Protein AF-A0A1H3ZYV4-F1 (afdb_monomer_lite)

Foldseek 3Di:
DDDDDDDDDDDDDDDDDDDDDDDDDDDDDPPDPPPPVVVVVVVVVVVVVPPPPDPDPDDDQQVVVDDPLQAAFWADQAQLARAWHQHRQAIDHPLWGWGFPDWDDDPFWIWTWTQTPVGDIKIWTWGDDPQWTAIDIPPDPDDPRDTIGRDSVNHPYQQADDADPAQFWDWFKEKEKEFEPPDAQFKKKKKWADLQQRHIDIDIFTQHRRRMTIDIGTDGGFTWIFMGDRDPLDPGTQTFTFGGPWYWYWYCPPSDTGIHGPSRSLRVLCVCLCPVCQFHQPSVVLVVCQVVDDLPDQDDLVRLLVVLVVSLVVSLVVLVVCVVVSVHHPHSSLQRNLSSLLLSLLVSLQSLVSSVVNRCVSPVPPPPPPPVSQDADDLVSNLSCAPVLDSSSPSYPSNSSSLLCLLCCVVGRHPPDLCVPPPVCPDFDQLQLLLVQQQVADDWVVHDDPVLNVLSVVLNPDDDPVVNVVSCVVCVVVRVVSCVLCVLSSCLVPSLVSSQVVCCVSRVHDADPSSLSSSCSVVSVVLLPDPRIQHGLVCLDDPNDVHPRNVSSVVVSVVSVVVVVVVVVVVVLVVVVVVDDLLDPPDLCSLVDDDLSLFPDWDWDDDPLAIEIETENDPPQDPVLVVLLVVLCVQQLVVLCVLANVPFDSYAYEYCDCSDPDCWAERQRYIYHNSVNCVVQVQPSLVSQLHSNCSSLVLVVVPCPPVQLSQLLSQLSSLQRPDRCVVRVHDLDQDDPPDDCSPHHSSVSLLVQVCCVPFNVCLSSVQSNCSSVVNDDQVSCCVRGVDGPVVSRVVCVVPVDGDSPPRPPD

Radius of gyration: 37.61 Å; chains: 1; bounding box: 82×132×107 Å

InterPro domains:
  IPR007541 Uncharacterised protein family, basic secretory protein [PF04450] (668-796)
  IPR007541 Uncharacterised protein family, basic secretory protein [PTHR33321] (632-797)

pLDDT: mean 78.01, std 20.16, range [24.0, 98.56]

Organism: NCBI:txid551991

Structure (mmCIF, N/CA/C/O backbone):
data_AF-A0A1H3ZYV4-F1
#
_entry.id   AF-A0A1H3ZYV4-F1
#
loop_
_atom_site.group_PDB
_atom_site.id
_atom_site.type_symbol
_atom_site.label_atom_id
_atom_site.label_alt_id
_atom_site.label_comp_id
_atom_site.label_asym_id
_atom_site.label_entity_id
_atom_site.label_seq_id
_atom_site.pdbx_PDB_ins_code
_atom_site.Cartn_x
_atom_site.Cartn_y
_atom_site.Cartn_z
_atom_site.occupancy
_atom_site.B_iso_or_equiv
_atom_site.auth_seq_id
_atom_site.auth_comp_id
_atom_site.auth_asym_id
_atom_site.auth_atom_id
_atom_site.pdbx_PDB_model_num
ATOM 1 N N . MET A 1 1 ? -34.036 -83.876 -21.770 1.00 35.72 1 MET A N 1
ATOM 2 C CA . MET A 1 1 ? -32.597 -83.712 -22.046 1.00 35.72 1 MET A CA 1
ATOM 3 C C . MET A 1 1 ? -32.273 -82.273 -21.639 1.00 35.72 1 MET A C 1
ATOM 5 O O . MET A 1 1 ? -33.030 -81.389 -21.999 1.00 35.72 1 MET A O 1
ATOM 9 N N . SER A 1 2 ? -31.324 -81.966 -20.748 1.00 33.44 2 SER A N 1
ATOM 10 C CA . SER A 1 2 ? -29.905 -81.975 -21.112 1.00 33.44 2 SER A CA 1
ATOM 11 C C . SER A 1 2 ? -29.776 -81.327 -22.521 1.00 33.44 2 SER A C 1
ATOM 13 O O . SER A 1 2 ? -30.367 -81.786 -23.480 1.00 33.44 2 SER A O 1
ATOM 15 N N . GLN A 1 3 ? -29.052 -80.257 -22.776 1.00 31.23 3 GLN A N 1
ATOM 16 C CA . GLN A 1 3 ? -27.620 -80.110 -22.582 1.00 31.23 3 GLN A CA 1
ATOM 17 C C . GLN A 1 3 ? -27.322 -78.694 -23.115 1.00 31.23 3 GLN A C 1
ATOM 19 O O . GLN A 1 3 ? -27.789 -78.353 -24.200 1.00 31.23 3 GLN A O 1
ATOM 24 N N . PRO A 1 4 ? -26.727 -77.812 -22.305 1.00 36.84 4 PRO A N 1
ATOM 25 C CA . PRO A 1 4 ? -27.565 -76.760 -21.711 1.00 36.84 4 PRO A CA 1
ATOM 26 C C . PRO A 1 4 ? -26.936 -75.356 -21.851 1.00 36.84 4 PRO A C 1
ATOM 28 O O . PRO A 1 4 ? -25.721 -75.233 -21.832 1.00 36.84 4 PRO A O 1
ATOM 31 N N . ASN A 1 5 ? -27.632 -74.220 -21.909 1.00 26.91 5 ASN A N 1
ATOM 32 C CA . ASN A 1 5 ? -29.025 -73.862 -22.182 1.00 26.91 5 ASN A CA 1
ATOM 33 C C . ASN A 1 5 ? -29.018 -72.348 -22.546 1.00 26.91 5 ASN A C 1
ATOM 35 O O . ASN A 1 5 ? -28.490 -71.561 -21.769 1.00 26.91 5 ASN A O 1
ATOM 39 N N . TYR A 1 6 ? -29.582 -72.014 -23.720 1.00 24.09 6 TYR A N 1
ATOM 40 C CA . TYR A 1 6 ? -30.326 -70.808 -24.186 1.00 24.09 6 TYR A CA 1
ATOM 41 C C . TYR A 1 6 ? -29.887 -69.375 -23.768 1.00 24.09 6 TYR A C 1
ATOM 43 O O . TYR A 1 6 ? -29.737 -69.086 -22.591 1.00 24.09 6 TYR A O 1
ATOM 51 N N . ALA A 1 7 ? -29.602 -68.429 -24.688 1.00 26.94 7 ALA A N 1
ATOM 52 C CA . ALA A 1 7 ? -30.517 -67.659 -25.578 1.00 26.94 7 ALA A CA 1
ATOM 53 C C . ALA A 1 7 ? -31.512 -66.765 -24.784 1.00 26.94 7 ALA A C 1
ATOM 55 O O . ALA A 1 7 ? -32.012 -67.203 -23.761 1.00 26.94 7 ALA A O 1
ATOM 56 N N . HIS A 1 8 ? -31.858 -65.509 -25.099 1.00 27.94 8 HIS A N 1
ATOM 57 C CA . HIS A 1 8 ? -32.074 -64.746 -26.341 1.00 27.94 8 HIS A CA 1
ATOM 58 C C . HIS A 1 8 ? -31.883 -63.232 -26.034 1.00 27.94 8 HIS A C 1
ATOM 60 O O . HIS A 1 8 ? -32.117 -62.801 -24.912 1.00 27.94 8 HIS A O 1
ATOM 66 N N . LEU A 1 9 ? -31.313 -62.402 -26.919 1.00 26.95 9 LEU A N 1
ATOM 67 C CA . LEU A 1 9 ? -31.995 -61.632 -27.980 1.00 26.95 9 LEU A CA 1
ATOM 68 C C . LEU A 1 9 ? -33.207 -60.800 -27.506 1.00 26.95 9 LEU A C 1
ATOM 70 O O . LEU A 1 9 ? -34.259 -61.357 -27.218 1.00 26.95 9 LEU A O 1
ATOM 74 N N . ASN A 1 10 ? -33.095 -59.467 -27.585 1.00 24.00 10 ASN A N 1
ATOM 75 C CA . ASN A 1 10 ? -34.075 -58.675 -28.333 1.00 24.00 10 ASN A CA 1
ATOM 76 C C . ASN A 1 10 ? -33.533 -57.310 -28.788 1.00 24.00 10 ASN A C 1
ATOM 78 O O . ASN A 1 10 ? -32.707 -56.674 -28.141 1.00 24.00 10 ASN A O 1
ATOM 82 N N . VAL A 1 11 ? -34.000 -56.939 -29.974 1.00 26.08 11 VAL A N 1
ATOM 83 C CA . VAL A 1 11 ? -33.519 -55.923 -30.916 1.00 26.08 11 VAL A CA 1
ATOM 84 C C . VAL A 1 11 ? -34.548 -54.780 -31.005 1.00 26.08 11 VAL A C 1
ATOM 86 O O . VAL A 1 11 ? -35.728 -55.040 -30.814 1.00 26.08 11 VAL A O 1
ATOM 89 N N . LEU A 1 12 ? -34.060 -53.557 -31.293 1.00 33.66 12 LEU A N 1
ATOM 90 C CA . LEU A 1 12 ? -34.658 -52.352 -31.942 1.00 33.66 12 LEU A CA 1
ATOM 91 C C . LEU A 1 12 ? -36.190 -52.244 -32.182 1.00 33.66 12 LEU A C 1
ATOM 93 O O . LEU A 1 12 ? -36.869 -53.218 -32.480 1.00 33.66 12 LEU A O 1
ATOM 97 N N . PRO A 1 13 ? -36.707 -51.002 -32.309 1.00 34.00 13 PRO A N 1
ATOM 98 C CA . PRO A 1 13 ? -37.053 -50.495 -33.658 1.00 34.00 13 PRO A CA 1
ATOM 99 C C . PRO A 1 13 ? -36.666 -49.006 -33.851 1.00 34.00 13 PRO A C 1
ATOM 101 O O . PRO A 1 13 ? -36.748 -48.208 -32.928 1.00 34.00 13 PRO A O 1
ATOM 104 N N . ALA A 1 14 ? -36.057 -48.561 -34.959 1.00 26.88 14 ALA A N 1
ATOM 105 C CA . ALA A 1 14 ? -36.556 -48.437 -36.340 1.00 26.88 14 ALA A CA 1
ATOM 106 C C . ALA A 1 14 ? -37.714 -47.426 -36.517 1.00 26.88 14 ALA A C 1
ATOM 108 O O . ALA A 1 14 ? -38.840 -47.723 -36.148 1.00 26.88 14 ALA A O 1
ATOM 109 N N . LEU A 1 15 ? -37.445 -46.267 -37.151 1.00 24.42 15 LEU A N 1
ATOM 110 C CA . LEU A 1 15 ? -37.963 -45.858 -38.479 1.00 24.42 15 LEU A CA 1
ATOM 111 C C . LEU A 1 15 ? -37.970 -44.333 -38.703 1.00 24.42 15 LEU A C 1
ATOM 113 O O . LEU A 1 15 ? -38.639 -43.561 -38.025 1.00 24.42 15 LEU A O 1
ATOM 117 N N . LYS A 1 16 ? -37.270 -43.935 -39.772 1.00 33.53 16 LYS A N 1
ATOM 118 C CA . LYS A 1 16 ? -37.384 -42.654 -40.482 1.00 33.53 16 LYS A CA 1
ATOM 119 C C . LYS A 1 16 ? -38.711 -42.582 -41.255 1.00 33.53 16 LYS A C 1
ATOM 121 O O . LYS A 1 16 ? -39.090 -43.564 -41.894 1.00 33.53 16 LYS A O 1
ATOM 126 N N . LYS A 1 17 ? -39.309 -41.388 -41.367 1.00 27.23 17 LYS A N 1
ATOM 127 C CA . LYS A 1 17 ? -40.244 -41.034 -42.455 1.00 27.23 17 LYS A CA 1
ATOM 128 C C . LYS A 1 17 ? -39.946 -39.640 -43.028 1.00 27.23 17 LYS A C 1
ATOM 130 O O . LYS A 1 17 ? -39.654 -38.700 -42.302 1.00 27.23 17 LYS A O 1
ATOM 135 N N . LYS A 1 18 ? -39.980 -39.587 -44.365 1.00 32.25 18 LYS A N 1
ATOM 136 C CA . LYS A 1 18 ? -39.853 -38.442 -45.291 1.00 32.25 18 LYS A CA 1
ATOM 137 C C . LYS A 1 18 ? -41.095 -37.530 -45.239 1.00 32.25 18 LYS A C 1
ATOM 139 O O . LYS A 1 18 ? -42.152 -38.040 -44.894 1.00 32.25 18 LYS A O 1
ATOM 144 N N . VAL A 1 19 ? -41.007 -36.293 -45.761 1.00 24.94 19 VAL A N 1
ATOM 145 C CA . VAL A 1 19 ? -41.682 -35.814 -47.006 1.00 24.94 19 VAL A CA 1
ATOM 146 C C . VAL A 1 19 ? -41.334 -34.333 -47.316 1.00 24.94 19 VAL A C 1
ATOM 148 O O . VAL A 1 19 ? -41.085 -33.538 -46.420 1.00 24.94 19 VAL A O 1
ATOM 151 N N . LYS A 1 20 ? -41.260 -34.038 -48.627 1.00 30.52 20 LYS A N 1
ATOM 152 C CA . LYS A 1 20 ? -40.975 -32.784 -49.366 1.00 30.52 20 LYS A CA 1
ATOM 153 C C . LYS A 1 20 ? -42.080 -31.712 -49.271 1.00 30.52 20 LYS A C 1
ATOM 155 O O . LYS A 1 20 ? -43.233 -32.104 -49.200 1.00 30.52 20 LYS A O 1
ATOM 160 N N . LEU A 1 21 ? -41.739 -30.439 -49.539 1.00 24.98 21 LEU A N 1
ATOM 161 C CA . LEU A 1 21 ? -42.482 -29.431 -50.355 1.00 24.98 21 LEU A CA 1
ATOM 162 C C . LEU A 1 21 ? -41.554 -28.194 -50.546 1.00 24.98 21 LEU A C 1
ATOM 164 O O . LEU A 1 21 ? -40.990 -27.737 -49.563 1.00 24.98 21 LEU A O 1
ATOM 168 N N . PHE A 1 22 ? -41.053 -27.848 -51.744 1.00 27.11 22 PHE A N 1
ATOM 169 C CA . PHE A 1 22 ? -41.604 -27.076 -52.889 1.00 27.11 22 PHE A CA 1
ATOM 170 C C . PHE A 1 22 ? -41.620 -25.531 -52.749 1.00 27.11 22 PHE A C 1
ATOM 172 O O . PHE A 1 22 ? -42.124 -25.017 -51.761 1.00 27.11 22 PHE A O 1
ATOM 179 N N . TYR A 1 23 ? -41.165 -24.869 -53.838 1.00 27.00 23 TYR A N 1
ATOM 180 C CA . TYR A 1 23 ? -41.274 -23.450 -54.283 1.00 27.00 23 TYR A CA 1
ATOM 181 C C . TYR A 1 23 ? -40.025 -22.527 -54.193 1.00 27.00 23 TYR A C 1
ATOM 183 O O . TYR A 1 23 ? -39.120 -22.801 -53.410 1.00 27.00 23 TYR A O 1
ATOM 191 N N . PRO A 1 24 ? -39.875 -21.545 -55.123 1.00 32.59 24 PRO A N 1
ATOM 192 C CA . PRO A 1 24 ? -38.646 -21.289 -55.875 1.00 32.59 24 PRO A CA 1
ATOM 193 C C . PRO A 1 24 ? -38.006 -19.927 -55.550 1.00 32.59 24 PRO A C 1
ATOM 195 O O . PRO A 1 24 ? -38.642 -19.011 -55.038 1.00 32.59 24 PRO A O 1
ATOM 198 N N . LEU A 1 25 ? -36.733 -19.770 -55.907 1.00 31.17 25 LEU A N 1
ATOM 199 C CA . LEU A 1 25 ? -36.038 -18.480 -55.874 1.00 31.17 25 LEU A CA 1
ATOM 200 C C . LEU A 1 25 ? -36.397 -17.633 -57.108 1.00 31.17 25 LEU A C 1
ATOM 202 O O . LEU A 1 25 ? -36.357 -18.168 -58.219 1.00 31.17 25 LEU A O 1
ATOM 206 N N . PRO A 1 26 ? -36.632 -16.315 -56.970 1.00 29.66 26 PRO A N 1
ATOM 207 C CA . PRO A 1 26 ? -36.554 -15.392 -58.090 1.00 29.66 26 PRO A CA 1
ATOM 208 C C . PRO A 1 26 ? -35.098 -15.045 -58.417 1.00 29.66 26 PRO A C 1
ATOM 210 O O . PRO A 1 26 ? -34.250 -14.856 -57.545 1.00 29.66 26 PRO A O 1
ATOM 213 N N . HIS A 1 27 ? -34.842 -14.952 -59.717 1.00 30.94 27 HIS A N 1
ATOM 214 C CA . HIS A 1 27 ? -33.617 -14.489 -60.347 1.00 30.94 27 HIS A CA 1
ATOM 215 C C . HIS A 1 27 ? -33.128 -13.138 -59.811 1.00 30.94 27 HIS A C 1
ATOM 217 O O . HIS A 1 27 ? -33.881 -12.171 -59.822 1.00 30.94 27 HIS A O 1
ATOM 223 N N . ASN A 1 28 ? -31.839 -13.050 -59.465 1.00 29.92 28 ASN A N 1
ATOM 224 C CA . ASN A 1 28 ? -30.900 -12.103 -60.079 1.00 29.92 28 ASN A CA 1
ATOM 225 C C . ASN A 1 28 ? -29.454 -12.358 -59.615 1.00 29.92 28 ASN A C 1
ATOM 227 O O . ASN A 1 28 ? -29.213 -12.872 -58.530 1.00 29.92 28 ASN A O 1
ATOM 231 N N . TYR A 1 29 ? -28.507 -11.974 -60.475 1.00 27.39 29 TYR A N 1
ATOM 232 C CA . TYR A 1 29 ? -27.042 -12.050 -60.336 1.00 27.39 29 TYR A CA 1
ATOM 233 C C . TYR A 1 29 ? -26.347 -13.347 -60.761 1.00 27.39 29 TYR A C 1
ATOM 235 O O . TYR A 1 29 ? -25.610 -14.021 -60.045 1.00 27.39 29 TYR A O 1
ATOM 243 N N . ARG A 1 30 ? -26.480 -13.588 -62.064 1.00 32.22 30 ARG A N 1
ATOM 244 C CA . ARG A 1 30 ? -25.521 -14.311 -62.897 1.00 32.22 30 ARG A CA 1
ATOM 245 C C . ARG A 1 30 ? -24.300 -13.408 -63.171 1.00 32.22 30 ARG A C 1
ATOM 247 O O . ARG A 1 30 ? -24.237 -12.822 -64.234 1.00 32.22 30 ARG A O 1
ATOM 254 N N . PHE A 1 31 ? -23.356 -13.273 -62.235 1.00 36.19 31 PHE A N 1
ATOM 255 C CA . PHE A 1 31 ? -21.993 -12.755 -62.497 1.00 36.19 31 PHE A CA 1
ATOM 256 C C . PHE A 1 31 ? -21.086 -13.027 -61.287 1.00 36.19 31 PHE A C 1
ATOM 258 O O . PHE A 1 31 ? -20.996 -12.189 -60.406 1.00 36.19 31 PHE A O 1
ATOM 265 N N . LEU A 1 32 ? -20.463 -14.215 -61.220 1.00 31.61 32 LEU A N 1
ATOM 266 C CA . LEU A 1 32 ? -19.211 -14.519 -60.478 1.00 31.61 32 LEU A CA 1
ATOM 267 C C . LEU A 1 32 ? -18.930 -16.037 -60.480 1.00 31.61 32 LEU A C 1
ATOM 269 O O . LEU A 1 32 ? -18.719 -16.665 -59.446 1.00 31.61 32 LEU A O 1
ATOM 273 N N . LYS A 1 33 ? -18.916 -16.670 -61.660 1.00 31.67 33 LYS A N 1
ATOM 274 C CA . LYS A 1 33 ? -18.620 -18.109 -61.788 1.00 31.67 33 LYS A CA 1
ATOM 275 C C . LYS A 1 33 ? -17.341 -18.373 -62.585 1.00 31.67 33 LYS A C 1
ATOM 277 O O . LYS A 1 33 ? -17.356 -19.101 -63.563 1.00 31.67 33 LYS A O 1
ATOM 282 N N . THR A 1 34 ? -16.228 -17.798 -62.115 1.00 34.66 34 THR A N 1
ATOM 283 C CA . THR A 1 34 ? -14.864 -18.229 -62.509 1.00 34.66 34 THR A CA 1
ATOM 284 C C . THR A 1 34 ? -13.753 -17.900 -61.496 1.00 34.66 34 THR A C 1
ATOM 286 O O . THR A 1 34 ? -12.579 -18.081 -61.801 1.00 34.66 34 THR A O 1
ATOM 289 N N . ARG A 1 35 ? -14.081 -17.477 -60.262 1.00 34.62 35 ARG A N 1
ATOM 290 C CA . ARG A 1 35 ? -13.092 -17.283 -59.173 1.00 34.62 35 ARG A CA 1
ATOM 291 C C . ARG A 1 35 ? -13.277 -18.196 -57.953 1.00 34.62 35 ARG A C 1
ATOM 293 O O . ARG A 1 35 ? -12.326 -18.395 -57.209 1.00 34.62 35 ARG A O 1
ATOM 300 N N . TYR A 1 36 ? -14.436 -18.836 -57.793 1.00 33.41 36 TYR A N 1
ATOM 301 C CA . TYR A 1 36 ? -14.737 -19.654 -56.608 1.00 33.41 36 TYR A CA 1
ATOM 302 C C . TYR A 1 36 ? -14.225 -21.106 -56.650 1.00 33.41 36 TYR A C 1
ATOM 304 O O . TYR A 1 36 ? -14.119 -21.732 -55.600 1.00 33.41 36 TYR A O 1
ATOM 312 N N . LEU A 1 37 ? -13.825 -21.640 -57.813 1.00 30.67 37 LEU A N 1
ATOM 313 C CA . LEU A 1 37 ? -13.341 -23.031 -57.911 1.00 30.67 37 LEU A CA 1
ATOM 314 C C . LEU A 1 37 ? -11.841 -23.230 -57.610 1.00 30.67 37 LEU A C 1
ATOM 316 O O . LEU A 1 37 ? -11.401 -24.369 -57.511 1.00 30.67 37 LEU A O 1
ATOM 320 N N . ARG A 1 38 ? -11.051 -22.162 -57.411 1.00 31.94 38 ARG A N 1
ATOM 321 C CA . ARG A 1 38 ? -9.659 -22.273 -56.911 1.00 31.94 38 ARG A CA 1
ATOM 322 C C . ARG A 1 38 ? -9.531 -22.020 -55.405 1.00 31.94 38 ARG A C 1
ATOM 324 O O . ARG A 1 38 ? -8.592 -22.514 -54.793 1.00 31.94 38 ARG A O 1
ATOM 331 N N . CYS A 1 39 ? -10.499 -21.338 -54.791 1.00 33.56 39 CYS A N 1
ATOM 332 C CA . CYS A 1 39 ? -10.522 -21.098 -53.345 1.00 33.56 39 CYS A CA 1
ATOM 333 C C . CYS A 1 39 ? -11.041 -22.304 -52.540 1.00 33.56 39 CYS A C 1
ATOM 335 O O . CYS A 1 39 ? -10.696 -22.445 -51.371 1.00 33.56 39 CYS A O 1
ATOM 337 N N . PHE A 1 40 ? -11.807 -23.213 -53.157 1.00 29.83 40 PHE A N 1
ATOM 338 C CA . PHE A 1 40 ? -12.381 -24.368 -52.454 1.00 29.83 40 PHE A CA 1
ATOM 339 C C . PHE A 1 40 ? -11.393 -25.536 -52.250 1.00 29.83 40 PHE A C 1
ATOM 341 O O . PHE A 1 40 ? -11.533 -26.285 -51.290 1.00 29.83 40 PHE A O 1
ATOM 348 N N . ASN A 1 41 ? -10.335 -25.642 -53.068 1.00 30.41 41 ASN A N 1
ATOM 349 C CA . ASN A 1 41 ? -9.283 -26.656 -52.875 1.00 30.41 41 ASN A CA 1
ATOM 350 C C . ASN A 1 41 ? -8.196 -26.239 -51.867 1.00 30.41 41 ASN A C 1
ATOM 352 O O . ASN A 1 41 ? -7.517 -27.106 -51.329 1.00 30.41 41 ASN A O 1
ATOM 356 N N . PHE A 1 42 ? -8.062 -24.945 -51.550 1.00 33.44 42 PHE A N 1
ATOM 357 C CA . PHE A 1 42 ? -7.188 -24.485 -50.460 1.00 33.44 42 PHE A CA 1
ATOM 358 C C . PHE A 1 42 ? -7.864 -24.584 -49.084 1.00 33.44 42 PHE A C 1
ATOM 360 O O . PHE A 1 42 ? -7.190 -24.830 -48.091 1.00 33.44 42 PHE A O 1
ATOM 367 N N . LEU A 1 43 ? -9.195 -24.467 -49.015 1.00 32.16 43 LEU A N 1
ATOM 368 C CA . LEU A 1 43 ? -9.945 -24.586 -47.757 1.00 32.16 43 LEU A CA 1
ATOM 369 C C . LEU A 1 43 ? -10.108 -26.036 -47.266 1.00 32.16 43 LEU A C 1
ATOM 371 O O . LEU A 1 43 ? -10.264 -26.248 -46.066 1.00 32.16 43 LEU A O 1
ATOM 375 N N . LEU A 1 44 ? -10.013 -27.036 -48.149 1.00 29.44 44 LEU A N 1
ATOM 376 C CA . LEU A 1 44 ? -10.146 -28.447 -47.762 1.00 29.44 44 LEU A CA 1
ATOM 377 C C . LEU A 1 44 ? -8.835 -29.063 -47.233 1.00 29.44 44 LEU A C 1
ATOM 379 O O . LEU A 1 44 ? -8.881 -29.979 -46.417 1.00 29.44 44 LEU A O 1
ATOM 383 N N . ILE A 1 45 ? -7.671 -28.526 -47.616 1.00 34.91 45 ILE A N 1
ATOM 384 C CA . ILE A 1 45 ? -6.370 -28.949 -47.059 1.00 34.91 45 ILE A CA 1
ATOM 385 C C . ILE A 1 45 ? -6.139 -28.313 -45.674 1.00 34.91 45 ILE A C 1
ATOM 387 O O . ILE A 1 45 ? -5.536 -28.933 -44.801 1.00 34.91 45 ILE A O 1
ATOM 391 N N . SER A 1 46 ? -6.721 -27.138 -45.416 1.00 31.97 46 SER A N 1
ATOM 392 C CA . SER A 1 46 ? -6.664 -26.467 -44.109 1.00 31.97 46 SER A CA 1
ATOM 393 C C . SER A 1 46 ? -7.632 -27.044 -43.065 1.00 31.97 46 SER A C 1
ATOM 395 O O . SER A 1 46 ? -7.370 -26.910 -41.874 1.00 31.97 46 SER A O 1
ATOM 397 N N . LEU A 1 47 ? -8.725 -27.710 -43.470 1.00 29.36 47 LEU A N 1
ATOM 398 C CA . LEU A 1 47 ? -9.667 -28.336 -42.526 1.00 29.36 47 LEU A CA 1
ATOM 399 C C . LEU A 1 47 ? -9.290 -29.771 -42.119 1.00 29.36 47 LEU A C 1
ATOM 401 O O . LEU A 1 47 ? -9.672 -30.203 -41.036 1.00 29.36 47 LEU A O 1
ATOM 405 N N . ILE A 1 48 ? -8.503 -30.496 -42.920 1.00 31.25 48 ILE A N 1
ATOM 406 C CA . ILE A 1 48 ? -8.052 -31.861 -42.575 1.00 31.25 48 ILE A CA 1
ATOM 407 C C . ILE A 1 48 ? -6.855 -31.838 -41.598 1.00 31.25 48 ILE A C 1
ATOM 409 O O . ILE A 1 48 ? -6.605 -32.817 -40.899 1.00 31.25 48 ILE A O 1
ATOM 413 N N . ALA A 1 49 ? -6.172 -30.697 -41.446 1.00 32.22 49 ALA A N 1
ATOM 414 C CA . ALA A 1 49 ? -5.132 -30.509 -40.430 1.00 32.22 49 ALA A CA 1
ATOM 415 C C . ALA A 1 49 ? -5.674 -30.131 -39.031 1.00 32.22 49 ALA A C 1
ATOM 417 O O . ALA A 1 49 ? -4.921 -30.173 -38.062 1.00 32.22 49 ALA A O 1
ATOM 418 N N . ILE A 1 50 ? -6.966 -29.791 -38.896 1.00 35.94 50 ILE A N 1
ATOM 419 C CA . ILE A 1 50 ? -7.558 -29.302 -37.631 1.00 35.94 50 ILE A CA 1
ATOM 420 C C . ILE A 1 50 ? -8.302 -30.405 -36.846 1.00 35.94 50 ILE A C 1
ATOM 422 O O . ILE A 1 50 ? -8.595 -30.229 -35.669 1.00 35.94 50 ILE A O 1
ATOM 426 N N . THR A 1 51 ? -8.522 -31.599 -37.409 1.00 30.64 51 THR A N 1
ATOM 427 C CA . THR A 1 51 ? -9.181 -32.718 -36.693 1.00 30.64 51 THR A CA 1
ATOM 428 C C . THR A 1 51 ? -8.246 -33.856 -36.278 1.00 30.64 51 THR A C 1
ATOM 430 O O . THR A 1 51 ? -8.713 -34.948 -35.976 1.00 30.64 51 THR A O 1
ATOM 433 N N . ASN A 1 52 ? -6.933 -33.618 -36.215 1.00 30.55 52 ASN A N 1
ATOM 434 C CA . ASN A 1 52 ? -5.968 -34.582 -35.668 1.00 30.55 52 ASN A CA 1
ATOM 435 C C . ASN A 1 52 ? -5.049 -33.970 -34.599 1.00 30.55 52 ASN A C 1
ATOM 437 O O . ASN A 1 52 ? -3.901 -34.381 -34.439 1.00 30.55 52 ASN A O 1
ATOM 441 N N . VAL A 1 53 ? -5.568 -33.030 -33.804 1.00 33.16 53 VAL A N 1
ATOM 442 C CA . VAL A 1 53 ? -4.959 -32.719 -32.506 1.00 33.16 53 VAL A CA 1
ATOM 443 C C . VAL A 1 53 ? -5.378 -33.825 -31.543 1.00 33.16 53 VAL A C 1
ATOM 445 O O . VAL A 1 53 ? -6.386 -33.734 -30.845 1.00 33.16 53 VAL A O 1
ATOM 448 N N . LYS A 1 54 ? -4.605 -34.917 -31.536 1.00 29.11 54 LYS A N 1
ATOM 449 C CA . LYS A 1 54 ? -4.538 -35.778 -30.356 1.00 29.11 54 LYS A CA 1
ATOM 450 C C . LYS A 1 54 ? -4.220 -34.872 -29.171 1.00 29.11 54 LYS A C 1
ATOM 452 O O . LYS A 1 54 ? -3.267 -34.099 -29.226 1.00 29.11 54 LYS A O 1
ATOM 457 N N . SER A 1 55 ? -5.010 -34.987 -28.112 1.00 34.78 55 SER A N 1
ATOM 458 C CA . SER A 1 55 ? -4.672 -34.481 -26.790 1.00 34.78 55 SER A CA 1
ATOM 459 C C . SER A 1 55 ? -3.317 -35.062 -26.370 1.00 34.78 55 SER A C 1
ATOM 461 O O . SER A 1 55 ? -3.242 -36.180 -25.861 1.00 34.78 55 SER A O 1
ATOM 463 N N . GLN A 1 56 ? -2.238 -34.328 -26.627 1.00 28.31 56 GLN A N 1
ATOM 464 C CA . GLN A 1 56 ? -0.946 -34.565 -26.003 1.00 28.31 56 GLN A CA 1
ATOM 465 C C . GLN A 1 56 ? -0.863 -33.674 -24.770 1.00 28.31 56 GLN A C 1
ATOM 467 O O . GLN A 1 56 ? -0.497 -32.504 -24.824 1.00 28.31 56 GLN A O 1
ATOM 472 N N . SER A 1 57 ? -1.248 -34.254 -23.639 1.00 34.81 57 SER A N 1
ATOM 473 C CA . SER A 1 57 ? -0.773 -33.828 -22.333 1.00 34.81 57 SER A CA 1
ATOM 474 C C . SER A 1 57 ? 0.665 -34.321 -22.158 1.00 34.81 57 SER A C 1
ATOM 476 O O . SER A 1 57 ? 0.876 -35.511 -21.947 1.00 34.81 57 SER A O 1
ATOM 478 N N . SER A 1 58 ? 1.633 -33.417 -22.257 1.00 34.78 58 SER A N 1
ATOM 479 C CA . SER A 1 58 ? 2.926 -33.449 -21.556 1.00 34.78 58 SER A CA 1
ATOM 480 C C . SER A 1 58 ? 3.788 -32.340 -22.142 1.00 34.78 58 SER A C 1
ATOM 482 O O . SER A 1 58 ? 3.878 -32.240 -23.361 1.00 34.78 58 SER A O 1
ATOM 484 N N . SER A 1 59 ? 4.413 -31.537 -21.284 1.00 40.09 59 SER A N 1
ATOM 485 C CA . SER A 1 59 ? 5.572 -30.687 -21.581 1.00 40.09 59 SER A CA 1
ATOM 486 C C . SER A 1 59 ? 6.370 -31.150 -22.812 1.00 40.09 59 SER A C 1
ATOM 488 O O . SER A 1 59 ? 7.224 -32.032 -22.697 1.00 40.09 59 SER A O 1
ATOM 490 N N . ALA A 1 60 ? 6.137 -30.576 -23.996 1.00 46.12 60 ALA A N 1
ATOM 491 C CA . ALA A 1 60 ? 7.206 -30.599 -24.986 1.00 46.12 60 ALA A CA 1
ATOM 492 C C . ALA A 1 60 ? 8.402 -29.818 -24.397 1.00 46.12 60 ALA A C 1
ATOM 494 O O . ALA A 1 60 ? 8.307 -29.099 -23.398 1.00 46.12 60 ALA A O 1
ATOM 495 N N . ASN A 1 61 ? 9.580 -30.016 -24.951 1.00 54.50 61 ASN A N 1
ATOM 496 C CA . ASN A 1 61 ? 10.783 -29.354 -24.471 1.00 54.50 61 ASN A CA 1
ATOM 497 C C . ASN A 1 61 ? 11.232 -28.403 -25.585 1.00 54.50 61 ASN A C 1
ATOM 499 O O . ASN A 1 61 ? 12.203 -28.666 -26.296 1.00 54.50 61 ASN A O 1
ATOM 503 N N . TRP A 1 62 ? 10.478 -27.308 -25.775 1.00 60.66 62 TRP A N 1
ATOM 504 C CA . TRP A 1 62 ? 10.736 -26.267 -26.790 1.00 60.66 62 TRP A CA 1
ATOM 505 C C . TRP A 1 62 ? 12.130 -25.646 -26.645 1.00 60.66 62 TRP A C 1
ATOM 507 O O . TRP A 1 62 ? 12.682 -25.128 -27.617 1.00 60.66 62 TRP A O 1
ATOM 517 N N . ALA A 1 63 ? 12.735 -25.790 -25.461 1.00 58.06 63 ALA A N 1
ATOM 518 C CA . ALA A 1 63 ? 14.141 -25.527 -25.187 1.00 58.06 63 ALA A CA 1
ATOM 519 C C . ALA A 1 63 ? 15.092 -26.090 -26.262 1.00 58.06 63 ALA A C 1
ATOM 521 O O . ALA A 1 63 ? 16.109 -25.467 -26.567 1.00 58.06 63 ALA A O 1
ATOM 522 N N . SER A 1 64 ? 14.759 -27.233 -26.869 1.00 59.53 64 SER A N 1
ATOM 523 C CA . SER A 1 64 ? 15.583 -27.888 -27.896 1.00 59.53 64 SER A CA 1
ATOM 524 C C . SER A 1 64 ? 15.277 -27.461 -29.342 1.00 59.53 64 SER A C 1
ATOM 526 O O . SER A 1 64 ? 16.114 -27.645 -30.225 1.00 59.53 64 SER A O 1
ATOM 528 N N . GLU A 1 65 ? 14.116 -26.852 -29.609 1.00 75.06 65 GLU A N 1
ATOM 529 C CA . GLU A 1 65 ? 13.655 -26.549 -30.975 1.00 75.06 65 GLU A CA 1
ATOM 530 C C . GLU A 1 65 ? 13.898 -25.093 -31.402 1.00 75.06 65 GLU A C 1
ATOM 532 O O . GLU A 1 65 ? 14.117 -24.814 -32.596 1.00 75.06 65 GLU A O 1
ATOM 537 N N . LEU A 1 66 ? 13.884 -24.171 -30.431 1.00 84.25 66 LEU A N 1
ATOM 538 C CA . LEU A 1 66 ? 14.086 -22.741 -30.642 1.00 84.25 66 LEU A CA 1
ATOM 539 C C . LEU A 1 66 ? 15.572 -22.437 -30.928 1.00 84.25 66 LEU A C 1
ATOM 541 O O . LEU A 1 66 ? 16.429 -22.767 -30.104 1.00 84.25 66 LEU A O 1
ATOM 545 N N . PRO A 1 67 ? 15.918 -21.795 -32.061 1.00 85.06 67 PRO A N 1
ATOM 546 C CA . PRO A 1 67 ? 17.313 -21.504 -32.388 1.00 85.06 67 PRO A CA 1
ATOM 547 C C . PRO A 1 67 ? 17.994 -20.641 -31.324 1.00 85.06 67 PRO A C 1
ATOM 549 O O . PRO A 1 67 ? 17.456 -19.611 -30.922 1.00 85.06 67 PRO A O 1
ATOM 552 N N . ALA A 1 68 ? 19.208 -21.024 -30.916 1.00 86.44 68 ALA A N 1
ATOM 553 C CA . ALA A 1 68 ? 19.985 -20.292 -29.911 1.00 86.44 68 ALA A CA 1
ATOM 554 C C . ALA A 1 68 ? 20.205 -18.815 -30.288 1.00 86.44 68 ALA A C 1
ATOM 556 O O . ALA A 1 68 ? 20.205 -17.950 -29.422 1.00 86.44 68 ALA A O 1
ATOM 557 N N . THR A 1 69 ? 20.300 -18.518 -31.586 1.00 87.12 69 THR A N 1
ATOM 558 C CA . THR A 1 69 ? 20.430 -17.158 -32.131 1.00 87.12 69 THR A CA 1
ATOM 559 C C . THR A 1 69 ? 19.183 -16.289 -31.955 1.00 87.12 69 THR A C 1
ATOM 561 O O . THR A 1 69 ? 19.264 -15.082 -32.146 1.00 87.12 69 THR A O 1
ATOM 564 N N . LEU A 1 70 ? 18.021 -16.880 -31.654 1.00 89.25 70 LEU A N 1
ATOM 565 C CA . LEU A 1 70 ? 16.772 -16.156 -31.399 1.00 89.25 70 LEU A CA 1
ATOM 566 C C . LEU A 1 70 ? 16.524 -15.941 -29.900 1.00 89.25 70 LEU A C 1
ATOM 568 O O . LEU A 1 70 ? 15.951 -14.920 -29.521 1.00 89.25 70 LEU A O 1
ATOM 572 N N . LYS A 1 71 ? 16.948 -16.893 -29.059 1.00 90.81 71 LYS A N 1
ATOM 573 C CA . LYS A 1 71 ? 16.723 -16.885 -27.605 1.00 90.81 71 LYS A CA 1
ATOM 574 C C . LYS A 1 71 ? 17.323 -15.655 -26.948 1.00 90.81 71 LYS A C 1
ATOM 576 O O . LYS A 1 71 ? 18.459 -15.345 -27.264 1.00 90.81 71 LYS A O 1
ATOM 581 N N . GLY A 1 72 ? 16.640 -15.018 -26.006 1.00 91.25 72 GLY A N 1
ATOM 582 C CA . GLY A 1 72 ? 17.081 -13.835 -25.262 1.00 91.25 72 GLY A CA 1
ATOM 583 C C . GLY A 1 72 ? 16.338 -12.562 -25.663 1.00 91.25 72 GLY A C 1
ATOM 584 O O . GLY A 1 72 ? 15.292 -12.612 -26.315 1.00 91.25 72 GLY A O 1
ATOM 585 N N . GLU A 1 73 ? 16.894 -11.434 -25.248 1.00 94.38 73 GLU A N 1
ATOM 586 C CA . GLU A 1 73 ? 16.284 -10.110 -25.293 1.00 94.38 73 GLU A CA 1
ATOM 587 C C . GLU A 1 73 ? 16.499 -9.429 -26.650 1.00 94.38 73 GLU A C 1
ATOM 589 O O . GLU A 1 73 ? 17.527 -9.611 -27.313 1.00 94.38 73 GLU A O 1
ATOM 594 N N . TRP A 1 74 ? 15.517 -8.622 -27.056 1.00 94.75 74 TRP A N 1
ATOM 595 C CA . TRP A 1 74 ? 15.537 -7.850 -28.295 1.00 94.75 74 TRP A CA 1
ATOM 596 C C . TRP A 1 74 ? 15.010 -6.435 -28.073 1.00 94.75 74 TRP A C 1
ATOM 598 O O . TRP A 1 74 ? 13.873 -6.219 -27.636 1.00 94.75 74 TRP A O 1
ATOM 608 N N . TYR A 1 75 ? 15.840 -5.458 -28.429 1.00 95.00 75 TYR A N 1
ATOM 609 C CA . TYR A 1 75 ? 15.637 -4.054 -28.101 1.00 95.00 75 TYR A CA 1
ATOM 610 C C . TYR A 1 75 ? 15.155 -3.247 -29.297 1.00 95.00 75 TYR A C 1
ATOM 612 O O . TYR A 1 75 ? 15.680 -3.357 -30.409 1.00 95.00 75 TYR A O 1
ATOM 620 N N . HIS A 1 76 ? 14.157 -2.399 -29.062 1.00 92.88 76 HIS A N 1
ATOM 621 C CA . HIS A 1 76 ? 13.665 -1.482 -30.077 1.00 92.88 76 HIS A CA 1
ATOM 622 C C . HIS A 1 76 ? 14.701 -0.378 -30.348 1.00 92.88 76 HIS A C 1
ATOM 624 O O . HIS A 1 76 ? 15.113 0.323 -29.420 1.00 92.88 76 HIS A O 1
ATOM 630 N N . PRO A 1 77 ? 15.084 -0.145 -31.615 1.00 92.00 77 PRO A N 1
ATOM 631 C CA . PRO A 1 77 ? 16.259 0.655 -31.957 1.00 92.00 77 PRO A CA 1
ATOM 632 C C . PRO A 1 77 ? 16.164 2.129 -31.554 1.00 92.00 77 PRO A C 1
ATOM 634 O O . PRO A 1 77 ? 17.190 2.751 -31.302 1.00 92.00 77 PRO A O 1
ATOM 637 N N . ALA A 1 78 ? 14.953 2.694 -31.503 1.00 90.50 78 ALA A N 1
ATOM 638 C CA . ALA A 1 78 ? 14.752 4.110 -31.190 1.00 90.50 78 ALA A CA 1
ATOM 639 C C . ALA A 1 78 ? 14.447 4.384 -29.712 1.00 90.50 78 ALA A C 1
ATOM 641 O O . ALA A 1 78 ? 14.516 5.531 -29.295 1.00 90.50 78 ALA A O 1
ATOM 642 N N . THR A 1 79 ? 14.077 3.372 -28.927 1.00 88.38 79 THR A N 1
ATOM 643 C CA . THR A 1 79 ? 13.665 3.563 -27.520 1.00 88.38 79 THR A CA 1
ATOM 644 C C . THR A 1 79 ? 14.550 2.797 -26.544 1.00 88.38 79 THR A C 1
ATOM 646 O O . THR A 1 79 ? 14.513 3.071 -25.350 1.00 88.38 79 THR A O 1
ATOM 649 N N . GLY A 1 80 ? 15.330 1.820 -27.021 1.00 92.12 80 GLY A N 1
ATOM 650 C CA . GLY A 1 80 ? 16.085 0.906 -26.167 1.00 92.12 80 GLY A CA 1
ATOM 651 C C . GLY A 1 80 ? 15.194 0.014 -25.296 1.00 92.12 80 GLY A C 1
ATOM 652 O O . GLY A 1 80 ? 15.692 -0.576 -24.343 1.00 92.12 80 GLY A O 1
ATOM 653 N N . SER A 1 81 ? 13.890 -0.059 -25.592 1.00 93.69 81 SER A N 1
ATOM 654 C CA . SER A 1 81 ? 12.910 -0.870 -24.864 1.00 93.69 81 SER A CA 1
ATOM 655 C C . SER A 1 81 ? 13.102 -2.347 -25.196 1.00 93.69 81 SER A C 1
ATOM 657 O O . SER A 1 81 ? 13.122 -2.701 -26.380 1.00 93.69 81 SER A O 1
ATOM 659 N N . CYS A 1 82 ? 13.224 -3.206 -24.182 1.00 94.81 82 CYS A N 1
ATOM 660 C CA . CYS A 1 82 ? 13.219 -4.659 -24.350 1.00 94.81 82 CYS A CA 1
ATOM 661 C C . CYS A 1 82 ? 11.818 -5.091 -24.797 1.00 94.81 82 CYS A C 1
ATOM 663 O O . CYS A 1 82 ? 10.909 -5.246 -23.987 1.00 94.81 82 CYS A O 1
ATOM 665 N N . THR A 1 83 ? 11.623 -5.192 -26.111 1.00 90.44 83 THR A N 1
ATOM 666 C CA . THR A 1 83 ? 10.292 -5.383 -26.706 1.00 90.44 83 THR A CA 1
ATOM 667 C C . THR A 1 83 ? 9.918 -6.855 -26.759 1.00 90.44 83 THR A C 1
ATOM 669 O O . THR A 1 83 ? 8.753 -7.190 -26.578 1.00 90.44 83 THR A O 1
ATOM 672 N N . PHE A 1 84 ? 10.911 -7.719 -26.989 1.00 91.31 84 PHE A N 1
ATOM 673 C CA . PHE A 1 84 ? 10.728 -9.163 -27.046 1.00 91.31 84 PHE A CA 1
ATOM 674 C C . PHE A 1 84 ? 11.787 -9.861 -26.200 1.00 91.31 84 PHE A C 1
ATOM 676 O O . PHE A 1 84 ? 12.963 -9.507 -26.261 1.00 91.31 84 PHE A O 1
ATOM 683 N N . GLY A 1 85 ? 11.372 -10.891 -25.474 1.00 92.69 85 GLY A N 1
ATOM 684 C CA . GLY A 1 85 ? 12.247 -11.884 -24.864 1.00 92.69 85 GLY A CA 1
ATOM 685 C C . GLY A 1 85 ? 11.814 -13.275 -25.307 1.00 92.69 85 GLY A C 1
ATOM 686 O O . GLY A 1 85 ? 10.658 -13.640 -25.117 1.00 92.69 85 GLY A O 1
ATOM 687 N N . PHE A 1 86 ? 12.708 -14.051 -25.919 1.00 92.56 86 PHE A N 1
ATOM 688 C CA . PHE A 1 86 ? 12.414 -15.427 -26.334 1.00 92.56 86 PHE A CA 1
ATOM 689 C C . PHE A 1 86 ? 13.145 -16.416 -25.430 1.00 92.56 86 PHE A C 1
ATOM 691 O O . PHE A 1 86 ? 14.370 -16.495 -25.454 1.00 92.56 86 PHE A O 1
ATOM 698 N N . TYR A 1 87 ? 12.409 -17.203 -24.654 1.00 90.06 87 TYR A N 1
ATOM 699 C CA . TYR A 1 87 ? 12.971 -18.139 -23.679 1.00 90.06 87 TYR A CA 1
ATOM 700 C C . TYR A 1 87 ? 12.461 -19.556 -23.924 1.00 90.06 87 TYR A C 1
ATOM 702 O O . TYR A 1 87 ? 11.575 -19.776 -24.745 1.00 90.06 87 TYR A O 1
ATOM 710 N N . ASP A 1 88 ? 12.999 -20.524 -23.186 1.00 86.56 88 ASP A N 1
ATOM 711 C CA . ASP A 1 88 ? 12.636 -21.939 -23.331 1.00 86.56 88 ASP A CA 1
ATOM 712 C C . ASP A 1 88 ? 11.173 -22.225 -22.972 1.00 86.56 88 ASP A C 1
ATOM 714 O O . ASP A 1 88 ? 10.537 -23.076 -23.591 1.00 86.56 88 ASP A O 1
ATOM 718 N N . ARG A 1 89 ? 10.629 -21.493 -21.992 1.00 82.75 89 ARG A N 1
ATOM 719 C CA . ARG A 1 89 ? 9.241 -21.650 -21.531 1.00 82.75 89 ARG A CA 1
ATOM 720 C C . ARG A 1 89 ? 8.224 -20.959 -22.442 1.00 82.75 89 ARG A C 1
ATOM 722 O O . ARG A 1 89 ? 7.066 -21.360 -22.464 1.00 82.75 89 ARG A O 1
ATOM 729 N N . GLY A 1 90 ? 8.639 -19.920 -23.162 1.00 89.50 90 GLY A N 1
ATOM 730 C CA . GLY A 1 90 ? 7.743 -19.044 -23.910 1.00 89.50 90 GLY A CA 1
ATOM 731 C C . GLY A 1 90 ? 8.425 -17.753 -24.349 1.00 89.50 90 GLY A C 1
ATOM 732 O O . GLY A 1 90 ? 9.615 -17.543 -24.099 1.00 89.50 90 GLY A O 1
ATOM 733 N N . ALA A 1 91 ? 7.658 -16.889 -25.001 1.00 91.38 91 ALA A N 1
ATOM 734 C CA . ALA A 1 91 ? 8.060 -15.539 -25.362 1.00 91.38 91 ALA A CA 1
ATOM 735 C C . ALA A 1 91 ? 7.374 -14.507 -24.454 1.00 91.38 91 ALA A C 1
ATOM 737 O O . ALA A 1 91 ? 6.261 -14.729 -23.983 1.00 91.38 91 ALA A O 1
ATOM 738 N N . VAL A 1 92 ? 8.019 -13.366 -24.237 1.00 91.56 92 VAL A N 1
ATOM 739 C CA . VAL A 1 92 ? 7.463 -12.220 -23.511 1.00 91.56 92 VAL A CA 1
ATOM 740 C C . VAL A 1 92 ? 7.503 -11.008 -24.427 1.00 91.56 92 VAL A C 1
ATOM 742 O O . VAL A 1 92 ? 8.570 -10.642 -24.916 1.00 91.56 92 VAL A O 1
ATOM 745 N N . PHE A 1 93 ? 6.344 -10.408 -24.683 1.00 87.50 93 PHE A N 1
ATOM 746 C CA . PHE A 1 93 ? 6.199 -9.139 -25.400 1.00 87.50 93 PHE A CA 1
ATOM 747 C C . PHE A 1 93 ? 4.829 -8.530 -25.091 1.00 87.50 93 PHE A C 1
ATOM 749 O O . PHE A 1 93 ? 3.914 -9.248 -24.683 1.00 87.50 93 PHE A O 1
ATOM 756 N N . GLU A 1 94 ? 4.702 -7.208 -25.253 1.00 82.19 94 GLU A N 1
ATOM 757 C CA . GLU A 1 94 ? 3.474 -6.455 -24.916 1.00 82.19 94 GLU A CA 1
ATOM 758 C C . GLU A 1 94 ? 2.993 -6.710 -23.478 1.00 82.19 94 GLU A C 1
ATOM 760 O O . GLU A 1 94 ? 1.806 -6.901 -23.221 1.00 82.19 94 GLU A O 1
ATOM 765 N N . GLY A 1 95 ? 3.946 -6.805 -22.546 1.00 83.50 95 GLY A N 1
ATOM 766 C CA . GLY A 1 95 ? 3.658 -7.024 -21.132 1.00 83.50 95 GLY A CA 1
ATOM 767 C C . GLY A 1 95 ? 3.013 -8.364 -20.802 1.00 83.50 95 GLY A C 1
ATOM 768 O O . GLY A 1 95 ? 2.489 -8.505 -19.704 1.00 83.50 95 GLY A O 1
ATOM 769 N N . ARG A 1 96 ? 3.047 -9.343 -21.715 1.00 88.94 96 ARG A N 1
ATOM 770 C CA . ARG A 1 96 ? 2.377 -10.644 -21.574 1.00 88.94 96 ARG A CA 1
ATOM 771 C C . ARG A 1 96 ? 3.317 -11.808 -21.819 1.00 88.94 96 ARG A C 1
ATOM 773 O O . ARG A 1 96 ? 4.265 -11.705 -22.603 1.00 88.94 96 ARG A O 1
ATOM 780 N N . PHE A 1 97 ? 2.983 -12.943 -21.214 1.00 90.88 97 PHE A N 1
ATOM 781 C CA . PHE A 1 97 ? 3.604 -14.223 -21.529 1.00 90.88 97 PHE A CA 1
ATOM 782 C C . PHE A 1 97 ? 2.855 -14.955 -22.647 1.00 90.88 97 PHE A C 1
ATOM 784 O O . PHE A 1 97 ? 1.624 -15.052 -22.652 1.00 90.88 97 PHE A O 1
ATOM 791 N N . TRP A 1 98 ? 3.625 -15.518 -23.573 1.00 91.19 98 TRP A N 1
ATOM 792 C CA . TRP A 1 98 ? 3.152 -16.243 -24.742 1.00 91.19 98 TRP A CA 1
ATOM 793 C C . TRP A 1 98 ? 3.769 -17.638 -24.794 1.00 91.19 98 TRP A C 1
ATOM 795 O O . TRP A 1 98 ? 4.976 -17.804 -24.976 1.00 91.19 98 TRP A O 1
ATOM 805 N N . GLN A 1 99 ? 2.924 -18.656 -24.673 1.00 91.19 99 GLN A N 1
ATOM 806 C CA . GLN A 1 99 ? 3.309 -20.050 -24.835 1.00 91.19 99 GLN A CA 1
ATOM 807 C C . GLN A 1 99 ? 3.457 -20.398 -26.320 1.00 91.19 99 GLN A C 1
ATOM 809 O O . GLN A 1 99 ? 2.670 -19.950 -27.153 1.00 91.19 99 GLN A O 1
ATOM 814 N N . TYR A 1 100 ? 4.442 -21.230 -26.654 1.00 90.81 100 TYR A N 1
ATOM 815 C CA . TYR A 1 100 ? 4.604 -21.765 -28.003 1.00 90.81 100 TYR A CA 1
ATOM 816 C C . TYR A 1 100 ? 3.604 -22.895 -28.278 1.00 90.81 100 TYR A C 1
ATOM 818 O O . TYR A 1 100 ? 3.624 -23.925 -27.607 1.00 90.81 100 TYR A O 1
ATOM 826 N N . ASP A 1 101 ? 2.792 -22.736 -29.319 1.00 88.56 101 ASP A N 1
ATOM 827 C CA . ASP A 1 101 ? 1.935 -23.797 -29.854 1.00 88.56 101 ASP A CA 1
ATOM 828 C C . ASP A 1 101 ? 2.705 -24.678 -30.842 1.00 88.56 101 ASP A C 1
ATOM 830 O O . ASP A 1 101 ? 2.660 -25.903 -30.778 1.00 88.56 101 ASP A O 1
ATOM 834 N N . SER A 1 102 ? 3.394 -24.046 -31.797 1.00 86.75 102 SER A N 1
ATOM 835 C CA . SER A 1 102 ? 4.200 -24.723 -32.817 1.00 86.75 102 SER A CA 1
ATOM 836 C C . SER A 1 102 ? 5.206 -23.767 -33.460 1.00 86.75 102 SER A C 1
ATOM 838 O O . SER A 1 102 ? 5.092 -22.544 -33.341 1.00 86.75 102 SER A O 1
ATOM 840 N N . LEU A 1 103 ? 6.196 -24.326 -34.157 1.00 89.69 103 LEU A N 1
ATOM 841 C CA . LEU A 1 103 ? 7.233 -23.580 -34.865 1.00 89.69 103 LEU A CA 1
ATOM 842 C C . LEU A 1 103 ? 7.416 -24.140 -36.279 1.00 89.69 103 LEU A C 1
ATOM 844 O O . LEU A 1 103 ? 7.451 -25.353 -36.476 1.00 89.69 103 LEU A O 1
ATOM 848 N N . GLN A 1 104 ? 7.582 -23.260 -37.268 1.00 88.75 104 GLN A N 1
ATOM 849 C CA . GLN A 1 104 ? 7.921 -23.639 -38.643 1.00 88.75 104 GLN A CA 1
ATOM 850 C C . GLN A 1 104 ? 9.159 -22.882 -39.125 1.00 88.75 104 GLN A C 1
ATOM 852 O O . GLN A 1 104 ? 9.220 -21.656 -39.056 1.00 88.75 104 GLN A O 1
ATOM 857 N N . LYS A 1 105 ? 10.158 -23.610 -39.634 1.00 86.25 105 LYS A N 1
ATOM 858 C CA . LYS A 1 105 ? 11.396 -23.027 -40.175 1.00 86.25 105 LYS A CA 1
ATOM 859 C C . LYS A 1 105 ? 11.291 -22.912 -41.693 1.00 86.25 105 LYS A C 1
ATOM 861 O O . LYS A 1 105 ? 11.018 -23.896 -42.375 1.00 86.25 105 LYS A O 1
ATOM 866 N N . SER A 1 106 ? 11.550 -21.722 -42.221 1.00 82.31 106 SER A N 1
ATOM 867 C CA . SER A 1 106 ? 11.778 -21.479 -43.645 1.00 82.31 106 SER A CA 1
ATOM 868 C C . SER A 1 106 ? 13.276 -21.252 -43.898 1.00 82.31 106 SER A C 1
ATOM 870 O O . SER A 1 106 ? 14.071 -21.146 -42.965 1.00 82.31 106 SER A O 1
ATOM 872 N N . LYS A 1 107 ? 13.694 -21.143 -45.168 1.00 77.06 107 LYS A N 1
ATOM 873 C CA . LYS A 1 107 ? 15.099 -20.833 -45.507 1.00 77.06 107 LYS A CA 1
ATOM 874 C C . LYS A 1 107 ? 15.574 -19.470 -44.974 1.00 77.06 107 LYS A C 1
ATOM 876 O O . LYS A 1 107 ? 16.779 -19.258 -44.911 1.00 77.06 107 LYS A O 1
ATOM 881 N N . LYS A 1 108 ? 14.662 -18.535 -44.674 1.00 82.25 108 LYS A N 1
ATOM 882 C CA . LYS A 1 108 ? 14.990 -17.138 -44.314 1.00 82.25 108 LYS A CA 1
ATOM 883 C C . LYS A 1 108 ? 14.315 -16.634 -43.034 1.00 82.25 108 LYS A C 1
ATOM 885 O O . LYS A 1 108 ? 14.700 -15.581 -42.538 1.00 82.25 108 LYS A O 1
ATOM 890 N N . SER A 1 109 ? 13.321 -17.353 -42.520 1.00 87.75 109 SER A N 1
ATOM 891 C CA . SER A 1 109 ? 12.488 -16.923 -41.398 1.00 87.75 109 SER A CA 1
ATOM 892 C C . SER A 1 109 ? 12.041 -18.100 -40.533 1.00 87.75 109 SER A C 1
ATOM 894 O O . SER A 1 109 ? 12.056 -19.257 -40.957 1.00 87.75 109 SER A O 1
ATOM 896 N N . ILE A 1 110 ? 11.641 -17.799 -39.303 1.00 90.00 110 ILE A N 1
ATOM 897 C CA . ILE A 1 110 ? 11.055 -18.739 -38.348 1.00 90.00 110 ILE A CA 1
ATOM 898 C C . ILE A 1 110 ? 9.656 -18.228 -38.017 1.00 90.00 110 ILE A C 1
ATOM 900 O O . ILE A 1 110 ? 9.521 -17.097 -37.568 1.00 90.00 110 ILE A O 1
ATOM 904 N N . HIS A 1 111 ? 8.629 -19.044 -38.222 1.00 90.62 111 HIS A N 1
ATOM 905 C CA . HIS A 1 111 ? 7.261 -18.729 -37.821 1.00 90.62 111 HIS A CA 1
ATOM 906 C C . HIS A 1 111 ? 6.970 -19.368 -36.463 1.00 90.62 111 HIS A C 1
ATOM 908 O O . HIS A 1 111 ? 7.053 -20.589 -36.327 1.00 90.62 111 HIS A O 1
ATOM 914 N N . LEU A 1 112 ? 6.640 -18.546 -35.470 1.00 91.38 112 LEU A N 1
ATOM 915 C CA . LEU A 1 112 ? 6.244 -18.956 -34.126 1.00 91.38 112 LEU A CA 1
ATOM 916 C C . LEU A 1 112 ? 4.735 -18.795 -33.985 1.00 91.38 112 LEU A C 1
ATOM 918 O O . LEU A 1 112 ? 4.232 -17.684 -34.121 1.00 91.38 112 LEU A O 1
ATOM 922 N N . TYR A 1 113 ? 4.026 -19.881 -33.697 1.00 90.25 113 TYR A N 1
ATOM 923 C CA . TYR A 1 113 ? 2.603 -19.861 -33.368 1.00 90.25 113 TYR A CA 1
ATOM 924 C C . TYR A 1 113 ? 2.473 -19.832 -31.852 1.00 90.25 113 TYR A C 1
ATOM 926 O O . TYR A 1 113 ? 3.057 -20.677 -31.174 1.00 90.25 113 TYR A O 1
ATOM 934 N N . LEU A 1 114 ? 1.756 -18.844 -31.328 1.00 90.12 114 LEU A N 1
ATOM 935 C CA . LEU A 1 114 ? 1.769 -18.487 -29.917 1.00 90.12 114 LEU A CA 1
ATOM 936 C C . LEU A 1 114 ? 0.359 -18.391 -29.338 1.00 90.12 114 LEU A C 1
ATOM 938 O O . LEU A 1 114 ? -0.559 -17.924 -30.017 1.00 90.12 114 LEU A O 1
ATOM 942 N N . THR A 1 115 ? 0.235 -18.724 -28.054 1.00 88.56 115 THR A N 1
ATOM 943 C CA . THR A 1 115 ? -0.959 -18.487 -27.234 1.00 88.56 115 THR A CA 1
ATOM 944 C C . THR A 1 115 ? -0.610 -17.630 -26.031 1.00 88.56 115 THR A C 1
ATOM 946 O O . THR A 1 115 ? 0.283 -17.991 -25.269 1.00 88.56 115 THR A O 1
ATOM 949 N N . SER A 1 116 ? -1.304 -16.512 -25.831 1.00 84.81 116 SER A N 1
ATOM 950 C CA . SER A 1 116 ? -1.145 -15.719 -24.611 1.00 84.81 116 SER A CA 1
ATOM 951 C C . SER A 1 116 ? -1.744 -16.440 -23.407 1.00 84.81 116 SER A C 1
ATOM 953 O O . SER A 1 116 ? -2.595 -17.319 -23.544 1.00 84.81 116 SER A O 1
ATOM 955 N N . GLU A 1 117 ? -1.380 -16.011 -22.206 1.00 77.00 117 GLU A N 1
ATOM 956 C CA . GLU A 1 117 ? -2.007 -16.476 -20.959 1.00 77.00 117 GLU A CA 1
ATOM 957 C C . GLU A 1 117 ? -3.538 -16.275 -20.899 1.00 77.00 117 GLU A C 1
ATOM 959 O O . GLU A 1 117 ? -4.224 -16.964 -20.149 1.00 77.00 117 GLU A O 1
ATOM 964 N N . TYR A 1 118 ? -4.091 -15.398 -21.747 1.00 78.94 118 TYR A N 1
ATOM 965 C CA . TYR A 1 118 ? -5.532 -15.155 -21.894 1.00 78.94 118 TYR A CA 1
ATOM 966 C C . TYR A 1 118 ? -6.167 -15.914 -23.075 1.00 78.94 118 TYR A C 1
ATOM 968 O O . TYR A 1 118 ? -7.310 -15.646 -23.444 1.00 78.94 118 TYR A O 1
ATOM 976 N N . GLY A 1 119 ? -5.435 -16.830 -23.716 1.00 82.56 119 GLY A N 1
ATOM 977 C CA . GLY A 1 119 ? -5.927 -17.651 -24.827 1.00 82.56 119 GLY A CA 1
ATOM 978 C C . GLY A 1 119 ? -5.924 -16.968 -26.201 1.00 82.56 119 GLY A C 1
ATOM 979 O O . GLY A 1 119 ? -6.441 -17.537 -27.164 1.00 82.56 119 GLY A O 1
ATOM 980 N N . GLN A 1 120 ? -5.345 -15.770 -26.329 1.00 84.88 120 GLN A N 1
ATOM 981 C CA . GLN A 1 120 ? -5.233 -15.083 -27.622 1.00 84.88 120 GLN A CA 1
ATOM 982 C C . GLN A 1 120 ? -4.160 -15.747 -28.481 1.00 84.88 120 GLN A C 1
ATOM 984 O O . GLN A 1 120 ? -3.115 -16.136 -27.969 1.00 84.88 120 GLN A O 1
ATOM 989 N N . LYS A 1 121 ? -4.397 -15.857 -29.790 1.00 86.94 121 LYS A N 1
ATOM 990 C CA . LYS A 1 121 ? -3.460 -16.483 -30.730 1.00 86.94 121 LYS A CA 1
ATOM 991 C C . LYS A 1 121 ? -2.682 -15.432 -31.515 1.00 86.94 121 LYS A C 1
ATOM 993 O O . LYS A 1 121 ? -3.278 -14.482 -32.019 1.00 86.94 121 LYS A O 1
ATOM 998 N N . ALA A 1 122 ? -1.380 -15.643 -31.679 1.00 86.38 122 ALA A N 1
ATOM 999 C CA . ALA A 1 122 ? -0.514 -14.812 -32.512 1.00 86.38 122 ALA A CA 1
ATOM 1000 C C . ALA A 1 122 ? 0.425 -15.672 -33.367 1.00 86.38 122 ALA A C 1
ATOM 1002 O O . ALA A 1 122 ? 0.762 -16.797 -33.000 1.00 86.38 122 ALA A O 1
ATOM 1003 N N . VAL A 1 123 ? 0.861 -15.132 -34.508 1.00 89.00 123 VAL A N 1
ATOM 1004 C CA . VAL A 1 123 ? 1.945 -15.719 -35.308 1.00 89.00 123 VAL A CA 1
ATOM 1005 C C . VAL A 1 123 ? 3.023 -14.668 -35.507 1.00 89.00 123 VAL A C 1
ATOM 1007 O O . VAL A 1 123 ? 2.725 -13.604 -36.049 1.00 89.00 123 VAL A O 1
ATOM 1010 N N . LEU A 1 124 ? 4.253 -14.969 -35.092 1.00 89.31 124 LEU A N 1
ATOM 1011 C CA . LEU A 1 124 ? 5.425 -14.121 -35.311 1.00 89.31 124 LEU A CA 1
ATOM 1012 C C . LEU A 1 124 ? 6.314 -14.728 -36.389 1.00 89.31 124 LEU A C 1
ATOM 1014 O O . LEU A 1 124 ? 6.768 -15.860 -36.259 1.00 89.31 124 LEU A O 1
ATOM 1018 N N . GLU A 1 125 ? 6.589 -13.969 -37.441 1.00 90.62 125 GLU A N 1
ATOM 1019 C CA . GLU A 1 125 ? 7.608 -14.291 -38.431 1.00 90.62 125 GLU A CA 1
ATOM 1020 C C . GLU A 1 125 ? 8.913 -13.576 -38.066 1.00 90.62 125 GLU A C 1
ATOM 1022 O O . GLU A 1 125 ? 9.033 -12.357 -38.177 1.00 90.62 125 GLU A O 1
ATOM 1027 N N . CYS A 1 126 ? 9.902 -14.354 -37.639 1.00 91.12 126 CYS A N 1
ATOM 1028 C CA . CYS A 1 126 ? 11.209 -13.900 -37.186 1.00 91.12 126 CYS A CA 1
ATOM 1029 C C . CYS A 1 126 ? 12.244 -14.066 -38.300 1.00 91.12 126 CYS A C 1
ATOM 1031 O O . CYS A 1 126 ? 12.569 -15.189 -38.684 1.00 91.12 126 CYS A O 1
ATOM 1033 N N . SER A 1 127 ? 12.804 -12.962 -38.795 1.00 91.00 127 SER A N 1
ATOM 1034 C CA . SER A 1 127 ? 13.911 -12.965 -39.761 1.00 91.00 127 SER A CA 1
ATOM 1035 C C . SER A 1 127 ? 15.185 -12.430 -39.108 1.00 91.00 127 SER A C 1
ATOM 1037 O O . SER A 1 127 ? 15.229 -11.267 -38.704 1.00 91.00 127 SER A O 1
ATOM 1039 N N . LEU A 1 128 ? 16.218 -13.270 -39.014 1.00 88.56 128 LEU A N 1
ATOM 1040 C CA . LEU A 1 128 ? 17.493 -12.952 -38.363 1.00 88.56 128 LEU A CA 1
ATOM 1041 C C . LEU A 1 128 ? 18.584 -12.633 -39.393 1.00 88.56 128 LEU A C 1
ATOM 1043 O O . LEU A 1 128 ? 18.772 -13.375 -40.357 1.00 88.56 128 LEU A O 1
ATOM 1047 N N . SER A 1 129 ? 19.334 -11.554 -39.171 1.00 86.12 129 SER A N 1
ATOM 1048 C CA . SER A 1 129 ? 20.532 -11.219 -39.954 1.00 86.12 129 SER A CA 1
ATOM 1049 C C . SER A 1 129 ? 21.479 -10.326 -39.149 1.00 86.12 129 SER A C 1
ATOM 1051 O O . SER A 1 129 ? 21.052 -9.248 -38.748 1.00 86.12 129 SER A O 1
ATOM 1053 N N . ASN A 1 130 ? 22.748 -10.710 -38.967 1.00 82.19 130 ASN A N 1
ATOM 1054 C CA . ASN A 1 130 ? 23.788 -9.902 -38.298 1.00 82.19 130 ASN A CA 1
ATOM 10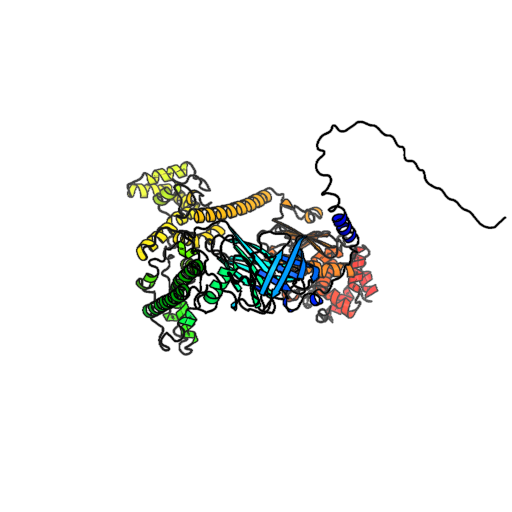55 C C . ASN A 1 130 ? 23.324 -9.281 -36.961 1.00 82.19 130 ASN A C 1
ATOM 1057 O O . ASN A 1 130 ? 23.282 -8.056 -36.842 1.00 82.19 130 ASN A O 1
ATOM 1061 N N . ASP A 1 131 ? 22.890 -10.115 -36.007 1.00 82.19 131 ASP A N 1
ATOM 1062 C CA . ASP A 1 131 ? 22.363 -9.707 -34.686 1.00 82.19 131 ASP A CA 1
ATOM 1063 C C . ASP A 1 131 ? 21.181 -8.727 -34.725 1.00 82.19 131 ASP A C 1
ATOM 1065 O O . ASP A 1 131 ? 20.884 -8.024 -33.756 1.00 82.19 131 ASP A O 1
ATOM 1069 N N . LYS A 1 132 ? 20.477 -8.695 -35.860 1.00 90.25 132 LYS A N 1
ATOM 1070 C CA . LYS A 1 132 ? 19.236 -7.953 -36.044 1.00 90.25 132 LYS A CA 1
ATOM 1071 C C . LYS A 1 132 ? 18.082 -8.908 -36.260 1.00 90.25 132 LYS A C 1
ATOM 1073 O O . LYS A 1 132 ? 18.170 -9.827 -37.078 1.00 90.25 132 LYS A O 1
ATOM 1078 N N . LEU A 1 133 ? 16.978 -8.619 -35.587 1.00 92.00 133 LEU A N 1
ATOM 1079 C CA . LEU A 1 133 ? 15.718 -9.324 -35.742 1.00 92.00 133 LEU A CA 1
ATOM 1080 C C . LEU A 1 133 ? 14.706 -8.408 -36.427 1.00 92.00 133 LEU A C 1
ATOM 1082 O O . LEU A 1 133 ? 14.436 -7.303 -35.963 1.00 92.00 133 LEU A O 1
ATOM 1086 N N . LYS A 1 134 ? 14.132 -8.867 -37.538 1.00 90.81 134 LYS A N 1
ATOM 1087 C CA . LYS A 1 134 ? 12.931 -8.270 -38.134 1.00 90.81 134 LYS A CA 1
ATOM 1088 C C . LYS A 1 134 ? 11.738 -9.156 -37.814 1.00 90.81 134 LYS A C 1
ATOM 1090 O O . LYS A 1 134 ? 11.829 -10.373 -37.976 1.00 90.81 134 LYS A O 1
ATOM 1095 N N . LEU A 1 135 ? 10.644 -8.530 -37.392 1.00 85.94 135 LEU A N 1
ATOM 1096 C CA . LEU A 1 135 ? 9.402 -9.207 -37.036 1.00 85.94 135 LEU A CA 1
ATOM 1097 C C . LEU A 1 135 ? 8.248 -8.735 -37.920 1.00 85.94 135 LEU A C 1
ATOM 1099 O O . LEU A 1 135 ? 8.107 -7.542 -38.193 1.00 85.94 135 LEU A O 1
ATOM 1103 N N . SER A 1 136 ? 7.411 -9.682 -38.326 1.00 78.94 136 SER A N 1
ATOM 1104 C CA . SER A 1 136 ? 6.072 -9.461 -38.885 1.00 78.94 136 SER A CA 1
ATOM 1105 C C . SER A 1 136 ? 5.065 -10.324 -38.126 1.00 78.94 136 SER A C 1
ATOM 1107 O O . SER A 1 136 ? 5.407 -11.421 -37.689 1.00 78.94 136 SER A O 1
ATOM 1109 N N . THR A 1 137 ? 3.824 -9.852 -37.964 1.00 69.38 137 THR A N 1
ATOM 1110 C CA . THR A 1 137 ? 2.739 -10.662 -37.378 1.00 69.38 137 THR A CA 1
ATOM 1111 C C . THR A 1 137 ? 1.585 -10.831 -38.355 1.00 69.38 137 THR A C 1
ATOM 1113 O O . THR A 1 137 ? 1.363 -9.984 -39.223 1.00 69.38 137 THR A O 1
ATOM 1116 N N . SER A 1 138 ? 0.847 -11.937 -38.227 1.00 56.53 138 SER A N 1
ATOM 1117 C CA . SER A 1 138 ? -0.381 -12.161 -39.001 1.00 56.53 138 SER A CA 1
ATOM 1118 C C . SER A 1 138 ? -1.637 -11.585 -38.337 1.00 56.53 138 SER A C 1
ATOM 1120 O O . SER A 1 138 ? -2.671 -11.505 -38.997 1.00 56.53 138 SER A O 1
ATOM 1122 N N . SER A 1 139 ? -1.578 -11.229 -37.047 1.00 50.38 139 SER A N 1
ATOM 1123 C CA . SER A 1 139 ? -2.736 -10.819 -36.239 1.00 50.38 139 SER A CA 1
ATOM 1124 C C . SER A 1 139 ? -2.838 -9.308 -36.000 1.00 50.38 139 SER A C 1
ATOM 1126 O O . SER A 1 139 ? -3.921 -8.853 -35.649 1.00 50.38 139 SER A O 1
ATOM 1128 N N . GLU A 1 140 ? -1.794 -8.510 -36.267 1.00 46.03 140 GLU A N 1
ATOM 1129 C CA . GLU A 1 140 ? -1.848 -7.046 -36.132 1.00 46.03 140 GLU A CA 1
ATOM 1130 C C . GLU A 1 140 ? -1.059 -6.292 -37.216 1.00 46.03 140 GLU A C 1
ATOM 1132 O O . GLU A 1 140 ? 0.074 -6.625 -37.556 1.00 46.03 140 GLU A O 1
ATOM 1137 N N . LYS A 1 141 ? -1.644 -5.202 -37.735 1.00 47.31 141 LYS A N 1
ATOM 1138 C CA . LYS A 1 141 ? -1.039 -4.318 -38.754 1.00 47.31 141 LYS A CA 1
ATOM 1139 C C . LYS A 1 141 ? 0.049 -3.367 -38.214 1.00 47.31 141 LYS A C 1
ATOM 1141 O O . LYS A 1 141 ? 0.587 -2.593 -39.005 1.00 47.31 141 LYS A O 1
ATOM 1146 N N . ASN A 1 142 ? 0.371 -3.406 -36.918 1.00 52.12 142 ASN A N 1
ATOM 1147 C CA . ASN A 1 142 ? 1.002 -2.276 -36.223 1.00 52.12 142 ASN A CA 1
ATOM 1148 C C . ASN A 1 142 ? 2.393 -2.526 -35.616 1.00 52.12 142 ASN A C 1
ATOM 1150 O O . ASN A 1 142 ? 2.958 -1.574 -35.077 1.00 52.12 142 ASN A O 1
ATOM 1154 N N . LEU A 1 143 ? 2.997 -3.722 -35.728 1.00 64.81 143 LEU A N 1
ATOM 1155 C CA . LEU A 1 143 ? 4.401 -3.856 -35.315 1.00 64.81 143 LEU A CA 1
ATOM 1156 C C . LEU A 1 143 ? 5.284 -2.926 -36.167 1.00 64.81 143 LEU A C 1
ATOM 1158 O O . LEU A 1 143 ? 5.212 -2.975 -37.404 1.00 64.81 143 LEU A O 1
ATOM 1162 N N . PRO A 1 144 ? 6.133 -2.087 -35.543 1.00 67.25 144 PRO A N 1
ATOM 1163 C CA . PRO A 1 144 ? 7.041 -1.227 -36.278 1.00 67.25 144 PRO A CA 1
ATOM 1164 C C . PRO A 1 144 ? 7.916 -2.068 -37.207 1.00 67.25 144 PRO A C 1
ATOM 1166 O O . PRO A 1 144 ? 8.570 -3.018 -36.779 1.00 67.25 144 PRO A O 1
ATOM 1169 N N . LYS A 1 145 ? 7.968 -1.698 -38.491 1.00 78.06 145 LYS A N 1
ATOM 1170 C CA . LYS A 1 145 ? 8.871 -2.318 -39.474 1.00 78.06 145 LYS A CA 1
ATOM 1171 C C . LYS A 1 145 ? 10.307 -1.849 -39.241 1.00 78.06 145 LYS A C 1
ATOM 1173 O O . LYS A 1 145 ? 10.884 -1.132 -40.055 1.00 78.06 145 LYS A O 1
ATOM 1178 N N . VAL A 1 146 ? 10.868 -2.239 -38.106 1.00 87.44 146 VAL A N 1
ATOM 1179 C CA . VAL A 1 146 ? 12.224 -1.912 -37.669 1.00 87.44 146 VAL A CA 1
ATOM 1180 C C . VAL A 1 146 ? 13.039 -3.187 -37.484 1.00 87.44 146 VAL A C 1
ATOM 1182 O O . VAL A 1 146 ? 12.524 -4.302 -37.532 1.00 87.44 146 VAL A O 1
ATOM 1185 N N . SER A 1 147 ? 14.350 -3.022 -37.339 1.00 91.75 147 SER A N 1
ATOM 1186 C CA . SER A 1 147 ? 15.253 -4.107 -36.962 1.00 91.75 147 SER A CA 1
ATOM 1187 C C . SER A 1 147 ? 15.601 -3.950 -35.489 1.00 91.75 147 SER A C 1
ATOM 1189 O O . SER A 1 147 ? 16.199 -2.944 -35.115 1.00 91.75 147 SER A O 1
ATOM 1191 N N . TYR A 1 148 ? 15.183 -4.916 -34.680 1.00 93.62 148 TYR A N 1
ATOM 1192 C CA . TYR A 1 148 ? 15.491 -4.989 -33.259 1.00 93.62 148 TYR A CA 1
ATOM 1193 C C . TYR A 1 148 ? 16.926 -5.462 -33.071 1.00 93.62 148 TYR A C 1
ATOM 1195 O O . TYR A 1 148 ? 17.419 -6.274 -33.858 1.00 93.62 148 TYR A O 1
ATOM 1203 N N . PHE A 1 149 ? 17.582 -4.950 -32.038 1.00 94.94 149 PHE A N 1
ATOM 1204 C CA . PHE A 1 149 ? 18.975 -5.254 -31.735 1.00 94.94 149 PHE A CA 1
ATOM 1205 C C . PHE A 1 149 ? 19.097 -6.247 -30.596 1.00 94.94 149 PHE A C 1
ATOM 1207 O O . PHE A 1 149 ? 18.255 -6.277 -29.699 1.00 94.94 149 PHE A O 1
ATOM 1214 N N . ARG A 1 150 ? 20.177 -7.025 -30.627 1.00 91.50 150 ARG A N 1
ATOM 1215 C CA . ARG A 1 150 ? 20.510 -7.960 -29.560 1.00 91.50 150 ARG A CA 1
ATOM 1216 C C . ARG A 1 150 ? 20.988 -7.261 -28.290 1.00 91.50 150 ARG A C 1
ATOM 1218 O O . ARG A 1 150 ? 20.664 -7.694 -27.192 1.00 91.50 150 ARG A O 1
ATOM 1225 N N . PHE A 1 151 ? 21.746 -6.183 -28.452 1.00 91.31 151 PHE A N 1
ATOM 1226 C CA . PHE A 1 151 ? 22.333 -5.428 -27.352 1.00 91.31 151 PHE A CA 1
ATOM 1227 C C . PHE A 1 151 ? 21.794 -4.002 -27.364 1.00 91.31 151 PHE A C 1
ATOM 1229 O O . PHE A 1 151 ? 21.687 -3.372 -28.422 1.00 91.31 151 PHE A O 1
ATOM 1236 N N . ARG A 1 152 ? 21.437 -3.477 -26.190 1.00 91.88 152 ARG A N 1
ATOM 1237 C CA . ARG A 1 152 ? 20.839 -2.141 -26.078 1.00 91.88 152 ARG A CA 1
ATOM 1238 C C . ARG A 1 152 ? 21.815 -1.051 -26.521 1.00 91.88 152 ARG A C 1
ATOM 1240 O O . ARG A 1 152 ? 21.394 -0.056 -27.097 1.00 91.88 152 ARG A O 1
ATOM 1247 N N . GLU A 1 153 ? 23.108 -1.265 -26.324 1.00 91.94 153 GLU A N 1
ATOM 1248 C CA . GLU A 1 153 ? 24.214 -0.376 -26.698 1.00 91.94 153 GLU A CA 1
ATOM 1249 C C . GLU A 1 153 ? 24.286 -0.138 -28.214 1.00 91.94 153 GLU A C 1
ATOM 1251 O O . GLU A 1 153 ? 24.853 0.853 -28.665 1.00 91.94 153 GLU A O 1
ATOM 1256 N N . GLN A 1 154 ? 23.686 -1.026 -29.013 1.00 93.50 154 GLN A N 1
ATOM 1257 C CA . GLN A 1 154 ? 23.587 -0.883 -30.467 1.00 93.50 154 GLN A CA 1
ATOM 1258 C C . GLN A 1 154 ? 22.430 0.038 -30.896 1.00 93.50 154 GLN A C 1
ATOM 1260 O O . GLN A 1 154 ? 22.323 0.388 -32.073 1.00 93.50 154 GLN A O 1
ATOM 1265 N N . CYS A 1 155 ? 21.539 0.417 -29.974 1.00 93.25 155 CYS A N 1
ATOM 1266 C CA . CYS A 1 155 ? 20.391 1.270 -30.261 1.00 93.25 155 CYS A CA 1
ATOM 1267 C C . CYS A 1 155 ? 20.802 2.746 -30.357 1.00 93.25 155 CYS A C 1
ATOM 1269 O O . CYS A 1 155 ? 21.533 3.265 -29.518 1.00 93.25 155 CYS A O 1
ATOM 1271 N N . SER A 1 156 ? 20.247 3.461 -31.336 1.00 93.44 156 SER A N 1
ATOM 1272 C CA . SER A 1 156 ? 20.328 4.925 -31.416 1.00 93.44 156 SER A CA 1
ATOM 1273 C C . SER A 1 156 ? 19.083 5.528 -30.769 1.00 93.44 156 SER A C 1
ATOM 1275 O O . SER A 1 156 ? 18.103 5.858 -31.444 1.00 93.44 156 SER A O 1
ATOM 1277 N N . ILE A 1 157 ? 19.104 5.594 -29.438 1.00 93.81 157 ILE A N 1
ATOM 1278 C CA . ILE A 1 157 ? 17.952 5.981 -28.619 1.00 93.81 157 ILE A CA 1
ATOM 1279 C C . ILE A 1 157 ? 17.573 7.445 -28.878 1.00 93.81 157 ILE A C 1
ATOM 1281 O O . ILE A 1 157 ? 18.419 8.336 -28.913 1.00 93.81 157 ILE A O 1
ATOM 1285 N N . LYS A 1 158 ? 16.275 7.694 -29.061 1.00 93.75 158 LYS A N 1
ATOM 1286 C CA . LYS A 1 158 ? 15.689 9.027 -29.192 1.00 93.75 158 LYS A CA 1
ATOM 1287 C C . LYS A 1 158 ? 15.169 9.486 -27.835 1.00 93.75 158 LYS A C 1
ATOM 1289 O O . LYS A 1 158 ? 14.102 9.068 -27.402 1.00 93.75 158 LYS A O 1
ATOM 1294 N N . HIS A 1 159 ? 15.911 10.381 -27.201 1.00 94.56 159 HIS A N 1
ATOM 1295 C CA . HIS A 1 159 ? 15.585 10.960 -25.900 1.00 94.56 159 HIS A CA 1
ATOM 1296 C C . HIS A 1 159 ? 14.590 12.129 -26.036 1.00 94.56 159 HIS A C 1
ATOM 1298 O O . HIS A 1 159 ? 14.970 13.302 -26.002 1.00 94.56 159 HIS A O 1
ATOM 1304 N N . ASN A 1 160 ? 13.312 11.820 -26.281 1.00 94.25 160 ASN A N 1
ATOM 1305 C CA . ASN A 1 160 ? 12.291 12.797 -26.679 1.00 94.25 160 ASN A CA 1
ATOM 1306 C C . ASN A 1 160 ? 11.013 12.818 -25.818 1.00 94.25 160 ASN A C 1
ATOM 1308 O O . ASN A 1 160 ? 9.993 13.331 -26.281 1.00 94.25 160 ASN A O 1
ATOM 1312 N N . LEU A 1 161 ? 11.043 12.302 -24.586 1.00 94.75 161 LEU A N 1
ATOM 1313 C CA . LEU A 1 161 ? 9.894 12.411 -23.678 1.00 94.75 161 LEU A CA 1
ATOM 1314 C C . LEU A 1 161 ? 9.595 13.891 -23.360 1.00 94.75 161 LEU A C 1
ATOM 1316 O O . LEU A 1 161 ? 10.487 14.603 -22.881 1.00 94.75 161 LEU A O 1
ATOM 1320 N N . PRO A 1 162 ? 8.368 14.377 -23.616 1.00 94.31 162 PRO A N 1
ATOM 1321 C CA . PRO A 1 162 ? 8.032 15.784 -23.446 1.00 94.31 162 PRO A CA 1
ATOM 1322 C C . PRO A 1 162 ? 8.002 16.173 -21.965 1.00 94.31 162 PRO A C 1
ATOM 1324 O O . PRO A 1 162 ? 7.495 15.426 -21.132 1.00 94.31 162 PRO A O 1
ATOM 1327 N N . ALA A 1 163 ? 8.516 17.364 -21.648 1.00 92.88 163 ALA A N 1
ATOM 1328 C CA . ALA A 1 163 ? 8.371 17.946 -20.317 1.00 92.88 163 ALA A CA 1
ATOM 1329 C C . ALA A 1 163 ? 6.886 18.143 -19.976 1.00 92.88 163 ALA A C 1
ATOM 1331 O O . ALA A 1 163 ? 6.060 18.413 -20.855 1.00 92.88 163 ALA A O 1
ATOM 1332 N N . ILE A 1 164 ? 6.546 18.022 -18.697 1.00 88.94 164 ILE A N 1
ATOM 1333 C CA . ILE A 1 164 ? 5.178 18.203 -18.220 1.00 88.94 164 ILE A CA 1
ATOM 1334 C C . ILE A 1 164 ? 4.959 19.694 -17.972 1.00 88.94 164 ILE A C 1
ATOM 1336 O O . ILE A 1 164 ? 5.620 20.293 -17.129 1.00 88.94 164 ILE A O 1
ATOM 1340 N N . ALA A 1 165 ? 4.022 20.290 -18.711 1.00 76.88 165 ALA A N 1
ATOM 1341 C CA . ALA A 1 165 ? 3.762 21.731 -18.672 1.00 76.88 165 ALA A CA 1
ATOM 1342 C C . ALA A 1 165 ? 3.007 22.198 -17.415 1.00 76.88 165 ALA A C 1
ATOM 1344 O O . ALA A 1 165 ? 3.080 23.368 -17.060 1.00 76.88 165 ALA A O 1
ATOM 1345 N N . ARG A 1 166 ? 2.235 21.311 -16.774 1.00 69.88 166 ARG A N 1
ATOM 1346 C CA . ARG A 1 166 ? 1.564 21.546 -15.488 1.00 69.88 166 ARG A CA 1
ATOM 1347 C C . ARG A 1 166 ? 1.431 20.204 -14.789 1.00 69.88 166 ARG A C 1
ATOM 1349 O O . ARG A 1 166 ? 0.712 19.351 -15.302 1.00 69.88 166 ARG A O 1
ATOM 1356 N N . PRO A 1 167 ? 2.063 19.981 -13.639 1.00 63.12 167 PRO A N 1
ATOM 1357 C CA . PRO A 1 167 ? 2.027 18.673 -13.003 1.00 63.12 167 PRO A CA 1
ATOM 1358 C C . PRO A 1 167 ? 0.837 18.514 -12.069 1.00 63.12 167 PRO A C 1
ATOM 1360 O O . PRO A 1 167 ? 0.895 17.756 -11.103 1.00 63.12 167 PRO A O 1
ATOM 1363 N N . GLY A 1 168 ? -0.250 19.224 -12.393 1.00 64.25 168 GLY A N 1
ATOM 1364 C CA . GLY A 1 168 ? -1.532 19.081 -11.735 1.00 64.25 168 GLY A CA 1
ATOM 1365 C C . GLY A 1 168 ? -1.869 17.605 -11.638 1.00 64.25 168 GLY A C 1
ATOM 1366 O O . GLY A 1 168 ? -1.746 16.854 -12.606 1.00 64.25 168 GLY A O 1
ATOM 1367 N N . PHE A 1 169 ? -2.216 17.193 -10.432 1.00 75.19 169 PHE A N 1
ATOM 1368 C CA . PHE A 1 169 ? -2.553 15.816 -10.185 1.00 75.19 169 PHE A CA 1
ATOM 1369 C C . PHE A 1 169 ? -3.727 15.368 -11.072 1.00 75.19 169 PHE A C 1
ATOM 1371 O O . PHE A 1 169 ? -4.663 16.131 -11.326 1.00 75.19 169 PHE A O 1
ATOM 1378 N N . SER A 1 170 ? -3.708 14.107 -11.484 1.00 72.94 170 SER A N 1
ATOM 1379 C CA . SER A 1 170 ? -4.824 13.450 -12.164 1.00 72.94 170 SER A CA 1
ATOM 1380 C C . SER A 1 170 ? -5.209 12.175 -11.422 1.00 72.94 170 SER A C 1
ATOM 1382 O O . SER A 1 170 ? -4.443 11.650 -10.622 1.00 72.94 170 SER A O 1
ATOM 1384 N N . LYS A 1 171 ? -6.423 11.665 -11.637 1.00 75.56 171 LYS A N 1
ATOM 1385 C CA . LYS A 1 171 ? -6.760 10.301 -11.222 1.00 75.56 171 LYS A CA 1
ATOM 1386 C C . LYS A 1 171 ? -6.394 9.382 -12.376 1.00 75.56 171 LYS A C 1
ATOM 1388 O O . LYS A 1 171 ? -7.024 9.455 -13.425 1.00 75.56 171 LYS A O 1
ATOM 1393 N N . ASP A 1 172 ? -5.364 8.571 -12.188 1.00 84.38 172 ASP A N 1
ATOM 1394 C CA . ASP A 1 172 ? -4.802 7.751 -13.255 1.00 84.38 172 ASP A CA 1
ATOM 1395 C C . ASP A 1 172 ? -4.144 6.487 -12.679 1.00 84.38 172 ASP A C 1
ATOM 1397 O O . ASP A 1 172 ? -4.256 6.183 -11.488 1.00 84.38 172 ASP A O 1
ATOM 1401 N N . THR A 1 173 ? -3.492 5.703 -13.529 1.00 85.50 173 THR A N 1
ATOM 1402 C CA . THR A 1 173 ? -2.916 4.403 -13.201 1.00 85.50 173 THR A CA 1
ATOM 1403 C C . THR A 1 173 ? -1.612 4.190 -13.954 1.00 85.50 173 THR A C 1
ATOM 1405 O O . THR A 1 173 ? -1.471 4.596 -15.102 1.00 85.50 173 THR A O 1
ATOM 1408 N N . VAL A 1 174 ? -0.656 3.524 -13.313 1.00 90.12 174 VAL A N 1
ATOM 1409 C CA . VAL A 1 174 ? 0.473 2.896 -14.008 1.00 90.12 174 VAL A CA 1
ATOM 1410 C C . VAL A 1 174 ? 0.271 1.393 -14.032 1.00 90.12 174 VAL A C 1
ATOM 1412 O O . VAL A 1 174 ? -0.215 0.804 -13.064 1.00 90.12 174 VAL A O 1
ATOM 1415 N N . TYR A 1 175 ? 0.652 0.773 -15.140 1.00 90.00 175 TYR A N 1
ATOM 1416 C CA . TYR A 1 175 ? 0.563 -0.670 -15.323 1.00 90.00 175 TYR A CA 1
ATOM 1417 C C . TYR A 1 175 ? 1.960 -1.260 -15.169 1.00 90.00 175 TYR A C 1
ATOM 1419 O O . TYR A 1 175 ? 2.850 -1.003 -15.981 1.00 90.00 175 TYR A O 1
ATOM 1427 N N . PHE A 1 176 ? 2.167 -2.004 -14.087 1.00 94.69 176 PHE A N 1
ATOM 1428 C CA . PHE A 1 176 ? 3.435 -2.659 -13.803 1.00 94.69 176 PHE A CA 1
ATOM 1429 C C . PHE A 1 176 ? 3.306 -4.152 -14.083 1.00 94.69 176 PHE A C 1
ATOM 1431 O O . PHE A 1 176 ? 2.525 -4.859 -13.439 1.00 94.69 176 PHE A O 1
ATOM 1438 N N . ASN A 1 177 ? 4.102 -4.616 -15.039 1.00 94.00 177 ASN A N 1
ATOM 1439 C CA . ASN A 1 177 ? 4.270 -6.019 -15.366 1.00 94.00 177 ASN A CA 1
ATOM 1440 C C . ASN A 1 177 ? 5.671 -6.460 -14.942 1.00 94.00 177 ASN A C 1
ATOM 1442 O O . ASN A 1 177 ? 6.644 -5.724 -15.116 1.00 94.00 177 ASN A O 1
ATOM 1446 N N . TYR A 1 178 ? 5.791 -7.677 -14.429 1.00 93.69 178 TYR A N 1
ATOM 1447 C CA . TYR A 1 178 ? 7.080 -8.283 -14.121 1.00 93.69 178 TYR A CA 1
ATOM 1448 C C . TYR A 1 178 ? 7.130 -9.714 -14.641 1.00 93.69 178 TYR A C 1
ATOM 1450 O O . TYR A 1 178 ? 6.137 -10.432 -14.562 1.00 93.69 178 TYR A O 1
ATOM 1458 N N . TYR A 1 179 ? 8.284 -10.114 -15.169 1.00 92.38 179 TYR A N 1
ATOM 1459 C CA . TYR A 1 179 ? 8.560 -11.477 -15.600 1.00 92.38 179 TYR A CA 1
ATOM 1460 C C . TYR A 1 179 ? 9.841 -11.978 -14.940 1.00 92.38 179 TYR A C 1
ATOM 1462 O O . TYR A 1 179 ? 10.900 -11.386 -15.136 1.00 92.38 179 TYR A O 1
ATOM 1470 N N . SER A 1 180 ? 9.765 -13.103 -14.230 1.00 89.62 180 SER A N 1
ATOM 1471 C CA . SER A 1 180 ? 10.947 -13.826 -13.757 1.00 89.62 180 SER A CA 1
ATOM 1472 C C . SER A 1 180 ? 11.195 -15.075 -14.586 1.00 89.62 180 SER A C 1
ATOM 1474 O O . SER A 1 180 ? 10.320 -15.943 -14.711 1.00 89.62 180 SER A O 1
ATOM 1476 N N . GLN A 1 181 ? 12.421 -15.223 -15.090 1.00 83.75 181 GLN A N 1
ATOM 1477 C CA . GLN A 1 181 ? 12.853 -16.466 -15.725 1.00 83.75 181 GLN A CA 1
ATOM 1478 C C . GLN A 1 181 ? 12.957 -17.627 -14.722 1.00 83.75 181 GLN A C 1
ATOM 1480 O O . GLN A 1 181 ? 12.666 -18.764 -15.096 1.00 83.75 181 GLN A O 1
ATOM 1485 N N . ASN A 1 182 ? 13.334 -17.342 -13.467 1.00 76.12 182 ASN A N 1
ATOM 1486 C CA . ASN A 1 182 ? 13.775 -18.353 -12.497 1.00 76.12 182 ASN A CA 1
ATOM 1487 C C . ASN A 1 182 ? 12.907 -18.451 -11.226 1.00 76.12 182 ASN A C 1
ATOM 1489 O O . ASN A 1 182 ? 12.861 -19.517 -10.617 1.00 76.12 182 ASN A O 1
ATOM 1493 N N . ALA A 1 183 ? 12.211 -17.389 -10.808 1.00 66.94 183 ALA A N 1
ATOM 1494 C CA . ALA A 1 183 ? 11.531 -17.324 -9.506 1.00 66.94 183 ALA A CA 1
ATOM 1495 C C . ALA A 1 183 ? 10.026 -17.658 -9.568 1.00 66.94 183 ALA A C 1
ATOM 1497 O O . ALA A 1 183 ? 9.175 -16.884 -9.132 1.00 66.94 183 ALA A O 1
ATOM 1498 N N . VAL A 1 184 ? 9.666 -18.819 -10.121 1.00 65.88 184 VAL A N 1
ATOM 1499 C CA . VAL A 1 184 ? 8.255 -19.244 -10.202 1.00 65.88 184 VAL A CA 1
ATOM 1500 C C . VAL A 1 184 ? 7.698 -19.556 -8.810 1.00 65.88 184 VAL A C 1
ATOM 1502 O O . VAL A 1 184 ? 8.308 -20.314 -8.060 1.00 65.88 184 VAL A O 1
ATOM 1505 N N . GLY A 1 185 ? 6.533 -18.992 -8.467 1.00 61.00 185 GLY A N 1
ATOM 1506 C CA . GLY A 1 185 ? 5.898 -19.181 -7.156 1.00 61.00 185 GLY A CA 1
ATOM 1507 C C . GLY A 1 185 ? 6.514 -18.358 -6.016 1.00 61.00 185 GLY A C 1
ATOM 1508 O O . GLY A 1 185 ? 6.138 -18.553 -4.862 1.00 61.00 185 GLY A O 1
ATOM 1509 N N . GLY A 1 186 ? 7.454 -17.454 -6.322 1.00 77.50 186 GLY A N 1
ATOM 1510 C CA . GLY A 1 186 ? 7.953 -16.448 -5.382 1.00 77.50 186 GLY A CA 1
ATOM 1511 C C . GLY A 1 186 ? 6.994 -15.263 -5.214 1.00 77.50 186 GLY A C 1
ATOM 1512 O O . GLY A 1 186 ? 5.935 -15.198 -5.837 1.00 77.50 186 GLY A O 1
ATOM 1513 N N . GLN A 1 187 ? 7.384 -14.289 -4.391 1.00 82.69 187 GLN A N 1
ATOM 1514 C CA . GLN A 1 187 ? 6.618 -13.065 -4.149 1.00 82.69 187 GLN A CA 1
ATOM 1515 C C . GLN A 1 187 ? 7.502 -11.832 -4.341 1.00 82.69 187 GLN A C 1
ATOM 1517 O O . GLN A 1 187 ? 8.634 -11.806 -3.866 1.00 82.69 187 GLN A O 1
ATOM 1522 N N . ILE A 1 188 ? 6.965 -10.802 -4.988 1.00 85.38 188 ILE A N 1
ATOM 1523 C CA . ILE A 1 188 ? 7.570 -9.468 -5.056 1.00 85.38 188 ILE A CA 1
ATOM 1524 C C . ILE A 1 188 ? 6.698 -8.465 -4.302 1.00 85.38 188 ILE A C 1
ATOM 1526 O O . ILE A 1 188 ? 5.518 -8.726 -4.048 1.00 85.38 188 ILE A O 1
ATOM 1530 N N . SER A 1 189 ? 7.241 -7.295 -3.980 1.00 86.94 189 SER A N 1
ATOM 1531 C CA . SER A 1 189 ? 6.426 -6.166 -3.529 1.00 86.94 189 SER A CA 1
ATOM 1532 C C . SER A 1 189 ? 6.716 -4.899 -4.312 1.00 86.94 189 SER A C 1
ATOM 1534 O O . SER A 1 189 ? 7.860 -4.642 -4.670 1.00 86.94 189 SER A O 1
ATOM 1536 N N . VAL A 1 190 ? 5.683 -4.091 -4.541 1.00 87.19 190 VAL A N 1
ATOM 1537 C CA . VAL A 1 190 ? 5.798 -2.759 -5.141 1.00 87.19 190 VAL A CA 1
ATOM 1538 C C . VAL A 1 190 ? 5.325 -1.726 -4.127 1.00 87.19 190 VAL A C 1
ATOM 1540 O O . VAL A 1 190 ? 4.145 -1.687 -3.784 1.00 87.19 190 VAL A O 1
ATOM 1543 N N . GLY A 1 191 ? 6.246 -0.911 -3.627 1.00 85.69 191 GLY A N 1
ATOM 1544 C CA . GLY A 1 191 ? 5.972 0.194 -2.717 1.00 85.69 191 GLY A CA 1
ATOM 1545 C C . GLY A 1 191 ? 5.698 1.497 -3.461 1.00 85.69 191 GLY A C 1
ATOM 1546 O O . GLY A 1 191 ? 6.394 1.847 -4.416 1.00 85.69 191 GLY A O 1
ATOM 1547 N N . VAL A 1 192 ? 4.677 2.225 -3.007 1.00 86.38 192 VAL A N 1
ATOM 1548 C CA . VAL A 1 192 ? 4.262 3.526 -3.543 1.00 86.38 192 VAL A CA 1
ATOM 1549 C C . VAL A 1 192 ? 4.027 4.483 -2.388 1.00 86.38 192 VAL A C 1
ATOM 1551 O O . VAL A 1 192 ? 3.146 4.267 -1.559 1.00 86.38 192 VAL A O 1
ATOM 1554 N N . LYS A 1 193 ? 4.792 5.571 -2.320 1.00 81.62 193 LYS A N 1
ATOM 1555 C CA . LYS A 1 193 ? 4.664 6.540 -1.225 1.00 81.62 193 LYS A CA 1
ATOM 1556 C C . LYS A 1 193 ? 3.676 7.653 -1.583 1.00 81.62 193 LYS A C 1
ATOM 1558 O O . LYS A 1 193 ? 3.820 8.296 -2.625 1.00 81.62 193 LYS A O 1
ATOM 1563 N N . SER A 1 194 ? 2.698 7.928 -0.713 1.00 78.12 194 SER A N 1
ATOM 1564 C CA . SER A 1 194 ? 1.825 9.096 -0.882 1.00 78.12 194 SER A CA 1
ATOM 1565 C C . SER A 1 194 ? 2.560 10.377 -0.502 1.00 78.12 194 SER A C 1
ATOM 1567 O O . SER A 1 194 ? 3.291 10.420 0.487 1.00 78.12 194 SER A O 1
ATOM 1569 N N . LEU A 1 195 ? 2.340 11.424 -1.300 1.00 79.56 195 LEU A N 1
ATOM 1570 C CA . LEU A 1 195 ? 2.743 12.794 -0.979 1.00 79.56 195 LEU A CA 1
ATOM 1571 C C . LEU A 1 195 ? 1.646 13.523 -0.196 1.00 79.56 195 LEU A C 1
ATOM 1573 O O . LEU A 1 195 ? 1.931 14.221 0.764 1.00 79.56 195 LEU A O 1
ATOM 1577 N N . ILE A 1 196 ? 0.380 13.364 -0.595 1.00 78.19 196 ILE A N 1
ATOM 1578 C CA . ILE A 1 196 ? -0.724 14.116 0.017 1.00 78.19 196 ILE A CA 1
ATOM 1579 C C . ILE A 1 196 ? -0.995 13.602 1.437 1.00 78.19 196 ILE A C 1
ATOM 1581 O O . ILE A 1 196 ? -1.146 14.410 2.345 1.00 78.19 196 ILE A O 1
ATOM 1585 N N . LEU A 1 197 ? -1.008 12.277 1.630 1.00 68.00 197 LEU A N 1
ATOM 1586 C CA . LEU A 1 197 ? -1.456 11.636 2.875 1.00 68.00 197 LEU A CA 1
ATOM 1587 C C . LEU A 1 197 ? -0.317 11.208 3.820 1.00 68.00 197 LEU A C 1
ATOM 1589 O O . LEU A 1 197 ? -0.604 10.581 4.833 1.00 68.00 197 LEU A O 1
ATOM 1593 N N . SER A 1 198 ? 0.952 11.431 3.459 1.00 66.31 198 SER A N 1
ATOM 1594 C CA . SER A 1 198 ? 2.152 10.953 4.185 1.00 66.31 198 SER A CA 1
ATOM 1595 C C . SER A 1 198 ? 2.275 9.429 4.396 1.00 66.31 198 SER A C 1
ATOM 1597 O O . SER A 1 198 ? 3.327 8.956 4.816 1.00 66.31 198 SER A O 1
ATOM 1599 N N . ILE A 1 199 ? 1.260 8.627 4.056 1.00 65.19 199 ILE A N 1
ATOM 1600 C CA . ILE A 1 199 ? 1.258 7.159 4.175 1.00 65.19 199 ILE A CA 1
ATOM 1601 C C . ILE A 1 199 ? 1.585 6.466 2.844 1.00 65.19 199 ILE A C 1
ATOM 1603 O O . ILE A 1 199 ? 1.150 6.892 1.776 1.00 65.19 199 ILE A O 1
ATOM 1607 N N . GLY A 1 200 ? 2.366 5.386 2.884 1.00 68.00 200 GLY A N 1
ATOM 1608 C CA . GLY A 1 200 ? 2.663 4.556 1.711 1.00 68.00 200 GLY A CA 1
ATOM 1609 C C . GLY A 1 200 ? 1.666 3.414 1.511 1.00 68.00 200 GLY A C 1
ATOM 1610 O O . GLY A 1 200 ? 0.929 3.041 2.420 1.00 68.00 200 GLY A O 1
ATOM 1611 N N . THR A 1 201 ? 1.665 2.828 0.318 1.00 76.19 201 THR A N 1
ATOM 1612 C CA . THR A 1 201 ? 0.946 1.594 -0.012 1.00 76.19 201 THR A CA 1
ATOM 1613 C C . THR A 1 201 ? 1.937 0.587 -0.579 1.00 76.19 201 THR A C 1
ATOM 1615 O O . THR A 1 201 ? 2.665 0.906 -1.516 1.00 76.19 201 THR A O 1
ATOM 1618 N N . ASN A 1 202 ? 1.952 -0.625 -0.026 1.00 78.81 202 ASN A N 1
ATOM 1619 C CA . ASN A 1 202 ? 2.747 -1.739 -0.537 1.00 78.81 202 ASN A CA 1
ATOM 1620 C C . ASN A 1 202 ? 1.822 -2.774 -1.181 1.00 78.81 202 ASN A C 1
ATOM 1622 O O . ASN A 1 202 ? 0.902 -3.277 -0.536 1.00 78.81 202 ASN A O 1
ATOM 1626 N N . TYR A 1 203 ? 2.087 -3.107 -2.440 1.00 78.44 203 TYR A N 1
ATOM 1627 C CA . TYR A 1 203 ? 1.407 -4.168 -3.176 1.00 78.44 203 TYR A CA 1
ATOM 1628 C C . TYR A 1 203 ? 2.257 -5.429 -3.104 1.00 78.44 203 TYR A C 1
ATOM 1630 O O . TYR A 1 203 ? 3.333 -5.468 -3.692 1.00 78.44 203 TYR A O 1
ATOM 1638 N N . TYR A 1 204 ? 1.794 -6.456 -2.397 1.00 79.19 204 TYR A N 1
ATOM 1639 C CA . TYR A 1 204 ? 2.480 -7.745 -2.304 1.00 79.19 204 TYR A CA 1
ATOM 1640 C C . TYR A 1 204 ? 1.924 -8.706 -3.358 1.00 79.19 204 TYR A C 1
ATOM 1642 O O . TYR A 1 204 ? 0.752 -9.074 -3.310 1.00 79.19 204 TYR A O 1
ATOM 1650 N N . LEU A 1 205 ? 2.753 -9.110 -4.319 1.00 78.12 205 LEU A N 1
ATOM 1651 C CA . LEU A 1 205 ? 2.318 -9.749 -5.561 1.00 78.12 205 LEU A CA 1
ATOM 1652 C C . LEU A 1 205 ? 2.968 -11.123 -5.724 1.00 78.12 205 LEU A C 1
ATOM 1654 O O . LEU A 1 205 ? 4.187 -11.262 -5.649 1.00 78.12 205 LEU A O 1
ATOM 1658 N N . GLN A 1 206 ? 2.144 -12.141 -5.957 1.00 80.81 206 GLN A N 1
ATOM 1659 C CA . GLN A 1 206 ? 2.596 -13.515 -6.179 1.00 80.81 206 GLN A CA 1
ATOM 1660 C C . GLN A 1 206 ? 2.999 -13.716 -7.641 1.00 80.81 206 GLN A C 1
ATOM 1662 O O . GLN A 1 206 ? 2.226 -13.384 -8.542 1.00 80.81 206 GLN A O 1
ATOM 1667 N N . ILE A 1 207 ? 4.182 -14.287 -7.867 1.00 81.50 207 ILE A N 1
ATOM 1668 C CA . ILE A 1 207 ? 4.677 -14.634 -9.200 1.00 81.50 207 ILE A CA 1
ATOM 1669 C C . ILE A 1 207 ? 3.920 -15.871 -9.687 1.00 81.50 207 ILE A C 1
ATOM 1671 O O . ILE A 1 207 ? 3.991 -16.944 -9.084 1.00 81.50 207 ILE A O 1
ATOM 1675 N N . GLN A 1 208 ? 3.196 -15.721 -10.794 1.00 81.12 208 GLN A N 1
ATOM 1676 C CA . GLN A 1 208 ? 2.396 -16.789 -11.387 1.00 81.12 208 GLN A CA 1
ATOM 1677 C C . GLN A 1 208 ? 3.276 -17.921 -11.948 1.00 81.12 208 GLN A C 1
ATOM 1679 O O . GLN A 1 208 ? 4.482 -17.771 -12.147 1.00 81.12 208 GLN A O 1
ATOM 1684 N N . ASN A 1 209 ? 2.667 -19.070 -12.265 1.00 81.06 209 ASN A N 1
ATOM 1685 C CA . ASN A 1 209 ? 3.381 -20.250 -12.780 1.00 81.06 209 ASN A CA 1
ATOM 1686 C C . ASN A 1 209 ? 4.144 -19.991 -14.094 1.00 81.06 209 ASN A C 1
ATOM 1688 O O . ASN A 1 209 ? 5.168 -20.617 -14.365 1.00 81.06 209 ASN A O 1
ATOM 1692 N N . ASN A 1 210 ? 3.658 -19.057 -14.911 1.00 80.31 210 ASN A N 1
ATOM 1693 C CA . ASN A 1 210 ? 4.320 -18.611 -16.136 1.00 80.31 210 ASN A CA 1
ATOM 1694 C C . ASN A 1 210 ? 5.465 -17.607 -15.875 1.00 80.31 210 ASN A C 1
ATOM 1696 O O . ASN A 1 210 ? 6.155 -17.217 -16.810 1.00 80.31 210 ASN A O 1
ATOM 1700 N N . GLY A 1 211 ? 5.705 -17.225 -14.618 1.00 86.06 211 GLY A N 1
ATOM 1701 C CA . GLY A 1 211 ? 6.698 -16.234 -14.213 1.00 86.06 211 GLY A CA 1
ATOM 1702 C C . GLY A 1 211 ? 6.190 -14.791 -14.205 1.00 86.06 211 GLY A C 1
ATOM 1703 O O . GLY A 1 211 ? 6.992 -13.909 -13.912 1.00 86.06 211 GLY A O 1
ATOM 1704 N N . MET A 1 212 ? 4.913 -14.538 -14.523 1.00 87.12 212 MET A N 1
ATOM 1705 C CA . MET A 1 212 ? 4.359 -13.187 -14.647 1.00 87.12 212 MET A CA 1
ATOM 1706 C C . MET A 1 212 ? 3.773 -12.639 -13.344 1.00 87.12 212 MET A C 1
ATOM 1708 O O . MET A 1 212 ? 3.245 -13.367 -12.502 1.00 87.12 212 MET A O 1
ATOM 1712 N N . VAL A 1 213 ? 3.798 -11.315 -13.237 1.00 86.56 213 VAL A N 1
ATOM 1713 C CA . VAL A 1 213 ? 2.999 -10.503 -12.320 1.00 86.56 213 VAL A CA 1
ATOM 1714 C C . VAL A 1 213 ? 2.403 -9.350 -13.117 1.00 86.56 213 VAL A C 1
ATOM 1716 O O . VAL A 1 213 ? 3.100 -8.739 -13.925 1.00 86.56 213 VAL A O 1
ATOM 1719 N N . HIS A 1 214 ? 1.144 -9.020 -12.832 1.00 84.19 214 HIS A N 1
ATOM 1720 C CA . HIS A 1 214 ? 0.467 -7.841 -13.364 1.00 84.19 214 HIS A CA 1
ATOM 1721 C C . HIS A 1 214 ? -0.189 -7.076 -12.223 1.00 84.19 214 HIS A C 1
ATOM 1723 O O . HIS A 1 214 ? -0.900 -7.667 -11.407 1.00 84.19 214 HIS A O 1
ATOM 1729 N N . VAL A 1 215 ? 0.014 -5.763 -12.176 1.00 84.62 215 VAL A N 1
ATOM 1730 C CA . VAL A 1 215 ? -0.692 -4.890 -11.238 1.00 84.62 215 VAL A CA 1
ATOM 1731 C C . VAL A 1 215 ? -0.976 -3.533 -11.876 1.00 84.62 215 VAL A C 1
ATOM 1733 O O . VAL A 1 215 ? -0.132 -2.935 -12.544 1.00 84.62 215 VAL A O 1
ATOM 1736 N N . ALA A 1 216 ? -2.193 -3.048 -11.654 1.00 83.94 216 ALA A N 1
ATOM 1737 C CA . ALA A 1 216 ? -2.595 -1.681 -11.933 1.00 83.94 216 ALA A CA 1
ATOM 1738 C C . ALA A 1 216 ? -2.461 -0.879 -10.636 1.00 83.94 216 ALA A C 1
ATOM 1740 O O . ALA A 1 216 ? -3.105 -1.202 -9.638 1.00 83.94 216 ALA A O 1
ATOM 1741 N N . ILE A 1 217 ? -1.607 0.138 -10.640 1.00 85.38 217 ILE A N 1
ATOM 1742 C CA . ILE A 1 217 ? -1.292 0.936 -9.456 1.00 85.38 217 ILE A CA 1
ATOM 1743 C C . ILE A 1 217 ? -1.855 2.343 -9.661 1.00 85.38 217 ILE A C 1
ATOM 1745 O O . ILE A 1 217 ? -1.354 3.072 -10.525 1.00 85.38 217 ILE A O 1
ATOM 1749 N N . PRO A 1 218 ? -2.866 2.760 -8.879 1.00 83.38 218 PRO A N 1
ATOM 1750 C CA . PRO A 1 218 ? -3.370 4.123 -8.919 1.00 83.38 218 PRO A CA 1
ATOM 1751 C C . PRO A 1 218 ? -2.270 5.111 -8.535 1.00 83.38 218 PRO A C 1
ATOM 1753 O O . PRO A 1 218 ? -1.712 5.049 -7.438 1.00 83.38 218 PRO A O 1
ATOM 1756 N N . VAL A 1 219 ? -1.970 6.047 -9.430 1.00 85.56 219 VAL A N 1
ATOM 1757 C CA . VAL A 1 219 ? -0.999 7.118 -9.187 1.00 85.56 219 VAL A CA 1
ATOM 1758 C C . VAL A 1 219 ? -1.581 8.440 -9.645 1.00 85.56 219 VAL A C 1
ATOM 1760 O O . VAL A 1 219 ? -2.351 8.498 -10.600 1.00 85.56 219 VAL A O 1
ATOM 1763 N N . LYS A 1 220 ? -1.215 9.514 -8.943 1.00 84.50 220 LYS A N 1
ATOM 1764 C CA . LYS A 1 220 ? -1.792 10.843 -9.187 1.00 84.50 220 LYS A CA 1
ATOM 1765 C C . LYS A 1 220 ? -0.858 11.817 -9.897 1.00 84.50 220 LYS A C 1
ATOM 1767 O O . LYS A 1 220 ? -1.252 12.919 -10.248 1.00 84.50 220 LYS A O 1
ATOM 1772 N N . ARG A 1 221 ? 0.403 11.424 -10.046 1.00 87.75 221 ARG A N 1
ATOM 1773 C CA . ARG A 1 221 ? 1.520 12.233 -10.535 1.00 87.75 221 ARG A CA 1
ATOM 1774 C C . ARG A 1 221 ? 2.659 11.303 -10.955 1.00 87.75 221 ARG A C 1
ATOM 1776 O O . ARG A 1 221 ? 2.614 10.120 -10.591 1.00 87.75 221 ARG A O 1
ATOM 1783 N N . PRO A 1 222 ? 3.696 11.802 -11.646 1.00 90.44 222 PRO A N 1
ATOM 1784 C CA . PRO A 1 222 ? 4.941 11.060 -11.793 1.00 90.44 222 PRO A CA 1
ATOM 1785 C C . PRO A 1 222 ? 5.426 10.554 -10.428 1.00 90.44 222 PRO A C 1
ATOM 1787 O O . PRO A 1 222 ? 5.494 11.321 -9.468 1.00 90.44 222 PRO A O 1
ATOM 1790 N N . THR A 1 223 ? 5.661 9.250 -10.321 1.00 88.06 223 THR A N 1
ATOM 1791 C CA . THR A 1 223 ? 5.837 8.549 -9.044 1.00 88.06 223 THR A CA 1
ATOM 1792 C C . THR A 1 223 ? 6.970 7.538 -9.152 1.00 88.06 223 THR A C 1
ATOM 1794 O O . THR A 1 223 ? 7.114 6.860 -10.169 1.00 88.06 223 THR A O 1
ATOM 1797 N N . LEU A 1 224 ? 7.762 7.436 -8.086 1.00 90.94 224 LEU A N 1
ATOM 1798 C CA . LEU A 1 224 ? 8.791 6.417 -7.937 1.00 90.94 224 LEU A CA 1
ATOM 1799 C C . LEU A 1 224 ? 8.171 5.143 -7.355 1.00 90.94 224 LEU A C 1
ATOM 1801 O O . LEU A 1 224 ? 7.612 5.184 -6.258 1.00 90.94 224 LEU A O 1
ATOM 1805 N N . LEU A 1 225 ? 8.276 4.034 -8.080 1.00 92.44 225 LEU A N 1
ATOM 1806 C CA . LEU A 1 225 ? 7.956 2.700 -7.578 1.00 92.44 225 LEU A CA 1
ATOM 1807 C C . LEU A 1 225 ? 9.206 2.096 -6.930 1.00 92.44 225 LEU A C 1
ATOM 1809 O O . LEU A 1 225 ? 10.278 2.112 -7.537 1.00 92.44 225 LEU A O 1
ATOM 1813 N N . GLU A 1 226 ? 9.065 1.551 -5.723 1.00 90.31 226 GLU A N 1
ATOM 1814 C CA . GLU A 1 226 ? 10.121 0.811 -5.019 1.00 90.31 226 GLU A CA 1
ATOM 1815 C C . GLU A 1 226 ? 9.802 -0.687 -5.089 1.00 90.31 226 GLU A C 1
ATOM 1817 O O . GLU A 1 226 ? 8.922 -1.179 -4.384 1.00 90.31 226 GLU A O 1
ATOM 1822 N N . VAL A 1 227 ? 10.468 -1.414 -5.987 1.00 91.00 227 VAL A N 1
ATOM 1823 C CA . VAL A 1 227 ? 10.173 -2.825 -6.264 1.00 91.00 227 VAL A CA 1
ATOM 1824 C C . VAL A 1 227 ? 11.166 -3.733 -5.546 1.00 91.00 227 VAL A C 1
ATOM 1826 O O . VAL A 1 227 ? 12.348 -3.768 -5.881 1.00 91.00 227 VAL A O 1
ATOM 1829 N N . THR A 1 228 ? 10.685 -4.514 -4.586 1.00 88.50 228 THR A N 1
ATOM 1830 C CA . THR A 1 228 ? 11.468 -5.558 -3.914 1.00 88.50 228 THR A CA 1
ATOM 1831 C C . THR A 1 228 ? 11.246 -6.884 -4.631 1.00 88.50 228 THR A C 1
ATOM 1833 O O . THR A 1 228 ? 10.124 -7.391 -4.681 1.00 88.50 228 THR A O 1
ATOM 1836 N N . LEU A 1 229 ? 12.316 -7.434 -5.204 1.00 85.56 229 LEU A N 1
ATOM 1837 C CA . LEU A 1 229 ? 12.294 -8.697 -5.943 1.00 85.56 229 LEU A CA 1
ATOM 1838 C C . LEU A 1 229 ? 12.545 -9.889 -5.009 1.00 85.56 229 LEU A C 1
ATOM 1840 O O . LEU A 1 229 ? 13.188 -9.747 -3.973 1.00 85.56 229 LEU A O 1
ATOM 1844 N N . SER A 1 230 ? 12.062 -11.076 -5.389 1.00 67.31 230 SER A N 1
ATOM 1845 C CA . SER A 1 230 ? 12.244 -12.306 -4.600 1.00 67.31 230 SER A CA 1
ATOM 1846 C C . SER A 1 230 ? 13.663 -12.875 -4.678 1.00 67.31 230 SER A C 1
ATOM 1848 O O . SER A 1 230 ? 14.067 -13.668 -3.832 1.00 67.31 230 SER A O 1
ATOM 1850 N N . SER A 1 231 ? 14.399 -12.544 -5.741 1.00 61.06 231 SER A N 1
ATOM 1851 C CA . SER A 1 231 ? 15.760 -13.017 -5.984 1.00 61.06 231 SER A CA 1
ATOM 1852 C C . SER A 1 231 ? 16.759 -12.339 -5.043 1.00 61.06 231 SER A C 1
ATOM 1854 O O . SER A 1 231 ? 16.690 -11.128 -4.842 1.00 61.06 231 SER A O 1
ATOM 1856 N N . THR A 1 232 ? 17.772 -13.071 -4.582 1.00 49.19 232 THR A N 1
ATOM 1857 C CA . THR A 1 232 ? 18.918 -12.588 -3.781 1.00 49.19 232 THR A CA 1
ATOM 1858 C C . THR A 1 232 ? 19.805 -11.531 -4.467 1.00 49.19 232 THR A C 1
ATOM 1860 O O . THR A 1 232 ? 20.841 -11.165 -3.915 1.00 49.19 232 THR A O 1
ATOM 1863 N N . TYR A 1 233 ? 19.434 -11.039 -5.655 1.00 48.03 233 TYR A N 1
ATOM 1864 C CA . TYR A 1 233 ? 20.265 -10.177 -6.497 1.00 48.03 233 TYR A CA 1
ATOM 1865 C C . TYR A 1 233 ? 20.484 -8.769 -5.932 1.00 48.03 233 TYR A C 1
ATOM 1867 O O . TYR A 1 233 ? 21.555 -8.211 -6.139 1.00 48.03 233 TYR A O 1
ATOM 1875 N N . ASN A 1 234 ? 19.527 -8.216 -5.179 1.00 51.16 234 ASN A N 1
ATOM 1876 C CA . ASN A 1 234 ? 19.650 -6.881 -4.595 1.00 51.16 234 ASN A CA 1
ATOM 1877 C C . ASN A 1 234 ? 19.197 -6.874 -3.131 1.00 51.16 234 ASN A C 1
ATOM 1879 O O . ASN A 1 234 ? 18.077 -7.269 -2.818 1.00 51.16 234 ASN A O 1
ATOM 1883 N N . LYS A 1 235 ? 20.053 -6.361 -2.236 1.00 58.56 235 LYS A N 1
ATOM 1884 C CA . LYS A 1 235 ? 19.639 -5.971 -0.875 1.00 58.56 235 LYS A CA 1
ATOM 1885 C C . LYS A 1 235 ? 18.720 -4.738 -0.885 1.00 58.56 235 LYS A C 1
ATOM 1887 O O . LYS A 1 235 ? 18.025 -4.506 0.095 1.00 58.56 235 LYS A O 1
ATOM 1892 N N . GLU A 1 236 ? 18.701 -3.993 -1.994 1.00 72.50 236 GLU A N 1
ATOM 1893 C CA . GLU A 1 236 ? 17.971 -2.733 -2.158 1.00 72.50 236 GLU A CA 1
ATOM 1894 C C . GLU A 1 236 ? 16.805 -2.848 -3.160 1.00 72.50 236 GLU A C 1
ATOM 1896 O O . GLU A 1 236 ? 16.933 -3.530 -4.183 1.00 72.50 236 GLU A O 1
ATOM 1901 N N . PRO A 1 237 ? 15.672 -2.161 -2.928 1.00 83.25 237 PRO A N 1
ATOM 1902 C CA . PRO A 1 237 ? 14.575 -2.101 -3.891 1.00 83.25 237 PRO A CA 1
ATOM 1903 C C . PRO A 1 237 ? 14.995 -1.480 -5.233 1.00 83.25 237 PRO A C 1
ATOM 1905 O O . PRO A 1 237 ? 15.704 -0.473 -5.281 1.00 83.25 237 PRO A O 1
ATOM 1908 N N . VAL A 1 238 ? 14.484 -2.026 -6.339 1.00 87.88 238 VAL A N 1
ATOM 1909 C CA . VAL A 1 238 ? 14.620 -1.436 -7.678 1.00 87.88 238 VAL A CA 1
ATOM 1910 C C . VAL A 1 238 ? 13.740 -0.188 -7.757 1.00 87.88 238 VAL A C 1
ATOM 1912 O O . VAL A 1 238 ? 12.529 -0.256 -7.548 1.00 87.88 238 VAL A O 1
ATOM 1915 N N . LYS A 1 239 ? 14.344 0.959 -8.071 1.00 89.00 239 LYS A N 1
ATOM 1916 C CA . LYS A 1 239 ? 13.673 2.264 -8.136 1.00 89.00 239 LYS A CA 1
ATOM 1917 C C . LYS A 1 239 ? 13.261 2.587 -9.574 1.00 89.00 239 LYS A C 1
ATOM 1919 O O . LYS A 1 239 ? 14.119 2.829 -10.418 1.00 89.00 239 LYS A O 1
ATOM 1924 N N . ILE A 1 240 ? 11.957 2.625 -9.856 1.00 92.62 240 ILE A N 1
ATOM 1925 C CA . ILE A 1 240 ? 11.422 2.837 -11.214 1.00 92.62 240 ILE A CA 1
ATOM 1926 C C . ILE A 1 240 ? 10.567 4.101 -11.246 1.00 92.62 240 ILE A C 1
ATOM 1928 O O . ILE A 1 240 ? 9.506 4.158 -10.628 1.00 92.62 240 ILE A O 1
ATOM 1932 N N . MET A 1 241 ? 11.014 5.119 -11.985 1.00 93.06 241 MET A N 1
ATOM 1933 C CA . MET A 1 241 ? 10.238 6.344 -12.185 1.00 93.06 241 MET A CA 1
ATOM 1934 C C . MET A 1 241 ? 9.183 6.139 -13.274 1.00 93.06 241 MET A C 1
ATOM 1936 O O . MET A 1 241 ? 9.521 5.798 -14.407 1.00 93.06 241 MET A O 1
ATOM 1940 N N . MET A 1 242 ? 7.919 6.387 -12.939 1.00 93.06 242 MET A N 1
ATOM 1941 C CA . MET A 1 242 ? 6.772 6.170 -13.822 1.00 93.06 242 MET A CA 1
ATOM 1942 C C . MET A 1 242 ? 5.904 7.422 -13.928 1.00 93.06 242 MET A C 1
ATOM 1944 O O . MET A 1 242 ? 5.842 8.223 -12.995 1.00 93.06 242 MET A O 1
ATOM 1948 N N . VAL A 1 243 ? 5.190 7.565 -15.046 1.00 91.75 243 VAL A N 1
ATOM 1949 C CA . VAL A 1 243 ? 4.168 8.608 -15.235 1.00 91.75 243 VAL A CA 1
ATOM 1950 C C . VAL A 1 243 ? 2.765 8.000 -15.314 1.00 91.75 243 VAL A C 1
ATOM 1952 O O . VAL A 1 243 ? 2.622 6.923 -15.892 1.00 91.75 243 VAL A O 1
ATOM 1955 N N . PRO A 1 244 ? 1.732 8.674 -14.779 1.00 90.19 244 PRO A N 1
ATOM 1956 C CA . PRO A 1 244 ? 0.324 8.361 -15.026 1.00 90.19 244 PRO A CA 1
ATOM 1957 C C . PRO A 1 244 ? 0.033 7.917 -16.471 1.00 90.19 244 PRO A C 1
ATOM 1959 O O . PRO A 1 244 ? 0.542 8.523 -17.416 1.00 90.19 244 PRO A O 1
ATOM 1962 N N . GLY A 1 245 ? -0.721 6.829 -16.635 1.00 87.19 245 GLY A N 1
ATOM 1963 C CA . GLY A 1 245 ? -1.123 6.266 -17.925 1.00 87.19 245 GLY A CA 1
ATOM 1964 C C . GLY A 1 245 ? -0.069 5.402 -18.628 1.00 87.19 245 GLY A C 1
ATOM 1965 O O . GLY A 1 245 ? -0.342 4.870 -19.704 1.00 87.19 245 GLY A O 1
ATOM 1966 N N . SER A 1 246 ? 1.135 5.250 -18.064 1.00 91.12 246 SER A N 1
ATOM 1967 C CA . SER A 1 246 ? 2.204 4.449 -18.679 1.00 91.12 246 SER A CA 1
ATOM 1968 C C . SER A 1 246 ? 2.224 2.988 -18.221 1.00 91.12 246 SER A C 1
ATOM 1970 O O . SER A 1 246 ? 1.814 2.643 -17.111 1.00 91.12 246 SER A O 1
ATOM 1972 N N . GLU A 1 247 ? 2.751 2.126 -19.091 1.00 93.12 247 GLU A N 1
ATOM 1973 C CA . GLU A 1 247 ? 2.995 0.707 -18.828 1.00 93.12 247 GLU A CA 1
ATOM 1974 C C . GLU A 1 247 ? 4.496 0.413 -18.851 1.00 93.12 247 GLU A C 1
ATOM 1976 O O . GLU A 1 247 ? 5.213 0.883 -19.743 1.00 93.12 247 GLU A O 1
ATOM 1981 N N . ILE A 1 248 ? 4.961 -0.408 -17.911 1.00 95.38 248 ILE A N 1
ATOM 1982 C CA . ILE A 1 248 ? 6.310 -0.968 -17.923 1.00 95.38 248 ILE A CA 1
ATOM 1983 C C . ILE A 1 248 ? 6.277 -2.478 -17.711 1.00 95.38 248 ILE A C 1
ATOM 1985 O O . ILE A 1 248 ? 5.488 -2.995 -16.926 1.00 95.38 248 ILE A O 1
ATOM 1989 N N . THR A 1 249 ? 7.171 -3.180 -18.398 1.00 95.31 249 THR A N 1
ATOM 1990 C CA . THR A 1 249 ? 7.472 -4.591 -18.145 1.00 95.31 249 THR A CA 1
ATOM 1991 C C . THR A 1 249 ? 8.903 -4.708 -17.654 1.00 95.31 249 THR A C 1
ATOM 1993 O O . THR A 1 249 ? 9.827 -4.364 -18.387 1.00 95.31 249 THR A O 1
ATOM 1996 N N . LEU A 1 250 ? 9.092 -5.179 -16.425 1.00 94.81 250 LEU A N 1
ATOM 1997 C CA . LEU A 1 250 ? 10.398 -5.489 -15.856 1.00 94.81 250 LEU A CA 1
ATOM 1998 C C . LEU A 1 250 ? 10.690 -6.981 -16.049 1.00 94.81 250 LEU A C 1
ATOM 2000 O O . LEU A 1 250 ? 10.011 -7.822 -15.467 1.00 94.81 250 LEU A O 1
ATOM 2004 N N . LEU A 1 251 ? 11.683 -7.321 -16.866 1.00 93.44 251 LEU A N 1
ATOM 2005 C CA . LEU A 1 251 ? 12.100 -8.703 -17.089 1.00 93.44 251 LEU A CA 1
ATOM 2006 C C . LEU A 1 251 ? 13.365 -8.981 -16.276 1.00 93.44 251 LEU A C 1
ATOM 2008 O O . LEU A 1 251 ? 14.365 -8.291 -16.451 1.00 93.44 251 LEU A O 1
ATOM 2012 N N . GLU A 1 252 ? 13.319 -9.991 -15.412 1.00 90.88 252 GLU A N 1
ATOM 2013 C CA . GLU A 1 252 ? 14.473 -10.523 -14.691 1.00 90.88 252 GLU A CA 1
ATOM 2014 C C . GLU A 1 252 ? 14.921 -11.837 -15.336 1.00 90.88 252 GLU A C 1
ATOM 2016 O O . GLU A 1 252 ? 14.331 -12.907 -15.130 1.00 90.88 252 GLU A O 1
ATOM 2021 N N . THR A 1 253 ? 15.971 -11.743 -16.143 1.00 88.00 253 THR A N 1
ATOM 2022 C CA . THR A 1 253 ? 16.466 -12.829 -16.993 1.00 88.00 253 THR A CA 1
ATOM 2023 C C . THR A 1 253 ? 17.983 -12.883 -16.927 1.00 88.00 253 THR A C 1
ATOM 2025 O O . THR A 1 253 ? 18.652 -11.856 -16.931 1.00 88.00 253 THR A O 1
ATOM 2028 N N . ASN A 1 254 ? 18.545 -14.090 -16.824 1.00 83.06 254 ASN A N 1
ATOM 2029 C CA . ASN A 1 254 ? 19.997 -14.316 -16.717 1.00 83.06 254 ASN A CA 1
ATOM 2030 C C . ASN A 1 254 ? 20.719 -13.440 -15.663 1.00 83.06 254 ASN A C 1
ATOM 2032 O O . ASN A 1 254 ? 21.870 -13.054 -15.859 1.00 83.06 254 ASN A O 1
ATOM 2036 N N . GLY A 1 255 ? 20.048 -13.114 -14.551 1.00 78.94 255 GLY A N 1
ATOM 2037 C CA . GLY A 1 255 ? 20.612 -12.260 -13.501 1.00 78.94 255 GLY A CA 1
ATOM 2038 C C . GLY A 1 255 ? 20.729 -10.778 -13.881 1.00 78.94 255 GLY A C 1
ATOM 2039 O O . GLY A 1 255 ? 21.520 -10.049 -13.290 1.00 78.94 255 GLY A O 1
ATOM 2040 N N . GLN A 1 256 ? 19.977 -10.325 -14.885 1.00 86.62 256 GLN A N 1
ATOM 2041 C CA . GLN A 1 256 ? 19.900 -8.931 -15.308 1.00 86.62 256 GLN A CA 1
ATOM 2042 C C . GLN A 1 256 ? 18.448 -8.458 -15.363 1.00 86.62 256 GLN A C 1
ATOM 2044 O O . GLN A 1 256 ? 17.518 -9.251 -15.517 1.00 86.62 256 GLN A O 1
ATOM 2049 N N . LEU A 1 257 ? 18.273 -7.143 -15.223 1.00 91.25 257 LEU A N 1
ATOM 2050 C CA . LEU A 1 257 ? 16.984 -6.477 -15.347 1.00 91.25 257 LEU A CA 1
ATOM 2051 C C . LEU A 1 257 ? 16.881 -5.776 -16.696 1.00 91.25 257 LEU A C 1
ATOM 2053 O O . LEU A 1 257 ? 17.767 -5.014 -17.087 1.00 91.25 257 LEU A O 1
ATOM 2057 N N . HIS A 1 258 ? 15.759 -5.987 -17.371 1.00 93.56 258 HIS A N 1
ATOM 2058 C CA . HIS A 1 258 ? 15.451 -5.371 -18.652 1.00 93.56 258 HIS A CA 1
ATOM 2059 C C . HIS A 1 258 ? 14.097 -4.672 -18.585 1.00 93.56 258 HIS A C 1
ATOM 2061 O O . HIS A 1 258 ? 13.160 -5.154 -17.952 1.00 93.56 258 HIS A O 1
ATOM 2067 N N . TYR A 1 259 ? 13.988 -3.535 -19.267 1.00 95.06 259 TYR A N 1
ATOM 2068 C CA . TYR A 1 259 ? 12.813 -2.671 -19.201 1.00 95.06 259 TYR A CA 1
ATOM 2069 C C . TYR A 1 259 ? 12.127 -2.611 -20.566 1.00 95.06 259 TYR A C 1
ATOM 2071 O O . TYR A 1 259 ? 12.719 -2.164 -21.553 1.00 95.06 259 TYR A O 1
ATOM 2079 N N . GLY A 1 260 ? 10.878 -3.060 -20.616 1.00 94.00 260 GLY A N 1
ATOM 2080 C CA . GLY A 1 260 ? 9.996 -3.051 -21.780 1.00 94.00 260 GLY A CA 1
ATOM 2081 C C . GLY A 1 260 ? 8.788 -2.131 -21.595 1.00 94.00 260 GLY A C 1
ATOM 2082 O O . GLY A 1 260 ? 8.468 -1.725 -20.478 1.00 94.00 260 GLY A O 1
ATOM 2083 N N . GLY A 1 261 ? 8.096 -1.811 -22.688 1.00 90.81 261 GLY A N 1
ATOM 2084 C CA . GLY A 1 261 ? 6.880 -0.989 -22.671 1.00 90.81 261 GLY A CA 1
ATOM 2085 C C . GLY A 1 261 ? 7.134 0.517 -22.789 1.00 90.81 261 GLY A C 1
ATOM 2086 O O . GLY A 1 261 ? 8.273 0.978 -22.870 1.00 90.81 261 GLY A O 1
ATOM 2087 N N . ALA A 1 262 ? 6.055 1.301 -22.831 1.00 90.00 262 ALA A N 1
ATOM 2088 C CA . ALA A 1 262 ? 6.115 2.746 -23.072 1.00 90.00 262 ALA A CA 1
ATOM 2089 C C . ALA A 1 262 ? 6.821 3.526 -21.945 1.00 90.00 262 ALA A C 1
ATOM 2091 O O . ALA A 1 262 ? 7.462 4.542 -22.207 1.00 90.00 262 ALA A O 1
ATOM 2092 N N . GLY A 1 263 ? 6.746 3.037 -20.704 1.00 93.31 263 GLY A N 1
ATOM 2093 C CA . GLY A 1 263 ? 7.420 3.618 -19.541 1.00 93.31 263 GLY A CA 1
ATOM 2094 C C . GLY A 1 263 ? 8.924 3.332 -19.476 1.00 93.31 263 GLY A C 1
ATOM 2095 O O . GLY A 1 263 ? 9.631 3.968 -18.694 1.00 93.31 263 GLY A O 1
ATOM 2096 N N . SER A 1 264 ? 9.452 2.419 -20.305 1.00 94.50 264 SER A N 1
ATOM 2097 C CA . SER A 1 264 ? 10.840 1.960 -20.175 1.00 94.50 264 SER A CA 1
ATOM 2098 C C . SER A 1 264 ? 11.869 3.061 -20.426 1.00 94.50 264 SER A C 1
ATOM 2100 O O . SER A 1 264 ? 12.909 3.068 -19.777 1.00 94.50 264 SER A O 1
ATOM 2102 N N . LEU A 1 265 ? 11.608 3.988 -21.358 1.00 95.00 265 LEU A N 1
ATOM 2103 C CA . LEU A 1 265 ? 12.559 5.057 -21.681 1.00 95.00 265 LEU A CA 1
ATOM 2104 C C . LEU A 1 265 ? 12.791 5.974 -20.474 1.00 95.00 265 LEU A C 1
ATOM 2106 O O . LEU A 1 265 ? 13.939 6.271 -20.161 1.00 95.00 265 LEU A O 1
ATOM 2110 N N . LEU A 1 266 ? 11.724 6.360 -19.764 1.00 95.00 266 LEU A N 1
ATOM 2111 C CA . LEU A 1 266 ? 11.847 7.179 -18.558 1.00 95.00 266 LEU A CA 1
ATOM 2112 C C . LEU A 1 266 ? 12.596 6.423 -17.460 1.00 95.00 266 LEU A C 1
ATOM 2114 O O . LEU A 1 266 ? 13.538 6.962 -16.890 1.00 95.00 266 LEU A O 1
ATOM 2118 N N . ALA A 1 267 ? 12.216 5.168 -17.198 1.00 93.12 267 ALA A N 1
ATOM 2119 C CA . ALA A 1 267 ? 12.881 4.338 -16.197 1.00 93.12 267 ALA A CA 1
ATOM 2120 C C . ALA A 1 267 ? 14.395 4.234 -16.458 1.00 93.12 267 ALA A C 1
ATOM 2122 O O . ALA A 1 267 ? 15.197 4.461 -15.556 1.00 93.12 267 ALA A O 1
ATOM 2123 N N . LEU A 1 268 ? 14.780 3.980 -17.713 1.00 91.56 268 LEU A N 1
ATOM 2124 C CA . LEU A 1 268 ? 16.174 3.850 -18.139 1.00 91.56 268 LEU A CA 1
ATOM 2125 C C . LEU A 1 268 ? 16.952 5.171 -18.099 1.00 91.56 268 LEU A C 1
ATOM 2127 O O . LEU A 1 268 ? 18.139 5.160 -17.793 1.00 91.56 268 LEU A O 1
ATOM 2131 N N . GLU A 1 269 ? 16.327 6.302 -18.433 1.00 92.88 269 GLU A N 1
ATOM 2132 C CA . GLU A 1 269 ? 16.977 7.618 -18.336 1.00 92.88 269 GLU A CA 1
ATOM 2133 C C . GLU A 1 269 ? 17.163 8.062 -16.879 1.00 92.88 269 GLU A C 1
ATOM 2135 O O . GLU A 1 269 ? 18.152 8.723 -16.562 1.00 92.88 269 GLU A O 1
ATOM 2140 N N . MET A 1 270 ? 16.243 7.680 -15.987 1.00 90.12 270 MET A N 1
ATOM 2141 C CA . MET A 1 270 ? 16.302 8.026 -14.565 1.00 90.12 270 MET A CA 1
ATOM 2142 C C . MET A 1 270 ? 17.231 7.110 -13.759 1.00 90.12 270 MET A C 1
ATOM 2144 O O . MET A 1 270 ? 17.830 7.566 -12.789 1.00 90.12 270 MET A O 1
ATOM 2148 N N . GLN A 1 271 ? 17.405 5.849 -14.161 1.00 84.19 271 GLN A N 1
ATOM 2149 C CA . GLN A 1 271 ? 18.266 4.881 -13.475 1.00 84.19 271 GLN A CA 1
ATOM 2150 C C . GLN A 1 271 ? 19.701 5.391 -13.215 1.00 84.19 271 GLN A C 1
ATOM 2152 O O . GLN A 1 271 ? 20.093 5.432 -12.049 1.00 84.19 271 GLN A O 1
ATOM 2157 N N . PRO A 1 272 ? 20.485 5.864 -14.210 1.00 78.88 272 PRO A N 1
ATOM 2158 C CA . PRO A 1 272 ? 21.841 6.357 -13.955 1.00 78.88 272 PRO A CA 1
ATOM 2159 C C . PRO A 1 272 ? 21.866 7.644 -13.121 1.00 78.88 272 PRO A C 1
ATOM 2161 O O . PRO A 1 272 ? 22.874 7.934 -12.477 1.00 78.88 272 PRO A O 1
ATOM 2164 N N . LEU A 1 273 ? 20.775 8.416 -13.121 1.00 79.31 273 LEU A N 1
ATOM 2165 C CA . LEU A 1 273 ? 20.626 9.572 -12.241 1.00 79.31 273 LEU A CA 1
ATOM 2166 C C . LEU A 1 273 ? 20.467 9.080 -10.785 1.00 79.31 273 LEU A C 1
ATOM 2168 O O . LEU A 1 273 ? 21.142 9.569 -9.880 1.00 79.31 273 LEU A O 1
ATOM 2172 N N . PHE A 1 274 ? 19.669 8.038 -10.554 1.00 72.69 274 PHE A N 1
ATOM 2173 C CA . PHE A 1 274 ? 19.459 7.462 -9.224 1.00 72.69 274 PHE A CA 1
ATOM 2174 C C . PHE A 1 274 ? 20.648 6.641 -8.691 1.00 72.69 274 PHE A C 1
ATOM 2176 O O . PHE A 1 274 ? 20.949 6.733 -7.503 1.00 72.69 274 PHE A O 1
ATOM 2183 N N . GLU A 1 275 ? 21.335 5.868 -9.537 1.00 63.16 275 GLU A N 1
ATOM 2184 C CA . GLU A 1 275 ? 22.394 4.922 -9.139 1.00 63.16 275 GLU A CA 1
ATOM 2185 C C . GLU A 1 275 ? 23.751 5.576 -8.860 1.00 63.16 275 GLU A C 1
ATOM 2187 O O . GLU A 1 275 ? 24.512 5.081 -8.032 1.00 63.16 275 GLU A O 1
ATOM 2192 N N . LYS A 1 276 ? 24.075 6.707 -9.497 1.00 54.88 276 LYS A N 1
ATOM 2193 C CA . LYS A 1 276 ? 25.387 7.362 -9.334 1.00 54.88 276 LYS A CA 1
ATOM 2194 C C . LYS A 1 276 ? 25.593 8.070 -7.983 1.00 54.88 276 LYS A C 1
ATOM 2196 O O . LYS A 1 276 ? 26.433 8.948 -7.908 1.00 54.88 276 LYS A O 1
ATOM 2201 N N . GLN A 1 277 ? 24.841 7.748 -6.927 1.00 51.31 277 GLN A N 1
ATOM 2202 C CA . GLN A 1 277 ? 24.887 8.444 -5.621 1.00 51.31 277 GLN A CA 1
ATOM 2203 C C . GLN A 1 277 ? 24.692 9.979 -5.712 1.00 51.31 277 GLN A C 1
ATOM 2205 O O . GLN A 1 277 ? 25.054 10.721 -4.802 1.00 51.31 277 GLN A O 1
ATOM 2210 N N . HIS A 1 278 ? 24.120 10.486 -6.811 1.00 50.59 278 HIS A N 1
ATOM 2211 C CA . HIS A 1 278 ? 24.115 11.922 -7.117 1.00 50.59 278 HIS A CA 1
ATOM 2212 C C . HIS A 1 278 ? 22.722 12.509 -7.406 1.00 50.59 278 HIS A C 1
ATOM 2214 O O . HIS A 1 278 ? 22.579 13.727 -7.349 1.00 50.59 278 HIS A O 1
ATOM 2220 N N . TYR A 1 279 ? 21.686 11.705 -7.707 1.00 48.09 279 TYR A N 1
ATOM 2221 C CA . TYR A 1 279 ? 20.378 12.257 -8.113 1.00 48.09 279 TYR A CA 1
ATOM 2222 C C . TYR A 1 279 ? 19.132 11.436 -7.701 1.00 48.09 279 TYR A C 1
ATOM 2224 O O . TYR A 1 279 ? 18.084 11.601 -8.322 1.00 48.09 279 TYR A O 1
ATOM 2232 N N . GLY A 1 280 ? 19.199 10.565 -6.683 1.00 42.72 280 GLY A N 1
ATOM 2233 C CA . GLY A 1 280 ? 18.068 9.743 -6.192 1.00 42.72 280 GLY A CA 1
ATOM 2234 C C . GLY A 1 280 ? 17.149 10.399 -5.147 1.00 42.72 280 GLY A C 1
ATOM 2235 O O . GLY A 1 280 ? 17.464 11.465 -4.622 1.00 42.72 280 GLY A O 1
ATOM 2236 N N . SER A 1 281 ? 16.020 9.748 -4.817 1.00 42.56 281 SER A N 1
ATOM 2237 C CA . SER A 1 281 ? 15.363 9.924 -3.505 1.00 42.56 281 SER A CA 1
ATOM 2238 C C . SER A 1 281 ? 16.278 9.328 -2.437 1.00 42.56 281 SER A C 1
ATOM 2240 O O . SER A 1 281 ? 16.732 8.186 -2.588 1.00 42.56 281 SER A O 1
ATOM 2242 N N . GLY A 1 282 ? 16.616 10.113 -1.416 1.00 50.41 282 GLY A N 1
ATOM 2243 C CA . GLY A 1 282 ? 17.769 9.810 -0.565 1.00 50.41 282 GLY A CA 1
ATOM 2244 C C . GLY A 1 282 ? 19.089 10.032 -1.304 1.00 50.41 282 GLY A C 1
ATOM 2245 O O . GLY A 1 282 ? 19.939 9.148 -1.353 1.00 50.41 282 GLY A O 1
ATOM 2246 N N . LEU A 1 283 ? 19.229 11.198 -1.939 1.00 57.06 283 LEU A N 1
ATOM 2247 C CA . LEU A 1 283 ? 20.517 11.731 -2.371 1.00 57.06 283 LEU A CA 1
ATOM 2248 C C . LEU A 1 283 ? 21.448 11.615 -1.151 1.00 57.06 283 LEU A C 1
ATOM 2250 O O . LEU A 1 283 ? 21.210 12.277 -0.141 1.00 57.06 283 LEU A O 1
ATOM 2254 N N . ASP A 1 284 ? 22.432 10.714 -1.197 1.00 60.31 284 ASP A N 1
ATOM 2255 C CA . ASP A 1 284 ? 23.367 10.500 -0.089 1.00 60.31 284 ASP A CA 1
ATOM 2256 C C . ASP A 1 284 ? 24.360 11.663 -0.068 1.00 60.31 284 ASP A C 1
ATOM 2258 O O . ASP A 1 284 ? 25.541 11.534 -0.382 1.00 60.31 284 ASP A O 1
ATOM 2262 N N . ILE A 1 285 ? 23.854 12.862 0.221 1.00 61.28 285 ILE A N 1
ATOM 2263 C CA . ILE A 1 285 ? 24.663 14.072 0.209 1.00 61.28 285 ILE A CA 1
ATOM 2264 C C . ILE A 1 285 ? 25.736 13.981 1.297 1.00 61.28 285 ILE A C 1
ATOM 2266 O O . ILE A 1 285 ? 26.800 14.568 1.122 1.00 61.28 285 ILE A O 1
ATOM 2270 N N . LEU A 1 286 ? 25.516 13.171 2.344 1.00 56.69 286 LEU A N 1
ATOM 2271 C CA . LEU A 1 286 ? 26.536 12.827 3.334 1.00 56.69 286 LEU A CA 1
ATOM 2272 C C . LEU A 1 286 ? 27.782 12.238 2.665 1.00 56.69 286 LEU A C 1
ATOM 2274 O O . LEU A 1 286 ? 28.886 12.728 2.904 1.00 56.69 286 LEU A O 1
ATOM 2278 N N . SER A 1 287 ? 27.622 11.272 1.757 1.00 62.44 287 SER A N 1
ATOM 2279 C CA . SER A 1 287 ? 28.748 10.752 0.968 1.00 62.44 287 SER A CA 1
ATOM 2280 C C . SER A 1 287 ? 29.446 11.831 0.122 1.00 62.44 287 SER A C 1
ATOM 2282 O O . SER A 1 287 ? 30.661 11.780 -0.059 1.00 62.44 287 SER A O 1
ATOM 2284 N N . LEU A 1 288 ? 28.716 12.853 -0.347 1.00 62.66 288 LEU A N 1
ATOM 2285 C CA . LEU A 1 288 ? 29.245 13.927 -1.205 1.00 62.66 288 LEU A CA 1
ATOM 2286 C C . LEU A 1 288 ? 29.984 15.031 -0.455 1.00 62.66 288 LEU A C 1
ATOM 2288 O O . LEU A 1 288 ? 30.784 15.746 -1.074 1.00 62.66 288 LEU A O 1
ATOM 2292 N N . ILE A 1 289 ? 29.705 15.190 0.838 1.00 60.56 289 ILE A N 1
ATOM 2293 C CA . ILE A 1 289 ? 30.438 16.086 1.740 1.00 60.56 289 ILE A CA 1
ATOM 2294 C C . ILE A 1 289 ? 31.556 15.367 2.499 1.00 60.56 289 ILE A C 1
ATOM 2296 O O . ILE A 1 289 ? 32.405 16.039 3.088 1.00 60.56 289 ILE A O 1
ATOM 2300 N N . LYS A 1 290 ? 31.596 14.027 2.459 1.00 60.19 290 LYS A N 1
ATOM 2301 C CA . LYS A 1 290 ? 32.654 13.218 3.071 1.00 60.19 290 LYS A CA 1
ATOM 2302 C C . LYS A 1 290 ? 34.031 13.664 2.563 1.00 60.19 290 LYS A C 1
ATOM 2304 O O . LYS A 1 290 ? 34.269 13.730 1.358 1.00 60.19 290 LYS A O 1
ATOM 2309 N N . GLY A 1 291 ? 34.920 14.037 3.486 1.00 57.22 291 GLY A N 1
ATOM 2310 C CA . GLY A 1 291 ? 36.257 14.568 3.183 1.00 57.22 291 GLY A CA 1
ATOM 2311 C C . GLY A 1 291 ? 36.312 16.005 2.632 1.00 57.22 291 GLY A C 1
ATOM 2312 O O . GLY A 1 291 ? 37.407 16.506 2.391 1.00 57.22 291 GLY A O 1
ATOM 2313 N N . LYS A 1 292 ? 35.169 16.685 2.434 1.00 61.91 292 LYS A N 1
ATOM 2314 C CA . LYS A 1 292 ? 35.105 18.101 2.002 1.00 61.91 292 LYS A CA 1
ATOM 2315 C C . LYS A 1 292 ? 34.934 19.090 3.157 1.00 61.91 292 LYS A C 1
ATOM 2317 O O . LYS A 1 292 ? 35.108 20.290 2.966 1.00 61.91 292 LYS A O 1
ATOM 2322 N N . LEU A 1 293 ? 34.590 18.600 4.344 1.00 61.75 293 LEU A N 1
ATOM 2323 C CA . LEU A 1 293 ? 34.564 19.371 5.586 1.00 61.75 293 LEU A CA 1
ATOM 2324 C C . LEU A 1 293 ? 35.895 19.154 6.324 1.00 61.75 293 LEU A C 1
ATOM 2326 O O . LEU A 1 293 ? 36.458 18.062 6.262 1.00 61.75 293 LEU A O 1
ATOM 2330 N N . GLN A 1 294 ? 36.438 20.188 6.975 1.00 56.38 294 GLN A N 1
ATOM 2331 C CA . GLN A 1 294 ? 37.737 20.085 7.654 1.00 56.38 294 GLN A CA 1
ATOM 2332 C C . GLN A 1 294 ? 37.689 19.022 8.765 1.00 56.38 294 GLN A C 1
ATOM 2334 O O . GLN A 1 294 ? 36.784 19.040 9.595 1.00 56.38 294 GLN A O 1
ATOM 2339 N N . ALA A 1 295 ? 38.683 18.128 8.803 1.00 55.25 295 ALA A N 1
ATOM 2340 C CA . ALA A 1 295 ? 38.691 16.936 9.662 1.00 55.25 295 ALA A CA 1
ATOM 2341 C C . ALA A 1 295 ? 38.612 17.227 11.177 1.00 55.25 295 ALA A C 1
ATOM 2343 O O . ALA A 1 295 ? 38.169 16.374 11.940 1.00 55.25 295 ALA A O 1
ATOM 2344 N N . ASN A 1 296 ? 38.970 18.443 11.610 1.00 55.09 296 ASN A N 1
ATOM 2345 C CA . ASN A 1 296 ? 39.232 18.749 13.020 1.00 55.09 296 ASN A CA 1
ATOM 2346 C C . ASN A 1 296 ? 38.235 19.741 13.655 1.00 55.09 296 ASN A C 1
ATOM 2348 O O . ASN A 1 296 ? 38.434 20.143 14.798 1.00 55.09 296 ASN A O 1
ATOM 2352 N N . GLN A 1 297 ? 37.176 20.166 12.948 1.00 60.56 297 GLN A N 1
ATOM 2353 C CA . GLN A 1 297 ? 36.166 21.075 13.508 1.00 60.56 297 GLN A CA 1
ATOM 2354 C C . GLN A 1 297 ? 34.787 20.853 12.868 1.00 60.56 297 GLN A C 1
ATOM 2356 O O . GLN A 1 297 ? 34.672 20.801 11.643 1.00 60.56 297 GLN A O 1
ATOM 2361 N N . LYS A 1 298 ? 33.727 20.772 13.691 1.00 68.69 298 LYS A N 1
ATOM 2362 C CA . LYS A 1 298 ? 32.331 20.776 13.219 1.00 68.69 298 LYS A CA 1
ATOM 2363 C C . LYS A 1 298 ? 32.111 22.006 12.319 1.00 68.69 298 LYS A C 1
ATOM 2365 O O . LYS A 1 298 ? 32.400 23.120 12.766 1.00 68.69 298 LYS A O 1
ATOM 2370 N N . PRO A 1 299 ? 31.612 21.852 11.076 1.00 74.06 299 PRO A N 1
ATOM 2371 C CA . PRO A 1 299 ? 31.365 23.002 10.216 1.00 74.06 299 PRO A CA 1
ATOM 2372 C C . PRO A 1 299 ? 30.322 23.911 10.856 1.00 74.06 299 PRO A C 1
ATOM 2374 O O . PRO A 1 299 ? 29.330 23.431 11.394 1.00 74.06 299 PRO A O 1
ATOM 2377 N N . THR A 1 300 ? 30.514 25.223 10.769 1.00 80.94 300 THR A N 1
ATOM 2378 C CA . THR A 1 300 ? 29.466 26.175 11.162 1.00 80.94 300 THR A CA 1
ATOM 2379 C C . THR A 1 300 ? 28.235 26.015 10.255 1.00 80.94 300 THR A C 1
ATOM 2381 O O . THR A 1 300 ? 28.386 25.593 9.101 1.00 80.94 300 THR A O 1
ATOM 2384 N N . PRO A 1 301 ? 27.023 26.414 10.694 1.00 84.44 301 PRO A N 1
ATOM 2385 C CA . PRO A 1 301 ? 25.838 26.380 9.836 1.00 84.44 301 PRO A CA 1
ATOM 2386 C C . PRO A 1 301 ? 26.055 27.094 8.493 1.00 84.44 301 PRO A C 1
ATOM 2388 O O . PRO A 1 301 ? 25.678 26.579 7.444 1.00 84.44 301 PRO A O 1
ATOM 2391 N N . ALA A 1 302 ? 26.746 28.238 8.493 1.00 86.75 302 ALA A N 1
ATOM 2392 C CA . ALA A 1 302 ? 27.069 28.977 7.272 1.00 86.75 302 ALA A CA 1
ATOM 2393 C C . ALA A 1 302 ? 27.963 28.173 6.307 1.00 86.75 302 ALA A C 1
ATOM 2395 O O . ALA A 1 302 ? 27.682 28.119 5.109 1.00 86.75 302 ALA A O 1
ATOM 2396 N N . GLN A 1 303 ? 29.006 27.509 6.819 1.00 84.19 303 GLN A N 1
ATOM 2397 C CA . GLN A 1 303 ? 29.897 26.664 6.013 1.00 84.19 303 GLN A CA 1
ATOM 2398 C C . GLN A 1 303 ? 29.166 25.442 5.451 1.00 84.19 303 GLN A C 1
ATOM 2400 O O . GLN A 1 303 ? 29.307 25.137 4.267 1.00 84.19 303 GLN A O 1
ATOM 2405 N N . TYR A 1 304 ? 28.353 24.775 6.276 1.00 83.75 304 TYR A N 1
ATOM 2406 C CA . TYR A 1 304 ? 27.533 23.647 5.839 1.00 83.75 304 TYR A CA 1
ATOM 2407 C C . TYR A 1 304 ? 26.565 24.078 4.735 1.00 83.75 304 TYR A C 1
ATOM 2409 O O . TYR A 1 304 ? 26.562 23.496 3.653 1.00 83.75 304 TYR A O 1
ATOM 2417 N N . LYS A 1 305 ? 25.813 25.165 4.955 1.00 88.56 305 LYS A N 1
ATOM 2418 C CA . LYS A 1 305 ? 24.896 25.724 3.956 1.00 88.56 305 LYS A CA 1
ATOM 2419 C C . LYS A 1 305 ? 25.611 25.997 2.636 1.00 88.56 305 LYS A C 1
ATOM 2421 O O . LYS A 1 305 ? 25.170 25.513 1.597 1.00 88.56 305 LYS A O 1
ATOM 2426 N N . GLN A 1 306 ? 26.732 26.717 2.672 1.00 89.94 306 GLN A N 1
ATOM 2427 C CA . GLN A 1 306 ? 27.477 27.059 1.463 1.00 89.94 306 GLN A CA 1
ATOM 2428 C C . GLN A 1 306 ? 27.957 25.814 0.704 1.00 89.94 306 GLN A C 1
ATOM 2430 O O . GLN A 1 306 ? 27.831 25.762 -0.517 1.00 89.94 306 GLN A O 1
ATOM 2435 N N . GLN A 1 307 ? 28.451 24.792 1.407 1.00 85.50 307 GLN A N 1
ATOM 2436 C CA . GLN A 1 307 ? 28.931 23.559 0.780 1.00 85.50 307 GLN A CA 1
ATOM 2437 C C . GLN A 1 307 ? 27.819 22.820 0.022 1.00 85.50 307 GLN A C 1
ATOM 2439 O O . GLN A 1 307 ? 28.026 22.369 -1.106 1.00 85.50 307 GLN A O 1
ATOM 2444 N N . PHE A 1 308 ? 26.630 22.716 0.614 1.00 87.19 308 PHE A N 1
ATOM 2445 C CA . PHE A 1 308 ? 25.475 22.080 -0.023 1.00 87.19 308 PHE A CA 1
ATOM 2446 C C . PHE A 1 308 ? 24.947 22.891 -1.210 1.00 87.19 308 PHE A C 1
ATOM 2448 O O . PHE A 1 308 ? 24.572 22.313 -2.231 1.00 87.19 308 PHE A O 1
ATOM 2455 N N . LEU A 1 309 ? 24.965 24.225 -1.120 1.00 91.44 309 LEU A N 1
ATOM 2456 C CA . LEU A 1 309 ? 24.607 25.090 -2.247 1.00 91.44 309 LEU A CA 1
ATOM 2457 C C . LEU A 1 309 ? 25.589 24.930 -3.419 1.00 91.44 309 LEU A C 1
ATOM 2459 O O . LEU A 1 309 ? 25.135 24.830 -4.558 1.00 91.44 309 LEU A O 1
ATOM 2463 N N . THR A 1 310 ? 26.894 24.802 -3.157 1.00 90.25 310 THR A N 1
ATOM 2464 C CA . THR A 1 310 ? 27.895 24.477 -4.189 1.00 90.25 310 THR A CA 1
ATOM 2465 C C . THR A 1 310 ? 27.628 23.107 -4.821 1.00 90.25 310 THR A C 1
ATOM 2467 O O . THR A 1 310 ? 27.600 22.987 -6.043 1.00 90.25 310 THR A O 1
ATOM 2470 N N . ILE A 1 311 ? 27.346 22.077 -4.010 1.00 85.94 311 ILE A N 1
ATOM 2471 C CA . ILE A 1 311 ? 27.004 20.733 -4.513 1.00 85.94 311 ILE A CA 1
ATOM 2472 C C . ILE A 1 311 ? 25.784 20.791 -5.435 1.00 85.94 311 ILE A C 1
ATOM 2474 O O . ILE A 1 311 ? 25.794 20.194 -6.509 1.00 85.94 311 ILE A O 1
ATOM 2478 N N . ARG A 1 312 ? 24.745 21.540 -5.052 1.00 90.44 312 ARG A N 1
ATOM 2479 C CA . ARG A 1 312 ? 23.558 21.748 -5.888 1.00 90.44 312 ARG A CA 1
ATOM 2480 C C . ARG A 1 312 ? 23.928 22.318 -7.256 1.00 90.44 312 ARG A C 1
ATOM 2482 O O . ARG A 1 312 ? 23.435 21.828 -8.266 1.00 90.44 312 ARG A O 1
ATOM 2489 N N . GLU A 1 313 ? 24.774 23.345 -7.295 1.00 93.44 313 GLU A N 1
ATOM 2490 C CA . GLU A 1 313 ? 25.213 23.970 -8.546 1.00 93.44 313 GLU A CA 1
ATOM 2491 C C . GLU A 1 313 ? 26.013 23.010 -9.427 1.00 93.44 313 GLU A C 1
ATOM 2493 O O . GLU A 1 313 ? 25.771 22.948 -10.631 1.00 93.44 313 GLU A O 1
ATOM 2498 N N . ASP A 1 314 ? 26.927 22.235 -8.847 1.00 89.00 314 ASP A N 1
ATOM 2499 C CA . ASP A 1 314 ? 27.737 21.265 -9.589 1.00 89.00 314 ASP A CA 1
ATOM 2500 C C . ASP A 1 314 ? 26.876 20.137 -10.171 1.00 89.00 314 ASP A C 1
ATOM 2502 O O . ASP A 1 314 ? 27.015 19.778 -11.346 1.00 89.00 314 ASP A O 1
ATOM 2506 N N . LEU A 1 315 ? 25.924 19.630 -9.383 1.00 88.06 315 LEU A N 1
ATOM 2507 C CA . LEU A 1 315 ? 24.969 18.619 -9.827 1.00 88.06 315 LEU A CA 1
ATOM 2508 C C . LEU A 1 315 ? 24.082 19.139 -10.965 1.00 88.06 315 LEU A C 1
ATOM 2510 O O . LEU A 1 315 ? 23.853 18.407 -11.932 1.00 88.06 315 LEU A O 1
ATOM 2514 N N . LEU A 1 316 ? 23.615 20.390 -10.877 1.00 92.81 316 LEU A N 1
ATOM 2515 C CA . LEU A 1 316 ? 22.825 21.037 -11.927 1.00 92.81 316 LEU A CA 1
ATOM 2516 C C . LEU A 1 316 ? 23.645 21.258 -13.206 1.00 92.81 316 LEU A C 1
ATOM 2518 O O . LEU A 1 316 ? 23.167 20.909 -14.281 1.00 92.81 316 LEU A O 1
ATOM 2522 N N . LYS A 1 317 ? 24.893 21.735 -13.105 1.00 94.31 317 LYS A N 1
ATOM 2523 C CA . LYS A 1 317 ? 25.799 21.889 -14.262 1.00 94.31 317 LYS A CA 1
ATOM 2524 C C . LYS A 1 317 ? 26.048 20.557 -14.967 1.00 94.31 317 LYS A C 1
ATOM 2526 O O . LYS A 1 317 ? 26.060 20.495 -16.197 1.00 94.31 317 LYS A O 1
ATOM 2531 N N . HIS A 1 318 ? 26.237 19.478 -14.207 1.00 90.25 318 HIS A N 1
ATOM 2532 C CA . HIS A 1 318 ? 26.375 18.147 -14.792 1.00 90.25 318 HIS A CA 1
ATOM 2533 C C . HIS A 1 318 ? 25.089 17.713 -15.508 1.00 90.25 318 HIS A C 1
ATOM 2535 O O . HIS A 1 318 ? 25.156 17.258 -16.649 1.00 90.25 318 HIS A O 1
ATOM 2541 N N . LEU A 1 319 ? 23.921 17.911 -14.890 1.00 92.25 319 LEU A N 1
ATOM 2542 C CA . LEU A 1 319 ? 22.633 17.599 -15.511 1.00 92.25 319 LEU A CA 1
ATOM 2543 C C . LEU A 1 319 ? 22.404 18.404 -16.808 1.00 92.25 319 LEU A C 1
ATOM 2545 O O . LEU A 1 319 ? 21.949 17.841 -17.807 1.00 92.25 319 LEU A O 1
ATOM 2549 N N . ASP A 1 320 ? 22.768 19.689 -16.826 1.00 96.00 320 ASP A N 1
ATOM 2550 C CA . ASP A 1 320 ? 22.715 20.552 -18.015 1.00 96.00 320 ASP A CA 1
ATOM 2551 C C . ASP A 1 320 ? 23.623 20.027 -19.142 1.00 96.00 320 ASP A C 1
ATOM 2553 O O . ASP A 1 320 ? 23.231 20.022 -20.314 1.00 96.00 320 ASP A O 1
ATOM 2557 N N . SER A 1 321 ? 24.813 19.523 -18.797 1.00 95.19 321 SER A N 1
ATOM 2558 C CA . SER A 1 321 ? 25.737 18.886 -19.745 1.00 95.19 321 SER A CA 1
ATOM 2559 C C . SER A 1 321 ? 25.147 17.603 -20.344 1.00 95.19 321 SER A C 1
ATOM 2561 O O . SER A 1 321 ? 25.114 17.451 -21.567 1.00 95.19 321 SER A O 1
ATOM 2563 N N . VAL A 1 322 ? 24.576 16.725 -19.512 1.00 92.38 322 VAL A N 1
ATOM 2564 C CA . VAL A 1 322 ? 23.901 15.487 -19.953 1.00 92.38 322 VAL A CA 1
ATOM 2565 C C . VAL A 1 322 ? 22.720 15.805 -20.884 1.00 92.38 322 VAL A C 1
ATOM 2567 O O . VAL A 1 322 ? 22.551 15.170 -21.931 1.00 92.38 322 VAL A O 1
ATOM 2570 N N . LYS A 1 323 ? 21.923 16.834 -20.560 1.00 94.88 323 LYS A N 1
ATOM 2571 C CA . LYS A 1 323 ? 20.821 17.301 -21.416 1.00 94.88 323 LYS A CA 1
ATOM 2572 C C . LYS A 1 323 ? 21.313 17.850 -22.755 1.00 94.88 323 LYS A C 1
ATOM 2574 O O . LYS A 1 323 ? 20.690 17.560 -23.782 1.00 94.88 323 LYS A O 1
ATOM 2579 N N . SER A 1 324 ? 22.389 18.636 -22.742 1.00 95.94 324 SER A N 1
ATOM 2580 C CA . SER A 1 324 ? 22.982 19.259 -23.936 1.00 95.94 324 SER A CA 1
ATOM 2581 C C . SER A 1 324 ? 23.638 18.230 -24.856 1.00 95.94 324 SER A C 1
ATOM 2583 O O . SER A 1 324 ? 23.558 18.357 -26.074 1.00 95.94 324 SER A O 1
ATOM 2585 N N . ALA A 1 325 ? 24.194 17.159 -24.286 1.00 94.69 325 ALA A N 1
ATOM 2586 C CA . ALA A 1 325 ? 24.705 16.003 -25.020 1.00 94.69 325 ALA A CA 1
ATOM 2587 C C . ALA A 1 325 ? 23.596 15.124 -25.639 1.00 94.69 325 ALA A C 1
ATOM 2589 O O . ALA A 1 325 ? 23.898 14.140 -26.311 1.00 94.69 325 ALA A O 1
ATOM 2590 N N . GLY A 1 326 ? 22.315 15.447 -25.413 1.00 92.94 326 GLY A N 1
ATOM 2591 C CA . GLY A 1 326 ? 21.182 14.701 -25.964 1.00 92.94 326 GLY A CA 1
ATOM 2592 C C . GLY A 1 326 ? 20.982 13.317 -25.344 1.00 92.94 326 GLY A C 1
ATOM 2593 O O . GLY A 1 326 ? 20.349 12.475 -25.969 1.00 92.94 326 GLY A O 1
ATOM 2594 N N . GLN A 1 327 ? 21.511 13.079 -24.139 1.00 91.94 327 GLN A N 1
ATOM 2595 C CA . GLN A 1 327 ? 21.491 11.772 -23.466 1.00 91.94 327 GLN A CA 1
ATOM 2596 C C . GLN A 1 327 ? 20.230 11.527 -22.625 1.00 91.94 327 GLN A C 1
ATOM 2598 O O . GLN A 1 327 ? 19.997 10.408 -22.176 1.00 91.94 327 GLN A O 1
ATOM 2603 N N . ILE A 1 328 ? 19.435 12.573 -22.382 1.00 94.94 328 ILE A N 1
ATOM 2604 C CA . ILE A 1 328 ? 18.180 12.504 -21.627 1.00 94.94 328 ILE A CA 1
ATOM 2605 C C . ILE A 1 328 ? 17.100 13.382 -22.257 1.00 94.94 328 ILE A C 1
ATOM 2607 O O . ILE A 1 328 ? 17.366 14.414 -22.895 1.00 94.94 328 ILE A O 1
ATOM 2611 N N . SER A 1 329 ? 15.858 12.964 -22.046 1.00 96.69 329 SER A N 1
ATOM 2612 C CA . SER A 1 329 ? 14.667 13.639 -22.531 1.00 96.69 329 SER A CA 1
ATOM 2613 C C . SER A 1 329 ? 14.375 14.928 -21.751 1.00 96.69 329 SER A C 1
ATOM 2615 O O . SER A 1 329 ? 14.787 15.059 -20.594 1.00 96.69 329 SER A O 1
ATOM 2617 N N . PRO A 1 330 ? 13.621 15.883 -22.334 1.00 96.81 330 PRO A N 1
ATOM 2618 C CA . PRO A 1 330 ? 13.102 17.045 -21.607 1.00 96.81 330 PRO A CA 1
ATOM 2619 C C . PRO A 1 330 ? 12.413 16.700 -20.277 1.00 96.81 330 PRO A C 1
ATOM 2621 O O . PRO A 1 330 ? 12.662 17.378 -19.284 1.00 96.81 330 PRO A O 1
ATOM 2624 N N . LEU A 1 331 ? 11.613 15.627 -20.232 1.00 95.25 331 LEU A N 1
ATOM 2625 C CA . LEU A 1 331 ? 10.969 15.158 -19.000 1.00 95.25 331 LEU A CA 1
ATOM 2626 C C . LEU A 1 331 ? 11.971 14.737 -17.917 1.00 95.25 331 LEU A C 1
ATOM 2628 O O . LEU A 1 331 ? 11.887 15.195 -16.780 1.00 95.25 331 LEU A O 1
ATOM 2632 N N . SER A 1 332 ? 12.930 13.880 -18.263 1.00 94.44 332 SER A N 1
ATOM 2633 C CA . SER A 1 332 ? 13.928 13.360 -17.319 1.00 94.44 332 SER A CA 1
ATOM 2634 C C . SER A 1 332 ? 14.823 14.472 -16.777 1.00 94.44 332 SER A C 1
ATOM 2636 O O . SER A 1 332 ? 15.143 14.491 -15.592 1.00 94.44 332 SER A O 1
ATOM 2638 N N . TYR A 1 333 ? 15.156 15.459 -17.615 1.00 95.25 333 TYR A N 1
ATOM 2639 C CA . TYR A 1 333 ? 15.829 16.680 -17.174 1.00 95.25 333 TYR A CA 1
ATOM 2640 C C . TYR A 1 333 ? 14.985 17.484 -16.179 1.00 95.25 333 TYR A C 1
ATOM 2642 O O . TYR A 1 333 ? 15.498 17.896 -15.141 1.00 95.25 333 TYR A O 1
ATOM 2650 N N . GLN A 1 334 ? 13.692 17.674 -16.458 1.00 94.81 334 GLN A N 1
ATOM 2651 C CA . GLN A 1 334 ? 12.778 18.389 -15.566 1.00 94.81 334 GLN A CA 1
ATOM 2652 C C . GLN A 1 334 ? 12.680 17.699 -14.191 1.00 94.81 334 GLN A C 1
ATOM 2654 O O . GLN A 1 334 ? 12.865 18.352 -13.164 1.00 94.81 334 GLN A O 1
ATOM 2659 N N . ILE A 1 335 ? 12.465 16.376 -14.166 1.00 92.56 335 ILE A N 1
ATOM 2660 C CA . ILE A 1 335 ? 12.411 15.577 -12.928 1.00 92.56 335 ILE A CA 1
ATOM 2661 C C . ILE A 1 335 ? 13.752 15.644 -12.189 1.00 92.56 335 ILE A C 1
ATOM 2663 O O . ILE A 1 335 ? 13.774 15.939 -10.995 1.00 92.56 335 ILE A O 1
ATOM 2667 N N . GLY A 1 336 ? 14.869 15.416 -12.889 1.00 91.31 336 GLY A N 1
ATOM 2668 C CA . GLY A 1 336 ? 16.211 15.444 -12.306 1.00 91.31 336 GLY A CA 1
ATOM 2669 C C . GLY A 1 336 ? 16.552 16.794 -11.675 1.00 91.31 336 GLY A C 1
ATOM 2670 O O . GLY A 1 336 ? 17.054 16.839 -10.553 1.00 91.31 336 GLY A O 1
ATOM 2671 N N . ARG A 1 337 ? 16.205 17.900 -12.344 1.00 93.50 337 ARG A N 1
ATOM 2672 C CA . ARG A 1 337 ? 16.432 19.264 -11.847 1.00 93.50 337 ARG A CA 1
ATOM 2673 C C . ARG A 1 337 ? 15.712 19.502 -10.522 1.00 93.50 337 ARG A C 1
ATOM 2675 O O . ARG A 1 337 ? 16.337 19.964 -9.568 1.00 93.50 337 ARG A O 1
ATOM 2682 N N . TYR A 1 338 ? 14.424 19.164 -10.436 1.00 92.94 338 TYR A N 1
ATOM 2683 C CA . TYR A 1 338 ? 13.682 19.288 -9.179 1.00 92.94 338 TYR A CA 1
ATOM 2684 C C . TYR A 1 338 ? 14.167 18.301 -8.120 1.00 92.94 338 TYR A C 1
ATOM 2686 O O . TYR A 1 338 ? 14.228 18.656 -6.948 1.00 92.94 338 TYR A O 1
ATOM 2694 N N . ASN A 1 339 ? 14.574 17.091 -8.499 1.00 90.62 339 ASN A N 1
ATOM 2695 C CA . ASN A 1 339 ? 15.114 16.140 -7.534 1.00 90.62 339 ASN A CA 1
ATOM 2696 C C . ASN A 1 339 ? 16.376 16.671 -6.842 1.00 90.62 339 ASN A C 1
ATOM 2698 O O . ASN A 1 339 ? 16.454 16.612 -5.620 1.00 90.62 339 ASN A O 1
ATOM 2702 N N . ILE A 1 340 ? 17.300 17.290 -7.584 1.00 90.31 340 ILE A N 1
ATOM 2703 C CA . ILE A 1 340 ? 18.498 17.932 -7.012 1.00 90.31 340 ILE A CA 1
ATOM 2704 C C . ILE A 1 340 ? 18.121 19.068 -6.059 1.00 90.31 340 ILE A C 1
ATOM 2706 O O . ILE A 1 340 ? 18.617 19.127 -4.937 1.00 90.31 340 ILE A O 1
ATOM 2710 N N . ILE A 1 341 ? 17.258 19.986 -6.513 1.00 93.00 341 ILE A N 1
ATOM 2711 C CA . ILE A 1 341 ? 16.897 21.188 -5.749 1.00 93.00 341 ILE A CA 1
ATOM 2712 C C . ILE A 1 341 ? 16.297 20.803 -4.396 1.00 93.00 341 ILE A C 1
ATOM 2714 O O . ILE A 1 341 ? 16.736 21.320 -3.369 1.00 93.00 341 ILE A O 1
ATOM 2718 N N . TYR A 1 342 ? 15.329 19.885 -4.397 1.00 92.00 342 TYR A N 1
ATOM 2719 C CA . TYR A 1 342 ? 14.593 19.533 -3.188 1.00 92.00 342 TYR A CA 1
ATOM 2720 C C . TYR A 1 342 ? 15.338 18.555 -2.290 1.00 92.00 342 TYR A C 1
ATOM 2722 O O . TYR A 1 342 ? 15.220 18.679 -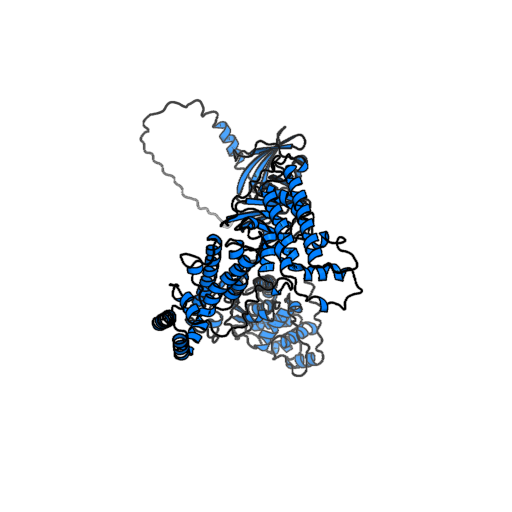1.081 1.00 92.00 342 TYR A O 1
ATOM 2730 N N . ALA A 1 343 ? 16.171 17.663 -2.829 1.00 88.50 343 ALA A N 1
ATOM 2731 C CA . ALA A 1 343 ? 17.020 16.821 -1.990 1.00 88.50 343 ALA A CA 1
ATOM 2732 C C . ALA A 1 343 ? 18.095 17.628 -1.245 1.00 88.50 343 ALA A C 1
ATOM 2734 O O . ALA A 1 343 ? 18.402 17.341 -0.093 1.00 88.50 343 ALA A O 1
ATOM 2735 N N . VAL A 1 344 ? 18.666 18.660 -1.880 1.00 88.88 344 VAL A N 1
ATOM 2736 C CA . VAL A 1 344 ? 19.603 19.560 -1.190 1.00 88.88 344 VAL A CA 1
ATOM 2737 C C . VAL A 1 344 ? 18.878 20.404 -0.146 1.00 88.88 344 VAL A C 1
ATOM 2739 O O . VAL A 1 344 ? 19.398 20.574 0.953 1.00 88.88 344 VAL A O 1
ATOM 2742 N N . ALA A 1 345 ? 17.688 20.921 -0.466 1.00 90.25 345 ALA A N 1
ATOM 2743 C CA . ALA A 1 345 ? 16.876 21.658 0.501 1.00 90.25 345 ALA A CA 1
ATOM 2744 C C . ALA A 1 345 ? 16.504 20.785 1.710 1.00 90.25 345 ALA A C 1
ATOM 2746 O O . ALA A 1 345 ? 16.637 21.236 2.841 1.00 90.25 345 ALA A O 1
ATOM 2747 N N . ASP A 1 346 ? 16.116 19.534 1.467 1.00 87.31 346 ASP A N 1
ATOM 2748 C CA . ASP A 1 346 ? 15.852 18.533 2.496 1.00 87.31 346 ASP A CA 1
ATOM 2749 C C . ASP A 1 346 ? 17.075 18.310 3.397 1.00 87.31 346 ASP A C 1
ATOM 2751 O O . ASP A 1 346 ? 17.002 18.484 4.608 1.00 87.31 346 ASP A O 1
ATOM 2755 N N . ALA A 1 347 ? 18.256 18.056 2.833 1.00 82.94 347 ALA A N 1
ATOM 2756 C CA . ALA A 1 347 ? 19.454 17.842 3.645 1.00 82.94 347 ALA A CA 1
ATOM 2757 C C . ALA A 1 347 ? 19.933 19.089 4.417 1.00 82.94 347 ALA A C 1
ATOM 2759 O O . ALA A 1 347 ? 20.591 18.955 5.454 1.00 82.94 347 ALA A O 1
ATOM 2760 N N . LEU A 1 348 ? 19.602 20.296 3.944 1.00 86.06 348 LEU A N 1
ATOM 2761 C CA . LEU A 1 348 ? 19.820 21.545 4.682 1.00 86.06 348 LEU A CA 1
ATOM 2762 C C . LEU A 1 348 ? 18.883 21.684 5.892 1.00 86.06 348 LEU A C 1
ATOM 2764 O O . LEU A 1 348 ? 19.256 22.336 6.861 1.00 86.06 348 LEU A O 1
ATOM 2768 N N . LEU A 1 349 ? 17.703 21.056 5.883 1.00 83.94 349 LEU A N 1
ATOM 2769 C CA . LEU A 1 349 ? 16.810 21.030 7.048 1.00 83.94 349 LEU A CA 1
ATOM 2770 C C . LEU A 1 349 ? 17.338 20.148 8.194 1.00 83.94 349 LEU A C 1
ATOM 2772 O O . LEU A 1 349 ? 16.884 20.310 9.320 1.00 83.94 349 LEU A O 1
ATOM 2776 N N . HIS A 1 350 ? 18.310 19.264 7.935 1.00 79.56 350 HIS A N 1
ATOM 2777 C CA . HIS A 1 350 ? 18.808 18.260 8.889 1.00 79.56 350 HIS A CA 1
ATOM 2778 C C . HIS A 1 350 ? 20.245 18.528 9.378 1.00 79.56 350 HIS A C 1
ATOM 2780 O O . HIS A 1 350 ? 20.995 17.593 9.657 1.00 79.56 350 HIS A O 1
ATOM 2786 N N . TYR A 1 351 ? 20.689 19.786 9.429 1.00 79.25 351 TYR A N 1
ATOM 2787 C CA . TYR A 1 351 ? 22.076 20.144 9.758 1.00 79.25 351 TYR A CA 1
ATOM 2788 C C . TYR A 1 351 ? 22.635 19.466 11.024 1.00 79.25 351 TYR A C 1
ATOM 2790 O O . TYR A 1 351 ? 23.741 18.923 10.991 1.00 79.25 351 TYR A O 1
ATOM 2798 N N . THR A 1 352 ? 21.915 19.482 12.141 1.00 73.00 352 THR A N 1
ATOM 2799 C CA . THR A 1 352 ? 22.358 18.916 13.418 1.00 73.00 352 THR A CA 1
ATOM 2800 C C . THR A 1 352 ? 22.408 17.403 13.380 1.00 73.00 352 THR A C 1
ATOM 2802 O O . THR A 1 352 ? 23.421 16.846 13.791 1.00 73.00 352 THR A O 1
ATOM 2805 N N . GLU A 1 353 ? 21.384 16.735 12.844 1.00 70.56 353 GLU A N 1
ATOM 2806 C CA . GLU A 1 353 ? 21.399 15.276 12.659 1.00 70.56 353 GLU A CA 1
ATOM 2807 C C . GLU A 1 353 ? 22.589 14.862 11.780 1.00 70.56 353 GLU A C 1
ATOM 2809 O O . GLU A 1 353 ? 23.416 14.038 12.163 1.00 70.56 353 GLU A O 1
ATOM 2814 N N . LYS A 1 354 ? 22.743 15.512 10.625 1.00 69.81 354 LYS A N 1
ATOM 2815 C CA . LYS A 1 354 ? 23.756 15.166 9.624 1.00 69.81 354 LYS A CA 1
ATOM 2816 C C . LYS A 1 354 ? 25.179 15.501 10.066 1.00 69.81 354 LYS A C 1
ATOM 2818 O O . LYS A 1 354 ? 26.106 14.758 9.745 1.00 69.81 354 LYS A O 1
ATOM 2823 N N . THR A 1 355 ? 25.376 16.578 10.828 1.00 67.19 355 THR A N 1
ATOM 2824 C CA . THR A 1 355 ? 26.679 16.858 11.452 1.00 67.19 355 THR A CA 1
ATOM 2825 C C . THR A 1 355 ? 26.957 15.941 12.638 1.00 67.19 355 THR A C 1
ATOM 2827 O O . THR A 1 355 ? 28.113 15.588 12.843 1.00 67.19 355 THR A O 1
ATOM 2830 N N . LYS A 1 356 ? 25.937 15.494 13.381 1.00 62.22 356 LYS A N 1
ATOM 2831 C CA . LYS A 1 356 ? 26.096 14.518 14.465 1.00 62.22 356 LYS A CA 1
ATOM 2832 C C . LYS A 1 356 ? 26.520 13.143 13.933 1.00 62.22 356 LYS A C 1
ATOM 2834 O O . LYS A 1 356 ? 27.530 12.608 14.382 1.00 62.22 356 LYS A O 1
ATOM 2839 N N . ASP A 1 357 ? 25.810 12.615 12.941 1.00 57.38 357 ASP A N 1
ATOM 2840 C CA . ASP A 1 357 ? 26.055 11.271 12.402 1.00 57.38 357 ASP A CA 1
ATOM 2841 C C . ASP A 1 357 ? 27.306 11.206 11.509 1.00 57.38 357 ASP A C 1
ATOM 2843 O O . ASP A 1 357 ? 28.015 10.202 11.505 1.00 57.38 357 ASP A O 1
ATOM 2847 N N . GLY A 1 358 ? 27.612 12.282 10.772 1.00 55.12 358 GLY A N 1
ATOM 2848 C CA . GLY A 1 358 ? 28.760 12.337 9.862 1.00 55.12 358 GLY A CA 1
ATOM 2849 C C . GLY A 1 358 ? 30.098 12.712 10.515 1.00 55.12 358 GLY A C 1
ATOM 2850 O O . GLY A 1 358 ? 31.129 12.197 10.099 1.00 55.12 358 GLY A O 1
ATOM 2851 N N . TRP A 1 359 ? 30.114 13.597 11.523 1.00 55.59 359 TRP A N 1
ATOM 2852 C CA . TRP A 1 359 ? 31.363 14.101 12.128 1.00 55.59 359 TRP A CA 1
ATOM 2853 C C . TRP A 1 359 ? 31.847 13.265 13.322 1.00 55.59 359 TRP A C 1
ATOM 2855 O O . TRP A 1 359 ? 33.040 12.980 13.422 1.00 55.59 359 TRP A O 1
ATOM 2865 N N . TYR A 1 360 ? 30.949 12.844 14.224 1.00 54.91 360 TYR A N 1
ATOM 2866 C CA . TYR A 1 360 ? 31.343 12.095 15.430 1.00 54.91 360 TYR A CA 1
ATOM 2867 C C . TYR A 1 360 ? 31.679 10.625 15.134 1.00 54.91 360 TYR A C 1
ATOM 2869 O O . TYR A 1 360 ? 32.453 10.020 15.871 1.00 54.91 360 TYR A O 1
ATOM 2877 N N . ALA A 1 361 ? 31.152 10.051 14.046 1.00 52.81 361 ALA A N 1
ATOM 2878 C CA . ALA A 1 361 ? 31.490 8.690 13.622 1.00 52.81 361 ALA A CA 1
ATOM 2879 C C . ALA A 1 361 ? 32.946 8.550 13.127 1.00 52.81 361 ALA A C 1
ATOM 2881 O O . ALA A 1 361 ? 33.500 7.454 13.173 1.00 52.81 361 ALA A O 1
ATOM 2882 N N . GLU A 1 362 ? 33.575 9.645 12.679 1.00 50.25 362 GLU A N 1
ATOM 2883 C CA . GLU A 1 362 ? 34.963 9.665 12.183 1.00 50.25 362 GLU A CA 1
ATOM 2884 C C . GLU A 1 362 ? 35.979 10.159 13.237 1.00 50.25 362 GLU A C 1
ATOM 2886 O O . GLU A 1 362 ? 37.177 9.959 13.061 1.00 50.25 362 GLU A O 1
ATOM 2891 N N . ASN A 1 363 ? 35.518 10.735 14.358 1.00 52.81 363 ASN A N 1
ATOM 2892 C CA . ASN A 1 363 ? 36.355 11.310 15.419 1.00 52.81 363 ASN A CA 1
ATOM 2893 C C . ASN A 1 363 ? 36.002 10.711 16.798 1.00 52.81 363 ASN A C 1
ATOM 2895 O O . ASN A 1 363 ? 35.259 11.295 17.587 1.00 52.81 363 ASN A O 1
ATOM 2899 N N . SER A 1 364 ? 36.557 9.533 17.106 1.00 48.94 364 SER A N 1
ATOM 2900 C CA . SER A 1 364 ? 36.249 8.730 18.305 1.00 48.94 364 SER A CA 1
ATOM 2901 C C . SER A 1 364 ? 36.678 9.332 19.657 1.00 48.94 364 SER A C 1
ATOM 2903 O O . SER A 1 364 ? 36.409 8.731 20.693 1.00 48.94 364 SER A O 1
ATOM 2905 N N . GLU A 1 365 ? 37.339 10.493 19.683 1.00 50.19 365 GLU A N 1
ATOM 2906 C CA . GLU A 1 365 ? 37.885 11.108 20.909 1.00 50.19 365 GLU A CA 1
ATOM 2907 C C . GLU A 1 365 ? 36.968 12.169 21.556 1.00 50.19 365 GLU A C 1
ATOM 2909 O O . GLU A 1 365 ? 37.298 12.722 22.607 1.00 50.19 365 GLU A O 1
ATOM 2914 N N . HIS A 1 366 ? 35.790 12.453 20.983 1.00 50.72 366 HIS A N 1
ATOM 2915 C CA . HIS A 1 366 ? 34.913 13.552 21.429 1.00 50.72 366 HIS A CA 1
ATOM 2916 C C . HIS A 1 366 ? 33.472 13.122 21.756 1.00 50.72 366 HIS A C 1
ATOM 2918 O O . HIS A 1 366 ? 32.515 13.859 21.526 1.00 50.72 366 HIS A O 1
ATOM 2924 N N . THR A 1 367 ? 33.294 11.941 22.355 1.00 47.09 367 THR A N 1
ATOM 2925 C CA . THR A 1 367 ? 31.974 11.403 22.751 1.00 47.09 367 THR A CA 1
ATOM 2926 C C . THR A 1 367 ? 31.297 12.153 23.908 1.00 47.09 367 THR A C 1
ATOM 2928 O O . THR A 1 367 ? 30.132 11.895 24.195 1.00 47.09 367 THR A O 1
ATOM 2931 N N . ASN A 1 368 ? 31.996 13.078 24.577 1.00 45.50 368 ASN A N 1
ATOM 2932 C CA . ASN A 1 368 ? 31.493 13.782 25.766 1.00 45.50 368 ASN A CA 1
ATOM 2933 C C . ASN A 1 368 ? 30.856 15.155 25.475 1.00 45.50 368 ASN A C 1
ATOM 2935 O O . ASN A 1 368 ? 30.324 15.771 26.395 1.00 45.50 368 ASN A O 1
ATOM 2939 N N . ASP A 1 369 ? 30.859 15.627 24.223 1.00 50.72 369 ASP A N 1
ATOM 2940 C CA . ASP A 1 369 ? 30.340 16.956 23.845 1.00 50.72 369 ASP A CA 1
ATOM 2941 C C . ASP A 1 369 ? 29.003 16.881 23.079 1.00 50.72 369 ASP A C 1
ATOM 2943 O O . ASP A 1 369 ? 28.703 17.668 22.186 1.00 50.72 369 ASP A O 1
ATOM 2947 N N . VAL A 1 370 ? 28.175 15.885 23.411 1.00 46.19 370 VAL A N 1
ATOM 2948 C CA . VAL A 1 370 ? 26.836 15.690 22.818 1.00 46.19 370 VAL A CA 1
ATOM 2949 C C . VAL A 1 370 ? 25.822 16.712 23.372 1.00 46.19 370 VAL A C 1
ATOM 2951 O O . VAL A 1 370 ? 24.760 16.923 22.792 1.00 46.19 370 VAL A O 1
ATOM 2954 N N . ASN A 1 371 ? 26.161 17.410 24.462 1.00 42.25 371 ASN A N 1
ATOM 2955 C CA . ASN A 1 371 ? 25.286 18.381 25.128 1.00 42.25 371 ASN A CA 1
ATOM 2956 C C . ASN A 1 371 ? 25.369 19.812 24.551 1.00 42.25 371 ASN A C 1
ATOM 2958 O O . ASN A 1 371 ? 24.519 20.637 24.881 1.00 42.25 371 ASN A O 1
ATOM 2962 N N . SER A 1 372 ? 26.327 20.118 23.664 1.00 48.62 372 SER A N 1
ATOM 2963 C CA . SER A 1 372 ? 26.421 21.407 22.944 1.00 48.62 372 SER A CA 1
ATOM 2964 C C . SER A 1 372 ? 25.650 21.426 21.608 1.00 48.62 372 SER A C 1
ATOM 2966 O O . SER A 1 372 ? 25.680 22.406 20.863 1.00 48.62 372 SER A O 1
ATOM 2968 N N . ILE A 1 373 ? 24.912 20.350 21.310 1.00 51.12 373 ILE A N 1
ATOM 2969 C CA . ILE A 1 373 ? 24.228 20.090 20.034 1.00 51.12 373 ILE A CA 1
ATOM 2970 C C . ILE A 1 373 ? 22.964 20.958 19.818 1.00 51.12 373 ILE A C 1
ATOM 2972 O O . ILE A 1 373 ? 22.485 21.060 18.695 1.00 51.12 373 ILE A O 1
ATOM 2976 N N . ASN A 1 374 ? 22.480 21.670 20.840 1.00 52.25 374 ASN A N 1
ATOM 2977 C CA . ASN A 1 374 ? 21.168 22.339 20.829 1.00 52.25 374 ASN A CA 1
ATOM 2978 C C . ASN A 1 374 ? 21.200 23.863 20.571 1.00 52.25 374 ASN A C 1
ATOM 2980 O O . ASN A 1 374 ? 20.264 24.570 20.946 1.00 52.25 374 ASN A O 1
ATOM 2984 N N . ALA A 1 375 ? 22.267 24.413 19.982 1.00 57.25 375 ALA A N 1
ATOM 2985 C CA . ALA A 1 375 ? 22.287 25.837 19.639 1.00 57.25 375 ALA A CA 1
ATOM 2986 C C . ALA A 1 375 ? 21.313 26.126 18.480 1.00 57.25 375 ALA A C 1
ATOM 2988 O O . ALA A 1 375 ? 21.445 25.548 17.402 1.00 57.25 375 ALA A O 1
ATOM 2989 N N . ALA A 1 376 ? 20.357 27.034 18.694 1.00 68.38 376 ALA A N 1
ATOM 2990 C CA . ALA A 1 376 ? 19.381 27.420 17.677 1.00 68.38 376 ALA A CA 1
ATOM 2991 C C . ALA A 1 376 ? 20.070 27.965 16.413 1.00 68.38 376 ALA A C 1
ATOM 2993 O O . ALA A 1 376 ? 20.963 28.814 16.493 1.00 68.38 376 ALA A O 1
ATOM 2994 N N . LEU A 1 377 ? 19.634 27.496 15.241 1.00 78.00 377 LEU A N 1
ATOM 2995 C CA . LEU A 1 377 ? 20.126 27.996 13.959 1.00 78.00 377 LEU A CA 1
ATOM 2996 C C . LEU A 1 377 ? 19.704 29.460 13.747 1.00 78.00 377 LEU A C 1
ATOM 2998 O O . LEU A 1 377 ? 18.568 29.823 14.071 1.00 78.00 377 LEU A O 1
ATOM 3002 N N . PRO A 1 378 ? 20.586 30.319 13.199 1.00 81.06 378 PRO A N 1
ATOM 3003 C CA . PRO A 1 378 ? 20.240 31.711 12.947 1.00 81.06 378 PRO A CA 1
ATOM 3004 C C . PRO A 1 378 ? 19.160 31.799 11.860 1.00 81.06 378 PRO A C 1
ATOM 3006 O O . PRO A 1 378 ? 19.085 30.956 10.967 1.00 81.06 378 PRO A O 1
ATOM 3009 N N . SER A 1 379 ? 18.292 32.810 11.926 1.00 76.00 379 SER A N 1
ATOM 3010 C CA . SER A 1 379 ? 17.123 32.914 11.037 1.00 76.00 379 SER A CA 1
ATOM 3011 C C . SER A 1 379 ? 17.488 33.007 9.549 1.00 76.00 379 SER A C 1
ATOM 3013 O O . SER A 1 379 ? 16.770 32.470 8.707 1.00 76.00 379 SER A O 1
ATOM 3015 N N . ASP A 1 380 ? 18.623 33.628 9.226 1.00 83.88 380 ASP A N 1
ATOM 3016 C CA . ASP A 1 380 ? 19.173 33.757 7.871 1.00 83.88 380 ASP A CA 1
ATOM 3017 C C . ASP A 1 380 ? 19.720 32.434 7.300 1.00 83.88 380 ASP A C 1
ATOM 3019 O O . ASP A 1 380 ? 19.902 32.294 6.081 1.00 83.88 380 ASP A O 1
ATOM 3023 N N . TYR A 1 381 ? 19.921 31.413 8.140 1.00 87.00 381 TYR A N 1
ATOM 3024 C CA . TYR A 1 381 ? 20.249 30.065 7.690 1.00 87.00 381 TYR A CA 1
ATOM 3025 C C . TYR A 1 381 ? 19.183 29.555 6.714 1.00 87.00 381 TYR A C 1
ATOM 3027 O O . TYR A 1 381 ? 19.530 29.090 5.628 1.00 87.00 381 TYR A O 1
ATOM 3035 N N . PHE A 1 382 ? 17.901 29.767 7.015 1.00 87.00 382 PHE A N 1
ATOM 3036 C CA . PHE A 1 382 ? 16.763 29.239 6.251 1.00 87.00 382 PHE A CA 1
ATOM 3037 C C . PHE A 1 382 ? 16.432 29.999 4.963 1.00 87.00 382 PHE A C 1
ATOM 3039 O O . PHE A 1 382 ? 15.516 29.618 4.240 1.00 87.00 382 PHE A O 1
ATOM 3046 N N . ASP A 1 383 ? 17.211 31.018 4.595 1.00 89.62 383 ASP A N 1
ATOM 3047 C CA . ASP A 1 383 ? 17.005 31.771 3.351 1.00 89.62 383 ASP A CA 1
ATOM 3048 C C . ASP A 1 383 ? 17.049 30.911 2.073 1.00 89.62 383 ASP A C 1
ATOM 3050 O O . ASP A 1 383 ? 16.553 31.341 1.033 1.00 89.62 383 ASP A O 1
ATOM 3054 N N . PHE A 1 384 ? 17.594 29.687 2.132 1.00 90.69 384 PHE A N 1
ATOM 3055 C CA . PHE A 1 384 ? 17.560 28.741 1.008 1.00 90.69 384 PHE A CA 1
ATOM 3056 C C . PHE A 1 384 ? 16.143 28.259 0.651 1.00 90.69 384 PHE A C 1
ATOM 3058 O O . PHE A 1 384 ? 15.958 27.714 -0.436 1.00 90.69 384 PHE A O 1
ATOM 3065 N N . LEU A 1 385 ? 15.157 28.458 1.535 1.00 90.62 385 LEU A N 1
ATOM 3066 C CA . LEU A 1 385 ? 13.750 28.128 1.296 1.00 90.62 385 LEU A CA 1
ATOM 3067 C C . LEU A 1 385 ? 13.051 29.128 0.362 1.00 90.62 385 LEU A C 1
ATOM 3069 O O . LEU A 1 385 ? 11.987 28.823 -0.182 1.00 90.62 385 LEU A O 1
ATOM 3073 N N . LYS A 1 386 ? 13.630 30.316 0.144 1.00 91.06 386 LYS A N 1
ATOM 3074 C CA . LYS A 1 386 ? 13.075 31.329 -0.765 1.00 91.06 386 LYS A CA 1
ATOM 3075 C C . LYS A 1 386 ? 12.981 30.765 -2.190 1.00 91.06 386 LYS A C 1
ATOM 3077 O O . LYS A 1 386 ? 13.970 30.289 -2.742 1.00 91.06 386 LYS A O 1
ATOM 3082 N N . GLY A 1 387 ? 11.789 30.837 -2.787 1.00 90.38 387 GLY A N 1
ATOM 3083 C CA . GLY A 1 387 ? 11.519 30.354 -4.148 1.00 90.38 387 GLY A CA 1
ATOM 3084 C C . GLY A 1 387 ? 11.339 28.836 -4.292 1.00 90.38 387 GLY A C 1
ATOM 3085 O O . GLY A 1 387 ? 11.353 28.336 -5.416 1.00 90.38 387 GLY A O 1
ATOM 3086 N N . LEU A 1 388 ? 11.191 28.097 -3.183 1.00 92.00 388 LEU A N 1
ATOM 3087 C CA . LEU A 1 388 ? 10.848 26.667 -3.202 1.00 92.00 388 LEU A CA 1
ATOM 3088 C C . LEU A 1 388 ? 9.332 26.393 -3.219 1.00 92.00 388 LEU A C 1
ATOM 3090 O O . LEU A 1 388 ? 8.933 25.229 -3.268 1.00 92.00 388 LEU A O 1
ATOM 3094 N N . ASP A 1 389 ? 8.485 27.424 -3.238 1.00 89.00 389 ASP A N 1
ATOM 3095 C CA . ASP A 1 389 ? 7.036 27.351 -3.471 1.00 89.00 389 ASP A CA 1
ATOM 3096 C C . ASP A 1 389 ? 6.712 27.099 -4.950 1.00 89.00 389 ASP A C 1
ATOM 3098 O O . ASP A 1 389 ? 6.050 27.881 -5.628 1.00 89.00 389 ASP A O 1
ATOM 3102 N N . ASN A 1 390 ? 7.233 25.991 -5.472 1.00 90.31 390 ASN A N 1
ATOM 3103 C CA . ASN A 1 390 ? 7.091 25.615 -6.866 1.00 90.31 390 ASN A CA 1
ATOM 3104 C C . ASN A 1 390 ? 6.238 24.355 -7.012 1.00 90.31 390 ASN A C 1
ATOM 3106 O O . ASN A 1 390 ? 6.710 23.233 -6.824 1.00 90.31 390 ASN A O 1
ATOM 3110 N N . ASP A 1 391 ? 5.000 24.554 -7.450 1.00 88.25 391 ASP A N 1
ATOM 3111 C CA . ASP A 1 391 ? 4.044 23.492 -7.759 1.00 88.25 391 ASP A CA 1
ATOM 3112 C C . ASP A 1 391 ? 4.580 22.492 -8.791 1.00 88.25 391 ASP A C 1
ATOM 3114 O O . ASP A 1 391 ? 4.193 21.320 -8.778 1.00 88.25 391 ASP A O 1
ATOM 3118 N N . GLU A 1 392 ? 5.510 22.911 -9.660 1.00 89.69 392 GLU A N 1
ATOM 3119 C CA . GLU A 1 392 ? 6.070 22.021 -10.669 1.00 89.69 392 GLU A CA 1
ATOM 3120 C C . GLU A 1 392 ? 6.942 20.902 -10.093 1.00 89.69 392 GLU A C 1
ATOM 3122 O O . GLU A 1 392 ? 7.073 19.823 -10.679 1.00 89.69 392 GLU A O 1
ATOM 3127 N N . ALA A 1 393 ? 7.497 21.133 -8.905 1.00 90.94 393 ALA A N 1
ATOM 3128 C CA . ALA A 1 393 ? 8.406 20.216 -8.244 1.00 90.94 393 ALA A CA 1
ATOM 3129 C C . ALA A 1 393 ? 7.753 18.909 -7.798 1.00 90.94 393 ALA A C 1
ATOM 3131 O O . ALA A 1 393 ? 8.449 17.945 -7.495 1.00 90.94 393 ALA A O 1
ATOM 3132 N N . ILE A 1 394 ? 6.426 18.836 -7.814 1.00 89.00 394 ILE A N 1
ATOM 3133 C CA . ILE A 1 394 ? 5.670 17.661 -7.399 1.00 89.00 394 ILE A CA 1
ATOM 3134 C C . ILE A 1 394 ? 6.000 16.395 -8.203 1.00 89.00 394 ILE A C 1
ATOM 3136 O O . ILE A 1 394 ? 5.761 15.283 -7.741 1.00 89.00 394 ILE A O 1
ATOM 3140 N N . ILE A 1 395 ? 6.567 16.529 -9.402 1.00 89.44 395 ILE A N 1
ATOM 3141 C CA . ILE A 1 395 ? 7.024 15.392 -10.215 1.00 89.44 395 ILE A CA 1
ATOM 3142 C C . ILE A 1 395 ? 8.304 14.746 -9.669 1.00 89.44 395 ILE A C 1
ATOM 3144 O O . ILE A 1 395 ? 8.693 13.674 -10.121 1.00 89.44 395 ILE A O 1
ATOM 3148 N N . SER A 1 396 ? 8.974 15.405 -8.724 1.00 88.81 396 SER A N 1
ATOM 3149 C CA . SER A 1 396 ? 10.202 14.938 -8.094 1.00 88.81 396 SER A CA 1
ATOM 3150 C C . SER A 1 396 ? 9.906 13.986 -6.930 1.00 88.81 396 SER A C 1
ATOM 3152 O O . SER A 1 396 ? 9.048 14.279 -6.089 1.00 88.81 396 SER A O 1
ATOM 3154 N N . PRO A 1 397 ? 10.637 12.867 -6.815 1.00 86.06 397 PRO A N 1
ATOM 3155 C CA . PRO A 1 397 ? 10.654 12.060 -5.601 1.00 86.06 397 PRO A CA 1
ATOM 3156 C C . PRO A 1 397 ? 11.121 12.848 -4.364 1.00 86.06 397 PRO A C 1
ATOM 3158 O O . PRO A 1 397 ? 10.427 12.819 -3.352 1.00 86.06 397 PRO A O 1
ATOM 3161 N N . ALA A 1 398 ? 12.220 13.608 -4.454 1.00 87.88 398 ALA A N 1
ATOM 3162 C CA . ALA A 1 398 ? 12.782 14.353 -3.318 1.00 87.88 398 ALA A CA 1
ATOM 3163 C C . ALA A 1 398 ? 11.896 15.504 -2.812 1.00 87.88 398 ALA A C 1
ATOM 3165 O O . ALA A 1 398 ? 12.026 15.919 -1.665 1.00 87.88 398 ALA A O 1
ATOM 3166 N N . PHE A 1 399 ? 10.968 16.006 -3.637 1.00 89.81 399 PHE A N 1
ATOM 3167 C CA . PHE A 1 399 ? 9.974 16.985 -3.181 1.00 89.81 399 PHE A CA 1
ATOM 3168 C C . PHE A 1 399 ? 9.120 16.428 -2.041 1.00 89.81 399 PHE A C 1
ATOM 3170 O O . PHE A 1 399 ? 8.756 17.161 -1.128 1.00 89.81 399 PHE A O 1
ATOM 3177 N N . ARG A 1 400 ? 8.823 15.123 -2.072 1.00 85.81 400 ARG A N 1
ATOM 3178 C CA . ARG A 1 400 ? 8.103 14.464 -0.984 1.00 85.81 400 ARG A CA 1
ATOM 3179 C C . ARG A 1 400 ? 8.892 14.507 0.310 1.00 85.81 400 ARG A C 1
ATOM 3181 O O . ARG A 1 400 ? 8.324 14.893 1.319 1.00 85.81 400 ARG A O 1
ATOM 3188 N N . ASP A 1 401 ? 10.147 14.083 0.273 1.00 83.38 401 ASP A N 1
ATOM 3189 C CA . ASP A 1 401 ? 10.955 13.960 1.485 1.00 83.38 401 ASP A CA 1
ATOM 3190 C C . ASP A 1 401 ? 11.139 15.347 2.131 1.00 83.38 401 ASP A C 1
ATOM 3192 O O . ASP A 1 401 ? 10.791 15.516 3.295 1.00 83.38 401 ASP A O 1
ATOM 3196 N N . PHE A 1 402 ? 11.428 16.374 1.318 1.00 87.69 402 PHE A N 1
ATOM 3197 C CA . PHE A 1 402 ? 11.422 17.781 1.742 1.00 87.69 402 PHE A CA 1
ATOM 3198 C C . PHE A 1 402 ? 10.109 18.214 2.419 1.00 87.69 402 PHE A C 1
ATOM 3200 O O . PHE A 1 402 ? 10.121 18.860 3.466 1.00 87.69 402 PHE A O 1
ATOM 3207 N N . VAL A 1 403 ? 8.960 17.876 1.823 1.00 85.00 403 VAL A N 1
ATOM 3208 C CA . VAL A 1 403 ? 7.643 18.181 2.400 1.00 85.00 403 VAL A CA 1
ATOM 3209 C C . VAL A 1 403 ? 7.451 17.477 3.744 1.00 85.00 403 VAL A C 1
ATOM 3211 O O . VAL A 1 403 ? 6.963 18.104 4.682 1.00 85.00 403 VAL A O 1
ATOM 3214 N N . GLU A 1 404 ? 7.816 16.198 3.859 1.00 79.56 404 GLU A N 1
ATOM 3215 C CA . GLU A 1 404 ? 7.676 15.438 5.109 1.00 79.56 404 GLU A CA 1
ATOM 3216 C C . GLU A 1 404 ? 8.556 16.002 6.231 1.00 79.56 404 GLU A C 1
ATOM 3218 O O . GLU A 1 404 ? 8.090 16.097 7.369 1.00 79.56 404 GLU A O 1
ATOM 3223 N N . SER A 1 405 ? 9.773 16.447 5.915 1.00 79.56 405 SER A N 1
ATOM 3224 C CA . SER A 1 405 ? 10.673 17.063 6.895 1.00 79.56 405 SER A CA 1
ATOM 3225 C C . SER A 1 405 ? 10.180 18.420 7.389 1.00 79.56 405 SER A C 1
ATOM 3227 O O . SER A 1 405 ? 10.383 18.757 8.553 1.00 79.56 405 SER A O 1
ATOM 3229 N N . ILE A 1 406 ? 9.455 19.179 6.559 1.00 78.38 406 ILE A N 1
ATOM 3230 C CA . ILE A 1 406 ? 8.766 20.399 7.012 1.00 78.38 406 ILE A CA 1
ATOM 3231 C C . ILE A 1 406 ? 7.530 20.064 7.859 1.00 78.38 406 ILE A C 1
ATOM 3233 O O . ILE A 1 406 ? 7.228 20.795 8.802 1.00 78.38 406 ILE A O 1
ATOM 3237 N N . ARG A 1 407 ? 6.802 18.984 7.535 1.00 73.94 407 ARG A N 1
ATOM 3238 C CA . ARG A 1 407 ? 5.594 18.567 8.269 1.00 73.94 407 ARG A CA 1
ATOM 3239 C C . ARG A 1 407 ? 5.891 18.083 9.692 1.00 73.94 407 ARG A C 1
ATOM 3241 O O . ARG A 1 407 ? 5.076 18.342 10.565 1.00 73.94 407 ARG A O 1
ATOM 3248 N N . ASN A 1 408 ? 7.019 17.406 9.932 1.00 66.25 408 ASN A N 1
ATOM 3249 C CA . ASN A 1 408 ? 7.325 16.753 11.215 1.00 66.25 408 ASN A CA 1
ATOM 3250 C C . ASN A 1 408 ? 8.585 17.319 11.910 1.00 66.25 408 ASN A C 1
ATOM 3252 O O . ASN A 1 408 ? 9.547 16.578 12.129 1.00 66.25 408 ASN A O 1
ATOM 3256 N N . PRO A 1 409 ? 8.613 18.601 12.316 1.00 56.22 409 PRO A N 1
ATOM 3257 C CA . PRO A 1 409 ? 9.819 19.215 12.876 1.00 56.22 409 PRO A CA 1
ATOM 3258 C C . PRO A 1 409 ? 10.229 18.613 14.233 1.00 56.22 409 PRO A C 1
ATOM 3260 O O . PRO A 1 409 ? 11.405 18.618 14.562 1.00 56.22 409 PRO A O 1
ATOM 3263 N N . ASN A 1 410 ? 9.320 17.999 15.002 1.00 48.91 410 ASN A N 1
ATOM 3264 C CA . ASN A 1 410 ? 9.675 17.342 16.275 1.00 48.91 410 ASN A CA 1
ATOM 3265 C C . ASN A 1 410 ? 10.599 16.119 16.119 1.00 48.91 410 ASN A C 1
ATOM 3267 O O . ASN A 1 410 ? 11.227 15.704 17.091 1.00 48.91 410 ASN A O 1
ATOM 3271 N N . GLN A 1 411 ? 10.702 15.541 14.916 1.00 50.44 411 GLN A N 1
ATOM 3272 C CA . GLN A 1 411 ? 11.709 14.518 14.603 1.00 50.44 411 GLN A CA 1
ATOM 3273 C C . GLN A 1 411 ? 13.051 15.126 14.150 1.00 50.44 411 GLN A C 1
ATOM 3275 O O . GLN A 1 411 ? 14.048 14.411 14.091 1.00 50.44 411 GLN A O 1
ATOM 3280 N N . HIS A 1 412 ? 13.098 16.434 13.872 1.00 53.75 412 HIS A N 1
ATOM 3281 C CA . HIS A 1 412 ? 14.223 17.128 13.246 1.00 53.75 412 HIS A CA 1
ATOM 3282 C C . HIS A 1 412 ? 14.548 18.423 14.013 1.00 53.75 412 HIS A C 1
ATOM 3284 O O . HIS A 1 412 ? 13.960 19.477 13.791 1.00 53.75 412 HIS A O 1
ATOM 3290 N N . THR A 1 413 ? 15.519 18.349 14.925 1.00 52.38 413 THR A N 1
ATOM 3291 C CA . THR A 1 413 ? 15.834 19.340 15.981 1.00 52.38 413 THR A CA 1
ATOM 3292 C C . THR A 1 413 ? 16.275 20.743 15.520 1.00 52.38 413 THR A C 1
ATOM 3294 O O . THR A 1 413 ? 16.658 21.560 16.353 1.00 52.38 413 THR A O 1
ATOM 3297 N N . ASP A 1 414 ? 16.262 21.033 14.218 1.00 58.34 414 ASP A N 1
ATOM 3298 C CA . ASP A 1 414 ? 16.948 22.179 13.607 1.00 58.34 414 ASP A CA 1
ATOM 3299 C C . ASP A 1 414 ? 16.044 23.260 13.055 1.00 58.34 414 ASP A C 1
ATOM 3301 O O . ASP A 1 414 ? 16.390 24.443 13.081 1.00 58.34 414 ASP A O 1
ATOM 3305 N N . TYR A 1 415 ? 14.908 22.856 12.500 1.00 57.91 415 TYR A N 1
ATOM 3306 C CA . TYR A 1 415 ? 14.002 23.793 11.873 1.00 57.91 415 TYR A CA 1
ATOM 3307 C C . TYR A 1 415 ? 13.230 24.520 12.977 1.00 57.91 415 TYR A C 1
ATOM 3309 O O . TYR A 1 415 ? 12.645 23.845 13.827 1.00 57.91 415 TYR A O 1
ATOM 3317 N N . PRO A 1 416 ? 13.215 25.870 13.018 1.00 51.41 416 PRO A N 1
ATOM 3318 C CA . PRO A 1 416 ? 12.445 26.594 14.014 1.00 51.41 416 PRO A CA 1
ATOM 3319 C C . PRO A 1 416 ? 11.008 26.100 13.896 1.00 51.41 416 PRO A C 1
ATOM 3321 O O . PRO A 1 416 ? 10.427 26.235 12.814 1.00 51.41 416 PRO A O 1
ATOM 3324 N N . PRO A 1 417 ? 10.449 25.501 14.959 1.00 50.59 417 PRO A N 1
ATOM 3325 C CA . PRO A 1 417 ? 9.180 24.829 14.851 1.00 50.59 417 PRO A CA 1
ATOM 3326 C C . PRO A 1 417 ? 8.162 25.813 14.284 1.00 50.59 417 PRO A C 1
ATOM 3328 O O . PRO A 1 417 ? 7.886 26.875 14.857 1.00 50.59 417 PRO A O 1
ATOM 3331 N N . LEU A 1 418 ? 7.570 25.433 13.152 1.00 50.12 418 LEU A N 1
ATOM 3332 C CA . LEU A 1 418 ? 6.231 25.903 12.817 1.00 50.12 418 LEU A CA 1
ATOM 3333 C C . LEU A 1 418 ? 5.260 25.559 13.968 1.00 50.12 418 LEU A C 1
ATOM 3335 O O . LEU A 1 418 ? 4.237 26.217 14.110 1.00 50.12 418 LEU A O 1
ATOM 3339 N N . ASP A 1 419 ? 5.660 24.629 14.844 1.00 41.66 419 ASP A N 1
ATOM 3340 C CA . ASP A 1 419 ? 5.028 24.206 16.094 1.00 41.66 419 ASP A CA 1
ATOM 3341 C C . ASP A 1 419 ? 5.167 25.200 17.266 1.00 41.66 419 ASP A C 1
ATOM 3343 O O . ASP A 1 419 ? 4.508 25.014 18.281 1.00 41.66 419 ASP A O 1
ATOM 3347 N N . ASN A 1 420 ? 5.912 26.314 17.148 1.00 41.59 420 ASN A N 1
ATOM 3348 C CA . ASN A 1 420 ? 5.814 27.413 18.132 1.00 41.59 420 ASN A CA 1
ATOM 3349 C C . ASN A 1 420 ? 4.500 28.214 17.985 1.00 41.59 420 ASN A C 1
ATOM 3351 O O . ASN A 1 420 ? 4.365 29.316 18.522 1.00 41.59 420 ASN A O 1
ATOM 3355 N N . ILE A 1 421 ? 3.519 27.686 17.249 1.00 46.41 421 ILE A 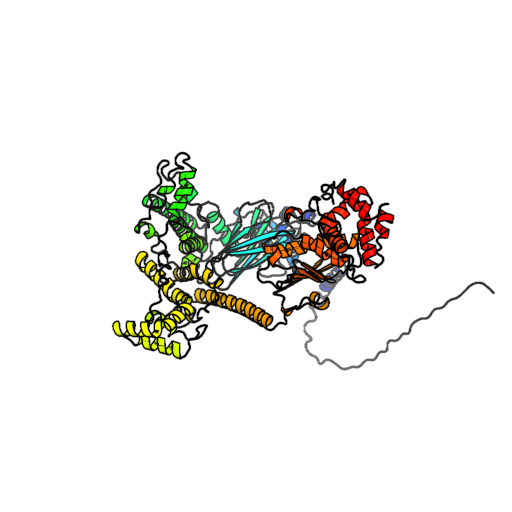N 1
ATOM 3356 C CA . ILE A 1 421 ? 2.113 27.971 17.522 1.00 46.41 421 ILE A CA 1
ATOM 3357 C C . ILE A 1 421 ? 1.827 27.250 18.833 1.00 46.41 421 ILE A C 1
ATOM 3359 O O . ILE A 1 421 ? 1.522 26.064 18.813 1.00 46.41 421 ILE A O 1
ATOM 3363 N N . GLY A 1 422 ? 2.010 27.939 19.961 1.00 41.69 422 GLY A N 1
ATOM 3364 C CA . GLY A 1 422 ? 1.774 27.377 21.286 1.00 41.69 422 GLY A CA 1
ATOM 3365 C C . GLY A 1 422 ? 0.377 26.765 21.382 1.00 41.69 422 GLY A C 1
ATOM 3366 O O . GLY A 1 422 ? -0.581 27.449 21.745 1.00 41.69 422 GLY A O 1
ATOM 3367 N N . MET A 1 423 ? 0.285 25.461 21.105 1.00 43.25 423 MET A N 1
ATOM 3368 C CA . MET A 1 423 ? -0.835 24.601 21.485 1.00 43.25 423 MET A CA 1
ATOM 3369 C C . MET A 1 423 ? -1.052 24.698 23.002 1.00 43.25 423 MET A C 1
ATOM 3371 O O . MET A 1 423 ? -2.148 24.481 23.486 1.00 43.25 423 MET A O 1
ATOM 3375 N N . ASP A 1 424 ? -0.030 25.127 23.743 1.00 39.34 424 ASP A N 1
ATOM 3376 C CA . ASP A 1 424 ? 0.000 25.306 25.192 1.00 39.34 424 ASP A CA 1
ATOM 3377 C C . ASP A 1 424 ? -0.857 26.481 25.701 1.00 39.34 4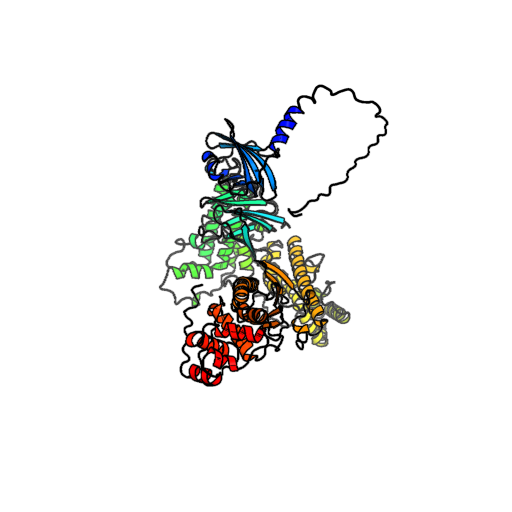24 ASP A C 1
ATOM 3379 O O . ASP A 1 424 ? -0.998 26.667 26.908 1.00 39.34 424 ASP A O 1
ATOM 3383 N N . THR A 1 425 ? -1.491 27.253 24.812 1.00 43.25 425 THR A N 1
ATOM 3384 C CA . THR A 1 425 ? -2.563 28.191 25.192 1.00 43.25 425 THR A CA 1
ATOM 3385 C C . THR A 1 425 ? -3.944 27.627 24.851 1.00 43.25 425 THR A C 1
ATOM 3387 O O . THR A 1 425 ? -4.765 28.266 24.198 1.00 43.25 425 THR A O 1
ATOM 3390 N N . ILE A 1 426 ? -4.232 26.419 25.353 1.00 45.50 426 ILE A N 1
ATOM 3391 C CA . ILE A 1 426 ? -5.593 25.860 25.500 1.00 45.50 426 ILE A CA 1
ATOM 3392 C C . ILE A 1 426 ? -6.324 26.631 26.616 1.00 45.50 426 ILE A C 1
ATOM 3394 O O . ILE A 1 426 ? -6.649 26.120 27.682 1.00 45.50 426 ILE A O 1
ATOM 3398 N N . GLY A 1 427 ? -6.539 27.924 26.379 1.00 48.62 427 GLY A N 1
ATOM 3399 C CA . GLY A 1 427 ? -7.210 28.848 27.283 1.00 48.62 427 GLY A CA 1
ATOM 3400 C C . GLY A 1 427 ? -8.155 29.748 26.501 1.00 48.62 427 GLY A C 1
ATOM 3401 O O . GLY A 1 427 ? -7.871 30.925 26.334 1.00 48.62 427 GLY A O 1
ATOM 3402 N N . HIS A 1 428 ? -9.271 29.172 26.041 1.00 58.09 428 HIS A N 1
ATOM 3403 C CA . HIS A 1 428 ? -10.436 29.832 25.431 1.00 58.09 428 HIS A CA 1
ATOM 3404 C C . HIS A 1 428 ? -10.206 30.506 24.061 1.00 58.09 428 HIS A C 1
ATOM 3406 O O . HIS A 1 428 ? -9.579 31.557 23.946 1.00 58.09 428 HIS A O 1
ATOM 3412 N N . ILE A 1 429 ? -10.807 29.939 23.005 1.00 71.88 429 ILE A N 1
ATOM 3413 C CA . ILE A 1 429 ? -10.958 30.620 21.709 1.00 71.88 429 ILE A CA 1
ATOM 3414 C C . ILE A 1 429 ? -11.742 31.914 21.954 1.00 71.88 429 ILE A C 1
ATOM 3416 O O . ILE A 1 429 ? -12.786 31.894 22.609 1.00 71.88 429 ILE A O 1
ATOM 3420 N N . ALA A 1 430 ? -11.257 33.043 21.430 1.00 83.44 430 ALA A N 1
ATOM 3421 C CA . ALA A 1 430 ? -11.966 34.310 21.568 1.00 83.44 430 ALA A CA 1
ATOM 3422 C C . ALA A 1 430 ? -13.388 34.179 20.976 1.00 83.44 430 ALA A C 1
ATOM 3424 O O . ALA A 1 430 ? -13.514 33.830 19.799 1.00 83.44 430 ALA A O 1
ATOM 3425 N N . PRO A 1 431 ? -14.458 34.495 21.731 1.00 87.50 431 PRO A N 1
ATOM 3426 C CA . PRO A 1 431 ? -15.843 34.295 21.290 1.00 87.50 431 PRO A CA 1
ATOM 3427 C C . PRO A 1 431 ? -16.194 34.920 19.935 1.00 87.50 431 PRO A C 1
ATOM 3429 O O . PRO A 1 431 ? -16.950 34.347 19.156 1.00 87.50 431 PRO A O 1
ATOM 3432 N N . GLN A 1 432 ? -15.601 36.071 19.611 1.00 88.19 432 GLN A N 1
ATOM 3433 C CA . GLN A 1 432 ? -15.793 36.723 18.313 1.00 88.19 432 GLN A CA 1
ATOM 3434 C C . GLN A 1 432 ? -15.063 36.018 17.164 1.00 88.19 432 GLN A C 1
ATOM 3436 O O . GLN A 1 432 ? -15.543 36.057 16.034 1.00 88.19 432 GLN A O 1
ATOM 3441 N N . THR A 1 433 ? -13.918 35.385 17.427 1.00 86.25 433 THR A N 1
ATOM 3442 C CA . THR A 1 433 ? -13.223 34.548 16.438 1.00 86.25 433 THR A CA 1
ATOM 3443 C C . THR A 1 433 ? -14.048 33.299 16.163 1.00 86.25 433 THR A C 1
ATOM 3445 O O . THR A 1 433 ? -14.393 33.040 15.018 1.00 86.25 433 THR A O 1
ATOM 3448 N N . LEU A 1 434 ? -14.510 32.630 17.223 1.00 86.31 434 LEU A N 1
ATOM 3449 C CA . LEU A 1 434 ? -15.404 31.479 17.113 1.00 86.31 434 LEU A CA 1
ATOM 3450 C C . LEU A 1 434 ? -16.679 31.810 16.312 1.00 86.31 434 LEU A C 1
ATOM 3452 O O . LEU A 1 434 ? -17.102 31.034 15.459 1.00 86.31 434 LEU A O 1
ATOM 3456 N N . ALA A 1 435 ? -17.269 32.991 16.529 1.00 90.69 435 ALA A N 1
ATOM 3457 C CA . ALA A 1 435 ? -18.422 33.454 15.757 1.00 90.69 435 ALA A CA 1
ATOM 3458 C C . ALA A 1 435 ? -18.108 33.660 14.267 1.00 90.69 435 ALA A C 1
ATOM 3460 O O . ALA A 1 435 ? -18.910 33.268 13.419 1.00 90.69 435 ALA A O 1
ATOM 3461 N N . LYS A 1 436 ? -16.952 34.246 13.935 1.00 88.88 436 LYS A N 1
ATOM 3462 C CA . LYS A 1 436 ? -16.525 34.459 12.542 1.00 88.88 436 LYS A CA 1
ATOM 3463 C C . LYS A 1 436 ? -16.266 33.151 11.805 1.00 88.88 436 LYS A C 1
ATOM 3465 O O . LYS A 1 436 ? -16.585 33.078 10.623 1.00 88.88 436 LYS A O 1
ATOM 3470 N N . ASP A 1 437 ? -15.751 32.146 12.500 1.00 85.00 437 ASP A N 1
ATOM 3471 C CA . ASP A 1 437 ? -15.404 30.865 11.887 1.00 85.00 437 ASP A CA 1
ATOM 3472 C C . ASP A 1 437 ? -16.651 29.997 11.666 1.00 85.00 437 ASP A C 1
ATOM 3474 O O . ASP A 1 437 ? -16.799 29.366 10.621 1.00 85.00 437 ASP A O 1
ATOM 3478 N N . LEU A 1 438 ? -17.592 29.996 12.620 1.00 89.25 438 LEU A N 1
ATOM 3479 C CA . LEU A 1 438 ? -18.746 29.092 12.584 1.00 89.25 438 LEU A CA 1
ATOM 3480 C C . LEU A 1 438 ? -19.966 29.650 11.841 1.00 89.25 438 LEU A C 1
ATOM 3482 O O . LEU A 1 438 ? -20.670 28.893 11.172 1.00 89.25 438 LEU A O 1
ATOM 3486 N N . LEU A 1 439 ? -20.261 30.953 11.941 1.00 91.56 439 LEU A N 1
ATOM 3487 C CA . LEU A 1 439 ? -21.481 31.523 11.346 1.00 91.56 439 LEU A CA 1
ATOM 3488 C C . LEU A 1 439 ? -21.574 31.390 9.811 1.00 91.56 439 LEU A C 1
ATOM 3490 O O . LEU A 1 439 ? -22.696 31.159 9.339 1.00 91.56 439 LEU A O 1
ATOM 3494 N N . PRO A 1 440 ? -20.474 31.508 9.032 1.00 89.88 440 PRO A N 1
ATOM 3495 C CA . PRO A 1 440 ? -20.495 31.336 7.575 1.00 89.88 440 PRO A CA 1
ATOM 3496 C C . PRO A 1 440 ? -20.707 29.891 7.102 1.00 89.88 440 PRO A C 1
ATOM 3498 O O . PRO A 1 440 ? -20.956 29.674 5.913 1.00 89.88 440 PRO A O 1
ATOM 3501 N N . LEU A 1 441 ? -20.577 28.905 7.994 1.00 87.38 441 LEU A N 1
ATOM 3502 C CA . LEU A 1 441 ? -20.683 27.486 7.663 1.00 87.38 441 LEU A CA 1
ATOM 3503 C C . LEU A 1 441 ? -22.140 27.019 7.724 1.00 87.38 441 LEU A C 1
ATOM 3505 O O . LEU A 1 441 ? -22.891 27.343 8.651 1.00 87.38 441 LEU A O 1
ATOM 3509 N N . GLN A 1 442 ? -22.550 26.264 6.703 1.00 83.12 442 GLN A N 1
ATOM 3510 C CA . GLN A 1 442 ? -23.927 25.792 6.553 1.00 83.12 442 GLN A CA 1
ATOM 3511 C C . GLN A 1 442 ? -24.082 24.344 7.032 1.00 83.12 442 GLN A C 1
ATOM 3513 O O . GLN A 1 442 ? -25.131 24.001 7.571 1.00 83.12 442 GLN A O 1
ATOM 3518 N N . HIS A 1 443 ? -23.037 23.523 6.892 1.00 83.75 443 HIS A N 1
ATOM 3519 C CA . HIS A 1 443 ? -23.063 22.081 7.154 1.00 83.75 443 HIS A CA 1
ATOM 3520 C C . HIS A 1 443 ? -22.063 21.695 8.253 1.00 83.75 443 HIS A C 1
ATOM 3522 O O . HIS A 1 443 ? -21.115 20.941 8.034 1.00 83.75 443 HIS A O 1
ATOM 3528 N N . LEU A 1 444 ? -22.279 22.244 9.448 1.00 84.00 444 LEU A N 1
ATOM 3529 C CA . LEU A 1 444 ? -21.573 21.829 10.659 1.00 84.00 444 LEU A CA 1
ATOM 3530 C C . LEU A 1 444 ? -22.108 20.476 11.153 1.00 84.00 444 LEU A C 1
ATOM 3532 O O . LEU A 1 444 ? -23.306 20.208 11.047 1.00 84.00 444 LEU A O 1
ATOM 3536 N N . ASP A 1 445 ? -21.222 19.648 11.704 1.00 75.75 445 ASP A N 1
ATOM 3537 C CA . ASP A 1 445 ? -21.560 18.349 12.289 1.00 75.75 445 ASP A CA 1
ATOM 3538 C C . ASP A 1 445 ? -20.914 18.214 13.686 1.00 75.75 445 ASP A C 1
ATOM 3540 O O . ASP A 1 445 ? -19.703 17.971 13.763 1.00 75.75 445 ASP A O 1
ATOM 3544 N N . PRO A 1 446 ? -21.680 18.416 14.779 1.00 79.38 446 PRO A N 1
ATOM 3545 C CA . PRO A 1 446 ? -23.129 18.667 14.802 1.00 79.38 446 PRO A CA 1
ATOM 3546 C C . PRO A 1 446 ? -23.512 20.073 14.285 1.00 79.38 446 PRO A C 1
ATOM 3548 O O . PRO A 1 446 ? -22.666 20.963 14.242 1.00 79.38 446 PRO A O 1
ATOM 3551 N N . PRO A 1 447 ? -24.776 20.320 13.886 1.00 87.62 447 PRO A N 1
ATOM 3552 C CA . PRO A 1 447 ? -25.229 21.652 13.484 1.00 87.62 447 PRO A CA 1
ATOM 3553 C C . PRO A 1 447 ? -25.439 22.585 14.690 1.00 87.62 447 PRO A C 1
ATOM 3555 O O . PRO A 1 447 ? -25.904 22.160 15.747 1.00 87.62 447 PRO A O 1
ATOM 3558 N N . LEU A 1 448 ? -25.189 23.891 14.511 1.00 90.38 448 LEU A N 1
ATOM 3559 C CA . LEU A 1 448 ? -25.498 24.909 15.527 1.00 90.38 448 LEU A CA 1
ATOM 3560 C C . LEU A 1 448 ? -27.006 24.997 15.799 1.00 90.38 448 LEU A C 1
ATOM 3562 O O . LEU A 1 448 ? -27.806 25.184 14.879 1.00 90.38 448 LEU A O 1
ATOM 3566 N N . THR A 1 449 ? -27.386 24.978 17.076 1.00 92.88 449 THR A N 1
ATOM 3567 C CA . THR A 1 449 ? -28.757 25.290 17.508 1.00 92.88 449 THR A CA 1
ATOM 3568 C C . THR A 1 449 ? -29.104 26.764 17.262 1.00 92.88 449 THR A C 1
ATOM 3570 O O . THR A 1 449 ? -28.223 27.621 17.157 1.00 92.88 449 THR A O 1
ATOM 3573 N N . ALA A 1 450 ? -30.401 27.092 17.218 1.00 93.12 450 ALA A N 1
ATOM 3574 C CA . ALA A 1 450 ? -30.865 28.474 17.055 1.00 93.12 450 ALA A CA 1
ATOM 3575 C C . ALA A 1 450 ? -30.310 29.407 18.149 1.00 93.12 450 ALA A C 1
ATOM 3577 O O . ALA A 1 450 ? -29.851 30.505 17.845 1.00 93.12 450 ALA A O 1
ATOM 3578 N N . SER A 1 451 ? -30.279 28.943 19.402 1.00 92.94 451 SER A N 1
ATOM 3579 C CA . SER A 1 451 ? -29.738 29.697 20.538 1.00 92.94 451 SER A CA 1
ATOM 3580 C C . SER A 1 451 ? -28.230 29.918 20.427 1.00 92.94 451 SER A C 1
ATOM 3582 O O . SER A 1 451 ? -27.767 31.029 20.657 1.00 92.94 451 SER A O 1
ATOM 3584 N N . GLN A 1 452 ? -27.462 28.903 20.014 1.00 94.31 452 GLN A N 1
ATOM 3585 C CA . GLN A 1 452 ? -26.022 29.058 19.779 1.00 94.31 452 GLN A CA 1
ATOM 3586 C C . GLN A 1 452 ? -25.743 30.030 18.627 1.00 94.31 452 GLN A C 1
ATOM 3588 O O . GLN A 1 452 ? -24.860 30.877 18.734 1.00 94.31 452 GLN A O 1
ATOM 3593 N N . ARG A 1 453 ? -26.512 29.952 17.533 1.00 94.44 453 ARG A N 1
ATOM 3594 C CA . ARG A 1 453 ? -26.376 30.879 16.402 1.00 94.44 453 ARG A CA 1
ATOM 3595 C C . ARG A 1 453 ? -26.685 32.319 16.815 1.00 94.44 453 ARG A C 1
ATOM 3597 O O . ARG A 1 453 ? -25.932 33.211 16.435 1.00 94.44 453 ARG A O 1
ATOM 3604 N N . GLN A 1 454 ? -27.734 32.530 17.610 1.00 95.38 454 GLN A N 1
ATOM 3605 C CA . GLN A 1 454 ? -28.072 33.846 18.150 1.00 95.38 454 GLN A CA 1
ATOM 3606 C C . GLN A 1 454 ? -26.969 34.366 19.083 1.00 95.38 454 GLN A C 1
ATOM 3608 O O . GLN A 1 454 ? -26.501 35.480 18.890 1.00 95.38 454 GLN A O 1
ATOM 3613 N N . LEU A 1 455 ? -26.467 33.537 20.004 1.00 96.25 455 LEU A N 1
ATOM 3614 C CA . LEU A 1 455 ? -25.368 33.890 20.910 1.00 96.25 455 LEU A CA 1
ATOM 3615 C C . LEU A 1 455 ? -24.109 34.353 20.150 1.00 96.25 455 LEU A C 1
ATOM 3617 O O . LEU A 1 455 ? -23.489 35.356 20.510 1.00 96.25 455 LEU A O 1
ATOM 3621 N N . LEU A 1 456 ? -23.743 33.637 19.079 1.00 95.75 456 LEU A N 1
ATOM 3622 C CA . LEU A 1 456 ? -22.609 33.989 18.218 1.00 95.75 456 LEU A CA 1
ATOM 3623 C C . LEU A 1 456 ? -22.857 35.285 17.427 1.00 95.75 456 LEU A C 1
ATOM 3625 O O . LEU A 1 456 ? -21.933 36.074 17.243 1.00 95.75 456 LEU A O 1
ATOM 3629 N N . GLN A 1 457 ? -24.085 35.530 16.965 1.00 96.56 457 GLN A N 1
ATOM 3630 C CA . GLN A 1 457 ? -24.448 36.785 16.295 1.00 96.56 457 GLN A CA 1
ATOM 3631 C C . GLN A 1 457 ? -24.412 37.969 17.264 1.00 96.56 457 GLN A C 1
ATOM 3633 O O . GLN A 1 457 ? -23.875 39.022 16.924 1.00 96.56 457 GLN A O 1
ATOM 3638 N N . ASP A 1 458 ? -24.922 37.785 18.479 1.00 95.81 458 ASP A N 1
ATOM 3639 C CA . ASP A 1 458 ? -24.968 38.820 19.507 1.00 95.81 458 ASP A CA 1
ATOM 3640 C C . ASP A 1 458 ? -23.556 39.258 19.900 1.00 95.81 458 ASP A C 1
ATOM 3642 O O . ASP A 1 458 ? -23.261 40.451 19.861 1.00 95.81 458 ASP A O 1
ATOM 3646 N N . VAL A 1 459 ? -22.640 38.317 20.165 1.00 94.81 459 VAL A N 1
ATOM 3647 C CA . VAL A 1 459 ? -21.247 38.668 20.496 1.00 94.81 459 VAL A CA 1
ATOM 3648 C C . VAL A 1 459 ? -20.494 39.298 19.319 1.00 94.81 459 VAL A C 1
ATOM 3650 O O . VAL A 1 459 ? -19.610 40.132 19.531 1.00 94.81 459 VAL A O 1
ATOM 3653 N N . LEU A 1 460 ? -20.840 38.935 18.079 1.00 94.56 460 LEU A N 1
ATOM 3654 C CA . LEU A 1 460 ? -20.241 39.510 16.872 1.00 94.56 460 LEU A CA 1
ATOM 3655 C C . LEU A 1 460 ? -20.724 40.946 16.606 1.00 94.56 460 LEU A C 1
ATOM 3657 O O . LEU A 1 460 ? -19.969 41.748 16.060 1.00 94.56 460 LEU A O 1
ATOM 3661 N N . ASN A 1 461 ? -21.954 41.276 17.011 1.00 94.44 461 ASN A N 1
ATOM 3662 C CA . ASN A 1 461 ? -22.539 42.612 16.871 1.00 94.44 461 ASN A CA 1
ATOM 3663 C C . ASN A 1 461 ? -22.047 43.604 17.940 1.00 94.44 461 ASN A C 1
ATOM 3665 O O . ASN A 1 461 ? -22.204 44.816 17.772 1.00 94.44 461 ASN A O 1
ATOM 3669 N N . LEU A 1 462 ? -21.451 43.120 19.035 1.00 94.00 462 LEU A N 1
ATOM 3670 C CA . LEU A 1 462 ? -20.838 43.972 20.051 1.00 94.00 462 LEU A CA 1
ATOM 3671 C C . LEU A 1 462 ? -19.502 44.537 19.553 1.00 94.00 462 LEU A C 1
ATOM 3673 O O . LEU A 1 462 ? -18.607 43.803 19.139 1.00 94.00 462 LEU A O 1
ATOM 3677 N N . THR A 1 463 ? -19.349 45.856 19.646 1.00 88.88 463 THR A N 1
ATOM 3678 C CA . THR A 1 463 ? -18.138 46.574 19.214 1.00 88.88 463 THR A CA 1
ATOM 3679 C C . THR A 1 463 ? -17.322 47.145 20.374 1.00 88.88 463 THR A C 1
ATOM 3681 O O . THR A 1 463 ? -16.146 47.453 20.194 1.00 88.88 463 THR A O 1
ATOM 3684 N N . ASP A 1 464 ? -17.918 47.269 21.563 1.00 92.38 464 ASP A N 1
ATOM 3685 C CA . ASP A 1 464 ? -17.278 47.815 22.762 1.00 92.38 464 ASP A CA 1
ATOM 3686 C C . ASP A 1 464 ? -16.651 46.717 23.636 1.00 92.38 464 ASP A C 1
ATOM 3688 O O . ASP A 1 464 ? -17.311 45.745 24.007 1.00 92.38 464 ASP A O 1
ATOM 3692 N N . SER A 1 465 ? -15.384 46.896 24.020 1.00 87.44 465 SER A N 1
ATOM 3693 C CA . SER A 1 465 ? -14.614 45.905 24.783 1.00 87.44 465 SER A CA 1
ATOM 3694 C C . SER A 1 465 ? -15.220 45.579 26.152 1.00 87.44 465 SER A C 1
ATOM 3696 O O . SER A 1 465 ? -15.165 44.424 26.578 1.00 87.44 465 SER A O 1
ATOM 3698 N N . ALA A 1 466 ? -15.813 46.560 26.845 1.00 90.06 466 ALA A N 1
ATOM 3699 C CA . ALA A 1 466 ? -16.426 46.336 28.155 1.00 90.06 466 ALA A CA 1
ATOM 3700 C C . ALA A 1 466 ? -17.761 45.586 28.026 1.00 90.06 466 ALA A C 1
ATOM 3702 O O . ALA A 1 466 ? -18.039 44.669 28.803 1.00 90.06 466 ALA A O 1
ATOM 3703 N N . ALA A 1 467 ? -18.560 45.921 27.009 1.00 89.94 467 ALA A N 1
ATOM 3704 C CA . ALA A 1 467 ? -19.774 45.190 26.664 1.00 89.94 467 ALA A CA 1
ATOM 3705 C C . ALA A 1 467 ? -19.473 43.735 26.271 1.00 89.94 467 ALA A C 1
ATOM 3707 O O . ALA A 1 467 ? -20.155 42.830 26.751 1.00 89.94 467 ALA A O 1
ATOM 3708 N N . ILE A 1 468 ? -18.421 43.499 25.477 1.00 90.12 468 ILE A N 1
ATOM 3709 C CA . ILE A 1 468 ? -17.968 42.151 25.104 1.00 90.12 468 ILE A CA 1
ATOM 3710 C C . ILE A 1 468 ? -17.570 41.361 26.354 1.00 90.12 468 ILE A C 1
ATOM 3712 O O . ILE A 1 468 ? -18.076 40.263 26.559 1.00 90.12 468 ILE A O 1
ATOM 3716 N N . GLN A 1 469 ? -16.717 41.910 27.225 1.00 89.50 469 GLN A N 1
ATOM 3717 C CA . GLN A 1 469 ? -16.289 41.210 28.445 1.00 89.50 469 GLN A CA 1
ATOM 3718 C C . GLN A 1 469 ? -17.463 40.860 29.363 1.00 89.50 469 GLN A C 1
ATOM 3720 O O . GLN A 1 469 ? -17.523 39.747 29.892 1.00 89.50 469 GLN A O 1
ATOM 3725 N N . LYS A 1 470 ? -18.417 41.783 29.529 1.00 92.31 470 LYS A N 1
ATOM 3726 C CA . LYS A 1 470 ? -19.630 41.547 30.317 1.00 92.31 470 LYS A CA 1
ATOM 3727 C C . LYS A 1 470 ? -20.485 40.436 29.708 1.00 92.31 470 LYS A C 1
ATOM 3729 O O . LYS A 1 470 ? -20.888 39.532 30.432 1.00 92.31 470 LYS A O 1
ATOM 3734 N N . PHE A 1 471 ? -20.721 40.485 28.398 1.00 93.38 471 PHE A N 1
ATOM 3735 C CA . PHE A 1 471 ? -21.505 39.483 27.676 1.00 93.38 471 PHE A CA 1
ATOM 3736 C C . PHE A 1 471 ? -20.857 38.095 27.744 1.00 93.38 471 PHE A C 1
ATOM 3738 O O . PHE A 1 471 ? -21.507 37.115 28.093 1.00 93.38 471 PHE A O 1
ATOM 3745 N N . VAL A 1 472 ? -19.547 38.014 27.498 1.00 90.38 472 VAL A N 1
ATOM 3746 C CA . VAL A 1 472 ? -18.786 36.759 27.566 1.00 90.38 472 VAL A CA 1
ATOM 3747 C C . VAL A 1 472 ? -18.785 36.183 28.982 1.00 90.38 472 VAL A C 1
ATOM 3749 O O . VAL A 1 472 ? -18.922 34.976 29.136 1.00 90.38 472 VAL A O 1
ATOM 3752 N N . SER A 1 473 ? -18.694 37.024 30.016 1.00 90.25 473 SER A N 1
ATOM 3753 C CA . SER A 1 473 ? -18.772 36.569 31.413 1.00 90.25 473 SER A CA 1
ATOM 3754 C C . SER A 1 473 ? -20.158 36.021 31.774 1.00 90.25 473 SER A C 1
ATOM 3756 O O . SER A 1 473 ? -20.262 35.079 32.552 1.00 90.25 473 SER A O 1
ATOM 3758 N N . GLN A 1 474 ? -21.227 36.595 31.211 1.00 94.62 474 GLN A N 1
ATOM 3759 C CA . GLN A 1 474 ? -22.602 36.126 31.419 1.00 94.62 474 GLN A CA 1
ATOM 3760 C C . GLN A 1 474 ? -22.888 34.795 30.712 1.00 94.62 474 GLN A C 1
ATOM 3762 O O . GLN A 1 474 ? -23.668 34.004 31.234 1.00 94.62 474 GLN A O 1
ATOM 3767 N N . HIS A 1 475 ? -22.231 34.547 29.575 1.00 93.94 475 HIS A N 1
ATOM 3768 C CA . HIS A 1 475 ? -22.411 33.354 28.740 1.00 93.94 475 HIS A CA 1
ATOM 3769 C C . HIS A 1 475 ? -21.181 32.432 28.721 1.00 93.94 475 HIS A C 1
ATOM 3771 O O . HIS A 1 475 ? -20.868 31.770 27.725 1.00 93.94 475 HIS A O 1
ATOM 3777 N N . GLN A 1 476 ? -20.408 32.441 29.809 1.00 87.62 476 GLN A N 1
ATOM 3778 C CA . GLN A 1 476 ? -19.090 31.813 29.848 1.00 87.62 476 GLN A CA 1
ATOM 3779 C C . GLN A 1 476 ? -19.164 30.310 29.557 1.00 87.62 476 GLN A C 1
ATOM 3781 O O . GLN A 1 476 ? -18.346 29.783 28.802 1.00 87.62 476 GLN A O 1
ATOM 3786 N N . GLN A 1 477 ? -20.156 29.622 30.126 1.00 85.88 477 GLN A N 1
ATOM 3787 C CA . GLN A 1 477 ? -20.296 28.182 29.958 1.00 85.88 477 GLN A CA 1
ATOM 3788 C C . GLN A 1 477 ? -20.716 27.818 28.529 1.00 85.88 477 GLN A C 1
ATOM 3790 O O . GLN A 1 477 ? -20.170 26.865 27.975 1.00 85.88 477 GLN A O 1
ATOM 3795 N N . GLU A 1 478 ? -21.608 28.593 27.897 1.00 90.38 478 GLU A N 1
ATOM 3796 C CA . GLU A 1 478 ? -21.987 28.354 26.501 1.00 90.38 478 GLU A CA 1
ATOM 3797 C C . GLU A 1 478 ? -20.790 28.508 25.550 1.00 90.38 478 GLU A C 1
ATOM 3799 O O . GLU A 1 478 ? -20.621 27.696 24.638 1.00 90.38 478 GLU A O 1
ATOM 3804 N N . PHE A 1 479 ? -19.921 29.500 25.779 1.00 88.56 479 PHE A N 1
ATOM 3805 C CA . PHE A 1 479 ? -18.707 29.675 24.976 1.00 88.56 479 PHE A CA 1
ATOM 3806 C C . PHE A 1 479 ? -17.654 28.594 25.228 1.00 88.56 479 PHE A C 1
ATOM 3808 O O . PHE A 1 479 ? -16.971 28.199 24.281 1.00 88.56 479 PHE A O 1
ATOM 3815 N N . ILE A 1 480 ? -17.527 28.083 26.458 1.00 84.25 480 ILE A N 1
ATOM 3816 C CA . ILE A 1 480 ? -16.656 26.936 26.761 1.00 84.25 480 ILE A CA 1
ATOM 3817 C C . ILE A 1 480 ? -17.136 25.697 26.003 1.00 84.25 480 ILE A C 1
ATOM 3819 O O . ILE A 1 480 ? -16.329 25.036 25.348 1.00 84.25 480 ILE A O 1
ATOM 3823 N N . THR A 1 481 ? -18.439 25.412 26.042 1.00 84.38 481 THR A N 1
ATOM 3824 C CA . THR A 1 481 ? -19.030 24.289 25.308 1.00 84.38 481 THR A CA 1
ATOM 3825 C C . THR A 1 481 ? -18.815 24.439 23.803 1.00 84.38 481 THR A C 1
ATOM 3827 O O . THR A 1 481 ? -18.222 23.555 23.197 1.00 84.38 481 THR A O 1
ATOM 3830 N N . LEU A 1 482 ? -19.163 25.586 23.206 1.00 86.12 482 LEU A N 1
ATOM 3831 C CA . LEU A 1 482 ? -18.953 25.825 21.770 1.00 86.12 482 LEU A CA 1
ATOM 3832 C C . LEU A 1 482 ? -17.477 25.732 21.357 1.00 86.12 482 LEU A C 1
ATOM 3834 O O . LEU A 1 482 ? -17.162 25.172 20.310 1.00 86.12 482 LEU A O 1
ATOM 3838 N N . SER A 1 483 ? -16.564 26.267 22.170 1.00 80.56 483 SER A N 1
ATOM 3839 C CA . SER A 1 483 ? -15.126 26.188 21.885 1.00 80.56 483 SER A CA 1
ATOM 3840 C C . SER A 1 483 ? -14.616 24.750 21.926 1.00 80.56 483 SER A C 1
ATOM 3842 O O . SER A 1 483 ? -13.713 24.414 21.170 1.00 80.56 483 SER A O 1
ATOM 3844 N N . THR A 1 484 ? -15.187 23.916 22.798 1.00 78.19 484 THR A N 1
ATOM 3845 C CA . THR A 1 484 ? -14.839 22.495 22.924 1.00 78.19 484 THR A CA 1
ATOM 3846 C C . THR A 1 484 ? -15.395 21.701 21.742 1.00 78.19 484 THR A C 1
ATOM 3848 O O . THR A 1 484 ? -14.640 21.010 21.063 1.00 78.19 484 THR A O 1
ATOM 3851 N N . ASP A 1 485 ? -16.686 21.866 21.443 1.00 78.38 485 ASP A N 1
ATOM 3852 C CA . ASP A 1 485 ? -17.405 21.108 20.410 1.00 78.38 485 ASP A CA 1
ATOM 3853 C C . ASP A 1 485 ? -16.886 21.376 18.989 1.00 78.38 485 ASP A C 1
ATOM 3855 O O . ASP A 1 485 ? -16.985 20.510 18.122 1.00 78.38 485 ASP A O 1
ATOM 3859 N N . TYR A 1 486 ? -16.330 22.566 18.733 1.00 79.25 486 TYR A N 1
ATOM 3860 C CA . TYR A 1 486 ? -15.858 22.982 17.405 1.00 79.25 486 TYR A CA 1
ATOM 3861 C C . TYR A 1 486 ? -14.363 23.318 17.353 1.00 79.25 486 TYR A C 1
ATOM 3863 O O . TYR A 1 486 ? -13.890 23.940 16.397 1.00 79.25 486 TYR A O 1
ATOM 3871 N N . TYR A 1 487 ? -13.592 22.878 18.348 1.00 75.19 487 TYR A N 1
ATOM 3872 C CA . TYR A 1 487 ? -12.156 23.143 18.447 1.00 75.19 487 TYR A CA 1
ATOM 3873 C C . TYR A 1 487 ? -11.382 22.761 17.173 1.00 75.19 487 TYR A C 1
ATOM 3875 O O . TYR A 1 487 ? -10.555 23.531 16.680 1.00 75.19 487 TYR A O 1
ATOM 3883 N N . LEU A 1 488 ? -11.693 21.598 16.588 1.00 71.12 488 LEU A N 1
ATOM 3884 C CA . LEU A 1 488 ? -11.044 21.116 15.364 1.00 71.12 488 LEU A CA 1
ATOM 3885 C C . LEU A 1 488 ? -11.296 22.036 14.162 1.00 71.12 488 LEU A C 1
ATOM 3887 O O . LEU A 1 488 ? -10.402 22.223 13.340 1.00 71.12 488 LEU A O 1
ATOM 3891 N N . ILE A 1 489 ? -12.483 22.642 14.067 1.00 76.19 489 ILE A N 1
ATOM 3892 C CA . ILE A 1 489 ? -12.824 23.587 12.993 1.00 76.19 489 ILE A CA 1
ATOM 3893 C C . ILE A 1 489 ? -11.998 24.867 13.129 1.00 76.19 489 ILE A C 1
ATOM 3895 O O . ILE A 1 489 ? -11.479 25.360 12.127 1.00 76.19 489 ILE A O 1
ATOM 3899 N N . TYR A 1 490 ? -11.824 25.358 14.357 1.00 75.31 490 TYR A N 1
ATOM 3900 C CA . TYR A 1 490 ? -10.975 26.512 14.651 1.00 75.31 490 TYR A CA 1
ATOM 3901 C C . TYR A 1 490 ? -9.500 26.249 14.315 1.00 75.31 490 TYR A C 1
ATOM 3903 O O . TYR A 1 490 ? -8.872 27.077 13.653 1.00 75.31 490 TYR A O 1
ATOM 3911 N N . ILE A 1 491 ? -8.946 25.089 14.704 1.00 69.81 491 ILE A N 1
ATOM 3912 C CA . ILE A 1 491 ? -7.574 24.708 14.319 1.00 69.81 491 ILE A CA 1
ATOM 3913 C C . ILE A 1 491 ? -7.447 24.692 12.794 1.00 69.81 491 ILE A C 1
ATOM 3915 O O . ILE A 1 491 ? -6.482 25.232 12.251 1.00 69.81 491 ILE A O 1
ATOM 3919 N N . LEU A 1 492 ? -8.414 24.085 12.105 1.00 69.69 492 LEU A N 1
ATOM 3920 C CA . LEU A 1 492 ? -8.396 23.953 10.652 1.00 69.69 492 LEU A CA 1
ATOM 3921 C C . LEU A 1 492 ? -8.464 25.279 9.910 1.00 69.69 492 LEU A C 1
ATOM 3923 O O . LEU A 1 492 ? -7.865 25.408 8.844 1.00 69.69 492 LEU A O 1
ATOM 3927 N N . ASP A 1 493 ? -9.191 26.245 10.457 1.00 72.69 493 ASP A N 1
ATOM 3928 C CA . ASP A 1 493 ? -9.237 27.590 9.903 1.00 72.69 493 ASP A CA 1
ATOM 3929 C C . ASP A 1 493 ? -7.935 28.350 10.194 1.00 72.69 493 ASP A C 1
ATOM 3931 O O . ASP A 1 493 ? -7.325 28.952 9.309 1.00 72.69 493 ASP A O 1
ATOM 3935 N N . THR A 1 494 ? -7.461 28.275 11.435 1.00 70.62 494 THR A N 1
ATOM 3936 C CA . THR A 1 494 ? -6.451 29.202 11.952 1.00 70.62 494 THR A CA 1
ATOM 3937 C C . THR A 1 494 ? -5.021 28.752 11.663 1.00 70.62 494 THR A C 1
ATOM 3939 O O . THR A 1 494 ? -4.191 29.561 11.242 1.00 70.62 494 THR A O 1
ATOM 3942 N N . VAL A 1 495 ? -4.701 27.471 11.864 1.00 68.19 495 VAL A N 1
ATOM 3943 C CA . VAL A 1 495 ? -3.317 26.969 11.791 1.00 68.19 495 VAL A CA 1
ATOM 3944 C C . VAL A 1 495 ? -2.747 27.032 10.370 1.00 68.19 495 VAL A C 1
ATOM 3946 O O . VAL A 1 495 ? -1.656 27.587 10.215 1.00 68.19 495 VAL A O 1
ATOM 3949 N N . PRO A 1 496 ? -3.445 26.567 9.311 1.00 69.31 496 PRO A N 1
ATOM 3950 C CA . PRO A 1 496 ? -2.953 26.707 7.941 1.00 69.31 496 PRO A CA 1
ATOM 3951 C C . PRO A 1 496 ? -2.740 28.165 7.529 1.00 69.31 496 PRO A C 1
ATOM 3953 O O . PRO A 1 496 ? -1.732 28.487 6.902 1.00 69.31 496 PRO A O 1
ATOM 3956 N N . ASN A 1 497 ? -3.653 29.058 7.923 1.00 71.81 497 ASN A N 1
ATOM 3957 C CA . ASN A 1 497 ? -3.554 30.486 7.633 1.00 71.81 497 ASN A CA 1
ATOM 3958 C C . ASN A 1 497 ? -2.357 31.131 8.339 1.00 71.81 497 ASN A C 1
ATOM 3960 O O . ASN A 1 497 ? -1.627 31.910 7.726 1.00 71.81 497 ASN A O 1
ATOM 3964 N N . PHE A 1 498 ? -2.114 30.778 9.601 1.00 71.38 498 PHE A N 1
ATOM 3965 C CA . PHE A 1 498 ? -0.952 31.249 10.349 1.00 71.38 498 PHE A CA 1
ATOM 3966 C C . PHE A 1 498 ? 0.360 30.720 9.758 1.00 71.38 498 PHE A C 1
ATOM 3968 O O . PHE A 1 498 ? 1.300 31.490 9.544 1.00 71.38 498 PHE A O 1
ATOM 3975 N N . LEU A 1 499 ? 0.413 29.422 9.445 1.00 70.56 499 LEU A N 1
ATOM 3976 C CA . LEU A 1 499 ? 1.549 28.781 8.789 1.00 70.56 499 LEU A CA 1
ATOM 3977 C C . LEU A 1 499 ? 1.877 29.483 7.468 1.00 70.56 499 LEU A C 1
ATOM 3979 O O . LEU A 1 499 ? 3.007 29.920 7.251 1.00 70.56 499 LEU A O 1
ATOM 3983 N N . LEU A 1 500 ? 0.871 29.652 6.611 1.00 75.31 500 LEU A N 1
ATOM 3984 C CA . LEU A 1 500 ? 1.006 30.329 5.330 1.00 75.31 500 LEU A CA 1
ATOM 3985 C C . LEU A 1 500 ? 1.458 31.783 5.503 1.00 75.31 500 LEU A C 1
ATOM 3987 O O . LEU A 1 500 ? 2.345 32.234 4.781 1.00 75.31 500 LEU A O 1
ATOM 3991 N N . ALA A 1 501 ? 0.894 32.515 6.468 1.00 78.12 501 ALA A N 1
ATOM 3992 C CA . ALA A 1 501 ? 1.296 33.887 6.763 1.00 78.12 501 ALA A CA 1
ATOM 3993 C C . ALA A 1 501 ? 2.770 33.967 7.187 1.00 78.12 501 ALA A C 1
ATOM 3995 O O . ALA A 1 501 ? 3.500 34.833 6.700 1.00 78.12 501 ALA A O 1
ATOM 3996 N N . ARG A 1 502 ? 3.234 33.032 8.023 1.00 75.44 502 ARG A N 1
ATOM 3997 C CA . ARG A 1 502 ? 4.630 32.951 8.466 1.00 75.44 502 ARG A CA 1
ATOM 3998 C C . ARG A 1 502 ? 5.573 32.577 7.325 1.00 75.44 502 ARG A C 1
ATOM 4000 O O . ARG A 1 502 ? 6.565 33.273 7.118 1.00 75.44 502 ARG A O 1
ATOM 4007 N N . CYS A 1 503 ? 5.244 31.555 6.533 1.00 79.62 503 CYS A N 1
ATOM 4008 C CA . CYS A 1 503 ? 6.008 31.185 5.337 1.00 79.62 503 CYS A CA 1
ATOM 4009 C C . CYS A 1 503 ? 6.074 32.341 4.329 1.00 79.62 503 CYS A C 1
ATOM 4011 O O . CYS A 1 503 ? 7.126 32.603 3.746 1.00 79.62 503 CYS A O 1
ATOM 4013 N N . ARG A 1 504 ? 4.980 33.088 4.158 1.00 84.69 504 ARG A N 1
ATOM 4014 C CA . ARG A 1 504 ? 4.940 34.276 3.302 1.00 84.69 504 ARG A CA 1
ATOM 4015 C C . ARG A 1 504 ? 5.820 35.401 3.842 1.00 84.69 504 ARG A C 1
ATOM 4017 O O . ARG A 1 504 ? 6.553 36.009 3.070 1.00 84.69 504 ARG A O 1
ATOM 4024 N N . GLN A 1 505 ? 5.765 35.674 5.144 1.00 84.19 505 GLN A N 1
ATOM 4025 C CA . GLN A 1 505 ? 6.570 36.717 5.780 1.00 84.19 505 GLN A CA 1
ATOM 4026 C C . GLN A 1 505 ? 8.070 36.397 5.724 1.00 84.19 505 GLN A C 1
ATOM 4028 O O . GLN A 1 505 ? 8.872 37.289 5.463 1.00 84.19 505 GLN A O 1
ATOM 4033 N N . GLN A 1 506 ? 8.446 35.140 5.971 1.00 80.88 506 GLN A N 1
ATOM 4034 C CA . GLN A 1 506 ? 9.846 34.722 6.080 1.00 80.88 506 GLN A CA 1
ATOM 4035 C C . GLN A 1 506 ? 10.474 34.378 4.721 1.00 80.88 506 GLN A C 1
ATOM 4037 O O . GLN A 1 506 ? 11.612 34.760 4.451 1.00 80.88 506 GLN A O 1
ATOM 4042 N N . PHE A 1 507 ? 9.735 33.689 3.846 1.00 86.25 507 PHE A N 1
ATOM 4043 C CA . PHE A 1 507 ? 10.273 33.109 2.608 1.00 86.25 507 PHE A CA 1
ATOM 4044 C C . PHE A 1 507 ? 9.607 33.630 1.331 1.00 86.25 507 PHE A C 1
ATOM 4046 O O . PHE A 1 507 ? 10.063 33.312 0.233 1.00 86.25 507 PHE A O 1
ATOM 4053 N N . GLY A 1 508 ? 8.546 34.435 1.445 1.00 89.19 508 GLY A N 1
ATOM 4054 C CA . GLY A 1 508 ? 7.815 34.973 0.296 1.00 89.19 508 GLY A CA 1
ATOM 4055 C C . GLY A 1 508 ? 6.899 33.967 -0.406 1.00 89.19 508 GLY A C 1
ATOM 4056 O O . GLY A 1 508 ? 6.431 34.265 -1.504 1.00 89.19 508 GLY A O 1
ATOM 4057 N N . TRP A 1 509 ? 6.641 32.806 0.208 1.00 89.50 509 TRP A N 1
ATOM 4058 C CA . TRP A 1 509 ? 5.825 31.746 -0.389 1.00 89.50 509 TRP A CA 1
ATOM 4059 C C . TRP A 1 509 ? 4.392 32.198 -0.668 1.00 89.50 509 TRP A C 1
ATOM 4061 O O . TRP A 1 509 ? 3.770 32.904 0.136 1.00 89.50 509 TRP A O 1
ATOM 4071 N N . LYS A 1 510 ? 3.864 31.769 -1.814 1.00 88.00 510 LYS A N 1
ATOM 4072 C CA . LYS A 1 510 ? 2.485 32.022 -2.240 1.00 88.00 510 LYS A CA 1
ATOM 4073 C C . LYS A 1 510 ? 1.591 30.800 -1.996 1.00 88.00 510 LYS A C 1
ATOM 4075 O O . LYS A 1 510 ? 2.103 29.686 -1.906 1.00 88.00 510 LYS A O 1
ATOM 4080 N N . PRO A 1 511 ? 0.259 30.988 -1.920 1.00 86.06 511 PRO A N 1
ATOM 4081 C CA . PRO A 1 511 ? -0.678 29.869 -1.953 1.00 86.06 511 PRO A CA 1
ATOM 4082 C C . PRO A 1 511 ? -0.472 29.019 -3.217 1.00 86.06 511 PRO A C 1
ATOM 4084 O O . PRO A 1 511 ? -0.427 29.568 -4.320 1.00 86.06 511 PRO A O 1
ATOM 4087 N N . GLY A 1 512 ? -0.360 27.705 -3.044 1.00 86.31 512 GLY A N 1
ATOM 4088 C CA . GLY A 1 512 ? -0.180 26.723 -4.112 1.00 86.31 512 GLY A CA 1
ATOM 4089 C C . GLY A 1 512 ? -0.197 25.284 -3.586 1.00 86.31 512 GLY A C 1
ATOM 4090 O O . GLY A 1 512 ? -0.530 25.028 -2.427 1.00 86.31 512 GLY A O 1
ATOM 4091 N N . ILE A 1 513 ? 0.206 24.329 -4.426 1.00 87.19 513 ILE A N 1
ATOM 4092 C CA . ILE A 1 513 ? 0.280 22.896 -4.089 1.00 87.19 513 ILE A CA 1
ATOM 4093 C C . ILE A 1 513 ? 1.131 22.657 -2.841 1.00 87.19 513 ILE A C 1
ATOM 4095 O O . ILE A 1 513 ? 0.715 21.894 -1.975 1.00 87.19 513 ILE A O 1
ATOM 4099 N N . LEU A 1 514 ? 2.304 23.291 -2.722 1.00 85.75 514 LEU A N 1
ATOM 4100 C CA . LEU A 1 514 ? 3.171 23.087 -1.554 1.00 85.75 514 LEU A CA 1
ATOM 4101 C C . LEU A 1 514 ? 2.450 23.470 -0.256 1.00 85.75 514 LEU A C 1
ATOM 4103 O O . LEU A 1 514 ? 2.396 22.675 0.678 1.00 85.75 514 LEU A O 1
ATOM 4107 N N . THR A 1 515 ? 1.857 24.662 -0.201 1.00 81.44 515 THR A N 1
ATOM 4108 C CA . THR A 1 515 ? 1.184 25.156 1.008 1.00 81.44 515 THR A CA 1
ATOM 4109 C C . THR A 1 515 ? -0.073 24.351 1.327 1.00 81.44 515 THR A C 1
ATOM 4111 O O . THR A 1 515 ? -0.332 24.053 2.490 1.00 81.44 515 THR A O 1
ATOM 4114 N N . ASP A 1 516 ? -0.806 23.922 0.298 1.00 82.19 516 ASP A N 1
ATOM 4115 C CA . ASP A 1 516 ? -1.973 23.049 0.428 1.00 82.19 516 ASP A CA 1
ATOM 4116 C C . ASP A 1 516 ? -1.623 21.638 0.918 1.00 82.19 516 ASP A C 1
ATOM 4118 O O . ASP A 1 516 ? -2.457 20.982 1.533 1.00 82.19 516 ASP A O 1
ATOM 4122 N N . ILE A 1 517 ? -0.413 21.148 0.629 1.00 81.31 517 ILE A N 1
ATOM 4123 C CA . ILE A 1 517 ? 0.113 19.870 1.128 1.00 81.31 517 ILE A CA 1
ATOM 4124 C C . ILE A 1 517 ? 0.705 20.048 2.532 1.00 81.31 517 ILE A C 1
ATOM 4126 O O . ILE A 1 517 ? 0.638 19.130 3.342 1.00 81.31 517 ILE A O 1
ATOM 4130 N N . LEU A 1 518 ? 1.259 21.205 2.882 1.00 76.25 518 LEU A N 1
ATOM 4131 C CA . LEU A 1 518 ? 1.742 21.446 4.244 1.00 76.25 518 LEU A CA 1
ATOM 4132 C C . LEU A 1 518 ? 0.590 21.622 5.242 1.00 76.25 518 LEU A C 1
ATOM 4134 O O . LEU A 1 518 ? 0.677 21.109 6.356 1.00 76.25 518 LEU A O 1
ATOM 4138 N N . ALA A 1 519 ? -0.514 22.249 4.824 1.00 68.06 519 ALA A N 1
ATOM 4139 C CA . ALA A 1 519 ? -1.685 22.490 5.667 1.00 68.06 519 ALA A CA 1
ATOM 4140 C C . ALA A 1 519 ? -2.235 21.230 6.392 1.00 68.06 519 ALA A C 1
ATOM 4142 O O . ALA A 1 519 ? -2.515 21.332 7.580 1.00 68.06 519 ALA A O 1
ATOM 4143 N N . PRO A 1 520 ? -2.347 20.032 5.776 1.00 57.69 520 PRO A N 1
ATOM 4144 C CA . PRO A 1 520 ? -2.893 18.827 6.405 1.00 57.69 520 PRO A CA 1
ATOM 4145 C C . PRO A 1 520 ? -1.883 17.980 7.193 1.00 57.69 520 PRO A C 1
ATOM 4147 O O . PRO A 1 520 ? -2.300 16.982 7.780 1.00 57.69 520 PRO A O 1
ATOM 4150 N N . GLY A 1 521 ? -0.580 18.293 7.174 1.00 52.19 521 GLY A N 1
ATOM 4151 C CA . GLY A 1 521 ? 0.486 17.394 7.654 1.00 52.19 521 GLY A CA 1
ATOM 4152 C C . GLY A 1 521 ? 0.343 16.956 9.115 1.00 52.19 521 GLY A C 1
ATOM 4153 O O . GLY A 1 521 ? 0.468 15.772 9.410 1.00 52.19 521 GLY A O 1
ATOM 4154 N N . ASN A 1 522 ? -0.055 17.878 9.995 1.00 51.06 522 ASN A N 1
ATOM 4155 C CA . ASN A 1 522 ? -0.343 17.584 11.408 1.00 51.06 522 ASN A CA 1
ATOM 4156 C C . ASN A 1 522 ? -1.812 17.201 11.653 1.00 51.06 522 ASN A C 1
ATOM 4158 O O . ASN A 1 522 ? -2.148 16.515 12.616 1.00 51.06 522 ASN A O 1
ATOM 4162 N N . LEU A 1 523 ? -2.698 17.604 10.742 1.00 51.53 523 LEU A N 1
ATOM 4163 C CA . LEU A 1 523 ? -4.143 17.443 10.861 1.00 51.53 523 LEU A CA 1
ATOM 4164 C C . LEU A 1 523 ? -4.620 16.052 10.426 1.00 51.53 523 LEU A C 1
ATOM 4166 O O . LEU A 1 523 ? -5.543 15.513 11.020 1.00 51.53 523 LEU A O 1
ATOM 4170 N N . THR A 1 524 ? -3.955 15.412 9.460 1.00 49.09 524 THR A N 1
ATOM 4171 C CA . THR A 1 524 ? -4.345 14.087 8.941 1.00 49.09 524 THR A CA 1
ATOM 4172 C C . THR A 1 524 ? -4.196 12.983 9.994 1.00 49.09 524 THR A C 1
ATOM 4174 O O . THR A 1 524 ? -5.043 12.096 10.057 1.00 49.09 524 THR A O 1
ATOM 4177 N N . GLN A 1 525 ? -3.181 13.046 10.869 1.00 47.06 525 GLN A N 1
ATOM 4178 C CA . GLN A 1 525 ? -3.072 12.124 12.012 1.00 47.06 525 GLN A CA 1
ATOM 4179 C C . GLN A 1 525 ? -4.120 12.403 13.105 1.00 47.06 525 GLN A C 1
ATOM 4181 O O . GLN A 1 525 ? -4.623 11.469 13.731 1.00 47.06 525 GLN A O 1
ATOM 4186 N N . GLN A 1 526 ? -4.499 13.666 13.312 1.00 50.16 526 GLN A N 1
ATOM 4187 C CA . GLN A 1 526 ? -5.531 14.044 14.285 1.00 50.16 526 GLN A CA 1
ATOM 4188 C C . GLN A 1 526 ? -6.953 13.711 13.790 1.00 50.16 526 GLN A C 1
ATOM 4190 O O . GLN A 1 526 ? -7.760 13.195 14.559 1.00 50.16 526 GLN A O 1
ATOM 4195 N N . PHE A 1 527 ? -7.236 13.854 12.488 1.00 53.31 527 PHE A N 1
ATOM 4196 C CA . PHE A 1 527 ? -8.496 13.430 11.854 1.00 53.31 527 PHE A CA 1
ATOM 4197 C C . PHE A 1 527 ? -8.773 11.934 11.991 1.00 53.31 527 PHE A C 1
ATOM 4199 O O . PHE A 1 527 ? -9.925 11.511 11.980 1.00 53.31 527 PHE A O 1
ATOM 4206 N N . LEU A 1 528 ? -7.714 11.129 12.087 1.00 47.62 528 LEU A N 1
ATOM 4207 C CA . LEU A 1 528 ? -7.814 9.681 12.223 1.00 47.62 528 LEU A CA 1
ATOM 4208 C C . LEU A 1 528 ? -8.062 9.235 13.672 1.00 47.62 528 LEU A C 1
ATOM 4210 O O . LEU A 1 528 ? -8.415 8.075 13.870 1.00 47.62 528 LEU A O 1
ATOM 4214 N N . SER A 1 529 ? -7.868 10.105 14.673 1.00 44.41 529 SER A N 1
ATOM 4215 C CA . SER A 1 529 ? -7.794 9.684 16.080 1.00 44.41 529 SER A CA 1
ATOM 4216 C C . SER A 1 529 ? -8.933 10.159 16.986 1.00 44.41 529 SER A C 1
ATOM 4218 O O . SER A 1 529 ? -9.152 9.517 18.012 1.00 44.41 529 SER A O 1
ATOM 4220 N N . GLN A 1 530 ? -9.679 11.223 16.658 1.00 47.22 530 GLN A N 1
ATOM 4221 C CA . GLN A 1 530 ? -10.641 11.813 17.608 1.00 47.22 530 GLN A CA 1
ATOM 4222 C C . GLN A 1 530 ? -11.979 12.183 16.948 1.00 47.22 530 GLN A C 1
ATOM 4224 O O . GLN A 1 530 ? -12.157 13.274 16.414 1.00 47.22 530 GLN A O 1
ATOM 4229 N N . GLY A 1 531 ? -12.941 11.257 16.981 1.00 50.50 531 GLY A N 1
ATOM 4230 C CA . GLY A 1 531 ? -14.280 11.423 16.404 1.00 50.50 531 GLY A CA 1
ATOM 4231 C C . GLY A 1 531 ? -15.210 12.359 17.186 1.00 50.50 531 GLY A C 1
ATOM 4232 O O . GLY A 1 531 ? -16.239 11.896 17.664 1.00 50.50 531 GLY A O 1
ATOM 4233 N N . GLN A 1 532 ? -14.870 13.646 17.330 1.00 53.78 532 GLN A N 1
ATOM 4234 C CA . GLN A 1 532 ? -15.711 14.613 18.064 1.00 53.78 532 GLN A CA 1
ATOM 4235 C C . GLN A 1 532 ? -16.260 15.806 17.256 1.00 53.78 532 GLN A C 1
ATOM 4237 O O . GLN A 1 532 ? -17.173 16.461 17.743 1.00 53.78 532 GLN A O 1
ATOM 4242 N N . THR A 1 533 ? -15.859 16.024 15.999 1.00 56.16 533 THR A N 1
ATOM 4243 C CA . THR A 1 533 ? -16.545 16.978 15.098 1.00 56.16 533 THR A CA 1
ATOM 4244 C C . THR A 1 533 ? -16.298 16.592 13.642 1.00 56.16 533 THR A C 1
ATOM 4246 O O . THR A 1 533 ? -15.160 16.308 13.255 1.00 56.16 533 THR A O 1
ATOM 4249 N N . GLY A 1 534 ? -17.335 16.595 12.804 1.00 68.44 534 GLY A N 1
ATOM 4250 C CA . GLY A 1 534 ? -17.178 16.391 11.368 1.00 68.44 534 GLY A CA 1
ATOM 4251 C C . GLY A 1 534 ? -16.599 17.641 10.706 1.00 68.44 534 GLY A C 1
ATOM 4252 O O . GLY A 1 534 ? -17.159 18.727 10.818 1.00 68.44 534 GLY A O 1
ATOM 4253 N N . ILE A 1 535 ? -15.491 17.501 9.973 1.00 76.25 535 ILE A N 1
ATOM 4254 C CA . ILE A 1 535 ? -14.940 18.621 9.196 1.00 76.25 535 ILE A CA 1
ATOM 4255 C C . ILE A 1 535 ? -15.973 19.059 8.138 1.00 76.25 535 ILE A C 1
ATOM 4257 O O . ILE A 1 535 ? -16.485 18.179 7.421 1.00 76.25 535 ILE A O 1
ATOM 4261 N N . PRO A 1 536 ? -16.252 20.373 8.006 1.00 80.50 536 PRO A N 1
ATOM 4262 C CA . PRO A 1 536 ? -17.149 20.909 6.986 1.00 80.50 536 PRO A CA 1
ATOM 4263 C C . PRO A 1 536 ? -16.629 20.624 5.578 1.00 80.50 536 PRO A C 1
ATOM 4265 O O . PRO A 1 536 ? -15.457 20.863 5.270 1.00 80.50 536 PRO A O 1
ATOM 4268 N N . GLU A 1 537 ? -17.502 20.160 4.684 1.00 82.81 537 GLU A N 1
ATOM 4269 C CA . GLU A 1 537 ? -17.110 19.955 3.286 1.00 82.81 537 GLU A CA 1
ATOM 4270 C C . GLU A 1 537 ? -16.788 21.284 2.586 1.00 82.81 537 GLU A C 1
ATOM 4272 O O . GLU A 1 537 ? -16.012 21.307 1.630 1.00 82.81 537 GLU A O 1
ATOM 4277 N N . GLU A 1 538 ? -17.343 22.398 3.073 1.00 86.44 538 GLU A N 1
ATOM 4278 C CA . GLU A 1 538 ? -17.127 23.752 2.556 1.00 86.44 538 GLU A CA 1
ATOM 4279 C C . GLU A 1 538 ? -15.669 24.220 2.656 1.00 86.44 538 GLU A C 1
ATOM 4281 O O . GLU A 1 538 ? -15.270 25.132 1.937 1.00 86.44 538 GLU A O 1
ATOM 4286 N N . TYR A 1 539 ? -14.838 23.582 3.485 1.00 83.38 539 TYR A N 1
ATOM 4287 C CA . TYR A 1 539 ? -13.395 23.849 3.504 1.00 83.38 539 TYR A CA 1
ATOM 4288 C C . TYR A 1 539 ? -12.670 23.276 2.285 1.00 83.38 539 TYR A C 1
ATOM 4290 O O . TYR A 1 539 ? -11.569 23.716 1.952 1.00 83.38 539 TYR A O 1
ATOM 4298 N N . PHE A 1 540 ? -13.292 22.343 1.568 1.00 84.38 540 PHE A N 1
ATOM 4299 C CA . PHE A 1 540 ? -12.730 21.719 0.374 1.00 84.38 540 PHE A CA 1
ATOM 4300 C C . PHE A 1 540 ? -13.373 22.226 -0.923 1.00 84.38 540 PHE A C 1
ATOM 4302 O O . PHE A 1 540 ? -12.865 21.937 -2.005 1.00 84.38 540 PHE A O 1
ATOM 4309 N N . LYS A 1 541 ? -14.482 22.975 -0.844 1.00 85.19 541 LYS A N 1
ATOM 4310 C CA . LYS A 1 541 ? -15.204 23.490 -2.017 1.00 85.19 541 LYS A CA 1
ATOM 4311 C C . LYS A 1 541 ? -16.032 24.736 -1.699 1.00 85.19 541 LYS A C 1
ATOM 4313 O O . LYS A 1 541 ? -16.586 24.871 -0.615 1.00 85.19 541 LYS A O 1
ATOM 4318 N N . GLY A 1 542 ? -16.227 25.587 -2.702 1.00 85.75 542 GLY A N 1
ATOM 4319 C CA . GLY A 1 542 ? -17.116 26.745 -2.599 1.00 85.75 542 GLY A CA 1
ATOM 4320 C C . GLY A 1 542 ? -16.463 27.953 -1.912 1.00 85.75 542 GLY A C 1
ATOM 4321 O O . GLY A 1 542 ? -15.238 28.040 -1.858 1.00 85.75 542 GLY A O 1
ATOM 4322 N N . PRO A 1 543 ? -17.257 28.919 -1.418 1.00 83.94 543 PRO A N 1
ATOM 4323 C CA . PRO A 1 543 ? -16.745 30.220 -0.974 1.00 83.94 543 PRO A CA 1
ATOM 4324 C C . PRO A 1 543 ? -15.868 30.163 0.287 1.00 83.94 543 PRO A C 1
ATOM 4326 O O . PRO A 1 543 ? -15.105 31.093 0.520 1.00 83.94 543 PRO A O 1
ATOM 4329 N N . ASN A 1 544 ? -15.948 29.081 1.070 1.00 82.00 544 ASN A N 1
ATOM 4330 C CA . ASN A 1 544 ? -15.177 28.896 2.306 1.00 82.00 544 ASN A CA 1
ATOM 4331 C C . ASN A 1 544 ? -13.961 27.961 2.126 1.00 82.00 544 ASN A C 1
ATOM 4333 O O . ASN A 1 544 ? -13.352 27.552 3.116 1.00 82.00 544 ASN A O 1
ATOM 4337 N N . GLN A 1 545 ? -13.610 27.612 0.881 1.00 84.50 545 GLN A N 1
ATOM 4338 C CA . GLN A 1 545 ? -12.530 26.675 0.575 1.00 84.50 545 GLN A CA 1
ATOM 4339 C C . GLN A 1 545 ? -11.176 27.174 1.107 1.00 84.50 545 GLN A C 1
ATOM 4341 O O . GLN A 1 545 ? -10.790 28.321 0.885 1.00 84.50 545 GLN A O 1
ATOM 4346 N N . LYS A 1 546 ? -10.435 26.286 1.780 1.00 80.19 546 LYS A N 1
ATOM 4347 C CA . LYS A 1 546 ? -9.129 26.566 2.406 1.00 80.19 546 LYS A CA 1
ATOM 4348 C C . LYS A 1 546 ? -7.931 26.122 1.571 1.00 80.19 546 LYS A C 1
ATOM 4350 O O . LYS A 1 546 ? -6.819 26.582 1.802 1.00 80.19 546 LYS A O 1
ATOM 4355 N N . PHE A 1 547 ? -8.160 25.256 0.590 1.00 83.00 547 PHE A N 1
ATOM 4356 C CA . PHE A 1 547 ? -7.133 24.737 -0.311 1.00 83.00 547 PHE A CA 1
ATOM 4357 C C . PHE A 1 547 ? -7.159 25.499 -1.632 1.00 83.00 547 PHE A C 1
ATOM 4359 O O . PHE A 1 547 ? -8.199 25.568 -2.285 1.00 83.00 547 PHE A O 1
ATOM 4366 N N . SER A 1 548 ? -6.023 26.046 -2.045 1.00 85.00 548 SER A N 1
ATOM 4367 C CA . SER A 1 548 ? -5.890 26.780 -3.307 1.00 85.00 548 SER A CA 1
ATOM 4368 C C . SER A 1 548 ? -6.006 25.885 -4.553 1.00 85.00 548 SER A C 1
ATOM 4370 O O . SER A 1 548 ? -6.444 26.335 -5.613 1.00 85.00 548 SER A O 1
ATOM 4372 N N . ASN A 1 549 ? -5.662 24.602 -4.436 1.00 86.19 549 ASN A N 1
ATOM 4373 C CA . ASN A 1 549 ? -5.676 23.611 -5.494 1.00 86.19 549 ASN A CA 1
ATOM 4374 C C . ASN A 1 549 ? -6.921 22.707 -5.384 1.00 86.19 549 ASN A C 1
ATOM 4376 O O . ASN A 1 549 ? -7.053 21.933 -4.428 1.00 86.19 549 ASN A O 1
ATOM 4380 N N . PRO A 1 550 ? -7.815 22.717 -6.391 1.00 85.19 550 PRO A N 1
ATOM 4381 C CA . PRO A 1 550 ? -9.070 21.972 -6.329 1.00 85.19 550 PRO A CA 1
ATOM 4382 C C . PRO A 1 550 ? -8.872 20.454 -6.307 1.00 85.19 550 PRO A C 1
ATOM 4384 O O . PRO A 1 550 ? -9.699 19.745 -5.743 1.00 85.19 550 PRO A O 1
ATOM 4387 N N . PHE A 1 551 ? -7.786 19.930 -6.886 1.00 84.38 551 PHE A N 1
ATOM 4388 C CA . PHE A 1 551 ? -7.526 18.493 -6.856 1.00 84.38 551 PHE A CA 1
ATOM 4389 C C . PHE A 1 551 ? -7.095 18.024 -5.466 1.00 84.38 551 PHE A C 1
ATOM 4391 O O . PHE A 1 551 ? -7.527 16.962 -5.015 1.00 84.38 551 PHE A O 1
ATOM 4398 N N . ILE A 1 552 ? -6.234 18.788 -4.786 1.00 83.56 552 ILE A N 1
ATOM 4399 C CA . ILE A 1 552 ? -5.833 18.471 -3.409 1.00 83.56 552 ILE A CA 1
ATOM 4400 C C . ILE A 1 552 ? -7.065 18.512 -2.514 1.00 83.56 552 ILE A C 1
ATOM 4402 O O . ILE A 1 552 ? -7.320 17.547 -1.795 1.00 83.56 552 ILE A O 1
ATOM 4406 N N . ALA A 1 553 ? -7.862 19.577 -2.636 1.00 83.88 553 ALA A N 1
ATOM 4407 C CA . ALA A 1 553 ? -9.112 19.730 -1.908 1.00 83.88 553 ALA A CA 1
ATOM 4408 C C . ALA A 1 553 ? -10.043 18.526 -2.130 1.00 83.88 553 ALA A C 1
ATOM 4410 O O . ALA A 1 553 ? -10.495 17.907 -1.170 1.00 83.88 553 ALA A O 1
ATOM 4411 N N . ALA A 1 554 ? -10.248 18.128 -3.390 1.00 84.56 554 ALA A N 1
ATOM 4412 C CA . ALA A 1 554 ? -11.058 16.967 -3.744 1.00 84.56 554 ALA A CA 1
ATOM 4413 C C . ALA A 1 554 ? -10.475 15.651 -3.209 1.00 84.56 554 ALA A C 1
ATOM 4415 O O . ALA A 1 554 ? -11.219 14.838 -2.680 1.00 84.56 554 ALA A O 1
ATOM 4416 N N . THR A 1 555 ? -9.157 15.439 -3.285 1.00 80.88 555 THR A N 1
ATOM 4417 C CA . THR A 1 555 ? -8.507 14.227 -2.752 1.00 80.88 555 THR A CA 1
ATOM 4418 C C . THR A 1 555 ? -8.672 14.113 -1.237 1.00 80.88 555 THR A C 1
ATOM 4420 O O . THR A 1 555 ? -8.909 13.021 -0.723 1.00 80.88 555 THR A O 1
ATOM 4423 N N . LEU A 1 556 ? -8.514 15.220 -0.512 1.00 80.25 556 LEU A N 1
ATOM 4424 C CA . LEU A 1 556 ? -8.692 15.237 0.936 1.00 80.25 556 LEU A CA 1
ATOM 4425 C C . LEU A 1 556 ? -10.166 15.062 1.310 1.00 80.25 556 LEU A C 1
ATOM 4427 O O . LEU A 1 556 ? -10.456 14.328 2.250 1.00 80.25 556 LEU A O 1
ATOM 4431 N N . LEU A 1 557 ? -11.087 15.657 0.545 1.00 81.44 557 LEU A N 1
ATOM 4432 C CA . LEU A 1 557 ? -12.525 15.458 0.714 1.00 81.44 557 LEU A CA 1
ATOM 4433 C C . LEU A 1 557 ? -12.938 14.006 0.448 1.00 81.44 557 LEU A C 1
ATOM 4435 O O . LEU A 1 557 ? -13.652 13.436 1.263 1.00 81.44 557 LEU A O 1
ATOM 4439 N N . GLU A 1 558 ? -12.460 13.387 -0.636 1.00 78.62 558 GLU A N 1
ATOM 4440 C CA . GLU A 1 558 ? -12.669 11.960 -0.923 1.00 78.62 558 GLU A CA 1
ATOM 4441 C C . GLU A 1 558 ? -12.187 11.113 0.254 1.00 78.62 558 GLU A C 1
ATOM 4443 O O . GLU A 1 558 ? -12.914 10.247 0.730 1.00 78.62 558 GLU A O 1
ATOM 4448 N N . ARG A 1 559 ? -10.994 11.401 0.787 1.00 75.50 559 ARG A N 1
ATOM 4449 C CA . ARG A 1 559 ? -10.461 10.671 1.939 1.00 75.50 559 ARG A CA 1
ATOM 4450 C C . ARG A 1 559 ? -11.289 10.894 3.204 1.00 75.50 559 ARG A C 1
ATOM 4452 O O . ARG A 1 559 ? -11.532 9.945 3.944 1.00 75.50 559 ARG A O 1
ATOM 4459 N N . LEU A 1 560 ? -11.732 12.122 3.457 1.00 74.81 560 LEU A N 1
ATOM 4460 C CA . LEU A 1 560 ? -12.625 12.445 4.566 1.00 74.81 560 LEU A CA 1
ATOM 4461 C C . LEU A 1 560 ? -13.950 11.692 4.428 1.00 74.81 560 LEU A C 1
ATOM 4463 O O . LEU A 1 560 ? -14.446 11.163 5.413 1.00 74.81 560 LEU A O 1
ATOM 4467 N N . GLN A 1 561 ? -14.502 11.609 3.220 1.00 75.00 561 GLN A N 1
ATOM 4468 C CA . GLN A 1 561 ? -15.721 10.864 2.926 1.00 75.00 561 GLN A CA 1
ATOM 4469 C C . GLN A 1 561 ? -15.508 9.357 3.034 1.00 75.00 561 GLN A C 1
ATOM 4471 O O . GLN A 1 561 ? -16.372 8.683 3.567 1.00 75.00 561 GLN A O 1
ATOM 4476 N N . GLU A 1 562 ? -14.371 8.806 2.607 1.00 66.88 562 GLU A N 1
ATOM 4477 C CA . GLU A 1 562 ? -14.008 7.408 2.863 1.00 66.88 562 GLU A CA 1
ATOM 4478 C C . GLU A 1 562 ? -13.939 7.126 4.359 1.00 66.88 562 GLU A C 1
ATOM 4480 O O . GLU A 1 562 ? -14.465 6.111 4.800 1.00 66.88 562 GLU A O 1
ATOM 4485 N N . ILE A 1 563 ? -13.321 8.013 5.144 1.00 65.75 563 ILE A N 1
ATOM 4486 C CA . ILE A 1 563 ? -13.248 7.877 6.601 1.00 65.75 563 ILE A CA 1
ATOM 4487 C C . ILE A 1 563 ? -14.637 8.011 7.203 1.00 65.75 563 ILE A C 1
ATOM 4489 O O . ILE A 1 563 ? -14.972 7.175 8.021 1.00 65.75 563 ILE A O 1
ATOM 4493 N N . LYS A 1 564 ? -15.454 8.984 6.782 1.00 65.00 564 LYS A N 1
ATOM 4494 C CA . LYS A 1 564 ? -16.842 9.151 7.237 1.00 65.00 564 LYS A CA 1
ATOM 4495 C C . LYS A 1 564 ? -17.708 7.971 6.834 1.00 65.00 564 LYS A C 1
ATOM 4497 O O . LYS A 1 564 ? -18.534 7.545 7.615 1.00 65.00 564 LYS A O 1
ATOM 4502 N N . ASN A 1 565 ? -17.533 7.413 5.646 1.00 61.78 565 ASN A N 1
ATOM 4503 C CA . ASN A 1 565 ? -18.273 6.247 5.177 1.00 61.78 565 ASN A CA 1
ATOM 4504 C C . ASN A 1 565 ? -17.795 4.995 5.884 1.00 61.78 565 ASN A C 1
ATOM 4506 O O . ASN A 1 565 ? -18.617 4.175 6.238 1.00 61.78 565 ASN A O 1
ATOM 4510 N N . THR A 1 566 ? -16.496 4.860 6.137 1.00 55.88 566 THR A N 1
ATOM 4511 C CA . THR A 1 566 ? -15.950 3.770 6.939 1.00 55.88 566 THR A CA 1
ATOM 4512 C C . THR A 1 566 ? -16.417 3.933 8.374 1.00 55.88 566 THR A C 1
ATOM 4514 O O . THR A 1 566 ? -16.919 2.981 8.923 1.00 55.88 566 THR A O 1
ATOM 4517 N N . SER A 1 567 ? -16.376 5.123 8.971 1.00 52.53 567 SER A N 1
ATOM 4518 C CA . SER A 1 567 ? -16.847 5.395 10.328 1.00 52.53 567 SER A CA 1
ATOM 4519 C C . SER A 1 567 ? -18.360 5.303 10.436 1.00 52.53 567 SER A C 1
ATOM 4521 O O . SER A 1 567 ? -18.821 4.852 11.456 1.00 52.53 567 SER A O 1
ATOM 4523 N N . THR A 1 568 ? -19.132 5.644 9.404 1.00 49.19 568 THR A N 1
ATOM 4524 C CA . THR A 1 568 ? -20.594 5.485 9.337 1.00 49.19 568 THR A CA 1
ATOM 4525 C C . THR A 1 568 ? -20.960 4.054 8.998 1.00 49.19 568 THR A C 1
ATOM 4527 O O . THR A 1 568 ? -21.977 3.592 9.463 1.00 49.19 568 THR A O 1
ATOM 4530 N N . GLN A 1 569 ? -20.153 3.301 8.255 1.00 44.59 569 GLN A N 1
ATOM 4531 C CA . GLN A 1 569 ? -20.305 1.853 8.111 1.00 44.59 569 GLN A CA 1
ATOM 4532 C C . GLN A 1 569 ? -19.894 1.149 9.395 1.00 44.59 569 GLN A C 1
ATOM 4534 O O . GLN A 1 569 ? -20.534 0.183 9.754 1.00 44.59 569 GLN A O 1
ATOM 4539 N N . ILE A 1 570 ? -18.895 1.652 10.118 1.00 43.56 570 ILE A N 1
ATOM 4540 C CA . ILE A 1 570 ? -18.491 1.197 11.447 1.00 43.56 570 ILE A CA 1
ATOM 4541 C C . ILE A 1 570 ? -19.562 1.585 12.455 1.00 43.56 570 ILE A C 1
ATOM 4543 O O . ILE A 1 570 ? -19.902 0.748 13.259 1.00 43.56 570 ILE A O 1
ATOM 4547 N N . SER A 1 571 ? -20.140 2.784 12.397 1.00 41.06 571 SER A N 1
ATOM 4548 C CA . SER A 1 571 ? -21.173 3.290 13.303 1.00 41.06 571 SER A CA 1
ATOM 4549 C C . SER A 1 571 ? -22.558 2.784 12.937 1.00 41.06 571 SER A C 1
ATOM 4551 O O . SER A 1 571 ? -23.376 2.657 13.824 1.00 41.06 571 SER A O 1
ATOM 4553 N N . ALA A 1 572 ? -22.834 2.443 11.679 1.00 38.97 572 ALA A N 1
ATOM 4554 C CA . ALA A 1 572 ? -24.030 1.730 11.242 1.00 38.97 572 ALA A CA 1
ATOM 4555 C C . ALA A 1 572 ? -23.866 0.229 11.456 1.00 38.97 572 ALA A C 1
ATOM 4557 O O . ALA A 1 572 ? -24.847 -0.403 11.797 1.00 38.97 572 ALA A O 1
ATOM 4558 N N . ALA A 1 573 ? -22.661 -0.341 11.361 1.00 36.03 573 ALA A N 1
ATOM 4559 C CA . ALA A 1 573 ? -22.373 -1.690 11.847 1.00 36.03 573 ALA A CA 1
ATOM 4560 C C . ALA A 1 573 ? -22.409 -1.733 13.379 1.00 36.03 573 ALA A C 1
ATOM 4562 O O . ALA A 1 573 ? -22.912 -2.698 13.926 1.00 36.03 573 ALA A O 1
ATOM 4563 N N . GLN A 1 574 ? -21.978 -0.676 14.075 1.00 35.81 574 GLN A N 1
ATOM 4564 C CA . GLN A 1 574 ? -22.073 -0.529 15.531 1.00 35.81 574 GLN A CA 1
ATOM 4565 C C . GLN A 1 574 ? -23.501 -0.189 15.966 1.00 35.81 574 GLN A C 1
ATOM 4567 O O . GLN A 1 574 ? -23.914 -0.633 17.021 1.00 35.81 574 GLN A O 1
ATOM 4572 N N . ALA A 1 575 ? -24.282 0.555 15.177 1.00 34.53 575 ALA A N 1
ATOM 4573 C CA . ALA A 1 575 ? -25.694 0.838 15.440 1.00 34.53 575 ALA A CA 1
ATOM 4574 C C . ALA A 1 575 ? -26.585 -0.348 15.050 1.00 34.53 575 ALA A C 1
ATOM 4576 O O . ALA A 1 575 ? -27.600 -0.602 15.688 1.00 34.53 575 ALA A O 1
ATOM 4577 N N . MET A 1 576 ? -26.177 -1.128 14.047 1.00 36.34 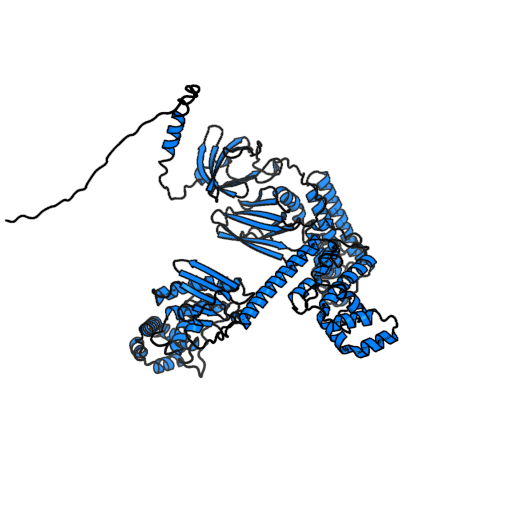576 MET A N 1
ATOM 4578 C CA . MET A 1 576 ? -26.679 -2.480 13.827 1.00 36.34 576 MET A CA 1
ATOM 4579 C C . MET A 1 576 ? -26.201 -3.428 14.933 1.00 36.34 576 MET A C 1
ATOM 4581 O O . MET A 1 576 ? -26.959 -4.327 15.251 1.00 36.34 576 MET A O 1
ATOM 4585 N N . GLN A 1 577 ? -25.051 -3.203 15.589 1.00 36.75 577 GLN A N 1
ATOM 4586 C CA . GLN A 1 577 ? -24.647 -3.921 16.812 1.00 36.75 577 GLN A CA 1
ATOM 4587 C C . GLN A 1 577 ? -25.410 -3.453 18.065 1.00 36.75 577 GLN A C 1
ATOM 4589 O O . GLN A 1 577 ? -25.660 -4.275 18.937 1.00 36.75 577 GLN A O 1
ATOM 4594 N N . THR A 1 578 ? -25.832 -2.185 18.183 1.00 34.25 578 THR A N 1
ATOM 4595 C CA . THR A 1 578 ? -26.667 -1.714 19.310 1.00 34.25 578 THR A CA 1
ATOM 4596 C C . THR A 1 578 ? -28.149 -2.028 19.120 1.00 34.25 578 THR A C 1
ATOM 4598 O O . THR A 1 578 ? -28.884 -2.060 20.104 1.00 34.25 578 THR A O 1
ATOM 4601 N N . ASN A 1 579 ? -28.575 -2.334 17.890 1.00 36.66 579 ASN A N 1
ATOM 4602 C CA . ASN A 1 579 ? -29.854 -2.986 17.592 1.00 36.66 579 ASN A CA 1
ATOM 4603 C C . ASN A 1 579 ? -29.728 -4.493 17.304 1.00 36.66 579 ASN A C 1
ATOM 4605 O O . ASN A 1 579 ? -30.714 -5.117 16.910 1.00 36.66 579 ASN A O 1
ATOM 4609 N N . GLN A 1 580 ? -28.563 -5.106 17.530 1.00 36.91 580 GLN A N 1
ATOM 4610 C CA . GLN A 1 580 ? -28.443 -6.558 17.548 1.00 36.91 580 GLN A CA 1
ATOM 4611 C C . GLN A 1 580 ? -28.614 -7.042 18.977 1.00 36.91 580 GLN A C 1
ATOM 4613 O O . GLN A 1 580 ? -27.993 -6.547 19.916 1.00 36.91 580 GLN A O 1
ATOM 4618 N N . HIS A 1 581 ? -29.498 -8.027 19.109 1.00 43.91 581 HIS A N 1
ATOM 4619 C CA . HIS A 1 581 ? -29.564 -8.941 20.232 1.00 43.91 581 HIS A CA 1
ATOM 4620 C C . HIS A 1 581 ? -28.169 -9.152 20.825 1.00 43.91 581 HIS A C 1
ATOM 4622 O O . HIS A 1 581 ? -27.263 -9.583 20.112 1.00 43.91 581 HIS A O 1
ATOM 4628 N N . ALA A 1 582 ? -27.997 -8.861 22.117 1.00 44.41 582 ALA A N 1
ATOM 4629 C CA . ALA A 1 582 ? -26.873 -9.402 22.861 1.00 44.41 582 ALA A CA 1
ATOM 4630 C C . ALA A 1 582 ? -26.816 -10.902 22.539 1.00 44.41 582 ALA A C 1
ATOM 4632 O O . ALA A 1 582 ? -27.767 -11.620 22.857 1.00 44.41 582 ALA A O 1
ATOM 4633 N N . ILE A 1 583 ? -25.771 -11.349 21.831 1.00 56.31 583 ILE A N 1
ATOM 4634 C CA . ILE A 1 583 ? -25.545 -12.776 21.620 1.00 56.31 583 ILE A CA 1
ATOM 4635 C C . ILE A 1 583 ? -25.236 -13.312 23.009 1.00 56.31 583 ILE A C 1
ATOM 4637 O O . ILE A 1 583 ? -24.142 -13.141 23.548 1.00 56.31 583 ILE A O 1
ATOM 4641 N N . ASN A 1 584 ? -26.262 -13.867 23.635 1.00 63.47 584 ASN A N 1
ATOM 4642 C CA . ASN A 1 584 ? -26.116 -14.578 24.878 1.00 63.47 584 ASN A CA 1
ATOM 4643 C C . ASN A 1 584 ? -25.434 -15.894 24.522 1.00 63.47 584 ASN A C 1
ATOM 4645 O O . ASN A 1 584 ? -25.927 -16.642 23.696 1.00 63.47 584 ASN A O 1
ATOM 4649 N N . TYR A 1 585 ? -24.280 -16.182 25.106 1.00 75.19 585 TYR A N 1
ATOM 4650 C CA . TYR A 1 585 ? -23.577 -17.445 24.878 1.00 75.19 585 TYR A CA 1
ATOM 4651 C C . TYR A 1 585 ? -24.071 -18.525 25.853 1.00 75.19 585 TYR A C 1
ATOM 4653 O O . TYR A 1 585 ? -23.276 -19.169 26.539 1.00 75.19 585 TYR A O 1
ATOM 4661 N N . ASN A 1 586 ? -25.394 -18.686 25.958 1.00 77.19 586 ASN A N 1
ATOM 4662 C CA . ASN A 1 586 ? -26.038 -19.509 26.985 1.00 77.19 586 ASN A CA 1
ATOM 4663 C C . ASN A 1 586 ? -26.414 -20.914 26.483 1.00 77.19 586 ASN A C 1
ATOM 4665 O O . ASN A 1 586 ? -26.711 -21.791 27.295 1.00 77.19 586 ASN A O 1
ATOM 4669 N N . SER A 1 587 ? -26.402 -21.143 25.169 1.00 82.00 587 SER A N 1
ATOM 4670 C CA . SER A 1 587 ? -26.799 -22.402 24.535 1.00 82.00 587 SER A CA 1
ATOM 4671 C C . SER A 1 587 ? -25.907 -22.779 23.350 1.00 82.00 587 SER A C 1
ATOM 4673 O O . SER A 1 587 ? -25.286 -21.932 22.712 1.00 82.00 587 SER A O 1
ATOM 4675 N N . GLU A 1 588 ? -25.864 -24.073 23.024 1.00 80.12 588 GLU A N 1
ATOM 4676 C CA . GLU A 1 588 ? -25.096 -24.612 21.891 1.00 80.12 588 GLU A CA 1
ATOM 4677 C C . GLU A 1 588 ? -25.476 -23.952 20.554 1.00 80.12 588 GLU A C 1
ATOM 4679 O O . GLU A 1 588 ? -24.602 -23.621 19.754 1.00 80.12 588 GLU A O 1
ATOM 4684 N N . ALA A 1 589 ? -26.770 -23.693 20.344 1.00 79.62 589 ALA A N 1
ATOM 4685 C CA . ALA A 1 589 ? -27.268 -23.031 19.144 1.00 79.62 589 ALA A CA 1
ATOM 4686 C C . ALA A 1 589 ? -26.697 -21.612 18.990 1.00 79.62 589 ALA A C 1
ATOM 4688 O O . ALA A 1 589 ? -26.266 -21.260 17.898 1.00 79.62 589 ALA A O 1
ATOM 4689 N N . GLU A 1 590 ? -26.620 -20.834 20.074 1.00 81.06 590 GLU A N 1
ATOM 4690 C CA . GLU A 1 590 ? -26.048 -19.478 20.060 1.00 81.06 590 GLU A CA 1
ATOM 4691 C C . GLU A 1 590 ? -24.538 -19.502 19.764 1.00 81.06 590 GLU A C 1
ATOM 4693 O O . GLU A 1 590 ? -24.028 -18.662 19.025 1.00 81.06 590 GLU A O 1
ATOM 4698 N N . TRP A 1 591 ? -23.812 -20.511 20.257 1.00 82.06 591 TRP A N 1
ATOM 4699 C CA . TRP A 1 591 ? -22.399 -20.699 19.907 1.00 82.06 591 TRP A CA 1
ATOM 4700 C C . TRP A 1 591 ? -22.196 -21.048 18.427 1.00 82.06 591 TRP A C 1
ATOM 4702 O O . TRP A 1 591 ? -21.199 -20.633 17.827 1.00 82.06 591 TRP A O 1
ATOM 4712 N N . MET A 1 592 ? -23.136 -21.767 17.814 1.00 83.69 592 MET A N 1
ATOM 4713 C CA . MET A 1 592 ? -23.102 -22.111 16.390 1.00 83.69 592 MET A CA 1
ATOM 4714 C C . MET A 1 592 ? -23.650 -21.019 15.474 1.00 83.69 592 MET A C 1
ATOM 4716 O O . MET A 1 592 ? -23.390 -21.080 14.270 1.00 83.69 592 MET A O 1
ATOM 4720 N N . ASP A 1 593 ? -24.408 -20.060 16.009 1.00 79.31 593 ASP A N 1
ATOM 4721 C CA . ASP A 1 593 ? -25.176 -19.131 15.187 1.00 79.31 593 ASP A CA 1
ATOM 4722 C C . ASP A 1 593 ? -24.262 -18.180 14.417 1.00 79.31 593 ASP A C 1
ATOM 4724 O O . ASP A 1 593 ? -23.433 -17.458 14.974 1.00 79.31 593 ASP A O 1
ATOM 4728 N N . ILE A 1 594 ? -24.366 -18.210 13.097 1.00 76.75 594 ILE A N 1
ATOM 4729 C CA . ILE A 1 594 ? -23.523 -17.410 12.223 1.00 76.75 594 ILE A CA 1
ATOM 4730 C C . ILE A 1 594 ? -24.380 -16.276 11.701 1.00 76.75 594 ILE A C 1
ATOM 4732 O O . ILE A 1 594 ? -25.380 -16.516 11.033 1.00 76.75 594 ILE A O 1
ATOM 4736 N N . HIS A 1 595 ? -23.908 -15.061 11.952 1.00 70.31 595 HIS A N 1
ATOM 4737 C CA . HIS A 1 595 ? -24.484 -13.811 11.483 1.00 70.31 595 HIS A CA 1
ATOM 4738 C C . HIS A 1 595 ? -23.574 -13.225 10.396 1.00 70.31 595 HIS A C 1
ATOM 4740 O O . HIS A 1 595 ? -22.700 -12.411 10.712 1.00 70.31 595 HIS A O 1
ATOM 4746 N N . PRO A 1 596 ? -23.682 -13.650 9.117 1.00 65.56 596 PRO A N 1
ATOM 4747 C CA . PRO A 1 596 ? -22.801 -13.167 8.057 1.00 65.56 596 PRO A CA 1
ATOM 4748 C C . PRO A 1 596 ? -22.822 -11.648 7.899 1.00 65.56 596 PRO A C 1
ATOM 4750 O O . PRO A 1 596 ? -21.830 -11.065 7.475 1.00 65.56 596 PRO A O 1
ATOM 4753 N N . GLU A 1 597 ? -23.932 -11.007 8.262 1.00 58.25 597 GLU A N 1
ATOM 4754 C CA . GLU A 1 597 ? -24.104 -9.558 8.282 1.00 58.25 597 GLU A CA 1
ATOM 4755 C C . GLU A 1 597 ? -23.178 -8.839 9.274 1.00 58.25 597 GLU A C 1
ATOM 4757 O O . GLU A 1 597 ? -22.903 -7.657 9.095 1.00 58.25 597 GLU A O 1
ATOM 4762 N N . GLN A 1 598 ? -22.668 -9.539 10.292 1.00 63.47 598 GLN A N 1
ATOM 4763 C CA . GLN A 1 598 ? -21.690 -9.007 11.249 1.00 63.47 598 GLN A CA 1
ATOM 4764 C C . GLN A 1 598 ? -20.247 -9.135 10.748 1.00 63.47 598 GLN A C 1
ATOM 4766 O O . GLN A 1 598 ? -19.319 -8.614 11.371 1.00 63.47 598 GLN A O 1
ATOM 4771 N N . PHE A 1 599 ? -20.018 -9.866 9.654 1.00 74.31 599 PHE A N 1
ATOM 4772 C CA . PHE A 1 599 ? -18.673 -10.131 9.169 1.00 74.31 599 PHE A CA 1
ATOM 4773 C C . PHE A 1 599 ? -18.183 -8.993 8.280 1.00 74.31 599 PHE A C 1
ATOM 4775 O O . PHE A 1 599 ? -18.747 -8.683 7.237 1.00 74.31 599 PHE A O 1
ATOM 4782 N N . ILE A 1 600 ? -17.055 -8.419 8.676 1.00 61.69 600 ILE A N 1
ATOM 4783 C CA . ILE A 1 600 ? -16.313 -7.409 7.920 1.00 61.69 600 ILE A CA 1
ATOM 4784 C C . ILE A 1 600 ? -15.549 -8.072 6.773 1.00 61.69 600 ILE A C 1
ATOM 4786 O O . ILE A 1 600 ? -15.369 -7.494 5.705 1.00 61.69 600 ILE A O 1
ATOM 4790 N N . SER A 1 601 ? -15.087 -9.304 6.985 1.00 70.19 601 SER A N 1
ATOM 4791 C CA . SER A 1 601 ? -14.549 -10.139 5.915 1.00 70.19 601 SER A CA 1
ATOM 4792 C C . SER A 1 601 ? -14.918 -11.595 6.143 1.00 70.19 601 SER A C 1
ATOM 4794 O O . SER A 1 601 ? -15.034 -12.044 7.283 1.00 70.19 601 SER A O 1
ATOM 4796 N N . CYS A 1 602 ? -15.103 -12.333 5.055 1.00 79.88 602 CYS A N 1
ATOM 4797 C CA . CYS A 1 602 ? -15.400 -13.754 5.096 1.00 79.88 602 CYS A CA 1
ATOM 4798 C C . CYS A 1 602 ? -14.761 -14.432 3.886 1.00 79.88 602 CYS A C 1
ATOM 4800 O O . CYS A 1 602 ? -15.256 -14.324 2.764 1.00 79.88 602 CYS A O 1
ATOM 4802 N N . ASP A 1 603 ? -13.652 -15.128 4.116 1.00 78.19 603 ASP A N 1
ATOM 4803 C CA . ASP A 1 603 ? -12.955 -15.854 3.062 1.00 78.19 603 ASP A CA 1
ATOM 4804 C C . ASP A 1 603 ? -13.366 -17.317 3.062 1.00 78.19 603 ASP A C 1
ATOM 4806 O O . ASP A 1 603 ? -13.519 -17.939 4.110 1.00 78.19 603 ASP A O 1
ATOM 4810 N N . THR A 1 604 ? -13.477 -17.902 1.873 1.00 88.50 604 THR A N 1
ATOM 4811 C CA . THR A 1 604 ? -13.632 -19.349 1.714 1.00 88.50 604 THR A CA 1
ATOM 4812 C C . THR A 1 604 ? -12.381 -19.915 1.060 1.00 88.50 604 THR A C 1
ATOM 4814 O O . THR A 1 604 ? -12.125 -19.684 -0.120 1.00 88.50 604 THR A O 1
ATOM 4817 N N . ILE A 1 605 ? -11.616 -20.698 1.815 1.00 94.12 605 ILE A N 1
ATOM 4818 C CA . ILE A 1 605 ? -10.377 -21.327 1.368 1.00 94.12 605 ILE A CA 1
ATOM 4819 C C . ILE A 1 605 ? -10.622 -22.822 1.185 1.00 94.12 605 ILE A C 1
ATOM 4821 O O . ILE A 1 605 ? -11.129 -23.494 2.081 1.00 94.12 605 ILE A O 1
ATOM 4825 N N . ARG A 1 606 ? -10.244 -23.366 0.023 1.00 93.62 606 ARG A N 1
ATOM 4826 C CA . ARG A 1 606 ? -10.368 -24.798 -0.283 1.00 93.62 606 ARG A CA 1
ATOM 4827 C C . ARG A 1 606 ? -9.013 -25.394 -0.629 1.00 93.62 606 ARG A C 1
ATOM 4829 O O . ARG A 1 606 ? -8.343 -24.894 -1.529 1.00 93.62 606 ARG A O 1
ATOM 4836 N N . ARG A 1 607 ? -8.617 -26.467 0.061 1.00 92.00 607 ARG A N 1
ATOM 4837 C CA . ARG A 1 607 ? -7.391 -27.235 -0.227 1.00 92.00 607 ARG A CA 1
ATOM 4838 C C . ARG A 1 607 ? -7.623 -28.706 0.089 1.00 92.00 607 ARG A C 1
ATOM 4840 O O . ARG A 1 607 ? -8.183 -29.020 1.133 1.00 92.00 607 ARG A O 1
ATOM 4847 N N . ASN A 1 608 ? -7.196 -29.601 -0.803 1.00 88.75 608 ASN A N 1
ATOM 4848 C CA . ASN A 1 608 ? -7.215 -31.056 -0.591 1.00 88.75 608 ASN A CA 1
ATOM 4849 C C . ASN A 1 608 ? -8.566 -31.615 -0.088 1.00 88.75 608 ASN A C 1
ATOM 4851 O O . ASN A 1 608 ? -8.606 -32.477 0.782 1.00 88.75 608 ASN A O 1
ATOM 4855 N N . GLY A 1 609 ? -9.687 -31.101 -0.610 1.00 87.62 609 GLY A N 1
ATOM 4856 C CA . GLY A 1 609 ? -11.038 -31.542 -0.226 1.00 87.62 609 GLY A CA 1
ATOM 4857 C C . GLY A 1 609 ? -11.568 -30.979 1.100 1.00 87.62 609 GLY A C 1
ATOM 4858 O O . GLY A 1 609 ? -12.710 -31.264 1.454 1.00 87.62 609 GLY A O 1
ATOM 4859 N N . LEU A 1 610 ? -10.787 -30.155 1.802 1.00 95.06 610 LEU A N 1
ATOM 4860 C CA . LEU A 1 610 ? -11.217 -29.403 2.978 1.00 95.06 610 LEU A CA 1
ATOM 4861 C C . LEU A 1 610 ? -11.613 -27.979 2.596 1.00 95.06 610 LEU A C 1
ATOM 4863 O O . LEU A 1 610 ? -11.020 -27.368 1.703 1.00 95.06 610 LEU A O 1
ATOM 4867 N N . THR A 1 611 ? -12.608 -27.448 3.299 1.00 95.44 611 THR A N 1
ATOM 4868 C CA . THR A 1 611 ? -13.057 -26.059 3.193 1.00 95.44 611 THR A CA 1
ATOM 4869 C C . THR A 1 611 ? -12.923 -25.383 4.550 1.00 95.44 611 THR A C 1
ATOM 4871 O O . THR A 1 611 ? -13.524 -25.836 5.519 1.00 95.44 611 THR A O 1
ATOM 4874 N N . LEU A 1 612 ? -12.184 -24.280 4.599 1.00 97.44 612 LEU A N 1
ATOM 4875 C CA . LEU A 1 612 ? -12.160 -23.362 5.729 1.00 97.44 612 LEU A CA 1
ATOM 4876 C C . LEU A 1 612 ? -12.909 -22.091 5.335 1.00 97.44 612 LEU A C 1
ATOM 4878 O O . LEU A 1 612 ? -12.551 -21.450 4.347 1.00 97.44 612 LEU A O 1
ATOM 4882 N N . ILE A 1 613 ? -13.937 -21.734 6.095 1.00 90.88 613 ILE A N 1
ATOM 4883 C CA . ILE A 1 613 ? -14.521 -20.395 6.061 1.00 90.88 613 ILE A CA 1
ATOM 4884 C C . ILE A 1 613 ? -13.860 -19.598 7.178 1.00 90.88 613 ILE A C 1
ATOM 4886 O O . ILE A 1 613 ? -13.911 -20.026 8.322 1.00 90.88 613 ILE A O 1
ATOM 4890 N N . PHE A 1 614 ? -13.236 -18.471 6.859 1.00 94.88 614 PHE A N 1
ATOM 4891 C CA . PHE A 1 614 ? -12.599 -17.594 7.836 1.00 94.88 614 PHE A CA 1
ATOM 4892 C C . PHE A 1 614 ? -13.332 -16.254 7.853 1.00 94.88 614 PHE A C 1
ATOM 4894 O O . PHE A 1 614 ? -13.148 -15.424 6.962 1.00 94.88 614 PHE A O 1
ATOM 4901 N N . ALA A 1 615 ? -14.181 -16.067 8.855 1.00 84.81 615 ALA A N 1
ATOM 4902 C CA . ALA A 1 615 ? -14.978 -14.876 9.086 1.00 84.81 615 ALA A CA 1
ATOM 4903 C C . ALA A 1 615 ? -14.336 -13.977 10.149 1.00 84.81 615 ALA A C 1
ATOM 4905 O O . ALA A 1 615 ? -13.799 -14.464 11.141 1.00 84.81 615 ALA A O 1
ATOM 4906 N N . ILE A 1 616 ? -14.399 -12.662 9.952 1.00 83.12 616 ILE A N 1
ATOM 4907 C CA . ILE A 1 616 ? -13.879 -11.663 10.888 1.00 83.12 616 ILE A CA 1
ATOM 4908 C C . ILE A 1 616 ? -14.955 -10.634 11.184 1.00 83.12 616 ILE A C 1
ATOM 4910 O O . ILE A 1 616 ? -15.408 -9.965 10.258 1.00 83.12 616 ILE A O 1
ATOM 4914 N N . ASN A 1 617 ? -15.296 -10.458 12.463 1.00 78.44 617 ASN A N 1
ATOM 4915 C CA . ASN A 1 617 ? -16.192 -9.395 12.931 1.00 78.44 617 ASN A CA 1
ATOM 4916 C C . ASN A 1 617 ? -15.463 -8.243 13.659 1.00 78.44 617 ASN A C 1
ATOM 4918 O O . ASN A 1 617 ? -16.106 -7.311 14.128 1.00 78.44 617 ASN A O 1
ATOM 4922 N N . GLN A 1 618 ? -14.123 -8.275 13.723 1.00 74.69 618 GLN A N 1
ATOM 4923 C CA . GLN A 1 618 ? -13.301 -7.205 14.298 1.00 74.69 618 GLN A CA 1
ATOM 4924 C C . GLN A 1 618 ? -12.532 -6.409 13.235 1.00 74.69 618 GLN A C 1
ATOM 4926 O O . GLN A 1 618 ? -11.749 -6.951 12.452 1.00 74.69 618 GLN A O 1
ATOM 4931 N N . ILE A 1 619 ? -12.699 -5.087 13.267 1.00 59.53 619 ILE A N 1
ATOM 4932 C CA . ILE A 1 619 ? -11.976 -4.146 12.405 1.00 59.53 619 ILE A CA 1
ATOM 4933 C C . ILE A 1 619 ? -10.491 -4.152 12.769 1.00 59.53 619 ILE A C 1
ATOM 4935 O O . ILE A 1 619 ? -10.124 -4.200 13.943 1.00 59.53 619 ILE A O 1
ATOM 4939 N N . GLY A 1 620 ? -9.629 -4.078 11.755 1.00 63.66 620 GLY A N 1
ATOM 4940 C CA . GLY A 1 620 ? -8.183 -3.995 11.960 1.00 63.66 620 GLY A CA 1
ATOM 4941 C C . GLY A 1 620 ? -7.546 -5.298 12.445 1.00 63.66 620 GLY A C 1
ATOM 4942 O O . GLY A 1 620 ? -6.399 -5.278 12.884 1.00 63.66 620 GLY A O 1
ATOM 4943 N N . PHE A 1 621 ? -8.256 -6.431 12.367 1.00 78.38 621 PHE A N 1
ATOM 4944 C CA . PHE A 1 621 ? -7.645 -7.725 12.647 1.00 78.38 621 PHE A CA 1
ATOM 4945 C C . PHE A 1 621 ? -6.480 -7.990 11.684 1.00 78.38 621 PHE A C 1
ATOM 4947 O O . PHE A 1 621 ? -6.596 -7.799 10.472 1.00 78.38 621 PHE A O 1
ATOM 4954 N N . SER A 1 622 ? -5.343 -8.418 12.234 1.00 83.31 622 SER A N 1
ATOM 4955 C CA . SER A 1 622 ? -4.101 -8.561 11.478 1.00 83.31 622 SER A CA 1
ATOM 4956 C C . SER A 1 622 ? -4.221 -9.614 10.375 1.00 83.31 622 SER A C 1
ATOM 4958 O O . SER A 1 622 ? -4.450 -10.798 10.640 1.00 83.31 622 SER A O 1
ATOM 4960 N N . GLN A 1 623 ? -3.973 -9.198 9.130 1.00 82.31 623 GLN A N 1
ATOM 4961 C CA . GLN A 1 623 ? -3.934 -10.104 7.980 1.00 82.31 623 GLN A CA 1
ATOM 4962 C C . GLN A 1 623 ? -2.841 -11.176 8.136 1.00 82.31 623 GLN A C 1
ATOM 4964 O O . GLN A 1 623 ? -3.045 -12.326 7.760 1.00 82.31 623 GLN A O 1
ATOM 4969 N N . GLN A 1 624 ? -1.710 -10.839 8.765 1.00 86.88 624 GLN A N 1
ATOM 4970 C CA . GLN A 1 624 ? -0.630 -11.794 9.030 1.00 86.88 624 GLN A CA 1
ATOM 4971 C C . GLN A 1 624 ? -1.076 -12.926 9.970 1.00 86.88 624 GLN A C 1
ATOM 4973 O O . GLN A 1 624 ? -0.707 -14.086 9.766 1.00 86.88 624 GLN A O 1
ATOM 4978 N N . ILE A 1 625 ? -1.870 -12.594 10.992 1.00 90.06 625 ILE A N 1
ATOM 4979 C CA . ILE A 1 625 ? -2.380 -13.566 11.968 1.00 90.06 625 ILE A CA 1
ATOM 4980 C C . ILE A 1 625 ? -3.402 -14.476 11.291 1.00 90.06 625 ILE A C 1
ATOM 4982 O O . ILE A 1 625 ? -3.280 -15.697 11.378 1.00 90.06 625 ILE A O 1
ATOM 4986 N N . LYS A 1 626 ? -4.332 -13.897 10.522 1.00 94.06 626 LYS A N 1
ATOM 4987 C CA . LYS A 1 626 ? -5.274 -14.642 9.675 1.00 94.06 626 LYS A CA 1
ATOM 4988 C C . LYS A 1 626 ? -4.559 -15.645 8.764 1.00 94.06 626 LYS A C 1
ATOM 4990 O O . LYS A 1 626 ? -4.883 -16.831 8.783 1.00 94.06 626 LYS A O 1
ATOM 4995 N N . ASP A 1 627 ? -3.558 -15.197 8.008 1.00 92.75 627 ASP A N 1
ATOM 4996 C CA . ASP A 1 627 ? -2.819 -16.058 7.078 1.00 92.75 627 ASP A CA 1
ATOM 4997 C C . ASP A 1 627 ? -2.092 -17.197 7.804 1.00 92.75 627 ASP A C 1
ATOM 4999 O O . ASP A 1 627 ? -2.043 -18.325 7.304 1.00 92.75 627 ASP A O 1
ATOM 5003 N N . SER A 1 628 ? -1.541 -16.920 8.988 1.00 95.94 628 SER A N 1
ATOM 5004 C CA . SER A 1 628 ? -0.849 -17.917 9.807 1.00 95.94 628 SER A CA 1
ATOM 5005 C C . SER A 1 628 ? -1.821 -18.948 10.383 1.00 95.94 628 SER A C 1
ATOM 5007 O O . SER A 1 628 ? -1.576 -20.140 10.241 1.00 95.94 628 SER A O 1
ATOM 5009 N N . MET A 1 629 ? -2.980 -18.530 10.904 1.00 97.88 629 MET A N 1
ATOM 5010 C CA . MET A 1 629 ? -4.032 -19.446 11.370 1.00 97.88 629 MET A CA 1
ATOM 5011 C C . MET A 1 629 ? -4.556 -20.351 10.245 1.00 97.88 629 MET A C 1
ATOM 5013 O O . MET A 1 629 ? -4.742 -21.552 10.449 1.00 97.88 629 MET A O 1
ATOM 5017 N N . ILE A 1 630 ? -4.747 -19.807 9.036 1.00 97.50 630 ILE A N 1
ATOM 5018 C CA . ILE A 1 630 ? -5.142 -20.587 7.853 1.00 97.50 630 ILE A CA 1
ATOM 5019 C C . ILE A 1 630 ? -4.060 -21.618 7.500 1.00 97.50 630 ILE A C 1
ATOM 5021 O O . ILE A 1 630 ? -4.376 -22.773 7.201 1.00 97.50 630 ILE A O 1
ATOM 5025 N N . LYS A 1 631 ? -2.778 -21.225 7.524 1.00 97.38 631 LYS A N 1
ATOM 5026 C CA . LYS A 1 631 ? -1.654 -22.145 7.286 1.00 97.38 631 LYS A CA 1
ATOM 5027 C C . LYS A 1 631 ? -1.621 -23.260 8.331 1.00 97.38 631 LYS A C 1
ATOM 5029 O O . LYS A 1 631 ? -1.553 -24.422 7.931 1.00 97.38 631 LYS A O 1
ATOM 5034 N N . THR A 1 632 ? -1.745 -22.925 9.616 1.00 97.94 632 THR A N 1
ATOM 5035 C CA . THR A 1 632 ? -1.803 -23.900 10.713 1.00 97.94 632 THR A CA 1
ATOM 5036 C C . THR A 1 632 ? -2.944 -24.887 10.496 1.00 97.94 632 THR A C 1
ATOM 5038 O O . THR A 1 632 ? -2.691 -26.087 10.447 1.00 97.94 632 THR A O 1
ATOM 5041 N N . PHE A 1 633 ? -4.170 -24.412 10.236 1.00 98.56 633 PHE A N 1
ATOM 5042 C CA . PHE A 1 633 ? -5.331 -25.271 9.974 1.00 98.56 633 PHE A CA 1
ATOM 5043 C C . PHE A 1 633 ? -5.052 -26.327 8.897 1.00 98.56 633 PHE A C 1
ATOM 5045 O O . PHE A 1 633 ? -5.205 -27.525 9.137 1.00 98.56 633 PHE A O 1
ATOM 5052 N N . PHE A 1 634 ? -4.610 -25.895 7.711 1.00 98.19 634 PHE A N 1
ATOM 5053 C CA . PHE A 1 634 ? -4.390 -26.811 6.588 1.00 98.19 634 PHE A CA 1
ATOM 5054 C C . PHE A 1 634 ? -3.178 -27.730 6.769 1.00 98.19 634 PHE A C 1
ATOM 5056 O O . PHE A 1 634 ? -3.075 -28.724 6.050 1.00 98.19 634 PHE A O 1
ATOM 5063 N N . ALA A 1 635 ? -2.280 -27.427 7.705 1.00 97.31 635 ALA A N 1
ATOM 5064 C CA . ALA A 1 635 ? -1.159 -28.289 8.048 1.00 97.31 635 ALA A CA 1
ATOM 5065 C C . ALA A 1 635 ? -1.528 -29.343 9.107 1.00 97.31 635 ALA A C 1
ATOM 5067 O O . ALA A 1 635 ? -1.109 -30.496 8.987 1.00 97.31 635 ALA A O 1
ATOM 5068 N N . VAL A 1 636 ? -2.318 -28.970 10.122 1.00 97.94 636 VAL A N 1
ATOM 5069 C CA . VAL A 1 636 ? -2.578 -29.825 11.295 1.00 97.94 636 VAL A CA 1
ATOM 5070 C C . VAL A 1 636 ? -3.884 -30.609 11.191 1.00 97.94 636 VAL A C 1
ATOM 5072 O O . VAL A 1 636 ? -3.903 -31.801 11.490 1.00 97.94 636 VAL A O 1
ATOM 5075 N N . TYR A 1 637 ? -4.967 -29.996 10.705 1.00 98.31 637 TYR A N 1
ATOM 5076 C CA . TYR A 1 637 ? -6.294 -30.615 10.722 1.00 98.31 637 TYR A CA 1
ATOM 5077 C C . TYR A 1 637 ? -6.381 -31.910 9.890 1.00 98.31 637 TYR A C 1
ATOM 5079 O O . TYR A 1 637 ? -6.898 -32.901 10.407 1.00 98.31 637 TYR A O 1
ATOM 5087 N N . PRO A 1 638 ? -5.801 -32.006 8.669 1.00 97.81 638 PRO A N 1
ATOM 5088 C CA . PRO A 1 638 ? -5.759 -33.278 7.940 1.00 97.81 638 PRO A CA 1
ATOM 5089 C C . PRO A 1 638 ? -5.032 -34.393 8.704 1.00 97.81 638 PRO A C 1
ATOM 5091 O O . PRO A 1 638 ? -5.464 -35.546 8.664 1.00 97.81 638 PRO A O 1
ATOM 5094 N N . LYS A 1 639 ? -3.940 -34.057 9.412 1.00 97.75 639 LYS A N 1
ATOM 5095 C CA . LYS A 1 639 ? -3.167 -35.023 10.208 1.00 97.75 639 LYS A CA 1
ATOM 5096 C C . LYS A 1 639 ? -3.999 -35.534 11.388 1.00 97.75 639 LYS A C 1
ATOM 5098 O O . LYS A 1 639 ? -4.050 -36.741 11.614 1.00 97.75 639 LYS A O 1
ATOM 5103 N N . GLN A 1 640 ? -4.712 -34.641 12.079 1.00 98.06 640 GLN A N 1
ATOM 5104 C CA . GLN A 1 640 ? -5.612 -35.017 13.173 1.00 98.06 640 GLN A CA 1
ATOM 5105 C C . GLN A 1 640 ? -6.793 -35.873 12.683 1.00 98.06 640 GLN A C 1
ATOM 5107 O O . GLN A 1 640 ? -7.083 -36.911 13.279 1.00 98.06 640 GLN A O 1
ATOM 5112 N N . MET A 1 641 ? -7.426 -35.517 11.555 1.00 97.94 641 MET A N 1
ATOM 5113 C CA . MET A 1 641 ? -8.470 -36.347 10.933 1.00 97.94 641 MET A CA 1
ATOM 5114 C C . MET A 1 641 ? -7.955 -37.753 10.618 1.00 97.94 641 MET A C 1
ATOM 5116 O O . MET A 1 641 ? -8.606 -38.750 10.918 1.00 97.94 641 MET A O 1
ATOM 5120 N N . GLN A 1 642 ? -6.767 -37.858 10.023 1.00 97.00 642 GLN A N 1
ATOM 5121 C CA . GLN A 1 642 ? -6.194 -39.151 9.670 1.00 97.00 642 GLN A CA 1
ATOM 5122 C C . GLN A 1 642 ? -5.900 -40.020 10.900 1.00 97.00 642 GLN A C 1
ATOM 5124 O O . GLN A 1 642 ? -6.133 -41.230 10.845 1.00 97.00 642 GLN A O 1
ATOM 5129 N N . ALA A 1 643 ? -5.380 -39.415 11.970 1.00 96.00 643 ALA A N 1
ATOM 5130 C CA . ALA A 1 643 ? -4.947 -40.115 13.176 1.00 96.00 643 ALA A CA 1
ATOM 5131 C C . ALA A 1 643 ? -6.109 -40.521 14.096 1.00 96.00 643 ALA A C 1
ATOM 5133 O O . ALA A 1 643 ? -6.073 -41.607 14.677 1.00 96.00 643 ALA A O 1
ATOM 5134 N N . TYR A 1 644 ? -7.135 -39.675 14.204 1.00 97.31 644 TYR A N 1
ATOM 5135 C CA . TYR A 1 644 ? -8.224 -39.847 15.164 1.00 97.31 644 TYR A CA 1
ATOM 5136 C C . TYR A 1 644 ? -9.565 -40.063 14.455 1.00 97.31 644 TYR A C 1
ATOM 5138 O O . TYR A 1 644 ? -10.165 -41.129 14.607 1.00 97.31 644 TYR A O 1
ATOM 5146 N N . ASN A 1 645 ? -10.038 -39.121 13.631 1.00 96.81 645 ASN A N 1
ATOM 5147 C CA . ASN A 1 645 ? -11.382 -39.181 13.042 1.00 96.81 645 ASN A CA 1
ATOM 5148 C C . ASN A 1 645 ? -11.436 -38.791 11.554 1.00 96.81 645 ASN A C 1
ATOM 5150 O O . ASN A 1 645 ? -11.559 -37.616 11.208 1.00 96.81 645 ASN A O 1
ATOM 5154 N N . LYS A 1 646 ? -11.411 -39.787 10.658 1.00 95.25 646 LYS A N 1
ATOM 5155 C CA . LYS A 1 646 ? -11.452 -39.559 9.198 1.00 95.25 646 LYS A CA 1
ATOM 5156 C C . LYS A 1 646 ? -12.786 -38.991 8.706 1.00 95.25 646 LYS A C 1
ATOM 5158 O O . LYS A 1 646 ? -12.818 -38.364 7.649 1.00 95.25 646 LYS A O 1
ATOM 5163 N N . GLU A 1 647 ? -13.850 -39.188 9.482 1.00 94.25 647 GLU A N 1
ATOM 5164 C CA . GLU A 1 647 ? -15.208 -38.731 9.174 1.00 94.25 647 GLU A CA 1
ATOM 5165 C C . GLU A 1 647 ? -15.523 -37.353 9.775 1.00 94.25 647 GLU A C 1
ATOM 5167 O O . GLU A 1 647 ? -16.644 -36.865 9.637 1.00 94.25 647 GLU A O 1
ATOM 5172 N N . ALA A 1 648 ? -14.554 -36.703 10.433 1.00 96.44 648 ALA A N 1
ATOM 5173 C CA . ALA A 1 648 ? -14.749 -35.361 10.970 1.00 96.44 648 ALA A CA 1
ATOM 5174 C C . ALA A 1 648 ? -15.107 -34.343 9.870 1.00 96.44 648 ALA A C 1
ATOM 5176 O O . ALA A 1 648 ? -14.859 -34.539 8.674 1.00 96.44 648 ALA A O 1
ATOM 5177 N N . ALA A 1 649 ? -15.706 -33.225 10.284 1.00 96.19 649 ALA A N 1
ATOM 5178 C CA . ALA A 1 649 ? -16.259 -32.239 9.367 1.00 96.19 649 ALA A CA 1
ATOM 5179 C C . ALA A 1 649 ? -15.197 -31.704 8.388 1.00 96.19 649 ALA A C 1
ATOM 5181 O O . ALA A 1 649 ? -14.197 -31.108 8.784 1.00 96.19 649 ALA A O 1
ATOM 5182 N N . LYS A 1 650 ? -15.445 -31.860 7.081 1.00 96.75 650 LYS A N 1
ATOM 5183 C CA . LYS A 1 650 ? -14.563 -31.342 6.013 1.00 96.75 650 LYS A CA 1
ATOM 5184 C C . LYS A 1 650 ? -14.743 -29.846 5.748 1.00 96.75 650 LYS A C 1
ATOM 5186 O O . LYS A 1 650 ? -13.951 -29.250 5.020 1.00 96.75 650 LYS A O 1
ATOM 5191 N N . LYS A 1 651 ? -15.798 -29.248 6.307 1.00 97.06 651 LYS A N 1
ATOM 5192 C CA . LYS A 1 651 ? -16.077 -27.813 6.274 1.00 97.06 651 LYS A CA 1
ATOM 5193 C C . LYS A 1 651 ? -15.984 -27.271 7.694 1.00 97.06 651 LYS A C 1
ATOM 5195 O O . LYS A 1 651 ? -16.816 -27.625 8.523 1.00 97.06 651 LYS A O 1
ATOM 5200 N N . VAL A 1 652 ? -15.014 -26.402 7.937 1.00 98.00 652 VAL A N 1
ATOM 5201 C CA . VAL A 1 652 ? -14.774 -25.754 9.230 1.00 98.00 652 VAL A CA 1
ATOM 5202 C C . VAL A 1 652 ? -14.972 -24.253 9.076 1.00 98.00 652 VAL A C 1
ATOM 5204 O O . VAL A 1 652 ? -14.682 -23.695 8.015 1.00 98.00 652 VAL A O 1
ATOM 5207 N N . ILE A 1 653 ? -15.510 -23.609 10.106 1.00 95.81 653 ILE A N 1
ATOM 5208 C CA . ILE A 1 653 ? -15.784 -22.174 10.118 1.00 95.81 653 ILE A CA 1
ATOM 5209 C C . ILE A 1 653 ? -15.027 -21.563 11.285 1.00 95.81 653 ILE A C 1
ATOM 5211 O O . ILE A 1 653 ? -15.304 -21.887 12.430 1.00 95.81 653 ILE A O 1
ATOM 5215 N N . PHE A 1 654 ? -14.074 -20.690 10.993 1.00 98.00 654 PHE A N 1
ATOM 5216 C CA . PHE A 1 654 ? -13.435 -19.837 11.981 1.00 98.00 654 PHE A CA 1
ATOM 5217 C C . PHE A 1 654 ? -14.155 -18.503 12.003 1.00 98.00 654 PHE A C 1
ATOM 5219 O O . PHE A 1 654 ? -14.336 -17.884 10.955 1.00 98.00 654 PHE A O 1
ATOM 5226 N N . VAL A 1 655 ? -14.545 -18.064 13.191 1.00 92.31 655 VAL A N 1
ATOM 5227 C CA . VAL A 1 655 ? -15.118 -16.745 13.422 1.00 92.31 655 VAL A CA 1
ATOM 5228 C C . VAL A 1 655 ? -14.199 -16.012 14.389 1.00 92.31 655 VAL A C 1
ATOM 5230 O O . VAL A 1 655 ? -14.089 -16.373 15.559 1.00 92.31 655 VAL A O 1
ATOM 5233 N N . MET A 1 656 ? -13.511 -14.990 13.891 1.00 92.69 656 MET A N 1
ATOM 5234 C CA . MET A 1 656 ? -12.822 -14.026 14.741 1.00 92.69 656 MET A CA 1
ATOM 5235 C C . MET A 1 656 ? -13.893 -13.130 15.346 1.00 92.69 656 MET A C 1
ATOM 5237 O O . MET A 1 656 ? -14.396 -12.230 14.669 1.00 92.69 656 MET A O 1
ATOM 5241 N N . ASP A 1 657 ? -14.262 -13.449 16.582 1.00 88.88 657 ASP A N 1
ATOM 5242 C CA . ASP A 1 657 ? -15.449 -12.953 17.251 1.00 88.88 657 ASP A CA 1
ATOM 5243 C C . ASP A 1 657 ? -15.106 -12.112 18.481 1.00 88.88 657 ASP A C 1
ATOM 5245 O O . ASP A 1 657 ? -14.804 -12.621 19.559 1.00 88.88 657 ASP A O 1
ATOM 5249 N N . SER A 1 658 ? -15.167 -10.797 18.308 1.00 82.38 658 SER A N 1
ATOM 5250 C CA . SER A 1 658 ? -14.953 -9.806 19.362 1.00 82.38 658 SER A CA 1
ATOM 5251 C C . SER A 1 658 ? -15.913 -9.929 20.549 1.00 82.38 658 SER A C 1
ATOM 5253 O O . SER A 1 658 ? -15.530 -9.544 21.655 1.00 82.38 658 SER A O 1
ATOM 5255 N N . ALA A 1 659 ? -17.106 -10.509 20.373 1.00 81.31 659 ALA A N 1
ATOM 5256 C CA . ALA A 1 659 ? -18.065 -10.731 21.454 1.00 81.31 659 ALA A CA 1
ATOM 5257 C C . ALA A 1 659 ? -17.835 -12.054 22.205 1.00 81.31 659 ALA A C 1
ATOM 5259 O O . ALA A 1 659 ? -18.431 -12.259 23.261 1.00 81.31 659 ALA A O 1
ATOM 5260 N N . CYS A 1 660 ? -16.979 -12.947 21.695 1.00 82.88 660 CYS A N 1
ATOM 5261 C CA . CYS A 1 660 ? -16.707 -14.241 22.318 1.00 82.88 660 CYS A CA 1
ATOM 5262 C C . CYS A 1 660 ? -16.127 -14.052 23.736 1.00 82.88 660 CYS A C 1
ATOM 5264 O O . CYS A 1 660 ? -15.047 -13.472 23.880 1.00 82.88 660 CYS A O 1
ATOM 5266 N N . PRO A 1 661 ? -16.785 -14.543 24.804 1.00 78.88 661 PRO A N 1
ATOM 5267 C CA . PRO A 1 661 ? -16.321 -14.331 26.178 1.00 78.88 661 PRO A CA 1
ATOM 5268 C C . PRO A 1 661 ? -15.083 -15.170 26.528 1.00 78.88 661 PRO A C 1
ATOM 5270 O O . PRO A 1 661 ? -14.422 -14.911 27.533 1.00 78.88 661 PRO A O 1
ATOM 5273 N N . LEU A 1 662 ? -14.772 -16.177 25.709 1.00 81.12 662 LEU A N 1
ATOM 5274 C CA . LEU A 1 662 ? -13.641 -17.084 25.875 1.00 81.12 662 LEU A CA 1
ATOM 5275 C C . LEU A 1 662 ? -12.530 -16.748 24.883 1.00 81.12 662 LEU A C 1
ATOM 5277 O O . LEU A 1 662 ? -12.786 -16.208 23.812 1.00 81.12 662 LEU A O 1
ATOM 5281 N N . LEU A 1 663 ? -11.294 -17.110 25.226 1.00 88.50 663 LEU A N 1
ATOM 5282 C CA . LEU A 1 663 ? -10.130 -16.984 24.341 1.00 88.50 663 LEU A CA 1
ATOM 5283 C C . LEU A 1 663 ? -10.389 -17.638 22.981 1.00 88.50 663 LEU A C 1
ATOM 5285 O O . LEU A 1 663 ? -10.166 -17.025 21.936 1.00 88.50 663 LEU A O 1
ATOM 5289 N N . ALA A 1 664 ? -10.887 -18.866 23.019 1.00 94.25 664 ALA A N 1
ATOM 5290 C CA . ALA A 1 664 ? -11.436 -19.575 21.887 1.00 94.25 664 ALA A CA 1
ATOM 5291 C C . ALA A 1 664 ? -12.438 -20.622 22.387 1.00 94.25 664 ALA A C 1
ATOM 5293 O O . ALA A 1 664 ? -12.452 -20.955 23.576 1.00 94.25 664 ALA A O 1
ATOM 5294 N N . ALA A 1 665 ? -13.320 -21.066 21.499 1.00 91.50 665 ALA A N 1
ATOM 5295 C CA . ALA A 1 665 ? -14.243 -22.155 21.769 1.00 91.50 665 ALA A CA 1
ATOM 5296 C C . ALA A 1 665 ? -14.681 -22.824 20.469 1.00 91.50 665 ALA A C 1
ATOM 5298 O O . ALA A 1 665 ? -14.938 -22.158 19.462 1.00 91.50 665 ALA A O 1
ATOM 5299 N N . THR A 1 666 ? -14.856 -24.138 20.532 1.00 94.75 666 THR A N 1
ATOM 5300 C CA . THR A 1 666 ? -15.329 -24.950 19.414 1.00 94.75 666 THR A CA 1
ATOM 5301 C C . THR A 1 666 ? -16.656 -25.606 19.743 1.00 94.75 666 THR A C 1
ATOM 5303 O O . THR A 1 666 ? -16.781 -26.316 20.740 1.00 94.75 666 THR A O 1
ATOM 5306 N N . VAL A 1 667 ? -17.633 -25.424 18.856 1.00 90.94 667 VAL A N 1
ATOM 5307 C CA . VAL A 1 667 ? -18.926 -26.110 18.900 1.00 90.94 667 VAL A CA 1
ATOM 5308 C C . VAL A 1 667 ? -19.232 -26.658 17.510 1.00 90.94 667 VAL A C 1
ATOM 5310 O O . VAL A 1 667 ? -19.232 -25.928 16.518 1.00 90.94 667 VAL A O 1
ATOM 5313 N N . HIS A 1 668 ? -19.464 -27.970 17.423 1.00 90.94 668 HIS A N 1
ATOM 5314 C CA . HIS A 1 668 ? -19.554 -28.699 16.155 1.00 90.94 668 HIS A CA 1
ATOM 5315 C C . HIS A 1 668 ? -18.352 -28.419 15.230 1.00 90.94 668 HIS A C 1
ATOM 5317 O O . HIS A 1 668 ? -17.256 -28.912 15.477 1.00 90.94 668 HIS A O 1
ATOM 5323 N N . ASN A 1 669 ? -18.558 -27.669 14.145 1.00 94.25 669 ASN A N 1
ATOM 5324 C CA . ASN A 1 669 ? -17.552 -27.300 13.150 1.00 94.25 669 ASN A CA 1
ATOM 5325 C C . ASN A 1 669 ? -17.301 -25.781 13.095 1.00 94.25 669 ASN A C 1
ATOM 5327 O O . ASN A 1 669 ? -16.654 -25.306 12.155 1.00 94.25 669 ASN A O 1
ATOM 5331 N N . VAL A 1 670 ? -17.837 -25.035 14.065 1.00 95.69 670 VAL A N 1
ATOM 5332 C CA . VAL A 1 670 ? -17.628 -23.598 14.240 1.00 95.69 670 VAL A CA 1
ATOM 5333 C C . VAL A 1 670 ? -16.637 -23.401 15.375 1.00 95.69 670 VAL A C 1
ATOM 5335 O O . VAL A 1 670 ? -16.850 -23.866 16.492 1.00 95.69 670 VAL A O 1
ATOM 5338 N N . VAL A 1 671 ? -15.551 -22.703 15.075 1.00 97.44 671 VAL A N 1
ATOM 5339 C CA . VAL A 1 671 ? -14.540 -22.298 16.042 1.00 97.44 671 VAL A CA 1
ATOM 5340 C C . VAL A 1 671 ? -14.579 -20.788 16.154 1.00 97.44 671 VAL A C 1
ATOM 5342 O O . VAL A 1 671 ? -14.392 -20.081 15.160 1.00 97.44 671 VAL A O 1
ATOM 5345 N N . ARG A 1 672 ? -14.817 -20.286 17.360 1.00 95.12 672 ARG A N 1
ATOM 5346 C CA . ARG A 1 672 ? -14.748 -18.861 17.663 1.00 95.12 672 ARG A CA 1
ATOM 5347 C C . ARG A 1 672 ? -13.432 -18.556 18.339 1.00 95.12 672 ARG A C 1
ATOM 5349 O O . ARG A 1 672 ? -13.025 -19.275 19.242 1.00 95.12 672 ARG A O 1
ATOM 5356 N N . PHE A 1 673 ? -12.795 -17.476 17.917 1.00 95.88 673 PHE A N 1
ATOM 5357 C CA . PHE A 1 673 ? -11.584 -16.960 18.536 1.00 95.88 673 PHE A CA 1
ATOM 5358 C C . PHE A 1 673 ? -11.816 -15.517 18.951 1.00 95.88 673 PHE A C 1
ATOM 5360 O O . PHE A 1 673 ? -12.263 -14.711 18.135 1.00 95.88 673 PHE A O 1
ATOM 5367 N N . GLN A 1 674 ? -11.449 -15.170 20.179 1.00 92.06 674 GLN A N 1
ATOM 5368 C CA . GLN A 1 674 ? -11.479 -13.794 20.656 1.00 92.06 674 GLN A CA 1
ATOM 5369 C C . GLN A 1 674 ? -10.279 -13.034 20.071 1.00 92.06 674 GLN A C 1
ATOM 5371 O O . GLN A 1 674 ? -9.138 -13.293 20.468 1.00 92.06 674 GLN A O 1
ATOM 5376 N N . PRO A 1 675 ? -10.473 -12.074 19.146 1.00 89.06 675 PRO A N 1
ATOM 5377 C CA . PRO A 1 675 ? -9.348 -11.472 18.449 1.00 89.06 675 PRO A CA 1
ATOM 5378 C C . PRO A 1 675 ? -8.464 -10.625 19.377 1.00 89.06 675 PRO A C 1
ATOM 5380 O O . PRO A 1 675 ? -7.270 -10.490 19.110 1.00 89.06 675 PRO A O 1
ATOM 5383 N N . LYS A 1 676 ? -8.985 -10.150 20.523 1.00 83.62 676 LYS A N 1
ATOM 5384 C CA . LYS A 1 676 ? -8.188 -9.484 21.570 1.00 83.62 676 LYS A CA 1
ATOM 5385 C C . LYS A 1 676 ? -7.044 -10.355 22.114 1.00 83.62 676 LYS A C 1
ATOM 5387 O O . LYS A 1 676 ? -6.018 -9.799 22.500 1.00 83.62 676 LYS A O 1
ATOM 5392 N N . TRP A 1 677 ? -7.172 -11.687 22.113 1.00 87.62 677 TRP A N 1
ATOM 5393 C CA . TRP A 1 677 ? -6.105 -12.607 22.545 1.00 87.62 677 TRP A CA 1
ATOM 5394 C C . TRP A 1 677 ? -4.806 -12.398 21.762 1.00 87.62 677 TRP A C 1
ATOM 5396 O O . TRP A 1 677 ? -3.708 -12.384 22.324 1.00 87.62 677 TRP A O 1
ATOM 5406 N N . PHE A 1 678 ? -4.946 -12.172 20.459 1.00 88.50 678 PHE A N 1
ATOM 5407 C CA . PHE A 1 678 ? -3.832 -12.040 19.532 1.00 88.50 678 PHE A CA 1
ATOM 5408 C C . PHE A 1 678 ? -3.111 -10.692 19.631 1.00 88.50 678 PHE A C 1
ATOM 5410 O O . PHE A 1 678 ? -2.016 -10.551 19.094 1.00 88.50 678 PHE A O 1
ATOM 5417 N N . ASN A 1 679 ? -3.664 -9.722 20.367 1.00 82.94 679 ASN A N 1
ATOM 5418 C CA . ASN A 1 679 ? -2.963 -8.474 20.665 1.00 82.94 679 ASN A CA 1
ATOM 5419 C C . ASN A 1 679 ? -1.797 -8.708 21.635 1.00 82.94 679 ASN A C 1
ATOM 5421 O O . ASN A 1 679 ? -0.753 -8.076 21.508 1.00 82.94 679 ASN A O 1
ATOM 5425 N N . THR A 1 680 ? -1.965 -9.618 22.599 1.00 81.31 680 THR A N 1
ATOM 5426 C CA . THR A 1 680 ? -0.929 -9.966 23.586 1.00 81.31 680 THR A CA 1
ATOM 5427 C C . THR A 1 680 ? -0.188 -11.255 23.239 1.00 81.31 680 THR A C 1
ATOM 5429 O O . THR A 1 680 ? 0.919 -11.461 23.722 1.00 81.31 680 THR A O 1
ATOM 5432 N N . ASN A 1 681 ? -0.764 -12.101 22.378 1.00 86.75 681 ASN A N 1
ATOM 5433 C CA . ASN A 1 681 ? -0.192 -13.383 21.959 1.00 86.75 681 ASN A CA 1
ATOM 5434 C C . ASN A 1 681 ? -0.164 -13.504 20.422 1.00 86.75 681 ASN A C 1
ATOM 5436 O O . ASN A 1 681 ? -0.779 -14.408 19.854 1.00 86.75 681 ASN A O 1
ATOM 5440 N N . PRO A 1 682 ? 0.540 -12.605 19.705 1.00 89.00 682 PRO A N 1
ATOM 5441 C CA . PRO A 1 682 ? 0.444 -12.493 18.245 1.00 89.00 682 PRO A CA 1
ATOM 5442 C C . PRO A 1 682 ? 0.988 -13.703 17.476 1.00 89.00 682 PRO A C 1
ATOM 5444 O O . PRO A 1 682 ? 0.784 -13.786 16.271 1.00 89.00 682 PRO A O 1
ATOM 5447 N N . LYS A 1 683 ? 1.688 -14.625 18.150 1.00 91.88 683 LYS A N 1
ATOM 5448 C CA . LYS A 1 683 ? 2.274 -15.840 17.565 1.00 91.88 683 LYS A CA 1
ATOM 5449 C C . LYS A 1 683 ? 1.558 -17.131 17.974 1.00 91.88 683 LYS A C 1
ATOM 5451 O O . LYS A 1 683 ? 1.959 -18.202 17.528 1.00 91.88 683 LYS A O 1
ATOM 5456 N N . ASP A 1 684 ? 0.517 -17.057 18.807 1.00 94.25 684 ASP A N 1
ATOM 5457 C CA . ASP A 1 684 ? -0.192 -18.238 19.315 1.00 94.25 684 ASP A CA 1
ATOM 5458 C C . ASP A 1 684 ? -1.177 -18.816 18.290 1.00 94.25 684 ASP A C 1
ATOM 5460 O O . ASP A 1 684 ? -2.386 -18.843 18.489 1.00 94.25 684 ASP A O 1
ATOM 5464 N N . TYR A 1 685 ? -0.661 -19.263 17.147 1.00 95.38 685 TYR A N 1
ATOM 5465 C CA . TYR A 1 685 ? -1.480 -19.842 16.082 1.00 95.38 685 TYR A CA 1
ATOM 5466 C C . TYR A 1 685 ? -1.907 -21.279 16.391 1.00 95.38 685 TYR A C 1
ATOM 5468 O O . TYR A 1 685 ? -2.890 -21.749 15.829 1.00 95.38 685 TYR A O 1
ATOM 5476 N N . ASP A 1 686 ? -1.204 -21.973 17.290 1.00 97.06 686 ASP A N 1
ATOM 5477 C CA . ASP A 1 686 ? -1.518 -23.350 17.693 1.00 97.06 686 ASP A CA 1
ATOM 5478 C C . ASP A 1 686 ? -2.720 -23.467 18.632 1.00 97.06 686 ASP A C 1
ATOM 5480 O O . ASP A 1 686 ? -3.174 -24.580 18.902 1.00 97.06 686 ASP A O 1
ATOM 5484 N N . VAL A 1 687 ? -3.316 -22.343 19.046 1.00 97.12 687 VAL A N 1
ATOM 5485 C CA . VAL A 1 687 ? -4.705 -22.348 19.523 1.00 97.12 687 VAL A CA 1
ATOM 5486 C C . VAL A 1 687 ? -5.631 -22.986 18.481 1.00 97.12 687 VAL A C 1
ATOM 5488 O O . VAL A 1 687 ? -6.521 -23.743 18.841 1.00 97.12 687 VAL A O 1
ATOM 5491 N N . VAL A 1 688 ? -5.354 -22.808 17.180 1.00 98.44 688 VAL A N 1
ATOM 5492 C CA . VAL A 1 688 ? -6.058 -23.525 16.108 1.00 98.44 688 VAL A CA 1
ATOM 5493 C C . VAL A 1 688 ? -5.918 -25.032 16.286 1.00 98.44 688 VAL A C 1
ATOM 5495 O O . VAL A 1 688 ? -6.917 -25.736 16.220 1.00 98.44 688 VAL A O 1
ATOM 5498 N N . THR A 1 689 ? -4.701 -25.527 16.521 1.00 98.31 689 THR A N 1
ATOM 5499 C CA . THR A 1 689 ? -4.402 -26.959 16.668 1.00 98.31 689 THR A CA 1
ATOM 5500 C C . THR A 1 689 ? -5.175 -27.586 17.831 1.00 98.31 689 THR A C 1
ATOM 5502 O O . THR A 1 689 ? -5.655 -28.710 17.685 1.00 98.31 689 THR A O 1
ATOM 5505 N N . HIS A 1 690 ? -5.326 -26.854 18.940 1.00 98.12 690 HIS A N 1
ATOM 5506 C CA . HIS A 1 690 ? -6.170 -27.243 20.072 1.00 98.12 690 HIS A CA 1
ATOM 5507 C C . HIS A 1 690 ? -7.652 -27.267 19.676 1.00 98.12 690 HIS A C 1
ATOM 5509 O O . HIS A 1 690 ? -8.298 -28.309 19.735 1.00 98.12 690 HIS A O 1
ATOM 5515 N N . GLU A 1 691 ? -8.178 -26.140 19.200 1.00 98.31 691 GLU A N 1
ATOM 5516 C CA . GLU A 1 691 ? -9.608 -25.981 18.935 1.00 98.31 691 GLU A CA 1
ATOM 5517 C C . GLU A 1 691 ? -10.127 -26.951 17.872 1.00 98.31 691 GLU A C 1
ATOM 5519 O O . GLU A 1 691 ? -11.162 -27.595 18.039 1.00 98.31 691 GLU A O 1
ATOM 5524 N N . VAL A 1 692 ? -9.378 -27.148 16.784 1.00 98.44 692 VAL A N 1
ATOM 5525 C CA . VAL A 1 692 ? -9.830 -28.061 15.730 1.00 98.44 692 VAL A CA 1
ATOM 5526 C C . VAL A 1 692 ? -9.830 -29.520 16.173 1.00 98.44 692 VAL A C 1
ATOM 5528 O O . VAL A 1 692 ? -10.585 -30.310 15.604 1.00 98.44 692 VAL A O 1
ATOM 5531 N N . MET A 1 693 ? -9.084 -29.874 17.228 1.00 98.31 693 MET A N 1
ATOM 5532 C CA . MET A 1 693 ? -9.183 -31.199 17.832 1.00 98.31 693 MET A CA 1
ATOM 5533 C C . MET A 1 693 ? -10.571 -31.416 18.443 1.00 98.31 693 MET A C 1
ATOM 5535 O O . MET A 1 693 ? -11.095 -32.520 18.352 1.00 98.31 693 MET A O 1
ATOM 5539 N N . HIS A 1 694 ? -11.248 -30.392 18.965 1.00 97.69 694 HIS A N 1
ATOM 5540 C CA . HIS A 1 694 ? -12.623 -30.552 19.455 1.00 97.69 694 HIS A CA 1
ATOM 5541 C C . HIS A 1 694 ? -13.633 -30.884 18.341 1.00 97.69 694 HIS A C 1
ATOM 5543 O O . HIS A 1 694 ? -14.630 -31.563 18.605 1.00 97.69 694 HIS A O 1
ATOM 5549 N N . ILE A 1 695 ? -13.348 -30.504 17.087 1.00 98.06 695 ILE A N 1
ATOM 5550 C CA . ILE A 1 695 ? -14.125 -30.937 15.910 1.00 98.06 695 ILE A CA 1
ATOM 5551 C C . ILE A 1 695 ? -13.878 -32.424 15.617 1.00 98.06 695 ILE A C 1
ATOM 5553 O O . ILE A 1 695 ? -14.796 -33.150 15.240 1.00 98.06 695 ILE A O 1
ATOM 5557 N N . ILE A 1 696 ? -12.637 -32.888 15.789 1.00 97.94 696 ILE A N 1
ATOM 5558 C CA . ILE A 1 696 ? -12.250 -34.295 15.621 1.00 97.94 696 ILE A CA 1
ATOM 5559 C C . ILE A 1 696 ? -12.894 -35.168 16.699 1.00 97.94 696 ILE A C 1
ATOM 5561 O O . ILE A 1 696 ? -13.455 -36.218 16.369 1.00 97.94 696 ILE A O 1
ATOM 5565 N N . GLN A 1 697 ? -12.821 -34.709 17.952 1.00 97.25 697 GLN A N 1
ATOM 5566 C CA . GLN A 1 697 ? -13.414 -35.337 19.126 1.00 97.25 697 GLN A CA 1
ATOM 5567 C C . GLN A 1 697 ? -14.920 -35.476 18.940 1.00 97.25 697 GLN A C 1
ATOM 5569 O O . GLN A 1 697 ? -15.433 -36.581 18.976 1.00 97.25 697 GLN A O 1
ATOM 5574 N N . HIS A 1 698 ? -15.651 -34.389 18.683 1.00 93.75 698 HIS A N 1
ATOM 5575 C CA . HIS A 1 698 ? -17.101 -34.455 18.473 1.00 93.75 698 HIS A CA 1
ATOM 5576 C C . HIS A 1 698 ? -17.833 -35.324 19.527 1.00 93.75 698 HIS A C 1
ATOM 5578 O O . HIS A 1 698 ? -18.720 -36.117 19.203 1.00 93.75 698 HIS A O 1
ATOM 5584 N N . TYR A 1 699 ? -17.440 -35.203 20.803 1.00 92.88 699 TYR A N 1
ATOM 5585 C CA . TYR A 1 699 ? -17.948 -35.998 21.933 1.00 92.88 699 TYR A CA 1
ATOM 5586 C C . TYR A 1 699 ? -19.368 -35.579 22.366 1.00 92.88 699 TYR A C 1
ATOM 5588 O O . TYR A 1 699 ? -19.679 -35.455 23.547 1.00 92.88 699 TYR A O 1
ATOM 5596 N N . GLN A 1 700 ? -20.259 -35.305 21.418 1.00 83.12 700 GLN A N 1
ATOM 5597 C CA . GLN A 1 700 ? -21.567 -34.720 21.721 1.00 83.12 700 GLN A CA 1
ATOM 5598 C C . GLN A 1 700 ? -22.467 -35.674 22.504 1.00 83.12 700 GLN A C 1
ATOM 5600 O O . GLN A 1 700 ? -23.222 -35.239 23.368 1.00 83.12 700 GLN A O 1
ATOM 5605 N N . LYS A 1 701 ? -22.338 -36.985 22.257 1.00 86.06 701 LYS A N 1
ATOM 5606 C CA . LYS A 1 701 ? -23.132 -38.027 22.926 1.00 86.06 701 LYS A CA 1
ATOM 5607 C C . LYS A 1 701 ? -23.008 -37.993 24.452 1.00 86.06 701 LYS A C 1
ATOM 5609 O O . LYS A 1 701 ? -23.997 -38.225 25.134 1.00 86.06 701 LYS A O 1
ATOM 5614 N N . ASN A 1 702 ? -21.829 -37.641 24.969 1.00 85.50 702 ASN A N 1
ATOM 5615 C CA . ASN A 1 702 ? -21.559 -37.550 26.406 1.00 85.50 702 ASN A CA 1
ATOM 5616 C C . ASN A 1 702 ? -21.333 -36.114 26.897 1.00 85.50 702 ASN A C 1
ATOM 5618 O O . ASN A 1 702 ? -20.795 -35.918 27.988 1.00 85.50 702 ASN A O 1
ATOM 5622 N N . ASN A 1 703 ? -21.717 -35.110 26.102 1.00 83.50 703 ASN A N 1
ATOM 5623 C CA . ASN A 1 703 ? -21.503 -33.697 26.408 1.00 83.50 703 ASN A CA 1
ATOM 5624 C C . ASN A 1 703 ? -20.039 -33.374 26.791 1.00 83.50 703 ASN A C 1
ATOM 5626 O O . ASN A 1 703 ? -19.772 -32.645 27.748 1.00 83.50 703 ASN A O 1
ATOM 5630 N N . TYR A 1 704 ? -19.077 -33.955 26.063 1.00 87.50 704 TYR A N 1
ATOM 5631 C CA . TYR A 1 704 ? -17.637 -33.783 26.292 1.00 87.50 704 TYR A CA 1
ATOM 5632 C C . TYR A 1 704 ? -17.159 -34.210 27.691 1.00 87.50 704 TYR A C 1
ATOM 5634 O O . TYR A 1 704 ? -16.140 -33.711 28.185 1.00 87.50 704 TYR A O 1
ATOM 5642 N N . SER A 1 705 ? -17.876 -35.132 28.337 1.00 85.69 705 SER A N 1
ATOM 5643 C CA . SER A 1 705 ? -17.553 -35.638 29.669 1.00 85.69 705 SER A CA 1
ATOM 5644 C C . SER A 1 705 ? -16.590 -36.841 29.620 1.00 85.69 705 SER A C 1
ATOM 5646 O O . SER A 1 705 ? -16.768 -37.720 28.778 1.00 85.69 705 SER A O 1
ATOM 5648 N N . PRO A 1 706 ? -15.605 -36.937 30.538 1.00 94.31 706 PRO A N 1
ATOM 5649 C CA . PRO A 1 706 ? -15.266 -35.940 31.550 1.00 94.31 706 PRO A CA 1
ATOM 5650 C C . PRO A 1 706 ? -14.445 -34.785 30.955 1.00 94.31 706 PRO A C 1
ATOM 5652 O O . PRO A 1 706 ? -13.452 -35.002 30.259 1.00 94.31 706 PRO A O 1
ATOM 5655 N N . ARG A 1 707 ? -14.822 -33.536 31.277 1.00 88.56 707 ARG A N 1
ATOM 5656 C CA . ARG A 1 707 ? -14.271 -32.336 30.615 1.00 88.56 707 ARG A CA 1
ATOM 5657 C C . ARG A 1 707 ? -12.750 -32.228 30.715 1.00 88.56 707 ARG A C 1
ATOM 5659 O O . ARG A 1 707 ? -12.105 -31.866 29.739 1.00 88.56 707 ARG A O 1
ATOM 5666 N N . TRP A 1 708 ? -12.173 -32.605 31.856 1.00 94.75 708 TRP A N 1
ATOM 5667 C CA . TRP A 1 708 ? -10.725 -32.540 32.060 1.00 94.75 708 TRP A CA 1
ATOM 5668 C C . TRP A 1 708 ? -9.934 -33.385 31.064 1.00 94.75 708 TRP A C 1
ATOM 5670 O O . TRP A 1 708 ? -8.853 -32.989 30.632 1.00 94.75 708 TRP A O 1
ATOM 5680 N N . LEU A 1 709 ? -10.491 -34.530 30.673 1.00 97.12 709 LEU A N 1
ATOM 5681 C CA . LEU A 1 709 ? -9.869 -35.441 29.729 1.00 97.12 709 LEU A CA 1
ATOM 5682 C C . LEU A 1 709 ? -10.047 -34.933 28.299 1.00 97.12 709 LEU A C 1
ATOM 5684 O O . LEU A 1 709 ? -9.094 -34.965 27.528 1.00 97.12 709 LEU A O 1
ATOM 5688 N N . SER A 1 710 ? -11.225 -34.396 27.973 1.00 96.62 710 SER A N 1
ATOM 5689 C CA . SER A 1 710 ? -11.498 -33.769 26.674 1.00 96.62 710 SER A CA 1
ATOM 5690 C C . SER A 1 710 ? -10.517 -32.630 26.366 1.00 96.62 710 SER A C 1
ATOM 5692 O O . SER A 1 710 ? -9.880 -32.646 25.312 1.00 96.62 710 SER A O 1
ATOM 5694 N N . GLU A 1 711 ? -10.324 -31.703 27.309 1.00 96.12 711 GLU A N 1
ATOM 5695 C CA . GLU A 1 711 ? -9.357 -30.595 27.202 1.00 96.12 711 GLU A CA 1
ATOM 5696 C C . GLU A 1 711 ? -7.903 -31.088 27.194 1.00 96.12 711 GLU A C 1
ATOM 5698 O O . GLU A 1 711 ? -7.069 -30.630 26.413 1.00 96.12 711 GLU A O 1
ATOM 5703 N N . GLY A 1 712 ? -7.585 -32.062 28.053 1.00 97.94 712 GLY A N 1
ATOM 5704 C CA . GLY A 1 712 ? -6.245 -32.639 28.133 1.00 97.94 712 GLY A CA 1
ATOM 5705 C C . GLY A 1 712 ? -5.810 -33.330 26.842 1.00 97.94 712 GLY A C 1
ATOM 5706 O O . GLY A 1 712 ? -4.654 -33.211 26.441 1.00 97.94 712 GLY A O 1
ATOM 5707 N N . ILE A 1 713 ? -6.728 -34.024 26.163 1.00 98.56 713 ILE A N 1
ATOM 5708 C CA . ILE A 1 713 ? -6.467 -34.632 24.853 1.00 98.56 713 ILE A CA 1
ATOM 5709 C C . ILE A 1 713 ? -6.209 -33.549 23.799 1.00 98.56 713 ILE A C 1
ATOM 5711 O O . ILE A 1 713 ? -5.294 -33.712 22.993 1.00 98.56 713 ILE A O 1
ATOM 5715 N N . ALA A 1 714 ? -6.961 -32.443 23.802 1.00 98.19 714 ALA A N 1
ATOM 5716 C CA . ALA A 1 714 ? -6.758 -31.351 22.849 1.00 98.19 714 ALA A CA 1
ATOM 5717 C C . ALA A 1 714 ? -5.364 -30.711 22.996 1.00 98.19 714 ALA A C 1
ATOM 5719 O O . ALA A 1 714 ? -4.645 -30.562 22.005 1.00 98.19 714 ALA A O 1
ATOM 5720 N N . ASP A 1 715 ? -4.916 -30.449 24.228 1.00 97.94 715 ASP A N 1
ATOM 5721 C CA . ASP A 1 715 ? -3.561 -29.942 24.481 1.00 97.94 715 ASP A CA 1
ATOM 5722 C C . ASP A 1 715 ? -2.459 -30.988 24.238 1.00 97.94 715 ASP A C 1
ATOM 5724 O O . ASP A 1 715 ? -1.370 -30.637 23.777 1.00 97.94 715 ASP A O 1
ATOM 5728 N N . TYR A 1 716 ? -2.726 -32.279 24.471 1.00 98.06 716 TYR A N 1
ATOM 5729 C CA . TYR A 1 716 ? -1.807 -33.354 24.078 1.00 98.06 716 TYR A CA 1
ATOM 5730 C C . TYR A 1 716 ? -1.611 -33.351 22.557 1.00 98.06 716 TYR A C 1
ATOM 5732 O O . TYR A 1 716 ? -0.485 -33.342 22.067 1.00 98.06 716 TYR A O 1
ATOM 5740 N N . VAL A 1 717 ? -2.697 -33.274 21.786 1.00 97.81 717 VAL A N 1
ATOM 5741 C CA . VAL A 1 717 ? -2.647 -33.204 20.319 1.00 97.81 717 VAL A CA 1
ATOM 5742 C C . VAL A 1 717 ? -1.954 -31.922 19.849 1.00 97.81 717 VAL A C 1
ATOM 5744 O O . VAL A 1 717 ? -1.161 -31.978 18.906 1.00 97.81 717 VAL A O 1
ATOM 5747 N N . ARG A 1 718 ? -2.172 -30.786 20.522 1.00 97.38 718 ARG A N 1
ATOM 5748 C CA . ARG A 1 718 ? -1.430 -29.542 20.270 1.00 97.38 718 ARG A CA 1
ATOM 5749 C C . ARG A 1 718 ? 0.073 -29.713 20.477 1.00 97.38 718 ARG A C 1
ATOM 5751 O O . ARG A 1 718 ? 0.844 -29.186 19.679 1.00 97.38 718 ARG A O 1
ATOM 5758 N N . GLN A 1 719 ? 0.508 -30.457 21.491 1.00 94.88 719 GLN A N 1
ATOM 5759 C CA . GLN A 1 719 ? 1.927 -30.762 21.673 1.00 94.88 719 GLN A CA 1
ATOM 5760 C C . GLN A 1 719 ? 2.488 -31.606 20.515 1.00 94.88 719 GLN A C 1
ATOM 5762 O O . GLN A 1 719 ? 3.610 -31.355 20.083 1.00 94.88 719 GLN A O 1
ATOM 5767 N N . ILE A 1 720 ? 1.730 -32.587 20.013 1.00 94.31 720 ILE A N 1
ATOM 5768 C CA . ILE A 1 720 ? 2.188 -33.507 18.955 1.00 94.31 720 ILE A CA 1
ATOM 5769 C C . ILE A 1 720 ? 2.217 -32.850 17.568 1.00 94.31 720 ILE A C 1
ATOM 5771 O O . ILE A 1 720 ? 3.138 -33.098 16.793 1.00 94.31 720 ILE A O 1
ATOM 5775 N N . TYR A 1 721 ? 1.204 -32.050 17.226 1.00 95.44 721 TYR A N 1
ATOM 5776 C CA . TYR A 1 721 ? 1.025 -31.514 15.868 1.00 95.44 721 TYR A CA 1
ATOM 5777 C C . TYR A 1 721 ? 1.261 -30.007 15.744 1.00 95.44 721 TYR A C 1
ATOM 5779 O O . TYR A 1 721 ? 1.245 -29.498 14.622 1.00 95.44 721 TYR A O 1
ATOM 5787 N N . GLY A 1 722 ? 1.438 -29.295 16.859 1.00 94.12 722 GLY A N 1
ATOM 5788 C CA . GLY A 1 722 ? 1.622 -27.849 16.858 1.00 94.12 722 GLY A CA 1
ATOM 5789 C C . GLY A 1 722 ? 2.902 -27.422 16.141 1.00 94.12 722 GLY A C 1
ATOM 5790 O O . GLY A 1 722 ? 3.936 -28.079 16.244 1.00 94.12 722 GLY A O 1
ATOM 5791 N N . LEU A 1 723 ? 2.825 -26.320 15.400 1.00 93.44 723 LEU A N 1
ATOM 5792 C CA . LEU A 1 723 ? 3.916 -25.807 14.558 1.00 93.44 723 LEU A CA 1
ATOM 5793 C C . LEU A 1 723 ? 4.661 -24.617 15.182 1.00 93.44 723 LEU A C 1
ATOM 5795 O O . LEU A 1 723 ? 5.780 -24.306 14.787 1.00 93.44 723 LEU A O 1
ATOM 5799 N N . HIS A 1 724 ? 4.023 -23.946 16.135 1.00 91.81 724 HIS A N 1
ATOM 5800 C CA . HIS A 1 724 ? 4.362 -22.630 16.671 1.00 91.81 724 HIS A CA 1
ATOM 5801 C C . HIS A 1 724 ? 4.367 -22.588 18.206 1.00 91.81 724 HIS A C 1
ATOM 5803 O O . HIS A 1 724 ? 4.465 -21.509 18.782 1.00 91.81 724 HIS A O 1
ATOM 5809 N N . ASN A 1 725 ? 4.291 -23.729 18.898 1.00 89.88 725 ASN A N 1
ATOM 5810 C CA . ASN A 1 725 ? 4.316 -23.776 20.366 1.00 89.88 725 ASN A CA 1
ATOM 5811 C C . ASN A 1 725 ? 5.524 -23.022 20.957 1.00 89.88 725 ASN A C 1
ATOM 5813 O O . ASN A 1 725 ? 5.353 -22.214 21.868 1.00 89.88 725 ASN A O 1
ATOM 5817 N N . VAL A 1 726 ? 6.723 -23.207 20.389 1.00 86.75 726 VAL A N 1
ATOM 5818 C CA . VAL A 1 726 ? 7.938 -22.486 20.816 1.00 86.75 726 VAL A CA 1
ATOM 5819 C C . VAL A 1 726 ? 7.812 -20.981 20.552 1.00 86.75 726 VAL A C 1
ATOM 5821 O O . VAL A 1 726 ? 8.064 -20.176 21.446 1.00 86.75 726 VAL A O 1
ATOM 5824 N N . ASP A 1 727 ? 7.357 -20.597 19.356 1.00 86.12 727 ASP A N 1
ATOM 5825 C CA . ASP A 1 727 ? 7.156 -19.196 18.958 1.00 86.12 727 ASP A CA 1
ATOM 5826 C C . ASP A 1 727 ? 6.130 -18.465 19.838 1.00 86.12 727 ASP A C 1
ATOM 5828 O O . ASP A 1 727 ? 6.237 -17.255 20.051 1.00 86.12 727 ASP A O 1
ATOM 5832 N N . ALA A 1 728 ? 5.138 -19.202 20.338 1.00 88.06 728 ALA A N 1
ATOM 5833 C CA . ALA A 1 728 ? 4.059 -18.728 21.195 1.00 88.06 728 ALA A CA 1
ATOM 5834 C C . ALA A 1 728 ? 4.407 -18.751 22.693 1.00 88.06 728 ALA A C 1
ATOM 5836 O O . ALA A 1 728 ? 3.566 -18.390 23.514 1.00 88.06 728 ALA A O 1
ATOM 5837 N N . ASN A 1 729 ? 5.614 -19.197 23.064 1.00 87.62 729 ASN A N 1
ATOM 5838 C CA . ASN A 1 729 ? 5.998 -19.466 24.453 1.00 87.62 729 ASN A CA 1
ATOM 5839 C C . ASN A 1 729 ? 5.012 -20.414 25.176 1.00 87.62 729 ASN A C 1
ATOM 5841 O O . ASN A 1 729 ? 4.751 -20.295 26.376 1.00 87.62 729 ASN A O 1
ATOM 5845 N N . TRP A 1 730 ? 4.441 -21.359 24.429 1.00 93.00 730 TRP A N 1
ATOM 5846 C CA . TRP A 1 730 ? 3.549 -22.388 24.941 1.00 93.00 730 TRP A CA 1
ATOM 5847 C C . TRP A 1 730 ? 4.325 -23.689 25.163 1.00 93.00 730 TRP A C 1
ATOM 5849 O O . TRP A 1 730 ? 5.126 -24.114 24.333 1.00 93.00 730 TRP A O 1
ATOM 5859 N N . SER A 1 731 ? 4.081 -24.351 26.290 1.00 90.31 731 SER A N 1
ATOM 5860 C CA . SER A 1 731 ? 4.734 -25.615 26.661 1.00 90.31 731 SER A CA 1
ATOM 5861 C C . SER A 1 731 ? 3.847 -26.421 27.601 1.00 90.31 731 SER A C 1
ATOM 5863 O O . SER A 1 731 ? 2.965 -25.858 28.230 1.00 90.31 731 SER A O 1
ATOM 5865 N N . MET A 1 732 ? 4.066 -27.712 27.810 1.00 91.38 732 MET A N 1
ATOM 5866 C CA . MET A 1 732 ? 3.449 -28.386 28.963 1.00 91.38 732 MET A CA 1
ATOM 5867 C C . MET A 1 732 ? 4.267 -28.070 30.230 1.00 91.38 732 MET A C 1
ATOM 5869 O O . MET A 1 732 ? 5.469 -28.346 30.239 1.00 91.38 732 MET A O 1
ATOM 5873 N N . PRO A 1 733 ? 3.683 -27.457 31.281 1.00 87.06 733 PRO A N 1
ATOM 5874 C CA . PRO A 1 733 ? 4.452 -26.992 32.429 1.00 87.06 733 PRO A CA 1
ATOM 5875 C C . PRO A 1 733 ? 5.035 -28.180 33.206 1.00 87.06 733 PRO A C 1
ATOM 5877 O O . PRO A 1 733 ? 4.416 -29.244 33.248 1.00 87.06 733 PRO A O 1
ATOM 5880 N N . PRO A 1 734 ? 6.210 -28.034 33.840 1.00 86.56 734 PRO A N 1
ATOM 5881 C CA . PRO A 1 734 ? 6.722 -29.062 34.736 1.00 86.56 734 PRO A CA 1
ATOM 5882 C C . PRO A 1 734 ? 5.732 -29.317 35.879 1.00 86.56 734 PRO A C 1
ATOM 5884 O O . PRO A 1 734 ? 5.059 -28.398 36.348 1.00 86.56 734 PRO A O 1
ATOM 5887 N N . LEU A 1 735 ? 5.657 -30.573 36.323 1.00 86.06 735 LEU A N 1
ATOM 5888 C CA . LEU A 1 735 ? 4.813 -30.953 37.447 1.00 86.06 735 LEU A CA 1
ATOM 5889 C C . LEU A 1 735 ? 5.329 -30.283 38.727 1.00 86.06 735 LEU A C 1
ATOM 5891 O O . LEU A 1 735 ? 6.496 -30.447 39.085 1.00 86.06 735 LEU A O 1
ATOM 5895 N N . ILE A 1 736 ? 4.453 -29.561 39.421 1.00 85.94 736 ILE A N 1
ATOM 5896 C CA . ILE A 1 736 ? 4.719 -28.984 40.744 1.00 85.94 736 ILE A CA 1
ATOM 5897 C C . ILE A 1 736 ? 3.692 -29.490 41.758 1.00 85.94 736 ILE A C 1
ATOM 5899 O O . ILE A 1 736 ? 2.636 -30.014 41.396 1.00 85.94 736 ILE A O 1
ATOM 5903 N N . ASN A 1 737 ? 4.006 -29.321 43.041 1.00 80.94 737 ASN A N 1
ATOM 5904 C CA . ASN A 1 737 ? 3.124 -29.741 44.123 1.00 80.94 737 ASN A CA 1
ATOM 5905 C C . ASN A 1 737 ? 1.753 -29.040 44.035 1.00 80.94 737 ASN A C 1
ATOM 5907 O O . ASN A 1 737 ? 1.684 -27.840 43.773 1.00 80.94 737 ASN A O 1
ATOM 5911 N N . GLY A 1 738 ? 0.674 -29.792 44.258 1.00 78.75 738 GLY A N 1
ATOM 5912 C CA . GLY A 1 738 ? -0.710 -29.308 44.177 1.00 78.75 738 GLY A CA 1
ATOM 5913 C C . GLY A 1 738 ? -1.386 -29.448 42.806 1.00 78.75 738 GLY A C 1
ATOM 5914 O O . GLY A 1 738 ? -2.582 -29.186 42.710 1.00 78.75 738 GLY A O 1
ATOM 5915 N N . MET A 1 739 ? -0.671 -29.883 41.762 1.00 88.62 739 MET A N 1
ATOM 5916 C CA . MET A 1 739 ? -1.279 -30.250 40.474 1.00 88.62 739 MET A CA 1
ATOM 5917 C C . MET A 1 739 ? -1.940 -31.638 40.530 1.00 88.62 739 MET A C 1
ATOM 5919 O O . MET A 1 739 ? -1.529 -32.505 41.300 1.00 88.62 739 MET A O 1
ATOM 5923 N N . HIS A 1 740 ? -2.942 -31.859 39.679 1.00 93.25 740 HIS A N 1
ATOM 5924 C CA . HIS A 1 740 ? -3.719 -33.094 39.574 1.00 93.25 740 HIS A CA 1
ATOM 5925 C C . HIS A 1 740 ? -4.155 -33.369 38.124 1.00 93.25 740 HIS A C 1
ATOM 5927 O O . HIS A 1 740 ? -4.385 -32.431 37.356 1.00 93.25 740 HIS A O 1
ATOM 5933 N N . TYR A 1 741 ? -4.344 -34.640 37.739 1.00 92.81 741 TYR A N 1
ATOM 5934 C CA . TYR A 1 741 ? -4.758 -34.998 36.370 1.00 92.81 741 TYR A CA 1
ATOM 5935 C C . TYR A 1 741 ? -6.119 -34.417 35.968 1.00 92.81 741 TYR A C 1
ATOM 5937 O O . TYR A 1 741 ? -6.385 -34.285 34.778 1.00 92.81 741 TYR A O 1
ATOM 5945 N N . THR A 1 742 ? -6.972 -34.039 36.925 1.00 91.94 742 THR A N 1
ATOM 5946 C CA . THR A 1 742 ? -8.263 -33.380 36.655 1.00 91.94 742 T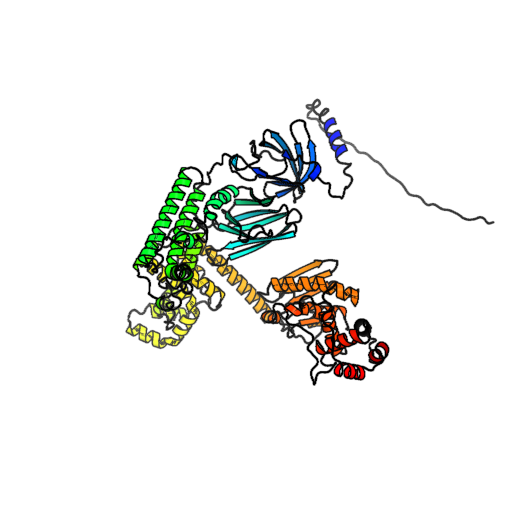HR A CA 1
ATOM 5947 C C . THR A 1 742 ? -8.154 -31.870 36.426 1.00 91.94 742 THR A C 1
ATOM 5949 O O . THR A 1 742 ? -9.157 -31.236 36.104 1.00 91.94 742 THR A O 1
ATOM 5952 N N . ASN A 1 743 ? -6.963 -31.265 36.539 1.00 88.56 743 ASN A N 1
ATOM 5953 C CA . ASN A 1 743 ? -6.780 -29.832 36.275 1.00 88.56 743 ASN A CA 1
ATOM 5954 C C . ASN A 1 743 ? -6.878 -29.445 34.788 1.00 88.56 743 ASN A C 1
ATOM 5956 O O . ASN A 1 743 ? -6.784 -28.260 34.477 1.00 88.56 743 ASN A O 1
ATOM 5960 N N . SER A 1 744 ? -7.163 -30.403 33.900 1.00 92.44 744 SER A N 1
ATOM 5961 C CA . SER A 1 744 ? -7.424 -30.187 32.470 1.00 92.44 744 SER A CA 1
ATOM 5962 C C . SER A 1 744 ? -6.199 -29.652 31.709 1.00 92.44 744 SER A C 1
ATOM 5964 O O . SER A 1 744 ? -5.098 -29.532 32.265 1.00 92.44 744 SER A O 1
ATOM 5966 N N . TYR A 1 745 ? -6.396 -29.337 30.423 1.00 94.69 745 TYR A N 1
ATOM 5967 C CA . TYR A 1 745 ? -5.443 -28.606 29.578 1.00 94.69 745 TYR A CA 1
ATOM 5968 C C . TYR A 1 745 ? -4.008 -29.167 29.671 1.00 94.69 745 TYR A C 1
ATOM 5970 O O . TYR A 1 745 ? -3.793 -30.377 29.774 1.00 94.69 745 TYR A O 1
ATOM 5978 N N . ARG A 1 746 ? -3.012 -28.277 29.668 1.00 94.75 746 ARG A N 1
ATOM 5979 C CA . ARG A 1 746 ? -1.570 -28.550 29.700 1.00 94.75 746 ARG A CA 1
ATOM 5980 C C . ARG A 1 746 ? -1.130 -29.526 30.801 1.00 94.75 746 ARG A C 1
ATOM 5982 O O . ARG A 1 746 ? -0.162 -30.251 30.590 1.00 94.75 746 ARG A O 1
ATOM 5989 N N . ILE A 1 747 ? -1.798 -29.554 31.961 1.00 94.38 747 ILE A N 1
ATOM 5990 C CA . ILE A 1 747 ? -1.444 -30.458 33.073 1.00 94.38 747 ILE A CA 1
ATOM 5991 C C . ILE A 1 747 ? -1.858 -31.889 32.725 1.00 94.38 747 ILE A C 1
ATOM 5993 O O . ILE A 1 747 ? -1.037 -32.807 32.766 1.00 94.38 747 ILE A O 1
ATOM 5997 N N . THR A 1 748 ? -3.115 -32.075 32.320 1.00 97.44 748 THR A N 1
ATOM 5998 C CA . THR A 1 748 ? -3.610 -33.378 31.865 1.00 97.44 748 THR A CA 1
ATOM 5999 C C . THR A 1 748 ? -2.867 -33.845 30.616 1.00 97.44 748 THR A C 1
ATOM 6001 O O . THR A 1 748 ? -2.455 -35.000 30.556 1.00 97.44 748 THR A O 1
ATOM 6004 N N . ALA A 1 749 ? -2.632 -32.956 29.648 1.00 97.94 749 ALA A N 1
ATOM 6005 C CA . ALA A 1 749 ? -1.892 -33.256 28.423 1.00 97.94 749 ALA A CA 1
ATOM 6006 C C . ALA A 1 749 ? -0.507 -33.838 28.714 1.00 97.94 749 ALA A C 1
ATOM 6008 O O . ALA A 1 749 ? -0.103 -34.832 28.111 1.00 97.94 749 ALA A O 1
ATOM 6009 N N . ARG A 1 750 ? 0.195 -33.268 29.700 1.00 97.00 750 ARG A N 1
ATOM 6010 C CA . ARG A 1 750 ? 1.516 -33.741 30.106 1.00 97.00 750 ARG A CA 1
ATOM 6011 C C . ARG A 1 750 ? 1.485 -35.146 30.696 1.00 97.00 750 ARG A C 1
ATOM 6013 O O . ARG A 1 750 ? 2.384 -35.945 30.438 1.00 97.00 750 ARG A O 1
ATOM 6020 N N . PHE A 1 751 ? 0.463 -35.441 31.488 1.00 97.94 751 PHE A N 1
ATOM 6021 C CA . PHE A 1 751 ? 0.257 -36.766 32.056 1.00 97.94 751 PHE A CA 1
ATOM 6022 C C . PHE A 1 751 ? -0.104 -37.797 30.986 1.00 97.94 751 PHE A C 1
ATOM 6024 O O . PHE A 1 751 ? 0.472 -38.882 30.963 1.00 97.94 751 PHE A O 1
ATOM 6031 N N . LEU A 1 752 ? -0.980 -37.436 30.045 1.00 98.12 752 LEU A N 1
ATOM 6032 C CA . LEU A 1 752 ? -1.284 -38.270 28.882 1.00 98.12 752 LEU A CA 1
ATOM 6033 C C . LEU A 1 752 ? -0.025 -38.547 28.054 1.00 98.12 752 LEU A C 1
ATOM 6035 O O . LEU A 1 752 ? 0.205 -39.689 27.662 1.00 98.12 752 LEU A O 1
ATOM 6039 N N . TYR A 1 753 ? 0.828 -37.538 27.868 1.00 97.25 753 TYR A N 1
ATOM 6040 C CA . TYR A 1 753 ? 2.115 -37.699 27.197 1.00 97.25 753 TYR A CA 1
ATOM 6041 C C . TYR A 1 753 ? 3.020 -38.699 27.913 1.00 97.25 753 TYR A C 1
ATOM 6043 O O . TYR A 1 753 ? 3.492 -39.654 27.294 1.00 97.25 753 TYR A O 1
ATOM 6051 N N . TRP A 1 754 ? 3.164 -38.565 29.233 1.00 97.50 754 TRP A N 1
ATOM 6052 C CA . TRP A 1 754 ? 3.921 -39.517 30.042 1.00 97.50 754 TRP A CA 1
ATOM 6053 C C . TRP A 1 754 ? 3.394 -40.953 29.912 1.00 97.50 754 TRP A C 1
ATOM 6055 O O . TRP A 1 754 ? 4.190 -41.880 29.761 1.00 97.50 754 TRP A O 1
ATOM 6065 N N . ILE A 1 755 ? 2.071 -41.154 29.904 1.00 97.94 755 ILE A N 1
ATOM 6066 C CA . ILE A 1 755 ? 1.466 -42.479 29.684 1.00 97.94 755 ILE A CA 1
ATOM 6067 C C . ILE A 1 755 ? 1.843 -43.023 28.306 1.00 97.94 755 ILE A C 1
ATOM 6069 O O . ILE A 1 755 ? 2.205 -44.197 28.199 1.00 97.94 755 ILE A O 1
ATOM 6073 N N . THR A 1 756 ? 1.791 -42.189 27.264 1.00 96.38 756 THR A N 1
ATOM 6074 C CA . THR A 1 756 ? 2.138 -42.630 25.906 1.00 96.38 756 THR A CA 1
ATOM 6075 C C . THR A 1 756 ? 3.608 -42.994 25.747 1.00 96.38 756 THR A C 1
ATOM 6077 O O . THR A 1 756 ? 3.926 -43.921 25.005 1.00 96.38 756 THR A O 1
ATOM 6080 N N . GLU A 1 757 ? 4.500 -42.347 26.494 1.00 94.69 757 GLU A N 1
ATOM 6081 C CA . GLU A 1 757 ? 5.921 -42.697 26.504 1.00 94.69 757 GLU A CA 1
ATOM 6082 C C . GLU A 1 757 ? 6.221 -43.957 27.328 1.00 94.69 757 GLU A C 1
ATOM 6084 O O . GLU A 1 757 ? 7.027 -44.791 26.916 1.00 94.69 757 GLU A O 1
ATOM 6089 N N . HIS A 1 758 ? 5.576 -44.122 28.487 1.00 94.62 758 HIS A N 1
ATOM 6090 C CA . HIS A 1 758 ? 6.015 -45.092 29.499 1.00 94.62 758 HIS A CA 1
ATOM 6091 C C . HIS A 1 758 ? 5.132 -46.333 29.630 1.00 94.62 758 HIS A C 1
ATOM 6093 O O . HIS A 1 758 ? 5.536 -47.296 30.291 1.00 94.62 758 HIS A O 1
ATOM 6099 N N . LYS A 1 759 ? 3.905 -46.304 29.100 1.00 95.50 759 LYS A N 1
ATOM 6100 C CA . LYS A 1 759 ? 2.901 -47.357 29.315 1.00 95.50 759 LYS A CA 1
ATOM 6101 C C . LYS A 1 759 ? 2.318 -47.858 28.007 1.00 95.50 759 LYS A C 1
ATOM 6103 O O . LYS A 1 759 ? 2.485 -49.027 27.680 1.00 95.50 759 LYS A O 1
ATOM 6108 N N . ASP A 1 760 ? 1.649 -46.982 27.267 1.00 96.06 760 ASP A N 1
ATOM 6109 C CA . ASP A 1 760 ? 0.920 -47.357 26.060 1.00 96.06 760 ASP A CA 1
ATOM 6110 C C . ASP A 1 760 ? 0.884 -46.192 25.069 1.00 96.06 760 ASP A C 1
ATOM 6112 O O . ASP A 1 760 ? 0.133 -45.231 25.223 1.00 96.06 760 ASP A O 1
ATOM 6116 N N . LYS A 1 761 ? 1.681 -46.326 24.009 1.00 94.31 761 LYS A N 1
ATOM 6117 C CA . LYS A 1 761 ? 1.840 -45.348 22.920 1.00 94.31 761 LYS A CA 1
ATOM 6118 C C . LYS A 1 761 ? 0.524 -44.989 22.230 1.00 94.31 761 LYS A C 1
ATOM 6120 O O . LYS A 1 761 ? 0.391 -43.889 21.707 1.00 94.31 761 LYS A O 1
ATOM 6125 N N . ASP A 1 762 ? -0.443 -45.904 22.231 1.00 95.00 762 ASP A N 1
ATOM 6126 C CA . ASP A 1 762 ? -1.734 -45.729 21.568 1.00 95.00 762 ASP A CA 1
ATOM 6127 C C . ASP A 1 762 ? -2.850 -45.298 22.532 1.00 95.00 762 ASP A C 1
ATOM 6129 O O . ASP A 1 762 ? -4.002 -45.155 22.108 1.00 95.00 762 ASP A O 1
ATOM 6133 N N . PHE A 1 763 ? -2.527 -45.081 23.812 1.00 97.75 763 PHE A N 1
ATOM 6134 C CA . PHE A 1 763 ? -3.502 -44.833 24.870 1.00 97.75 763 PHE A CA 1
ATOM 6135 C C . PHE A 1 763 ? -4.460 -43.686 24.530 1.00 97.75 763 PHE A C 1
ATOM 6137 O O . PHE A 1 763 ? -5.676 -43.872 24.540 1.00 97.75 763 PHE A O 1
ATOM 6144 N N . VAL A 1 764 ? -3.926 -42.520 24.149 1.00 97.94 764 VAL A N 1
ATOM 6145 C CA . VAL A 1 764 ? -4.746 -41.333 23.851 1.00 97.94 764 VAL A CA 1
ATOM 6146 C C . VAL A 1 764 ? -5.684 -41.572 22.669 1.00 97.94 764 VAL A C 1
ATOM 6148 O O . VAL A 1 764 ? -6.850 -41.197 22.735 1.00 97.94 764 VAL A O 1
ATOM 6151 N N . ARG A 1 765 ? -5.224 -42.255 21.613 1.00 97.00 765 ARG A N 1
ATOM 6152 C CA . ARG A 1 765 ? -6.059 -42.578 20.443 1.00 97.00 765 ARG A CA 1
ATOM 6153 C C . ARG A 1 765 ? -7.222 -43.502 20.808 1.00 97.00 765 ARG A C 1
ATOM 6155 O O . ARG A 1 765 ? -8.309 -43.381 20.248 1.00 97.00 765 ARG A O 1
ATOM 6162 N N . VAL A 1 766 ? -6.996 -44.434 21.729 1.00 97.38 766 VAL A N 1
ATOM 6163 C CA . VAL A 1 766 ? -8.021 -45.380 22.192 1.00 97.38 766 VAL A CA 1
ATOM 6164 C C . VAL A 1 766 ? -9.033 -44.690 23.088 1.00 97.38 766 VAL A C 1
ATOM 6166 O O . VAL A 1 766 ? -10.231 -44.847 22.869 1.00 97.38 766 VAL A O 1
ATOM 6169 N N . VAL A 1 767 ? -8.561 -43.888 24.039 1.00 97.62 767 VAL A N 1
ATOM 6170 C CA . VAL A 1 767 ? -9.430 -43.109 24.922 1.00 97.62 767 VAL A CA 1
ATOM 6171 C C . VAL A 1 767 ? -10.263 -42.107 24.126 1.00 97.62 767 VAL A C 1
ATOM 6173 O O . VAL A 1 767 ? -11.471 -42.054 24.335 1.00 97.62 767 VAL A O 1
ATOM 6176 N N . ASP A 1 768 ? -9.664 -41.387 23.169 1.00 97.94 768 ASP A N 1
ATOM 6177 C CA . ASP A 1 768 ? -10.400 -40.516 22.244 1.00 97.94 768 ASP A CA 1
ATOM 6178 C C . ASP A 1 768 ? -11.517 -41.288 21.543 1.00 97.94 768 ASP A C 1
ATOM 6180 O O . ASP A 1 768 ? -12.680 -40.905 21.624 1.00 97.94 768 ASP A O 1
ATOM 6184 N N . LYS A 1 769 ? -11.196 -42.432 20.926 1.00 96.69 769 LYS A N 1
ATOM 6185 C CA . LYS A 1 769 ? -12.197 -43.253 20.240 1.00 96.69 769 LYS A CA 1
ATOM 6186 C C . LYS A 1 769 ? -13.337 -43.685 21.170 1.00 96.69 769 LYS A C 1
ATOM 6188 O O . LYS A 1 769 ? -14.492 -43.591 20.770 1.00 96.69 769 LYS A O 1
ATOM 6193 N N . MET A 1 770 ? -13.035 -44.127 22.390 1.00 96.50 770 MET A N 1
ATOM 6194 C CA . MET A 1 770 ? -14.061 -44.528 23.362 1.00 96.50 770 MET A CA 1
ATOM 6195 C C . MET A 1 770 ? -14.939 -43.351 23.799 1.00 96.50 770 MET A C 1
ATOM 6197 O O . MET A 1 770 ? -16.142 -43.524 23.972 1.00 96.50 770 MET A O 1
ATOM 6201 N N . LEU A 1 771 ? -14.367 -42.151 23.940 1.00 96.69 771 LEU A N 1
ATOM 6202 C CA . LEU A 1 771 ? -15.128 -40.931 24.222 1.00 96.69 771 LEU A CA 1
ATOM 6203 C C . LEU A 1 771 ? -16.037 -40.542 23.042 1.00 96.69 771 LEU A C 1
ATOM 6205 O O . LEU A 1 771 ? -17.168 -40.125 23.273 1.00 96.69 771 LEU A O 1
ATOM 6209 N N . ARG A 1 772 ? -15.608 -40.744 21.784 1.00 95.62 772 ARG A N 1
ATOM 6210 C CA . ARG A 1 772 ? -16.465 -40.543 20.587 1.00 95.62 772 ARG A CA 1
ATOM 6211 C C . ARG A 1 772 ? -17.605 -41.537 20.488 1.00 95.62 772 ARG A C 1
ATOM 6213 O O . ARG A 1 772 ? -18.717 -41.187 20.091 1.00 95.62 772 ARG A O 1
ATOM 6220 N N . ASP A 1 773 ? -17.311 -42.786 20.820 1.00 94.62 773 ASP A N 1
ATOM 6221 C CA . ASP A 1 773 ? -18.266 -43.882 20.730 1.00 94.62 773 ASP A CA 1
ATOM 6222 C C . ASP A 1 773 ? -19.242 -43.908 21.919 1.00 94.62 773 ASP A C 1
ATOM 6224 O O . ASP A 1 773 ? -20.188 -44.691 21.887 1.00 94.62 773 ASP A O 1
ATOM 6228 N N . ASP A 1 774 ? -19.058 -43.023 22.909 1.00 94.19 774 ASP A N 1
ATOM 6229 C CA . ASP A 1 774 ? -19.797 -42.990 24.181 1.00 94.19 774 ASP A CA 1
ATOM 6230 C C . ASP A 1 774 ? -19.688 -44.308 24.967 1.00 94.19 774 ASP A C 1
ATOM 6232 O O . ASP A 1 774 ? -20.630 -44.810 25.572 1.00 94.19 774 ASP A O 1
ATOM 6236 N N . SER A 1 775 ? -18.502 -44.914 24.914 1.00 94.69 775 SER A N 1
ATOM 6237 C CA . SER A 1 775 ? -18.189 -46.191 25.559 1.00 94.69 775 SER A CA 1
ATOM 6238 C C . SER A 1 775 ? -17.069 -46.061 26.593 1.00 94.69 775 SER A C 1
ATOM 6240 O O . SER A 1 775 ? -16.462 -47.059 26.983 1.00 94.69 775 SER A O 1
ATOM 6242 N N . TYR A 1 776 ? -16.717 -44.832 26.977 1.00 95.62 776 TYR A N 1
ATOM 6243 C CA . TYR A 1 776 ? -15.648 -44.576 27.933 1.00 95.62 776 TYR A CA 1
ATOM 6244 C C . TYR A 1 776 ? -16.022 -45.082 29.332 1.00 95.62 776 TYR A C 1
ATOM 6246 O O . TYR A 1 776 ? -17.085 -44.774 29.863 1.00 95.62 776 TYR A O 1
ATOM 6254 N N . SER A 1 777 ? -15.103 -45.824 29.946 1.00 93.38 777 SER A N 1
ATOM 6255 C CA . SER A 1 777 ? -15.179 -46.292 31.329 1.00 93.38 777 SER A CA 1
ATOM 6256 C C . SER A 1 777 ? -13.807 -46.142 31.974 1.00 93.38 777 SER A C 1
ATOM 6258 O O . SER A 1 777 ? -12.790 -46.334 31.306 1.00 93.38 777 SER A O 1
ATOM 6260 N N . SER A 1 778 ? -13.759 -45.857 33.278 1.00 89.25 778 SER A N 1
ATOM 6261 C CA . SER A 1 778 ? -12.499 -45.784 34.028 1.00 89.25 778 SER A CA 1
ATOM 6262 C C . SER A 1 778 ? -11.714 -47.104 34.016 1.00 89.25 778 SER A C 1
ATOM 6264 O O . SER A 1 778 ? -10.508 -47.092 34.236 1.00 89.25 778 SER A O 1
ATOM 6266 N N . ALA A 1 779 ? -12.345 -48.230 33.673 1.00 94.25 779 ALA A N 1
ATOM 6267 C CA . ALA A 1 779 ? -11.650 -49.503 33.488 1.00 94.25 779 ALA A CA 1
ATOM 6268 C C . ALA A 1 779 ? -10.541 -49.437 32.415 1.00 94.25 779 ALA A C 1
ATOM 6270 O O . ALA A 1 779 ? -9.529 -50.125 32.541 1.00 94.25 779 ALA A O 1
ATOM 6271 N N . VAL A 1 780 ? -10.664 -48.553 31.409 1.00 96.75 780 VAL A N 1
ATOM 6272 C CA . VAL A 1 780 ? -9.673 -48.427 30.322 1.00 96.75 780 VAL A CA 1
ATOM 6273 C C . VAL A 1 780 ? -8.267 -48.111 30.837 1.00 96.75 780 VAL A C 1
ATOM 6275 O O . VAL A 1 780 ? -7.283 -48.547 30.241 1.00 96.75 780 VAL A O 1
ATOM 6278 N N . TRP A 1 781 ? -8.150 -47.377 31.950 1.00 97.12 781 TRP A N 1
ATOM 6279 C CA . TRP A 1 781 ? -6.853 -47.047 32.538 1.00 97.12 781 TRP A CA 1
ATOM 6280 C C . TRP A 1 781 ? -6.131 -48.323 32.965 1.00 97.12 781 TRP A C 1
ATOM 6282 O O . TRP A 1 781 ? -5.007 -48.563 32.521 1.00 97.12 781 TRP A O 1
ATOM 6292 N N . GLN A 1 782 ? -6.801 -49.192 33.724 1.00 96.75 782 GLN A N 1
ATOM 6293 C CA . GLN A 1 782 ? -6.224 -50.457 34.164 1.00 96.75 782 GLN A CA 1
ATOM 6294 C C . GLN A 1 782 ? -6.046 -51.441 33.008 1.00 96.75 782 GLN A C 1
ATOM 6296 O O . GLN A 1 782 ? -4.974 -52.027 32.876 1.00 96.75 782 GLN A O 1
ATOM 6301 N N . GLU A 1 783 ? -7.042 -51.586 32.135 1.00 96.00 783 GLU A N 1
ATOM 6302 C CA . GLU A 1 783 ? -6.999 -52.532 31.012 1.00 96.00 783 GLU A CA 1
ATOM 6303 C C . GLU A 1 783 ? -5.840 -52.252 30.047 1.00 96.00 783 GLU A C 1
ATOM 6305 O O . GLU A 1 783 ? -5.218 -53.180 29.530 1.00 96.00 783 GLU A O 1
ATOM 6310 N N . ARG A 1 784 ? -5.532 -50.973 29.803 1.00 96.62 784 ARG A N 1
ATOM 6311 C CA . ARG A 1 784 ? -4.494 -50.564 28.846 1.00 96.62 784 ARG A CA 1
ATOM 6312 C C . ARG A 1 784 ? -3.114 -50.408 29.467 1.00 96.62 784 ARG A C 1
ATOM 6314 O O . ARG A 1 784 ? -2.120 -50.590 28.772 1.00 96.62 784 ARG A O 1
ATOM 6321 N N . THR A 1 785 ? -3.035 -50.052 30.748 1.00 96.62 785 THR A N 1
ATOM 6322 C CA . THR A 1 785 ? -1.758 -49.682 31.387 1.00 96.62 785 THR A CA 1
ATOM 6323 C C . THR A 1 785 ? -1.343 -50.601 32.539 1.00 96.62 785 THR A C 1
ATOM 6325 O O . THR A 1 785 ? -0.222 -50.487 33.039 1.00 96.62 785 THR A O 1
ATOM 6328 N N . GLY A 1 786 ? -2.235 -51.491 32.984 1.00 95.81 786 GLY A N 1
ATOM 6329 C CA . GLY A 1 786 ? -2.058 -52.354 34.153 1.00 95.81 786 GLY A CA 1
ATOM 6330 C C . GLY A 1 786 ? -2.249 -51.655 35.505 1.00 95.81 786 GLY A C 1
ATOM 6331 O O . GLY A 1 786 ? -2.030 -52.284 36.538 1.00 95.81 786 GLY A O 1
ATOM 6332 N N . LYS A 1 787 ? -2.623 -50.368 35.527 1.00 95.88 787 LYS A N 1
ATOM 6333 C CA . LYS A 1 787 ? -2.826 -49.576 36.750 1.00 95.88 787 LYS A CA 1
ATOM 6334 C C . LYS A 1 787 ? -4.093 -48.731 36.673 1.00 95.88 787 LYS A C 1
ATOM 6336 O O . LYS A 1 787 ? -4.426 -48.198 35.619 1.00 95.88 787 LYS A O 1
ATOM 6341 N N . GLU A 1 788 ? -4.753 -48.567 37.813 1.00 96.50 788 GLU A N 1
ATOM 6342 C CA . GLU A 1 788 ? -5.862 -47.618 37.947 1.00 96.50 788 GLU A CA 1
ATOM 6343 C C . GLU A 1 788 ? -5.387 -46.172 37.739 1.00 96.50 788 GLU A C 1
ATOM 6345 O O . GLU A 1 788 ? -4.209 -45.861 37.940 1.00 96.50 788 GLU A O 1
ATOM 6350 N N . LEU A 1 789 ? -6.306 -45.267 37.389 1.00 97.06 789 LEU A N 1
ATOM 6351 C CA . LEU A 1 789 ? -6.003 -43.854 37.119 1.00 97.06 789 LEU A CA 1
ATOM 6352 C C . LEU A 1 789 ? -5.211 -43.178 38.255 1.00 97.06 789 LEU A C 1
ATOM 6354 O O . LEU A 1 789 ? -4.173 -42.567 37.999 1.00 97.06 789 LEU A O 1
ATOM 6358 N N . ASP A 1 790 ? -5.632 -43.347 39.510 1.00 96.38 790 ASP A N 1
ATOM 6359 C CA . ASP A 1 790 ? -4.929 -42.758 40.660 1.00 96.38 790 ASP A CA 1
ATOM 6360 C C . ASP A 1 790 ? -3.535 -43.360 40.862 1.00 96.38 790 ASP A C 1
ATOM 6362 O O . ASP A 1 790 ? -2.579 -42.654 41.174 1.00 96.38 790 ASP A O 1
ATOM 6366 N N . GLN A 1 791 ? -3.382 -44.661 40.609 1.00 97.56 791 GLN A N 1
ATOM 6367 C CA . GLN A 1 791 ? -2.088 -45.339 40.702 1.00 97.56 791 GLN A CA 1
ATOM 6368 C C . GLN A 1 791 ? -1.128 -44.890 39.593 1.00 97.56 791 GLN A C 1
ATOM 6370 O O . GLN A 1 791 ? 0.089 -44.847 39.803 1.00 97.56 791 GLN A O 1
ATOM 6375 N N . LEU A 1 792 ? -1.652 -44.575 38.404 1.00 97.69 792 LEU A N 1
ATOM 6376 C CA . LEU A 1 792 ? -0.881 -43.964 37.323 1.00 97.69 792 LEU A CA 1
ATOM 6377 C C . LEU A 1 792 ? -0.455 -42.550 37.687 1.00 97.69 792 LEU A C 1
ATOM 6379 O O . LEU A 1 792 ? 0.697 -42.200 37.444 1.00 97.69 792 LEU A O 1
ATOM 6383 N N . TRP A 1 793 ? -1.347 -41.762 38.286 1.00 97.25 793 TRP A N 1
ATOM 6384 C CA . TRP A 1 793 ? -1.005 -40.424 38.746 1.00 97.25 793 TRP A CA 1
ATOM 6385 C C . TRP A 1 793 ? 0.096 -40.457 39.802 1.00 97.25 793 TRP A C 1
ATOM 6387 O O . TRP A 1 793 ? 1.092 -39.759 39.644 1.00 97.25 793 TRP A O 1
ATOM 6397 N N . SER A 1 794 ? -0.009 -41.328 40.811 1.00 96.75 794 SER A N 1
ATOM 6398 C CA . SER A 1 794 ? 1.060 -41.517 41.799 1.00 96.75 794 SER A CA 1
ATOM 6399 C C . SER A 1 794 ? 2.384 -41.894 41.127 1.00 96.75 794 SER A C 1
ATOM 6401 O O . SER A 1 794 ? 3.405 -41.253 41.371 1.00 96.75 794 SER A O 1
ATOM 6403 N N . ALA A 1 795 ? 2.367 -42.850 40.194 1.00 96.31 795 ALA A N 1
ATOM 6404 C CA . ALA A 1 795 ? 3.572 -43.250 39.467 1.00 96.31 795 ALA A CA 1
ATOM 6405 C C . ALA A 1 795 ? 4.174 -42.110 38.620 1.00 96.31 795 ALA A C 1
ATOM 6407 O O . ALA A 1 795 ? 5.396 -41.980 38.548 1.00 96.31 795 ALA A O 1
ATOM 6408 N N . TYR A 1 796 ? 3.330 -41.281 38.001 1.00 96.56 796 TYR A N 1
ATOM 6409 C CA . TYR A 1 796 ? 3.752 -40.087 37.275 1.00 96.56 796 TYR A CA 1
ATOM 6410 C C . TYR A 1 796 ? 4.350 -39.037 38.216 1.00 96.56 796 TYR A C 1
ATOM 6412 O O . TYR A 1 796 ? 5.391 -38.469 37.908 1.00 96.56 796 TYR A O 1
ATOM 6420 N N . THR A 1 797 ? 3.743 -38.807 39.383 1.00 94.44 797 THR A N 1
ATOM 6421 C CA . THR A 1 797 ? 4.253 -37.839 40.366 1.00 94.44 797 THR A CA 1
ATOM 6422 C C . THR A 1 797 ? 5.601 -38.251 40.952 1.00 94.44 797 THR A C 1
ATOM 6424 O O . THR A 1 797 ? 6.444 -37.391 41.194 1.00 94.44 797 THR A O 1
ATOM 6427 N N . GLU A 1 798 ? 5.838 -39.555 41.121 1.00 95.25 798 GLU A N 1
ATOM 6428 C CA . GLU A 1 798 ? 7.129 -40.096 41.554 1.00 95.25 798 GLU A CA 1
ATOM 6429 C C . GLU A 1 798 ? 8.198 -39.975 40.460 1.00 95.25 798 GLU A C 1
ATOM 6431 O O . GLU A 1 798 ? 9.361 -39.714 40.760 1.00 95.25 798 GLU A O 1
ATOM 6436 N N . ASN A 1 799 ? 7.817 -40.143 39.187 1.00 93.75 799 ASN A N 1
ATOM 6437 C CA . ASN A 1 799 ? 8.739 -40.137 38.049 1.00 93.75 799 ASN A CA 1
ATOM 6438 C C . ASN A 1 799 ? 8.207 -39.283 36.877 1.00 93.75 799 ASN A C 1
ATOM 6440 O O . ASN A 1 799 ? 7.847 -39.834 35.833 1.00 93.75 799 ASN A O 1
ATOM 6444 N N . PRO A 1 800 ? 8.187 -37.939 36.992 1.00 92.81 800 PRO A N 1
ATOM 6445 C CA . PRO A 1 800 ? 7.472 -37.068 36.051 1.00 92.81 800 PRO A CA 1
ATOM 6446 C C . PRO A 1 800 ? 8.238 -36.755 34.757 1.00 92.81 800 PRO A C 1
ATOM 6448 O O . PRO A 1 800 ? 7.812 -35.901 33.969 1.00 92.81 800 PRO A O 1
ATOM 6451 N N . GLN A 1 801 ? 9.393 -37.380 34.537 1.00 91.31 801 GLN A N 1
ATOM 6452 C CA . GLN A 1 801 ? 10.257 -37.093 33.391 1.00 91.31 801 GLN A CA 1
ATOM 6453 C C . GLN A 1 801 ? 9.562 -37.480 32.080 1.00 91.31 801 GLN A C 1
ATOM 6455 O O . GLN A 1 801 ? 8.935 -38.530 32.002 1.00 91.31 801 GLN A O 1
ATOM 6460 N N . ILE A 1 802 ? 9.646 -36.605 31.077 1.00 89.38 802 ILE A N 1
ATOM 6461 C CA . ILE A 1 802 ? 9.163 -36.842 29.707 1.00 89.38 802 ILE A CA 1
ATOM 6462 C C . ILE A 1 802 ? 10.189 -36.285 28.726 1.00 89.38 802 ILE A C 1
ATOM 6464 O O . ILE A 1 802 ? 10.863 -35.302 29.057 1.00 89.38 802 ILE A O 1
ATOM 6468 N N . ASP A 1 803 ? 10.288 -36.869 27.536 1.00 82.31 803 ASP A N 1
ATOM 6469 C CA . ASP A 1 803 ? 11.181 -36.377 26.489 1.00 82.31 803 ASP A CA 1
ATOM 6470 C C . ASP A 1 803 ? 10.397 -35.562 25.452 1.00 82.31 803 ASP A C 1
ATOM 6472 O O . ASP A 1 803 ? 9.687 -36.082 24.591 1.00 82.31 803 ASP A O 1
ATOM 6476 N N . LEU A 1 804 ? 10.530 -34.237 25.532 1.00 71.19 804 LEU A N 1
ATOM 6477 C CA . LEU A 1 804 ? 9.907 -33.316 24.579 1.00 71.19 804 LEU A CA 1
ATOM 6478 C C . LEU A 1 804 ? 10.744 -33.112 23.300 1.00 71.19 804 LEU A C 1
ATOM 6480 O O . LEU A 1 804 ? 10.298 -32.392 22.409 1.00 71.19 804 LEU A O 1
ATOM 6484 N N . GLN A 1 805 ? 11.940 -33.711 23.178 1.00 55.66 805 GLN A N 1
ATOM 6485 C CA . GLN A 1 805 ? 12.856 -33.476 22.050 1.00 55.66 805 GLN A CA 1
ATOM 6486 C C . GLN A 1 805 ? 12.563 -34.335 20.805 1.00 55.66 805 GLN A C 1
ATOM 6488 O O . GLN A 1 805 ? 13.091 -34.039 19.732 1.00 55.66 805 GLN A O 1
ATOM 6493 N N . GLN A 1 806 ? 11.700 -35.355 20.884 1.00 47.31 806 GLN A N 1
ATOM 6494 C CA . GLN A 1 806 ? 11.480 -36.304 19.776 1.00 47.31 806 GLN A CA 1
ATOM 6495 C C . GLN A 1 806 ? 10.552 -35.828 18.639 1.00 47.31 806 GLN A C 1
ATOM 6497 O O . GLN A 1 806 ? 10.390 -36.544 17.652 1.00 47.31 806 GLN A O 1
ATOM 6502 N N . LEU A 1 807 ? 9.941 -34.641 18.714 1.00 51.34 807 LEU A N 1
ATOM 6503 C CA . LEU A 1 807 ? 8.834 -34.272 17.811 1.00 51.34 807 LEU A CA 1
ATOM 6504 C C . LEU A 1 807 ? 9.216 -33.456 16.558 1.00 51.34 807 LEU A C 1
ATOM 6506 O O . LEU A 1 807 ? 8.346 -33.177 15.738 1.00 51.34 807 LEU A O 1
ATOM 6510 N N . HIS A 1 808 ? 10.491 -33.108 16.346 1.00 39.59 808 HIS A N 1
ATOM 6511 C CA . HIS A 1 808 ? 10.907 -32.277 15.196 1.00 39.59 808 HIS A CA 1
ATOM 6512 C C . HIS A 1 808 ? 11.279 -33.042 13.911 1.00 39.59 808 HIS A C 1
ATOM 6514 O O . HIS A 1 808 ? 11.724 -32.427 12.943 1.00 39.59 808 HIS A O 1
ATOM 6520 N N . SER A 1 809 ? 11.081 -34.359 13.857 1.00 29.45 809 SER A N 1
ATOM 6521 C CA . SER A 1 809 ? 11.330 -35.166 12.657 1.00 29.45 809 SER A CA 1
ATOM 6522 C C . SER A 1 809 ? 10.046 -35.822 12.134 1.00 29.45 809 SER A C 1
ATOM 6524 O O . SER A 1 809 ? 9.885 -37.029 12.293 1.00 29.45 809 SER A O 1
ATOM 6526 N N . TYR A 1 810 ? 9.136 -35.058 11.519 1.00 31.31 810 TYR A N 1
ATOM 6527 C CA . TYR A 1 810 ? 8.087 -35.607 10.641 1.00 31.31 810 TYR A CA 1
ATOM 6528 C C . TYR A 1 810 ? 7.689 -34.636 9.532 1.00 31.31 810 TYR A C 1
ATOM 6530 O O . TYR A 1 810 ? 7.238 -33.510 9.851 1.00 31.31 810 TYR A O 1
#

Secondary structure (DSSP, 8-state):
------------------------PPP------SSHHHHHHHHHHHHHTSS------S---GGGTS-TTTSEEEE-TTT--EEEEE-SS-EEETTEEEEEEEEEE-SS-EEEEEEETTS-EEEEEEEEETTEEEEEESS-TTS---EEESSGGG------PPPPS------EEEEEEEEESS-TT-EEEEEEE-SSSS-EEEEEEEPPTTSEEEEEEEESSSEEEEEE-SSTT-SS-EEEEE-TT-EEEEEEETTEEEEESTTHHHHHHHHHHHHTTSSSTT--HHHHHTTTS-TTSPPPHHHHHHHHHHHHHHHHHHHHHHHHTT-S-HHHHHHHHHHHHHHHHHHHHTHHHHHHHHHTTT-TT-TT-GGGTTPPPPGGGGGGGTT---GGGGG-HHHHHHHHHHH-GGGSTTSPPGGGS-TT--S---HHHHHHHHTT-S--BSPPPHHHHHHHHHHHH---HHHHHHHHHHTHHHHHHHHHHTHHHHHHHHHHHHHHHHHHHHH-PPSSHHHHHHTTTTHHHHHTT-TTSBPPGGGTSSTT---SSHHHHHHHHHHHHHHHHHHHHHHHHHHHHHSS------SHHHHH---GGG-SEEEEEEETTEEEEEEE-STT--HHHHHHHHHHHHHHHHHHHHHT-TTS-SEEEEEE-TT-SSSEEEETTEEEE-TTHHHH-TT-TTHHHHHHHHHHH--GGGTT-SHHHHHHHHHHHHHHH-SSTTTTT--PPPP-TT--GGG-HHHHHHHHHHHHHHT-TTHHHHHHHHHHHT---THHHHHHHSS-HHHHHHHHHHS-----GGGG--

Sequence (810 aa):
MSQPNYAHLNVLPALKKKVKLFYPLPHNYRFLKTRYLRCFNFLLISLIAITNVKSQSSSANWASELPATLKGEWYHPATGSCTFGFYDRGAVFEGRFWQYDSLQKSKKSIHLYLTSEYGQKAVLECSLSNDKLKLSTSSEKNLPKVSYFRFREQCSIKHNLPAIARPGFSKDTVYFNYYSQNAVGGQISVGVKSLILSIGTNYYLQIQNNGMVHVAIPVKRPTLLEVTLSSTYNKEPVKIMMVPGSEITLLETNGQLHYGGAGSLLALEMQPLFEKQHYGSGLDILSLIKGKLQANQKPTPAQYKQQFLTIREDLLKHLDSVKSAGQISPLSYQIGRYNIIYAVADALLHYTEKTKDGWYAENSEHTNDVNSINAALPSDYFDFLKGLDNDEAIISPAFRDFVESIRNPNQHTDYPPLDNIGMDTIGHIAPQTLAKDLLPLQHLDPPLTASQRQLLQDVLNLTDSAAIQKFVSQHQQEFITLSTDYYLIYILDTVPNFLLARCRQQFGWKPGILTDILAPGNLTQQFLSQGQTGIPEEYFKGPNQKFSNPFIAATLLERLQEIKNTSTQISAAQAMQTNQHAINYNSEAEWMDIHPEQFISCDTIRRNGLTLIFAINQIGFSQQIKDSMIKTFFAVYPKQMQAYNKEAAKKVIFVMDSACPLLAATVHNVVRFQPKWFNTNPKDYDVVTHEVMHIIQHYQKNNYSPRWLSEGIADYVRQIYGLHNVDANWSMPPLINGMHYTNSYRITARFLYWITEHKDKDFVRVVDKMLRDDSYSSAVWQERTGKELDQLWSAYTENPQIDLQQLHSY